Protein AF-V5EYL9-F1 (afdb_monomer_lite)

Structure (mmCIF, N/CA/C/O backbone):
data_AF-V5EYL9-F1
#
_entry.id   AF-V5EYL9-F1
#
loop_
_atom_site.group_PDB
_atom_site.id
_atom_site.type_symbol
_atom_site.label_atom_id
_atom_site.label_alt_id
_atom_site.label_comp_id
_atom_site.label_asym_id
_atom_site.label_entity_id
_atom_site.label_seq_id
_atom_site.pdbx_PDB_ins_code
_atom_site.Cartn_x
_atom_site.Cartn_y
_atom_site.Cartn_z
_atom_site.occupancy
_atom_site.B_iso_or_equiv
_atom_site.auth_seq_id
_atom_site.auth_comp_id
_atom_site.auth_asym_id
_atom_site.auth_atom_id
_atom_site.pdbx_PDB_model_num
ATOM 1 N N . MET A 1 1 ? -28.421 14.220 23.011 1.00 65.69 1 MET A N 1
ATOM 2 C CA . MET A 1 1 ? -27.427 13.754 22.022 1.00 65.69 1 MET A CA 1
ATOM 3 C C . MET A 1 1 ? -27.049 12.360 22.449 1.00 65.69 1 MET A C 1
ATOM 5 O O . MET A 1 1 ? -26.822 12.171 23.638 1.00 65.69 1 MET A O 1
ATOM 9 N N . SER A 1 2 ? -27.112 11.403 21.538 1.00 76.88 2 SER A N 1
ATOM 10 C CA . SER A 1 2 ? -26.894 9.988 21.820 1.00 76.88 2 SER A CA 1
ATOM 11 C C . SER A 1 2 ? -26.200 9.358 20.626 1.00 76.88 2 SER A C 1
ATOM 13 O O . SER A 1 2 ? -26.327 9.854 19.506 1.00 76.88 2 SER A O 1
ATOM 15 N N . LEU A 1 3 ? -25.491 8.261 20.867 1.00 84.31 3 LEU A N 1
ATOM 16 C CA . LEU A 1 3 ? -24.972 7.439 19.782 1.00 84.31 3 LEU A CA 1
ATOM 17 C C . LEU A 1 3 ? -26.131 6.926 18.904 1.00 84.31 3 LEU A C 1
ATOM 19 O O . LEU A 1 3 ? -27.236 6.725 19.427 1.00 84.31 3 LEU A O 1
ATOM 23 N N . PRO A 1 4 ? -25.899 6.719 17.596 1.00 83.69 4 PRO A N 1
ATOM 24 C CA . PRO A 1 4 ? -26.860 6.062 16.720 1.00 83.69 4 PRO A CA 1
ATOM 25 C C . PRO A 1 4 ? -27.295 4.701 17.278 1.00 83.69 4 PRO A C 1
ATOM 27 O O . PRO A 1 4 ? -26.497 3.971 17.870 1.00 83.69 4 PRO A O 1
ATOM 30 N N . ALA A 1 5 ? -28.573 4.368 17.096 1.00 81.06 5 ALA A N 1
ATOM 31 C CA . ALA A 1 5 ? -29.065 3.019 17.352 1.00 81.06 5 ALA A CA 1
ATOM 32 C C . ALA A 1 5 ? -28.548 2.053 16.274 1.00 81.06 5 ALA A C 1
ATOM 34 O O . ALA A 1 5 ? -28.093 2.485 15.215 1.00 81.06 5 ALA A O 1
ATOM 35 N N . LEU A 1 6 ? -28.646 0.747 16.537 1.00 82.00 6 LEU A N 1
ATOM 36 C CA . LEU A 1 6 ? -28.350 -0.260 15.519 1.00 82.00 6 LEU A CA 1
ATOM 37 C C . LEU A 1 6 ? -29.264 -0.074 14.291 1.00 82.00 6 LEU A C 1
ATOM 39 O O . LEU A 1 6 ? -30.429 0.301 14.470 1.00 82.00 6 LEU A O 1
ATOM 43 N N . PRO A 1 7 ? -28.771 -0.371 13.074 1.00 72.62 7 PRO A N 1
ATOM 44 C CA . PRO A 1 7 ? -29.577 -0.325 11.858 1.00 72.62 7 PRO A CA 1
ATOM 45 C C . PRO A 1 7 ? -30.866 -1.138 11.998 1.00 72.62 7 PRO A C 1
ATOM 47 O O . PRO A 1 7 ? -30.871 -2.226 12.582 1.00 72.62 7 PRO A O 1
ATOM 50 N N . SER A 1 8 ? -31.969 -0.639 11.438 1.00 68.00 8 SER A N 1
ATOM 51 C CA . SER A 1 8 ? -33.286 -1.290 11.571 1.00 68.00 8 SER A CA 1
ATOM 52 C C . SER A 1 8 ? -33.325 -2.704 10.962 1.00 68.00 8 SER A C 1
ATOM 54 O O . SER A 1 8 ? -34.066 -3.565 11.441 1.00 68.00 8 SER A O 1
ATOM 56 N N . GLY A 1 9 ? -32.475 -2.962 9.961 1.00 72.31 9 GLY A N 1
ATOM 57 C CA . GLY A 1 9 ? -32.274 -4.261 9.313 1.00 72.31 9 GLY A CA 1
ATOM 58 C C . GLY A 1 9 ? -31.161 -5.135 9.907 1.00 72.31 9 GLY A C 1
ATOM 59 O O . GLY A 1 9 ? -30.826 -6.148 9.298 1.00 72.31 9 GLY A O 1
ATOM 60 N N . ALA A 1 10 ? -30.578 -4.776 11.059 1.00 83.75 10 ALA A N 1
ATOM 61 C CA . ALA A 1 10 ? -29.485 -5.524 11.692 1.00 83.75 10 ALA A CA 1
ATOM 62 C C . ALA A 1 10 ? -29.794 -7.027 11.801 1.00 83.75 10 ALA A C 1
ATOM 64 O O . ALA A 1 10 ? -30.865 -7.409 12.281 1.00 83.75 10 ALA A O 1
ATOM 65 N N . GLN A 1 11 ? -28.861 -7.893 11.399 1.00 88.69 11 GLN A N 1
ATOM 66 C CA . GLN A 1 11 ? -29.051 -9.347 11.439 1.00 88.69 11 GLN A CA 1
ATOM 67 C C . GLN A 1 11 ? -28.961 -9.891 12.870 1.00 88.69 11 GLN A C 1
ATOM 69 O O . GLN A 1 11 ? -29.775 -10.728 13.265 1.00 88.69 11 GLN A O 1
ATOM 74 N N . TYR A 1 12 ? -28.032 -9.360 13.662 1.00 93.00 12 TYR A N 1
ATOM 75 C CA . TYR A 1 12 ? -27.735 -9.805 15.023 1.00 93.00 12 TYR A CA 1
ATOM 76 C C . TYR A 1 12 ? -27.934 -8.682 16.049 1.00 93.00 12 TYR A C 1
ATOM 78 O O . TYR A 1 12 ? -27.900 -7.495 15.717 1.00 93.00 12 TYR A O 1
ATOM 86 N N . GLY A 1 13 ? -28.123 -9.059 17.316 1.00 93.31 13 GLY A N 1
ATOM 87 C CA . GLY A 1 13 ? -27.804 -8.164 18.430 1.00 93.31 13 GLY A CA 1
ATOM 88 C C . GLY A 1 13 ? -26.284 -8.017 18.557 1.00 93.31 13 GLY A C 1
ATOM 89 O O . GLY A 1 13 ? -25.533 -8.773 17.942 1.00 93.31 13 GLY A O 1
ATOM 90 N N . VAL A 1 14 ? -25.808 -7.074 19.371 1.00 94.19 14 VAL A N 1
ATOM 91 C CA . VAL A 1 14 ? -24.363 -6.855 19.556 1.00 94.19 14 VAL A CA 1
ATOM 92 C C . VAL A 1 14 ? -23.981 -6.995 21.016 1.00 94.19 14 VAL A C 1
ATOM 94 O O . VAL A 1 14 ? -24.630 -6.424 21.898 1.00 94.19 14 VAL A O 1
ATOM 97 N N . SER A 1 15 ? -22.892 -7.717 21.266 1.00 94.88 15 SER A N 1
ATOM 98 C CA . SER A 1 15 ? -22.241 -7.745 22.566 1.00 94.88 15 SER A CA 1
ATOM 99 C C . SER A 1 15 ? -20.774 -7.340 22.472 1.00 94.88 15 SER A C 1
ATOM 101 O O . SER A 1 15 ? -20.173 -7.352 21.398 1.00 94.88 15 SER A O 1
ATOM 103 N N . ALA A 1 16 ? -20.218 -6.928 23.609 1.00 95.25 16 ALA A N 1
ATOM 104 C CA . ALA A 1 16 ? -18.826 -6.559 23.747 1.00 95.25 16 ALA A CA 1
ATOM 105 C C . ALA A 1 16 ? -18.170 -7.258 24.947 1.00 95.25 16 ALA A C 1
ATOM 107 O O . ALA A 1 16 ? -18.774 -7.398 26.015 1.00 95.25 16 ALA A O 1
ATOM 108 N N . ILE A 1 17 ? -16.910 -7.663 24.772 1.00 94.62 17 ILE A N 1
ATOM 109 C CA . ILE A 1 17 ? -16.023 -8.175 25.827 1.00 94.62 17 ILE A CA 1
ATOM 110 C C . ILE A 1 17 ? -14.757 -7.320 25.830 1.00 94.62 17 ILE A C 1
ATOM 112 O O . ILE A 1 17 ? -14.186 -7.052 24.778 1.00 94.62 17 ILE A O 1
ATOM 116 N N . THR A 1 18 ? -14.304 -6.888 27.008 1.00 94.44 18 THR A N 1
ATOM 117 C CA . THR A 1 18 ? -13.040 -6.149 27.161 1.00 94.44 18 THR A CA 1
ATOM 118 C C . THR A 1 18 ? -12.010 -7.011 27.882 1.00 94.44 18 THR A C 1
ATOM 120 O O . THR A 1 18 ? -12.309 -7.561 28.943 1.00 94.44 18 THR A O 1
ATOM 123 N N . LEU A 1 19 ? -10.801 -7.099 27.325 1.00 95.12 19 LEU A N 1
ATOM 124 C CA . LEU A 1 19 ? -9.676 -7.858 27.872 1.00 95.12 19 LEU A CA 1
ATOM 125 C C . LEU A 1 19 ? -8.421 -6.978 27.919 1.00 95.12 19 LEU A C 1
ATOM 127 O O . LEU A 1 19 ? -8.086 -6.347 26.921 1.00 95.12 19 LEU A O 1
ATOM 131 N N . GLU A 1 20 ? -7.720 -6.961 29.057 1.00 95.50 20 GLU A N 1
ATOM 132 C CA . GLU A 1 20 ? -6.345 -6.447 29.163 1.00 95.50 20 GLU A CA 1
ATOM 133 C C . GLU A 1 20 ? -5.422 -7.618 29.475 1.00 95.50 20 GLU A C 1
ATOM 135 O O . GLU A 1 20 ? -5.435 -8.139 30.589 1.00 95.50 20 GLU A O 1
ATOM 140 N N . ILE A 1 21 ? -4.689 -8.076 28.464 1.00 96.12 21 ILE A N 1
ATOM 141 C CA . ILE A 1 21 ? -3.904 -9.311 28.521 1.00 96.12 21 ILE A CA 1
ATOM 142 C C . ILE A 1 21 ? -2.422 -8.966 28.693 1.00 96.12 21 ILE A C 1
ATOM 144 O O . ILE A 1 21 ? -1.924 -8.115 27.950 1.00 96.12 21 ILE A O 1
ATOM 148 N N . PRO A 1 22 ? -1.706 -9.591 29.645 1.00 95.06 22 PRO A N 1
ATOM 149 C CA . PRO A 1 22 ? -0.264 -9.428 29.774 1.00 95.06 22 PRO A CA 1
ATOM 150 C C . PRO A 1 22 ? 0.466 -9.955 28.540 1.00 95.06 22 PRO A C 1
ATOM 152 O O . PRO A 1 22 ? 0.169 -11.032 28.026 1.00 95.06 22 PRO A O 1
ATOM 155 N N . LEU A 1 23 ? 1.454 -9.195 28.083 1.00 93.31 23 LEU A N 1
ATOM 156 C CA . LEU A 1 23 ? 2.337 -9.592 26.999 1.00 93.31 23 LEU A CA 1
ATOM 157 C C . LEU A 1 23 ? 3.414 -10.548 27.521 1.00 93.31 23 LEU A C 1
ATOM 159 O O . LEU A 1 23 ? 4.000 -10.313 28.577 1.00 93.31 23 LEU A O 1
ATOM 163 N N . ALA A 1 24 ? 3.741 -11.585 26.744 1.00 89.94 24 ALA A N 1
ATOM 164 C CA . ALA A 1 24 ? 4.855 -12.486 27.059 1.00 89.94 24 ALA A CA 1
ATOM 165 C C . ALA A 1 24 ? 6.206 -11.749 27.111 1.00 89.94 24 ALA A C 1
ATOM 167 O O . ALA A 1 24 ? 7.114 -12.127 27.848 1.00 89.94 24 ALA A O 1
ATOM 168 N N . SER A 1 25 ? 6.347 -10.683 26.325 1.00 90.75 25 SER A N 1
ATOM 169 C CA . SER A 1 25 ? 7.472 -9.753 26.374 1.00 90.75 25 SER A CA 1
ATOM 170 C C . SER A 1 25 ? 6.946 -8.333 26.174 1.00 90.75 25 SER A C 1
ATOM 172 O O . SER A 1 25 ? 6.155 -8.125 25.251 1.00 90.75 25 SER A O 1
ATOM 174 N N . PRO A 1 26 ? 7.347 -7.356 27.010 1.00 93.00 26 PRO A N 1
ATOM 175 C CA . PRO A 1 26 ? 6.904 -5.978 26.848 1.00 93.00 26 PRO A CA 1
ATOM 176 C C . PRO A 1 26 ? 7.252 -5.426 25.463 1.00 93.00 26 PRO A C 1
ATOM 178 O O . PRO A 1 26 ? 8.362 -5.615 24.964 1.00 93.00 26 PRO A O 1
ATOM 181 N N . ILE A 1 27 ? 6.316 -4.698 24.862 1.00 94.75 27 ILE A N 1
ATOM 182 C CA . ILE A 1 27 ? 6.573 -3.927 23.649 1.00 94.75 27 ILE A CA 1
ATOM 183 C C . ILE A 1 27 ? 7.292 -2.652 24.088 1.00 94.75 27 ILE A C 1
ATOM 185 O O . ILE A 1 27 ? 6.733 -1.843 24.826 1.00 94.75 27 ILE A O 1
ATOM 189 N N . VAL A 1 28 ? 8.526 -2.461 23.625 1.00 93.94 28 VAL A N 1
ATOM 190 C CA . VAL A 1 28 ? 9.366 -1.284 23.920 1.00 93.94 28 VAL A CA 1
ATOM 191 C C . VAL A 1 28 ? 9.856 -0.637 22.632 1.00 93.94 28 VAL A C 1
ATOM 193 O O . VAL A 1 28 ? 9.892 -1.291 21.594 1.00 93.94 28 VAL A O 1
ATOM 196 N N . GLN A 1 29 ? 10.205 0.646 22.642 1.00 90.56 29 GLN A N 1
ATOM 197 C CA . GLN A 1 29 ? 10.828 1.289 21.481 1.00 90.56 29 GLN A CA 1
ATOM 198 C C . GLN A 1 29 ? 12.112 0.558 21.067 1.00 90.56 29 GLN A C 1
ATOM 200 O O . GLN A 1 29 ? 12.962 0.294 21.913 1.00 90.56 29 GLN A O 1
ATOM 205 N N . ASP A 1 30 ? 12.262 0.281 19.771 1.00 83.19 30 ASP A N 1
ATOM 206 C CA . ASP A 1 30 ? 13.492 -0.285 19.213 1.00 83.19 30 ASP A CA 1
ATOM 207 C C . ASP A 1 30 ? 14.510 0.839 18.957 1.00 83.19 30 ASP A C 1
ATOM 209 O O . ASP A 1 30 ? 14.675 1.334 17.845 1.00 83.19 30 ASP A O 1
ATOM 213 N N . SER A 1 31 ? 15.070 1.378 20.043 1.00 82.25 31 SER A N 1
ATOM 214 C CA . SER A 1 31 ? 16.045 2.472 20.007 1.00 82.25 31 SER A CA 1
ATOM 215 C C . SER A 1 31 ? 16.903 2.483 21.275 1.00 82.25 31 SER A C 1
ATOM 217 O O . SER A 1 31 ? 16.362 2.308 22.371 1.00 82.25 31 SER A O 1
ATOM 219 N N . PRO A 1 32 ? 18.217 2.768 21.172 1.00 81.00 32 PRO A N 1
ATOM 220 C CA . PRO A 1 32 ? 19.083 2.949 22.338 1.00 81.00 32 PRO A CA 1
ATOM 221 C C . PRO A 1 32 ? 18.727 4.202 23.158 1.00 81.00 32 PRO A C 1
ATOM 223 O O . PRO A 1 32 ? 19.101 4.301 24.325 1.00 81.00 32 PRO A O 1
ATOM 226 N N . THR A 1 33 ? 17.997 5.153 22.568 1.00 86.12 33 THR A N 1
ATOM 227 C CA . THR A 1 33 ? 17.534 6.389 23.212 1.00 86.12 33 THR A CA 1
ATOM 228 C C . THR A 1 33 ? 16.004 6.459 23.139 1.00 86.12 33 THR A C 1
ATOM 230 O O . THR A 1 33 ? 15.461 7.061 22.206 1.00 86.12 33 THR A O 1
ATOM 233 N N . PRO A 1 34 ? 15.282 5.805 24.069 1.00 90.88 34 PRO A N 1
ATOM 234 C CA . PRO A 1 34 ? 13.824 5.792 24.051 1.00 90.88 34 PRO A CA 1
ATOM 235 C C . PRO A 1 34 ? 13.255 7.184 24.334 1.00 90.88 34 PRO A C 1
ATOM 237 O O . PRO A 1 34 ? 13.801 7.937 25.141 1.00 90.88 34 PRO A O 1
ATOM 240 N N . TYR A 1 35 ? 12.124 7.514 23.713 1.00 95.19 35 TYR A N 1
ATOM 241 C CA . TYR A 1 35 ? 11.430 8.768 23.981 1.00 95.19 35 TYR A CA 1
ATOM 242 C C . TYR A 1 35 ? 10.866 8.776 25.402 1.00 95.19 35 TYR A C 1
ATOM 244 O O . TYR A 1 35 ? 10.143 7.857 25.811 1.00 95.19 35 TYR A O 1
ATOM 252 N N . THR A 1 36 ? 11.158 9.847 26.137 1.00 95.25 36 THR A N 1
ATOM 253 C CA . THR A 1 36 ? 10.694 10.055 27.510 1.00 95.25 36 THR A CA 1
ATOM 254 C C . THR A 1 36 ? 9.914 11.358 27.660 1.00 95.25 36 THR A C 1
ATOM 256 O O . THR A 1 36 ? 9.939 12.214 26.779 1.00 95.25 36 THR A O 1
ATOM 259 N N . TYR A 1 37 ? 9.179 11.500 28.760 1.00 93.88 37 TYR A N 1
ATOM 260 C CA . TYR A 1 37 ? 8.522 12.747 29.154 1.00 93.88 37 TYR A CA 1
ATOM 261 C C . TYR A 1 37 ? 8.475 12.890 30.677 1.00 93.88 37 TYR A C 1
ATOM 263 O O . TYR A 1 37 ? 8.582 11.905 31.415 1.00 93.88 37 TYR A O 1
ATOM 271 N N . GLN A 1 38 ? 8.271 14.124 31.141 1.00 90.81 38 GLN A N 1
ATOM 272 C CA . GLN A 1 38 ? 8.121 14.446 32.560 1.00 90.81 38 GLN A CA 1
ATOM 273 C C . GLN A 1 38 ? 6.658 14.352 33.009 1.00 90.81 38 GLN A C 1
ATOM 275 O O . GLN A 1 38 ? 5.795 15.087 32.521 1.00 90.81 38 GLN A O 1
ATOM 280 N N . GLU A 1 39 ? 6.383 13.518 34.012 1.00 83.62 39 GLU A N 1
ATOM 281 C CA . GLU A 1 39 ? 5.074 13.436 34.664 1.00 83.62 39 GLU A CA 1
ATOM 282 C C . GLU A 1 39 ? 5.234 13.298 36.181 1.00 83.62 39 GLU A C 1
ATOM 284 O O . GLU A 1 39 ? 5.912 12.401 36.674 1.00 83.62 39 GLU A O 1
ATOM 289 N N . GLY A 1 40 ? 4.611 14.199 36.949 1.00 79.94 40 GLY A N 1
ATOM 290 C CA . GLY A 1 40 ? 4.628 14.121 38.416 1.00 79.94 40 GLY A CA 1
ATOM 291 C C . GLY A 1 40 ? 6.025 14.212 39.048 1.00 79.94 40 GLY A C 1
ATOM 292 O O . GLY A 1 40 ? 6.218 13.704 40.146 1.00 79.94 40 GLY A O 1
ATOM 293 N N . GLY A 1 41 ? 6.991 14.837 38.363 1.00 83.69 41 GLY A N 1
ATOM 294 C CA . GLY A 1 41 ? 8.384 14.940 38.816 1.00 83.69 41 GLY A CA 1
ATOM 295 C C . GLY A 1 41 ? 9.253 13.716 38.504 1.00 83.69 41 GLY A C 1
ATOM 296 O O . GLY A 1 41 ? 10.371 13.640 39.005 1.00 83.69 41 GLY A O 1
ATOM 297 N N . ALA A 1 42 ? 8.758 12.773 37.696 1.00 87.69 42 ALA A N 1
ATOM 298 C CA . ALA A 1 42 ? 9.507 11.608 37.240 1.00 87.69 42 ALA A CA 1
ATOM 299 C C . ALA A 1 42 ? 9.608 11.566 35.707 1.00 87.69 42 ALA A C 1
ATOM 301 O O . ALA A 1 42 ? 8.642 11.862 34.999 1.00 87.69 42 ALA A O 1
ATOM 302 N N . THR A 1 43 ? 10.766 11.127 35.209 1.00 91.12 43 THR A N 1
ATOM 303 C CA . THR A 1 43 ? 10.977 10.785 33.798 1.00 91.12 43 THR A CA 1
ATOM 304 C C . THR A 1 43 ? 10.347 9.428 33.501 1.00 91.12 43 THR A C 1
ATOM 306 O O . THR A 1 43 ? 10.681 8.433 34.148 1.00 91.12 43 THR A O 1
ATOM 309 N N . LYS A 1 44 ? 9.463 9.366 32.504 1.00 91.69 44 LYS A N 1
ATOM 310 C CA . LYS A 1 44 ? 8.798 8.132 32.066 1.00 91.69 44 LYS A CA 1
ATOM 311 C C . LYS A 1 44 ? 9.059 7.850 30.594 1.00 91.69 44 LYS A C 1
ATOM 313 O O . LYS A 1 44 ? 9.031 8.771 29.785 1.00 91.69 44 LYS A O 1
ATOM 318 N N . ALA A 1 45 ? 9.237 6.579 30.238 1.00 92.56 45 ALA A N 1
ATOM 319 C CA . ALA A 1 45 ? 9.268 6.148 28.841 1.00 92.56 45 ALA A CA 1
ATOM 320 C C . ALA A 1 45 ? 7.865 6.221 28.214 1.00 92.56 45 ALA A C 1
ATOM 322 O O . ALA A 1 45 ? 6.870 5.852 28.841 1.00 92.56 45 ALA A O 1
ATOM 323 N N . ILE A 1 46 ? 7.784 6.697 26.971 1.00 94.56 46 ILE A N 1
ATOM 324 C CA . ILE A 1 46 ? 6.511 6.897 26.268 1.00 94.56 46 ILE A CA 1
ATOM 325 C C . ILE A 1 46 ? 6.072 5.612 25.565 1.00 94.56 46 ILE A C 1
ATOM 327 O O . ILE A 1 46 ? 4.979 5.101 25.825 1.00 94.56 46 ILE A O 1
ATOM 331 N N . LEU A 1 47 ? 6.941 5.089 24.699 1.00 96.12 47 LEU A N 1
ATOM 332 C CA . LEU A 1 47 ? 6.690 3.942 23.829 1.00 96.12 47 LEU A CA 1
ATOM 333 C C . LEU A 1 47 ? 7.068 2.640 24.542 1.00 96.12 47 LEU A C 1
ATOM 335 O O . LEU A 1 47 ? 8.048 1.975 24.205 1.00 96.12 47 LEU A O 1
ATOM 339 N N . THR A 1 48 ? 6.296 2.308 25.573 1.00 94.69 48 THR A N 1
ATOM 340 C CA . THR A 1 48 ? 6.420 1.054 26.320 1.00 94.69 48 THR A CA 1
ATOM 341 C C . THR A 1 48 ? 5.063 0.574 26.831 1.00 94.69 48 THR A C 1
ATOM 343 O O . THR A 1 48 ? 4.235 1.388 27.266 1.00 94.69 48 THR A O 1
ATOM 346 N N . THR A 1 49 ? 4.830 -0.738 26.770 1.00 94.81 49 THR A N 1
ATOM 347 C CA . THR A 1 49 ? 3.710 -1.409 27.437 1.00 94.81 49 THR A CA 1
ATOM 348 C C . THR A 1 49 ? 3.994 -2.892 27.691 1.00 94.81 49 THR A C 1
ATOM 350 O O . THR A 1 49 ? 4.700 -3.548 26.928 1.00 94.81 49 THR A O 1
ATOM 353 N N . ASP A 1 50 ? 3.429 -3.425 28.771 1.00 95.06 50 ASP A N 1
ATOM 354 C CA . ASP A 1 50 ? 3.492 -4.828 29.196 1.00 95.06 50 ASP A CA 1
ATOM 355 C C . ASP A 1 50 ? 2.148 -5.560 29.038 1.00 95.06 50 ASP A C 1
ATOM 357 O O . ASP A 1 50 ? 2.032 -6.733 29.390 1.00 95.06 50 ASP A O 1
ATOM 361 N N . THR A 1 51 ? 1.129 -4.886 28.504 1.00 95.88 51 THR A N 1
ATOM 362 C CA . THR A 1 51 ? -0.219 -5.427 28.313 1.00 95.88 51 THR A CA 1
ATOM 363 C C . THR A 1 51 ? -0.805 -4.977 26.977 1.00 95.88 51 THR A C 1
ATOM 365 O O . THR A 1 51 ? -0.353 -4.017 26.359 1.00 95.88 51 THR A O 1
ATOM 368 N N . THR A 1 52 ? -1.832 -5.676 26.505 1.00 97.75 52 THR A N 1
ATOM 369 C CA . THR A 1 52 ? -2.647 -5.274 25.352 1.00 97.75 52 THR A CA 1
ATOM 370 C C . THR A 1 52 ? -4.100 -5.165 25.780 1.00 97.75 52 THR A C 1
ATOM 372 O O . THR A 1 52 ? -4.662 -6.132 26.293 1.00 97.75 52 THR A O 1
ATOM 375 N N . LEU A 1 53 ? -4.713 -3.997 25.562 1.00 97.56 53 LEU A N 1
ATOM 376 C CA . LEU A 1 53 ? -6.129 -3.761 25.842 1.00 97.56 53 LEU A CA 1
ATOM 377 C C . LEU A 1 53 ? -6.948 -3.767 24.556 1.00 97.56 53 LEU A C 1
ATOM 379 O O . LEU A 1 53 ? -6.727 -2.952 23.658 1.00 97.56 53 LEU A O 1
ATOM 383 N N . VAL A 1 54 ? -7.944 -4.645 24.522 1.00 97.75 54 VAL A N 1
ATOM 384 C CA . VAL A 1 54 ? -8.866 -4.814 23.401 1.00 97.75 54 VAL A CA 1
ATOM 385 C C . VAL A 1 54 ? -10.315 -4.848 23.889 1.00 97.75 54 VAL A C 1
ATOM 387 O O . VAL A 1 54 ? -10.622 -5.427 24.935 1.00 97.75 54 VAL A O 1
ATOM 390 N N . THR A 1 55 ? -11.218 -4.244 23.118 1.00 97.81 55 THR A N 1
ATOM 391 C CA . THR A 1 55 ? -12.660 -4.499 23.206 1.00 97.81 55 THR A CA 1
ATOM 392 C C . THR A 1 55 ? -13.105 -5.210 21.936 1.00 97.81 55 THR A C 1
ATOM 394 O O . THR A 1 55 ? -12.947 -4.692 20.834 1.00 97.81 55 THR A O 1
ATOM 397 N N . ILE A 1 56 ? -13.648 -6.412 22.098 1.00 98.31 56 ILE A N 1
ATOM 398 C CA . ILE A 1 56 ? -14.136 -7.260 21.015 1.00 98.31 56 ILE A CA 1
ATOM 399 C C . ILE A 1 56 ? -15.637 -7.025 20.889 1.00 98.31 56 ILE A C 1
ATOM 401 O O . ILE A 1 56 ? -16.367 -7.331 21.830 1.00 98.31 56 ILE A O 1
ATOM 405 N N . TYR A 1 57 ? -16.076 -6.494 19.751 1.00 97.94 57 TYR A N 1
ATOM 406 C CA . TYR A 1 57 ? -17.480 -6.339 19.369 1.00 97.94 57 TYR A CA 1
ATOM 407 C C . TYR A 1 57 ? -17.884 -7.532 18.501 1.00 97.94 57 TYR A C 1
ATOM 409 O O . TYR A 1 57 ? -17.174 -7.870 17.552 1.00 97.94 57 TYR A O 1
ATOM 417 N N . TYR A 1 58 ? -18.991 -8.195 18.832 1.00 97.50 58 TYR A N 1
ATOM 418 C CA . TYR A 1 58 ? -19.388 -9.437 18.165 1.00 97.50 58 TYR A CA 1
ATOM 419 C C . TYR A 1 58 ? -20.913 -9.643 18.142 1.00 97.50 58 TYR A C 1
ATOM 421 O O . TYR A 1 58 ? -21.631 -9.085 18.983 1.00 97.50 58 TYR A O 1
ATOM 429 N N . PRO A 1 59 ? -21.418 -10.441 17.182 1.00 96.00 59 PRO A N 1
ATOM 430 C CA . PRO A 1 59 ? -22.838 -10.752 17.064 1.00 96.00 59 PRO A CA 1
ATOM 431 C C . PRO A 1 59 ? -23.340 -11.623 18.223 1.00 96.00 59 PRO A C 1
ATOM 433 O O . PRO A 1 59 ? -22.709 -12.604 18.613 1.00 96.00 59 PRO A O 1
ATOM 436 N N . THR A 1 60 ? -24.523 -11.306 18.739 1.00 93.81 60 THR A N 1
ATOM 437 C CA . THR A 1 60 ? -25.265 -12.103 19.730 1.00 93.81 60 THR A CA 1
ATOM 438 C C . THR A 1 60 ? -26.747 -12.202 19.339 1.00 93.81 60 THR A C 1
ATOM 440 O O . THR A 1 60 ? -27.191 -11.595 18.359 1.00 93.81 60 THR A O 1
ATOM 443 N N . SER A 1 61 ? -27.539 -12.974 20.085 1.00 89.94 61 SER A N 1
ATOM 444 C CA . SER A 1 61 ? -28.988 -13.053 19.868 1.00 89.94 61 SER A CA 1
ATOM 445 C C . SER A 1 61 ? -29.670 -11.698 20.107 1.00 89.94 61 SER A C 1
ATOM 447 O O . SER A 1 61 ? -29.277 -10.931 20.984 1.00 89.94 61 SER A O 1
ATOM 449 N N . LYS A 1 62 ? -30.740 -11.409 19.353 1.00 81.94 62 LYS A N 1
ATOM 450 C CA . LYS A 1 62 ? -31.558 -10.192 19.523 1.00 81.94 62 LYS A CA 1
ATOM 451 C C . LYS A 1 62 ? -32.393 -10.187 20.807 1.00 81.94 62 LYS A C 1
ATOM 453 O O . LYS A 1 62 ? -32.872 -9.133 21.216 1.00 81.94 62 LYS A O 1
ATOM 458 N N . THR A 1 63 ? -32.618 -11.345 21.424 1.00 65.00 63 THR A N 1
ATOM 459 C CA . THR A 1 63 ? -33.400 -11.445 22.661 1.00 65.00 63 THR A CA 1
ATOM 460 C C . THR A 1 63 ? -32.640 -10.809 23.818 1.00 65.00 63 THR A C 1
ATOM 462 O O . THR A 1 63 ? -31.531 -11.233 24.136 1.00 65.00 63 THR A O 1
ATOM 465 N N . SER A 1 64 ? -33.253 -9.797 24.437 1.00 49.66 64 SER A N 1
ATOM 466 C CA . SER A 1 64 ? -32.706 -9.003 25.536 1.00 49.66 64 SER A CA 1
ATOM 467 C C . SER A 1 64 ? -32.224 -9.883 26.690 1.00 49.66 64 SER A C 1
ATOM 469 O O . SER A 1 64 ? -33.023 -10.375 27.487 1.00 49.66 64 SER A O 1
ATOM 471 N N . VAL A 1 65 ? -30.912 -10.056 26.801 1.00 49.56 65 VAL A N 1
ATOM 472 C CA . VAL A 1 65 ? -30.296 -10.505 28.047 1.00 49.56 65 VAL A CA 1
ATOM 473 C C . VAL A 1 65 ? -30.039 -9.241 28.863 1.00 49.56 65 VAL A C 1
ATOM 475 O O . VAL A 1 65 ? -29.369 -8.334 28.371 1.00 49.56 65 VAL A O 1
ATOM 478 N N . ASP A 1 66 ? -30.587 -9.156 30.079 1.00 52.91 66 ASP A N 1
ATOM 479 C CA . ASP A 1 66 ? -30.287 -8.105 31.067 1.00 52.91 66 ASP A CA 1
ATOM 480 C C . ASP A 1 66 ? -28.789 -8.149 31.425 1.00 52.91 66 ASP A C 1
ATOM 482 O O . ASP A 1 66 ? -28.357 -8.762 32.402 1.00 52.91 66 ASP A O 1
ATOM 486 N N . ALA A 1 67 ? -27.958 -7.563 30.567 1.00 54.97 67 ALA A N 1
ATOM 487 C CA . ALA A 1 67 ? -26.521 -7.798 30.550 1.00 54.97 67 ALA A CA 1
ATOM 488 C C . ALA A 1 67 ? -25.726 -6.489 30.562 1.00 54.97 67 ALA A C 1
ATOM 490 O O . ALA A 1 67 ? -24.739 -6.373 29.848 1.00 54.97 67 ALA A O 1
ATOM 491 N N . GLY A 1 68 ? -26.123 -5.518 31.390 1.00 66.75 68 GLY A N 1
ATOM 492 C CA . GLY A 1 68 ? -25.367 -4.278 31.608 1.00 66.75 68 GLY A CA 1
ATOM 493 C C . GLY A 1 68 ? -25.050 -3.490 30.327 1.00 66.75 68 GLY A C 1
ATOM 494 O O . GLY A 1 68 ? -25.546 -3.783 29.246 1.00 66.75 68 GLY A O 1
ATOM 495 N N . SER A 1 69 ? -24.222 -2.453 30.447 1.00 76.25 69 SER A N 1
ATOM 496 C CA . SER A 1 69 ? -23.744 -1.687 29.292 1.00 76.25 69 SER A CA 1
ATOM 497 C C . SER A 1 69 ? -22.401 -1.036 29.593 1.00 76.25 69 SER A C 1
ATOM 499 O O . SER A 1 69 ? -22.213 -0.455 30.669 1.00 76.25 69 SER A O 1
ATOM 501 N N . LEU A 1 70 ? -21.491 -1.069 28.618 1.00 86.81 70 LEU A N 1
ATOM 502 C CA . LEU A 1 70 ? -20.211 -0.365 28.699 1.00 86.81 70 LEU A CA 1
ATOM 503 C C . LEU A 1 70 ? -20.414 1.151 28.592 1.00 86.81 70 LEU A C 1
ATOM 505 O O . LEU A 1 70 ? -21.314 1.625 27.895 1.00 86.81 70 LEU A O 1
ATOM 509 N N . ASP A 1 71 ? -19.585 1.907 29.310 1.00 88.94 71 ASP A N 1
ATOM 510 C CA . ASP A 1 71 ? -19.491 3.356 29.146 1.00 88.94 71 ASP A CA 1
ATOM 511 C C . ASP A 1 71 ? -18.738 3.702 27.859 1.00 88.94 71 ASP A C 1
ATOM 513 O O . ASP A 1 71 ? -17.738 3.067 27.528 1.00 88.94 71 ASP A O 1
ATOM 517 N N . TRP A 1 72 ? -19.187 4.753 27.170 1.00 89.50 72 TRP A N 1
ATOM 518 C CA . TRP A 1 72 ? -18.457 5.315 26.034 1.00 89.50 72 TRP A CA 1
ATOM 519 C C . TRP A 1 72 ? -17.127 5.944 26.484 1.00 89.50 72 TRP A C 1
ATOM 521 O O . TRP A 1 72 ? -16.084 5.686 25.886 1.00 89.50 72 TRP A O 1
ATOM 531 N N . LEU A 1 73 ? -17.144 6.695 27.596 1.00 86.06 73 LEU A N 1
ATOM 532 C CA . LEU A 1 73 ? -15.940 7.157 28.295 1.00 86.06 73 LEU A CA 1
ATOM 533 C C . LEU A 1 73 ? -15.618 6.239 29.467 1.00 86.06 73 LEU A C 1
ATOM 535 O O . LEU A 1 73 ? -16.317 6.242 30.486 1.00 86.06 73 LEU A O 1
ATOM 539 N N . GLU A 1 74 ? -14.513 5.513 29.351 1.00 81.62 74 GLU A N 1
ATOM 540 C CA . GLU A 1 74 ? -14.029 4.668 30.432 1.00 81.62 74 GLU A CA 1
ATOM 541 C C . GLU A 1 74 ? -13.619 5.492 31.669 1.00 81.62 74 GLU A C 1
ATOM 543 O O . GLU A 1 74 ? -13.154 6.635 31.577 1.00 81.62 74 GLU A O 1
ATOM 548 N N . ALA A 1 75 ? -13.813 4.903 32.852 1.00 74.88 75 ALA A N 1
ATOM 549 C CA . ALA A 1 75 ? -13.365 5.471 34.112 1.00 74.88 75 ALA A CA 1
ATOM 550 C C . ALA A 1 75 ? -11.822 5.431 34.244 1.00 74.88 75 ALA A C 1
ATOM 552 O O . ALA A 1 75 ? -11.219 4.433 33.865 1.00 74.88 75 ALA A O 1
ATOM 553 N N . PRO A 1 76 ? -11.180 6.453 34.852 1.00 83.00 76 PRO A N 1
ATOM 554 C CA . PRO A 1 76 ? -11.786 7.624 35.493 1.00 83.00 76 PRO A CA 1
ATOM 555 C C . PRO A 1 76 ? -12.223 8.697 34.480 1.00 83.00 76 PRO A C 1
ATOM 557 O O . PRO A 1 76 ? -11.393 9.329 33.830 1.00 83.00 76 PRO A O 1
ATOM 560 N N . LYS A 1 77 ? -13.530 8.987 34.409 1.00 81.88 77 LYS A N 1
ATOM 561 C CA . LYS A 1 77 ? -14.128 9.807 33.335 1.00 81.88 77 LYS A CA 1
ATOM 562 C C . LYS A 1 77 ? -13.530 11.214 33.224 1.00 81.88 77 LYS A C 1
ATOM 564 O O . LYS A 1 77 ? -13.313 11.708 32.125 1.00 81.88 77 LYS A O 1
ATOM 569 N N . LEU A 1 78 ? -13.199 11.845 34.355 1.00 79.00 78 LEU A N 1
ATOM 570 C CA . LEU A 1 78 ? -12.567 13.171 34.376 1.00 79.00 78 LEU A CA 1
ATOM 571 C C . LEU A 1 78 ? -11.181 13.186 33.714 1.00 79.00 78 LEU A C 1
ATOM 573 O O . LEU A 1 78 ? -10.801 14.196 33.127 1.00 79.00 78 LEU A O 1
ATOM 577 N N . ARG A 1 79 ? -10.434 12.076 33.779 1.00 81.06 79 ARG A N 1
ATOM 578 C CA . ARG A 1 79 ? -9.135 11.949 33.105 1.00 81.06 79 ARG A CA 1
ATOM 579 C C . ARG A 1 79 ? -9.310 11.776 31.605 1.00 81.06 79 ARG A C 1
ATOM 581 O O . ARG A 1 79 ? -8.635 12.470 30.856 1.00 81.06 79 ARG A O 1
ATOM 588 N N . SER A 1 80 ? -10.275 10.961 31.185 1.00 82.50 80 SER A N 1
ATOM 589 C CA . SER A 1 80 ? -10.644 10.800 29.774 1.00 82.50 80 SER A CA 1
ATOM 590 C C . SER A 1 80 ? -11.045 12.136 29.142 1.00 82.50 80 SER A C 1
ATOM 592 O O . SER A 1 80 ? -10.541 12.500 28.082 1.00 82.50 80 SER A O 1
ATOM 594 N N . ILE A 1 81 ? -11.849 12.938 29.849 1.00 81.69 81 ILE A N 1
ATOM 595 C CA . ILE A 1 81 ? -12.182 14.307 29.427 1.00 81.69 81 ILE A CA 1
ATOM 596 C C . ILE A 1 81 ? -10.935 15.196 29.391 1.00 81.69 81 ILE A C 1
ATOM 598 O O . ILE A 1 81 ? -10.727 15.911 28.416 1.00 81.69 81 ILE A O 1
ATOM 602 N N . GLY A 1 82 ? -10.092 15.154 30.427 1.00 80.50 82 GLY A N 1
ATOM 603 C CA . GLY A 1 82 ? -8.839 15.912 30.458 1.00 80.50 82 GLY A CA 1
ATOM 604 C C . GLY A 1 82 ? -7.925 15.590 29.272 1.00 80.50 82 GLY A C 1
ATOM 605 O O . GLY A 1 82 ? -7.347 16.499 28.680 1.00 80.50 82 GLY A O 1
ATOM 606 N N . GLY A 1 83 ? -7.855 14.317 28.885 1.00 85.12 83 GLY A N 1
ATOM 607 C CA . GLY A 1 83 ? -7.155 13.829 27.703 1.00 85.12 83 GLY A CA 1
ATOM 608 C C . GLY A 1 83 ? -7.724 14.366 26.390 1.00 85.12 83 GLY A C 1
ATOM 609 O O . GLY A 1 83 ? -6.975 14.875 25.557 1.00 85.12 83 GLY A O 1
ATOM 610 N N . LEU A 1 84 ? -9.051 14.332 26.231 1.00 83.50 84 LEU A N 1
ATOM 611 C CA . LEU A 1 84 ? -9.743 14.902 25.068 1.00 83.50 84 LEU A CA 1
ATOM 612 C C . LEU A 1 84 ? -9.536 16.418 24.957 1.00 83.50 84 LEU A C 1
ATOM 614 O O . LEU A 1 84 ? -9.228 16.917 23.877 1.00 83.50 84 LEU A O 1
ATOM 618 N N . LEU A 1 85 ? -9.643 17.150 26.070 1.00 82.31 85 LEU A N 1
ATOM 619 C CA . LEU A 1 85 ? -9.382 18.594 26.110 1.00 82.31 85 LEU A CA 1
ATOM 620 C C . LEU A 1 85 ? -7.927 18.906 25.749 1.00 82.31 85 LEU A C 1
ATOM 622 O O . LEU A 1 85 ? -7.668 19.832 24.980 1.00 82.31 85 LEU A O 1
ATOM 626 N N . LYS A 1 86 ? -6.982 18.109 26.266 1.00 84.56 86 LYS A N 1
ATOM 627 C CA . LYS A 1 86 ? -5.556 18.239 25.953 1.00 84.56 86 LYS A CA 1
ATOM 628 C C . LYS A 1 86 ? -5.288 18.019 24.464 1.00 84.56 86 LYS A C 1
ATOM 630 O O . LYS A 1 86 ? -4.534 18.792 23.876 1.00 84.56 86 LYS A O 1
ATOM 635 N N . TYR A 1 87 ? -5.908 17.003 23.866 1.00 83.19 87 TYR A N 1
ATOM 636 C CA . TYR A 1 87 ? -5.839 16.751 22.427 1.00 83.19 87 TYR A CA 1
ATOM 637 C C . TYR A 1 87 ? -6.426 17.915 21.615 1.00 83.19 87 TYR A C 1
ATOM 639 O O . TYR A 1 87 ? -5.770 18.407 20.702 1.00 83.19 87 TYR A O 1
ATOM 647 N N . ALA A 1 88 ? -7.592 18.434 22.013 1.00 77.12 88 ALA A N 1
ATOM 648 C CA . ALA A 1 88 ? -8.247 19.576 21.369 1.00 77.12 88 ALA A CA 1
ATOM 649 C C . ALA A 1 88 ? -7.519 20.926 21.568 1.00 77.12 88 ALA A C 1
ATOM 651 O O . ALA A 1 88 ? -7.990 21.953 21.087 1.00 77.12 88 ALA A O 1
ATOM 652 N N . GLY A 1 89 ? -6.402 20.962 22.307 1.00 75.94 89 GLY A N 1
ATOM 653 C CA . GLY A 1 89 ? -5.660 22.193 22.599 1.00 75.94 89 GLY A CA 1
ATOM 654 C C . GLY A 1 89 ? -6.360 23.132 23.590 1.00 75.94 89 GLY A C 1
ATOM 655 O O . GLY A 1 89 ? -5.949 24.281 23.747 1.00 75.94 89 GLY A O 1
ATOM 656 N N . ILE A 1 90 ? -7.397 22.660 24.285 1.00 72.19 90 ILE A N 1
ATOM 657 C CA . ILE A 1 90 ? -8.191 23.461 25.217 1.00 72.19 90 ILE A CA 1
ATOM 658 C C . ILE A 1 90 ? -7.540 23.439 26.604 1.00 72.19 90 ILE A C 1
ATOM 660 O O . ILE A 1 90 ? -7.223 22.388 27.163 1.00 72.19 90 ILE A O 1
ATOM 664 N N . SER A 1 91 ? -7.361 24.624 27.193 1.00 65.94 91 SER A N 1
ATOM 665 C CA . SER A 1 91 ? -6.786 24.770 28.533 1.00 65.94 91 SER A CA 1
ATOM 666 C C . SER A 1 91 ? -7.631 24.069 29.603 1.00 65.94 91 SER A C 1
ATOM 668 O O . SER A 1 91 ? -8.846 24.254 29.668 1.00 65.94 91 SER A O 1
ATOM 670 N N . LYS A 1 92 ? -6.980 23.344 30.526 1.00 59.09 92 LYS A N 1
ATOM 671 C CA . LYS A 1 92 ? -7.636 22.662 31.662 1.00 59.09 92 LYS A CA 1
ATOM 672 C C . LYS A 1 92 ? -8.461 23.598 32.559 1.00 59.09 92 LYS A C 1
ATOM 674 O O . LYS A 1 92 ? -9.374 23.140 33.234 1.00 59.09 92 LYS A O 1
ATOM 679 N N . TYR A 1 93 ? -8.169 24.901 32.556 1.00 58.56 93 TYR A N 1
ATOM 680 C CA . TYR A 1 93 ? -8.914 25.910 33.321 1.00 58.56 93 TYR A CA 1
ATOM 681 C C . TYR A 1 93 ? -10.274 26.266 32.690 1.00 58.56 93 TYR A C 1
ATOM 683 O O . TYR A 1 93 ? -11.153 26.764 33.386 1.00 58.56 93 TYR A O 1
ATOM 691 N N . LEU A 1 94 ? -10.476 25.953 31.404 1.00 56.41 94 LEU A N 1
ATOM 692 C CA . LEU A 1 94 ? -11.759 26.078 30.698 1.00 56.41 94 LEU A CA 1
ATOM 693 C C . LEU A 1 94 ? -12.597 24.788 30.768 1.00 56.41 94 LEU A C 1
ATOM 695 O O . LEU A 1 94 ? -13.691 24.730 30.214 1.00 56.41 94 LEU A O 1
ATOM 699 N N . ALA A 1 95 ? -12.111 23.753 31.464 1.00 55.44 95 ALA A N 1
ATOM 700 C CA . ALA A 1 95 ? -12.761 22.448 31.513 1.00 55.44 95 ALA A CA 1
ATOM 701 C C . ALA A 1 95 ? -14.152 22.500 32.163 1.00 55.44 95 ALA A C 1
ATOM 703 O O . ALA A 1 95 ? -15.083 21.918 31.630 1.00 55.44 95 ALA A O 1
ATOM 704 N N . LEU A 1 96 ? -14.333 23.222 33.275 1.00 52.41 96 LEU A N 1
ATOM 705 C CA . LEU A 1 96 ? -15.612 23.301 34.005 1.00 52.41 96 LEU A CA 1
ATOM 706 C C . LEU A 1 96 ? -16.798 23.814 33.155 1.00 52.41 96 LEU A C 1
ATOM 708 O O . LEU A 1 96 ? -17.812 23.115 33.101 1.00 52.41 96 LEU A O 1
ATOM 712 N N . PRO A 1 97 ? -16.703 24.963 32.452 1.00 55.22 97 PRO A N 1
ATOM 713 C CA . PRO A 1 97 ? -17.781 25.435 31.579 1.00 55.22 97 PRO A CA 1
ATOM 714 C C . PRO A 1 97 ? -18.016 24.561 30.332 1.00 55.22 97 PRO A C 1
ATOM 716 O O . PRO A 1 97 ? -19.104 24.621 29.770 1.00 55.22 97 PRO A O 1
ATOM 719 N N . ILE A 1 98 ? -17.055 23.720 29.924 1.00 59.91 98 ILE A N 1
ATOM 720 C CA . ILE A 1 98 ? -17.207 22.747 28.818 1.00 59.91 98 ILE A CA 1
ATOM 721 C C . ILE A 1 98 ? -17.795 21.411 29.311 1.00 59.91 98 ILE A C 1
ATOM 723 O O . ILE A 1 98 ? -18.584 20.774 28.616 1.00 59.91 98 ILE A O 1
ATOM 727 N N . ILE A 1 99 ? -17.450 20.995 30.530 1.00 55.72 99 ILE A N 1
ATOM 728 C CA . ILE A 1 99 ? -17.899 19.748 31.168 1.00 55.72 99 ILE A CA 1
ATOM 729 C C . ILE A 1 99 ? -19.387 19.805 31.533 1.00 55.72 99 ILE A C 1
ATOM 731 O O . ILE A 1 99 ? -20.081 18.799 31.395 1.00 55.72 99 ILE A O 1
ATOM 735 N N . LEU A 1 100 ? -19.888 20.966 31.970 1.00 56.56 100 LEU A N 1
ATOM 736 C CA . LEU A 1 100 ? -21.286 21.153 32.383 1.00 56.56 100 LEU A CA 1
ATOM 737 C C . LEU A 1 100 ? -22.298 20.858 31.245 1.00 56.56 100 LEU A C 1
ATOM 739 O O . LEU A 1 100 ? -23.199 20.050 31.468 1.00 56.56 100 LEU A O 1
ATOM 743 N N . PRO A 1 101 ? -22.141 21.397 30.016 1.00 55.66 101 PRO A N 1
ATOM 744 C CA . PRO A 1 101 ? -22.958 21.011 28.857 1.00 55.66 101 PRO A CA 1
ATOM 745 C C . PRO A 1 101 ? -22.700 19.579 28.354 1.00 55.66 101 PRO A C 1
ATOM 747 O O . PRO A 1 101 ? -23.585 18.965 27.760 1.00 55.66 101 PRO A O 1
ATOM 750 N N . ALA A 1 102 ? -21.503 19.028 28.590 1.00 58.47 102 ALA A N 1
ATOM 751 C CA . ALA A 1 102 ? -21.099 17.696 28.133 1.00 58.47 102 ALA A CA 1
ATOM 752 C C . ALA A 1 102 ? -21.543 16.544 29.060 1.00 58.47 102 ALA A C 1
ATOM 754 O O . ALA A 1 102 ? -21.206 15.392 28.791 1.00 58.47 102 ALA A O 1
ATOM 755 N N . TYR A 1 103 ? -22.322 16.794 30.121 1.00 61.94 103 TYR A N 1
ATOM 756 C CA . TYR A 1 103 ? -22.783 15.755 31.060 1.00 61.94 103 TYR A CA 1
ATOM 757 C C . TYR A 1 103 ? -23.478 14.559 30.371 1.00 61.94 103 TYR A C 1
ATOM 759 O O . TYR A 1 103 ? -23.300 13.406 30.778 1.00 61.94 103 TYR A O 1
ATOM 767 N N . GLY A 1 104 ? -24.205 14.810 29.275 1.00 68.06 104 GLY A N 1
ATOM 768 C CA . GLY A 1 104 ? -24.794 13.752 28.443 1.00 68.06 104 GLY A CA 1
ATOM 769 C C . GLY A 1 104 ? -23.751 12.830 27.794 1.00 68.06 104 GLY A C 1
ATOM 770 O O . GLY A 1 104 ? -23.948 11.624 27.740 1.00 68.06 104 GLY A O 1
ATOM 771 N N . VAL A 1 105 ? -22.595 13.368 27.394 1.00 73.31 105 VAL A N 1
ATOM 772 C CA . VAL A 1 105 ? -21.466 12.593 26.842 1.00 73.31 105 VAL A CA 1
ATOM 773 C C . VAL A 1 105 ? -20.803 11.739 27.927 1.00 73.31 105 VAL A C 1
ATOM 775 O O . VAL A 1 105 ? -20.450 10.587 27.694 1.00 73.31 105 VAL A O 1
ATOM 778 N N . ILE A 1 106 ? -20.680 12.274 29.146 1.00 75.94 106 ILE A N 1
ATOM 779 C CA . ILE A 1 106 ? -20.066 11.583 30.297 1.00 75.94 106 ILE A CA 1
ATOM 780 C C . ILE A 1 106 ? -20.882 10.355 30.720 1.00 75.94 106 ILE A C 1
ATOM 782 O O . ILE A 1 106 ? -20.324 9.364 31.198 1.00 75.94 106 ILE A O 1
ATOM 786 N N . SER A 1 107 ? -22.203 10.414 30.569 1.00 80.62 107 SER A N 1
ATOM 787 C CA . SER A 1 107 ? -23.128 9.330 30.917 1.00 80.62 107 SER A CA 1
ATOM 788 C C . SER A 1 107 ? -23.462 8.406 29.740 1.00 80.62 107 SER A C 1
ATOM 790 O O . SER A 1 107 ? -24.180 7.426 29.939 1.00 80.62 107 SER A O 1
ATOM 792 N N . GLN A 1 108 ? -22.914 8.667 28.546 1.00 87.12 108 GLN A N 1
ATOM 793 C CA . GLN A 1 108 ? -23.215 7.897 27.347 1.00 87.12 108 GLN A CA 1
ATOM 794 C C . GLN A 1 108 ? -22.757 6.439 27.476 1.00 87.12 108 GLN A C 1
ATOM 796 O O . GLN A 1 108 ? -21.640 6.133 27.905 1.00 87.12 108 GLN A O 1
ATOM 801 N N . LYS A 1 109 ? -23.645 5.542 27.055 1.00 88.31 109 LYS A N 1
ATOM 802 C CA . LYS A 1 109 ? -23.464 4.094 27.043 1.00 88.31 109 LYS A CA 1
ATOM 803 C C . LYS A 1 109 ? -23.349 3.576 25.610 1.00 88.31 109 LYS A C 1
ATOM 805 O O . LYS A 1 109 ? -23.945 4.161 24.702 1.00 88.31 109 LYS A O 1
ATOM 810 N N . LEU A 1 110 ? -22.585 2.501 25.426 1.00 89.19 110 LEU A N 1
ATOM 811 C CA . LEU A 1 110 ? -22.484 1.788 24.151 1.00 89.19 110 LEU A CA 1
ATOM 812 C C . LEU A 1 110 ? -23.766 0.989 23.887 1.00 89.19 110 LEU A C 1
ATOM 814 O O . LEU A 1 110 ? -24.341 0.422 24.811 1.00 89.19 110 LEU A O 1
ATOM 818 N N . ALA A 1 111 ? -24.196 0.897 22.629 1.00 86.88 111 ALA A N 1
ATOM 819 C CA . ALA A 1 111 ? -25.365 0.108 22.228 1.00 86.88 111 ALA A CA 1
ATOM 820 C C . ALA A 1 111 ? -25.038 -1.400 22.143 1.00 86.88 111 ALA A C 1
ATOM 822 O O . ALA A 1 111 ? -25.169 -2.018 21.088 1.00 86.88 111 ALA A O 1
ATOM 823 N N . THR A 1 112 ? -24.555 -1.982 23.243 1.00 89.12 112 THR A N 1
ATOM 824 C CA . THR A 1 112 ? -24.075 -3.371 23.308 1.00 89.12 112 THR A CA 1
ATOM 825 C C . THR A 1 112 ? -24.460 -4.035 24.622 1.00 89.12 112 THR A C 1
ATOM 827 O O . THR A 1 112 ? -24.276 -3.435 25.684 1.00 89.12 112 THR A O 1
ATOM 830 N N . ALA A 1 113 ? -24.852 -5.306 24.574 1.00 91.25 113 ALA A N 1
ATOM 831 C CA . ALA A 1 113 ? -24.826 -6.169 25.753 1.00 91.25 113 ALA A CA 1
ATOM 832 C C . ALA A 1 113 ? -23.373 -6.439 26.189 1.00 91.25 113 ALA A C 1
ATOM 834 O O . ALA A 1 113 ? -22.449 -6.370 25.377 1.00 91.25 113 ALA A O 1
ATOM 835 N N . VAL A 1 114 ? -23.142 -6.813 27.444 1.00 90.50 114 VAL A N 1
ATOM 836 C CA . VAL A 1 114 ? -21.798 -7.162 27.939 1.00 90.50 114 VAL A CA 1
ATOM 837 C C . VAL A 1 114 ? -21.702 -8.660 28.193 1.00 90.50 114 VAL A C 1
ATOM 839 O O . VAL A 1 114 ? -22.567 -9.207 28.875 1.00 90.50 114 VAL A O 1
ATOM 842 N N . ASP A 1 115 ? -20.638 -9.293 27.690 1.00 91.69 115 ASP A N 1
ATOM 843 C CA . ASP A 1 115 ? -20.342 -10.731 27.814 1.00 91.69 115 ASP A CA 1
ATOM 844 C C . ASP A 1 115 ? -21.552 -11.660 27.518 1.00 91.69 115 ASP A C 1
ATOM 846 O O . ASP A 1 115 ? -21.783 -12.634 28.238 1.00 91.69 115 ASP A O 1
ATOM 850 N N . ALA A 1 116 ? -22.371 -11.340 26.509 1.00 92.56 116 ALA A N 1
ATOM 851 C CA . ALA A 1 116 ? -23.457 -12.223 26.079 1.00 92.56 116 ALA A CA 1
ATOM 852 C C . ALA A 1 116 ? -22.912 -13.376 25.208 1.00 92.56 116 ALA A C 1
ATOM 854 O O . ALA A 1 116 ? -21.863 -13.229 24.588 1.00 92.56 116 ALA A O 1
ATOM 855 N N . PRO A 1 117 ? -23.596 -14.528 25.109 1.00 93.88 117 PRO A N 1
ATOM 856 C CA . PRO A 1 117 ? -23.144 -15.613 24.238 1.00 93.88 117 PRO A CA 1
ATOM 857 C C . PRO A 1 117 ? -23.029 -15.186 22.765 1.00 93.88 117 PRO A C 1
ATOM 859 O O . PRO A 1 117 ? -23.851 -14.406 22.275 1.00 93.88 117 PRO A O 1
ATOM 862 N N . LEU A 1 118 ? -22.031 -15.717 22.053 1.00 95.44 118 LEU A N 1
ATOM 863 C CA . LEU A 1 118 ? -21.885 -15.536 20.604 1.00 95.44 118 LEU A CA 1
ATOM 864 C C . LEU A 1 118 ? -23.130 -16.067 19.871 1.00 95.44 118 LEU A C 1
ATOM 866 O O . LEU A 1 118 ? -23.695 -17.088 20.268 1.00 95.44 118 LEU A O 1
ATOM 870 N N . ALA A 1 119 ? -23.550 -15.377 18.810 1.00 94.38 119 ALA A N 1
ATOM 871 C CA . ALA A 1 119 ? -24.664 -15.804 17.968 1.00 94.38 119 ALA A CA 1
ATOM 872 C C . ALA A 1 119 ? -24.432 -17.190 17.333 1.00 94.38 119 ALA A C 1
ATOM 874 O O . ALA A 1 119 ? -23.316 -17.718 17.303 1.00 94.38 119 ALA A O 1
ATOM 875 N N . GLU A 1 120 ? -25.511 -17.777 16.809 1.00 89.50 120 GLU A N 1
ATOM 876 C CA . GLU A 1 120 ? -25.434 -19.024 16.049 1.00 89.50 120 GLU A CA 1
ATOM 877 C C . GLU A 1 120 ? -24.470 -18.891 14.865 1.00 89.50 120 GLU A C 1
ATOM 879 O O . GLU A 1 120 ? -24.388 -17.847 14.217 1.00 89.50 120 GLU A O 1
ATOM 884 N N . LEU A 1 121 ? -23.705 -19.958 14.629 1.00 85.56 121 LEU A N 1
ATOM 885 C CA . LEU A 1 121 ? -22.619 -19.982 13.659 1.00 85.56 121 LEU A CA 1
ATOM 886 C C . LEU A 1 121 ? -23.173 -19.847 12.227 1.00 85.56 121 LEU A C 1
ATOM 888 O O . LEU A 1 121 ? -23.959 -20.705 11.818 1.00 85.56 121 LEU A O 1
ATOM 892 N N . PRO A 1 122 ? -22.759 -18.836 11.442 1.00 82.75 122 PRO A N 1
ATOM 893 C CA . PRO A 1 122 ? -23.004 -18.817 10.002 1.00 82.75 122 PRO A CA 1
ATOM 894 C C . PRO A 1 122 ? -22.209 -19.929 9.304 1.00 82.75 122 PRO A C 1
ATOM 896 O O . PRO A 1 122 ? -21.181 -20.371 9.813 1.00 82.75 122 PRO A O 1
ATOM 899 N N . THR A 1 123 ? -22.655 -20.350 8.119 1.00 77.75 123 THR A N 1
ATOM 900 C CA . THR A 1 123 ? -22.123 -21.507 7.372 1.00 77.75 123 THR A CA 1
ATOM 901 C C . THR A 1 123 ? -20.593 -21.540 7.262 1.00 77.75 123 THR A C 1
ATOM 903 O O . THR A 1 123 ? -20.002 -22.607 7.399 1.00 77.75 123 THR A O 1
ATOM 906 N N . ASP A 1 124 ? -19.956 -20.378 7.084 1.00 81.31 124 ASP A N 1
ATOM 907 C CA . ASP A 1 124 ? -18.518 -20.254 6.814 1.00 81.31 124 ASP A CA 1
ATOM 908 C C . ASP A 1 124 ? -17.698 -19.733 8.013 1.00 81.31 124 ASP A C 1
ATOM 910 O O . ASP A 1 124 ? -16.514 -19.421 7.871 1.00 81.31 124 ASP A O 1
ATOM 914 N N . GLY A 1 125 ? -18.295 -19.611 9.203 1.00 92.56 125 GLY A N 1
ATOM 915 C CA . GLY A 1 125 ? -17.658 -18.953 10.351 1.00 92.56 125 GLY A CA 1
ATOM 916 C C . GLY A 1 125 ? -17.768 -17.425 10.327 1.00 92.56 125 GLY A C 1
ATOM 917 O O . GLY A 1 125 ? -18.239 -16.829 9.361 1.00 92.56 125 GLY A O 1
ATOM 918 N N . PHE A 1 126 ? -17.356 -16.777 11.417 1.00 96.62 126 PHE A N 1
ATOM 919 C CA . PHE A 1 126 ? -17.392 -15.319 11.544 1.00 96.62 126 PHE A CA 1
ATOM 920 C C . PHE A 1 126 ? -16.091 -14.685 11.022 1.00 96.62 126 PHE A C 1
ATOM 922 O O . PHE A 1 126 ? -15.013 -15.020 11.532 1.00 96.62 126 PHE A O 1
ATOM 929 N N . PRO A 1 127 ? -16.161 -13.747 10.060 1.00 96.94 127 PRO A N 1
ATOM 930 C CA . PRO A 1 127 ? -15.013 -12.949 9.644 1.00 96.94 127 PRO A CA 1
ATOM 931 C C . PRO A 1 127 ? -14.454 -12.107 10.791 1.00 96.94 127 PRO A C 1
ATOM 933 O O . PRO A 1 127 ? -15.205 -11.613 11.637 1.00 96.94 127 PRO A O 1
ATOM 936 N N . VAL A 1 128 ? -13.133 -11.920 10.801 1.00 98.06 128 VAL A N 1
ATOM 937 C CA . VAL A 1 128 ? -12.415 -11.193 11.856 1.00 98.06 128 VAL A CA 1
ATOM 938 C C . VAL A 1 128 ? -11.764 -9.934 11.300 1.00 98.06 128 VAL A C 1
ATOM 940 O O . VAL A 1 128 ? -11.081 -9.976 10.275 1.00 98.06 128 VAL A O 1
ATOM 943 N N . ALA A 1 129 ? -11.915 -8.829 12.029 1.00 98.56 129 ALA A N 1
ATOM 944 C CA . ALA A 1 129 ? -11.180 -7.595 11.802 1.00 98.56 129 ALA A CA 1
ATOM 945 C C . ALA A 1 129 ? -10.510 -7.087 13.088 1.00 98.56 129 ALA A C 1
ATOM 947 O O . ALA A 1 129 ? -11.090 -7.153 14.173 1.00 98.56 129 ALA A O 1
ATOM 948 N N . VAL A 1 130 ? -9.312 -6.514 12.970 1.00 98.88 130 VAL A N 1
ATOM 949 C CA . VAL A 1 130 ? -8.690 -5.702 14.029 1.00 98.88 130 VAL A CA 1
ATOM 950 C C . VAL A 1 130 ? -8.857 -4.231 13.671 1.00 98.88 130 VAL A C 1
ATOM 952 O O . VAL A 1 130 ? -8.487 -3.813 12.575 1.00 98.88 130 VAL A O 1
ATOM 955 N N . PHE A 1 131 ? -9.411 -3.444 14.594 1.00 98.88 131 PHE A N 1
ATOM 956 C CA . PHE A 1 131 ? -9.664 -2.020 14.397 1.00 98.88 131 PHE A CA 1
ATOM 957 C C . PHE A 1 131 ? -8.674 -1.147 15.173 1.00 98.88 131 PHE A C 1
ATOM 959 O O . PHE A 1 131 ? -8.515 -1.305 16.385 1.00 98.88 131 PHE A O 1
ATOM 966 N N . SER A 1 132 ? -8.067 -0.180 14.483 1.00 98.75 132 SER A N 1
ATOM 967 C CA . SER A 1 132 ? -7.079 0.762 15.012 1.00 98.75 132 SER A CA 1
ATOM 968 C C . SER A 1 132 ? -7.595 2.210 14.958 1.00 98.75 132 SER A C 1
ATOM 970 O O . SER A 1 132 ? -7.938 2.730 13.893 1.00 98.75 132 SER A O 1
ATOM 972 N N . HIS A 1 133 ? -7.661 2.882 16.113 1.00 98.12 133 HIS A N 1
ATOM 973 C CA . HIS A 1 133 ? -8.296 4.202 16.247 1.00 98.12 133 HIS A CA 1
ATOM 974 C C . HIS A 1 133 ? -7.456 5.375 15.700 1.00 98.12 133 HIS A C 1
ATOM 976 O O . HIS A 1 133 ? -6.242 5.286 15.549 1.00 98.12 133 HIS A O 1
ATOM 982 N N . GLY A 1 134 ? -8.079 6.528 15.449 1.00 95.81 134 GLY A N 1
ATOM 983 C CA . GLY A 1 134 ? -7.349 7.769 15.156 1.00 95.81 134 GLY A CA 1
ATOM 984 C C . GLY A 1 134 ? -6.643 8.352 16.384 1.00 95.81 134 GLY A C 1
ATOM 985 O O . GLY A 1 134 ? -6.864 7.918 17.516 1.00 95.81 134 GLY A O 1
ATOM 986 N N . MET A 1 135 ? -5.809 9.373 16.185 1.00 92.62 135 MET A N 1
ATOM 987 C CA . MET A 1 135 ? -5.206 10.110 17.302 1.00 92.62 135 MET A CA 1
ATOM 988 C C . MET A 1 135 ? -6.290 10.778 18.162 1.00 92.62 135 MET A C 1
ATOM 990 O O . MET A 1 135 ? -7.275 11.285 17.635 1.00 92.62 135 MET A O 1
ATOM 994 N N . GLY A 1 136 ? -6.138 10.746 19.485 1.00 89.56 136 GLY A N 1
ATOM 995 C CA . GLY A 1 136 ? -7.161 11.187 20.438 1.00 89.56 136 GLY A CA 1
ATOM 996 C C . GLY A 1 136 ? -8.318 10.192 20.625 1.00 89.56 136 GLY A C 1
ATOM 997 O O . GLY A 1 136 ? -9.074 10.317 21.590 1.00 89.56 136 GLY A O 1
ATOM 998 N N . GLY A 1 137 ? -8.438 9.180 19.762 1.00 91.75 137 GLY A N 1
ATOM 999 C CA . GLY A 1 137 ? -9.416 8.102 19.888 1.00 91.75 137 GLY A CA 1
ATOM 1000 C C . GLY A 1 137 ? -9.070 7.083 20.978 1.00 91.75 137 GLY A C 1
ATOM 1001 O O . GLY A 1 137 ? -8.008 7.143 21.600 1.00 91.75 137 GLY A O 1
ATOM 1002 N N . THR A 1 138 ? -9.990 6.147 21.197 1.00 94.69 138 THR A N 1
ATOM 1003 C CA . THR A 1 138 ? -9.827 4.954 22.045 1.00 94.69 138 THR A CA 1
ATOM 1004 C C . THR A 1 138 ? -10.560 3.770 21.395 1.00 94.69 138 THR A C 1
ATOM 1006 O O . THR A 1 138 ? -11.207 3.918 20.354 1.00 94.69 138 THR A O 1
ATOM 1009 N N . ARG A 1 139 ? -10.540 2.593 22.031 1.00 95.25 139 ARG A N 1
ATOM 1010 C CA . ARG A 1 139 ? -11.317 1.411 21.596 1.00 95.25 139 ARG A CA 1
ATOM 1011 C C . ARG A 1 139 ? -12.848 1.595 21.610 1.00 95.25 139 ARG A C 1
ATOM 1013 O O . ARG A 1 139 ? -13.572 0.727 21.124 1.00 95.25 139 ARG A O 1
ATOM 1020 N N . THR A 1 140 ? -13.353 2.686 22.195 1.00 94.31 140 THR A N 1
ATOM 1021 C CA . THR A 1 140 ? -14.793 2.973 22.334 1.00 94.31 140 THR A CA 1
ATOM 1022 C C . THR A 1 140 ? -15.263 4.193 21.545 1.00 94.31 140 THR A C 1
ATOM 1024 O O . THR A 1 140 ? -16.466 4.379 21.425 1.00 94.31 140 THR A O 1
ATOM 1027 N N . THR A 1 141 ? -14.368 4.997 20.954 1.00 93.19 141 THR A N 1
ATOM 1028 C CA . THR A 1 141 ? -14.739 6.232 20.222 1.00 93.19 141 THR A CA 1
ATOM 1029 C C . THR A 1 141 ? -15.231 6.000 18.788 1.00 93.19 141 THR A C 1
ATOM 1031 O O . THR A 1 141 ? -15.462 6.962 18.061 1.00 93.19 141 THR A O 1
ATOM 1034 N N . TYR A 1 142 ? -15.340 4.742 18.367 1.00 95.12 142 TYR A N 1
ATOM 1035 C CA . TYR A 1 142 ? -15.820 4.309 17.046 1.00 95.12 142 TYR A CA 1
ATOM 1036 C C . TYR A 1 142 ? -16.989 3.330 17.184 1.00 95.12 142 TYR A C 1
ATOM 1038 O O . TYR A 1 142 ? -17.269 2.541 16.284 1.00 95.12 142 TYR A O 1
ATOM 1046 N N . SER A 1 143 ? -17.633 3.319 18.349 1.00 94.62 143 SER A N 1
ATOM 1047 C CA . SER A 1 143 ? -18.579 2.281 18.730 1.00 94.62 143 SER A CA 1
ATOM 1048 C C . SER A 1 143 ? -19.753 2.172 17.763 1.00 94.62 143 SER A C 1
ATOM 1050 O O . SER A 1 143 ? -20.122 1.048 17.457 1.00 94.62 143 SER A O 1
ATOM 1052 N N . ALA A 1 144 ? -20.276 3.269 17.205 1.00 93.50 144 ALA A N 1
ATOM 1053 C CA . ALA A 1 144 ? -21.385 3.206 16.249 1.00 93.50 144 ALA A CA 1
ATOM 1054 C C . ALA A 1 144 ? -21.024 2.420 14.973 1.00 93.50 144 ALA A C 1
ATOM 1056 O O . ALA A 1 144 ? -21.829 1.642 14.458 1.00 93.50 144 ALA A O 1
ATOM 1057 N N . TYR A 1 145 ? -19.792 2.584 14.489 1.00 95.75 145 TYR A N 1
ATOM 1058 C CA . TYR A 1 145 ? -19.269 1.841 13.344 1.00 95.75 145 TYR A CA 1
ATOM 1059 C C . TYR A 1 145 ? -19.033 0.372 13.699 1.00 95.75 145 TYR A C 1
ATOM 1061 O O . TYR A 1 145 ? -19.537 -0.527 13.029 1.00 95.75 145 TYR A O 1
ATOM 1069 N N . LEU A 1 146 ? -18.340 0.116 14.808 1.00 97.00 146 LEU A N 1
ATOM 1070 C CA . LEU A 1 146 ? -17.968 -1.241 15.215 1.00 97.00 146 LEU A CA 1
ATOM 1071 C C . LEU A 1 146 ? -19.182 -2.095 15.599 1.00 97.00 146 LEU A C 1
ATOM 1073 O O . LEU A 1 146 ? -19.215 -3.285 15.283 1.00 97.00 146 LEU A O 1
ATOM 1077 N N . THR A 1 147 ? -20.204 -1.507 16.227 1.00 95.38 147 THR A N 1
ATOM 1078 C CA . THR A 1 147 ? -21.454 -2.217 16.518 1.00 95.38 147 THR A CA 1
ATOM 1079 C C . THR A 1 147 ? -22.250 -2.503 15.252 1.00 95.38 147 THR A C 1
ATOM 1081 O O . THR A 1 147 ? -22.828 -3.579 15.152 1.00 95.38 147 THR A O 1
ATOM 1084 N N . SER A 1 148 ? -22.236 -1.618 14.255 1.00 94.69 148 SER A N 1
ATOM 1085 C CA . SER A 1 148 ? -22.901 -1.864 12.967 1.00 94.69 148 SER A CA 1
ATOM 1086 C C . SER A 1 148 ? -22.248 -3.014 12.186 1.00 94.69 148 SER A C 1
ATOM 1088 O O . SER A 1 148 ? -22.948 -3.870 11.635 1.00 94.69 148 SER A O 1
ATOM 1090 N N . LEU A 1 149 ? -20.912 -3.108 12.208 1.00 96.12 149 LEU A N 1
ATOM 1091 C CA . LEU A 1 149 ? -20.186 -4.252 11.640 1.00 96.12 149 LEU A CA 1
ATOM 1092 C C . LEU A 1 149 ? -20.504 -5.555 12.393 1.00 96.12 149 LEU A C 1
ATOM 1094 O O . LEU A 1 149 ? -20.827 -6.571 11.772 1.00 96.12 149 LEU A O 1
ATOM 1098 N N . ALA A 1 150 ? -20.497 -5.518 13.729 1.00 96.19 150 ALA A N 1
ATOM 1099 C CA . ALA A 1 150 ? -20.846 -6.672 14.558 1.00 96.19 150 ALA A CA 1
ATOM 1100 C C . ALA A 1 150 ? -22.294 -7.135 14.364 1.00 96.19 150 ALA A C 1
ATOM 1102 O O . ALA A 1 150 ? -22.548 -8.333 14.254 1.00 96.19 150 ALA A O 1
ATOM 1103 N N . ALA A 1 151 ? -23.234 -6.200 14.231 1.00 94.69 151 ALA A N 1
ATOM 1104 C CA . ALA A 1 151 ? -24.640 -6.483 13.953 1.00 94.69 151 ALA A CA 1
ATOM 1105 C C . ALA A 1 151 ? -24.866 -7.132 12.578 1.00 94.69 151 ALA A C 1
ATOM 1107 O O . ALA A 1 151 ? -25.883 -7.800 12.375 1.00 94.69 151 ALA A O 1
ATOM 1108 N N . SER A 1 152 ? -23.920 -6.956 11.651 1.00 93.50 152 SER A N 1
ATOM 1109 C CA . SER A 1 152 ? -23.912 -7.608 10.337 1.00 93.50 152 SER A CA 1
ATOM 1110 C C . SER A 1 152 ? -23.267 -8.999 10.363 1.00 93.50 152 SER A C 1
ATOM 1112 O O . SER A 1 152 ? -23.435 -9.755 9.416 1.00 93.50 152 SER A O 1
ATOM 1114 N N . GLY A 1 153 ? -22.557 -9.362 11.438 1.00 95.19 153 GLY A N 1
ATOM 1115 C CA . GLY A 1 153 ? -21.890 -10.661 11.575 1.00 95.19 153 GLY A CA 1
ATOM 1116 C C . GLY A 1 153 ? -20.362 -10.622 11.472 1.00 95.19 153 GLY A C 1
ATOM 1117 O O . GLY A 1 153 ? -19.754 -11.660 11.239 1.00 95.19 153 GLY A O 1
ATOM 1118 N N . ILE A 1 154 ? -19.721 -9.463 11.637 1.00 96.88 154 ILE A N 1
ATOM 1119 C CA . ILE A 1 154 ? -18.252 -9.340 11.630 1.00 96.88 154 ILE A CA 1
ATOM 1120 C C . ILE A 1 154 ? -17.750 -9.235 13.074 1.00 96.88 154 ILE A C 1
ATOM 1122 O O . ILE A 1 154 ? -18.231 -8.402 13.837 1.00 96.88 154 ILE A O 1
ATOM 1126 N N . ILE A 1 155 ? -16.760 -10.033 13.470 1.00 98.25 155 ILE A N 1
ATOM 1127 C CA . ILE A 1 155 ? -16.129 -9.890 14.789 1.00 98.25 155 ILE A CA 1
ATOM 1128 C C . ILE A 1 155 ? -15.011 -8.861 14.690 1.00 98.25 155 ILE A C 1
ATOM 1130 O O . ILE A 1 155 ? -14.074 -9.025 13.910 1.00 98.25 155 ILE A O 1
ATOM 1134 N N . VAL A 1 156 ? -15.096 -7.803 15.499 1.00 98.62 156 VAL A N 1
ATOM 1135 C CA . VAL A 1 156 ? -14.148 -6.687 15.443 1.00 98.62 156 VAL A CA 1
ATOM 1136 C C . VAL A 1 156 ? -13.438 -6.497 16.778 1.00 98.62 156 VAL A C 1
ATOM 1138 O O . VAL A 1 156 ? -14.056 -6.158 17.786 1.00 98.62 156 VAL A O 1
ATOM 1141 N N . ALA A 1 157 ? -12.120 -6.678 16.780 1.00 98.75 157 ALA A N 1
ATOM 1142 C CA . ALA A 1 157 ? -11.242 -6.433 17.917 1.00 98.75 157 ALA A CA 1
ATOM 1143 C C . ALA A 1 157 ? -10.676 -5.006 17.854 1.00 98.75 157 ALA A C 1
ATOM 1145 O O . ALA A 1 157 ? -9.724 -4.734 17.124 1.00 98.75 157 ALA A O 1
ATOM 1146 N N . ALA A 1 158 ? -11.261 -4.081 18.615 1.00 98.69 158 ALA A N 1
ATOM 1147 C CA . ALA A 1 158 ? -10.797 -2.700 18.690 1.00 98.69 158 ALA A CA 1
ATOM 1148 C C . ALA A 1 158 ? -9.735 -2.541 19.776 1.00 98.69 158 ALA A C 1
ATOM 1150 O O . ALA A 1 158 ? -10.002 -2.758 20.963 1.00 98.69 158 ALA A O 1
ATOM 1151 N N . ILE A 1 159 ? -8.532 -2.149 19.369 1.00 98.25 159 ILE A N 1
ATOM 1152 C CA . ILE A 1 159 ? -7.406 -1.957 20.280 1.00 98.25 159 ILE A CA 1
ATOM 1153 C C . ILE A 1 159 ? -7.408 -0.552 20.885 1.00 98.25 159 ILE A C 1
ATOM 1155 O O . ILE A 1 159 ? -7.833 0.404 20.240 1.00 98.25 159 ILE A O 1
ATOM 1159 N N . GLU A 1 160 ? -6.906 -0.407 22.112 1.00 97.62 160 GLU A N 1
ATOM 1160 C CA . GLU A 1 160 ? -6.567 0.895 22.690 1.00 97.62 160 GLU A CA 1
ATOM 1161 C C . GLU A 1 160 ? -5.053 1.047 22.831 1.00 97.62 160 GLU A C 1
ATOM 1163 O O . GLU A 1 160 ? -4.427 0.405 23.677 1.00 97.62 160 GLU A O 1
ATOM 1168 N N . HIS A 1 161 ? -4.480 1.936 22.024 1.00 97.94 161 HIS A N 1
ATOM 1169 C CA . HIS A 1 161 ? -3.036 2.115 21.931 1.00 97.94 161 HIS A CA 1
ATOM 1170 C C . HIS A 1 161 ? -2.423 2.754 23.185 1.00 97.94 161 HIS A C 1
ATOM 1172 O O . HIS A 1 161 ? -2.994 3.663 23.800 1.00 97.94 161 HIS A O 1
ATOM 1178 N N . ARG A 1 162 ? -1.229 2.281 23.558 1.00 96.50 162 ARG A N 1
ATOM 1179 C CA . ARG A 1 162 ? -0.451 2.708 24.739 1.00 96.50 162 ARG A CA 1
ATOM 1180 C C . ARG A 1 162 ? 0.715 3.635 24.396 1.00 96.50 162 ARG A C 1
ATOM 1182 O O . ARG A 1 162 ? 1.486 4.012 25.280 1.00 96.50 162 ARG A O 1
ATOM 1189 N N . ASP A 1 163 ? 0.810 4.036 23.136 1.00 95.88 163 ASP A N 1
ATOM 1190 C CA . ASP A 1 163 ? 1.860 4.861 22.532 1.00 95.88 163 ASP A CA 1
ATOM 1191 C C . ASP A 1 163 ? 1.776 6.364 22.883 1.00 95.88 163 ASP A C 1
ATOM 1193 O O . ASP A 1 163 ? 2.598 7.164 22.435 1.00 95.88 163 ASP A O 1
ATOM 1197 N N . GLY A 1 164 ? 0.768 6.772 23.663 1.00 94.44 164 GLY A N 1
ATOM 1198 C CA . GLY A 1 164 ? 0.495 8.176 23.988 1.00 94.44 164 GLY A CA 1
ATOM 1199 C C . GLY A 1 164 ? -0.306 8.924 22.916 1.00 94.44 164 GLY A C 1
ATOM 1200 O O . GLY A 1 164 ? -0.440 10.145 23.011 1.00 94.44 164 GLY A O 1
ATOM 1201 N N . SER A 1 165 ? -0.842 8.231 21.903 1.00 95.50 165 SER A N 1
ATOM 1202 C CA . SER A 1 165 ? -1.745 8.822 20.905 1.00 95.50 165 SER A CA 1
ATOM 1203 C C . SER A 1 165 ? -3.215 8.818 21.335 1.00 95.50 165 SER A C 1
ATOM 1205 O O . SER A 1 165 ? -3.967 9.682 20.885 1.00 95.50 165 SER A O 1
ATOM 1207 N N . ALA A 1 166 ? -3.631 7.896 22.211 1.00 94.50 166 ALA A N 1
ATOM 1208 C CA . ALA A 1 166 ? -4.981 7.868 22.773 1.00 94.50 166 ALA A CA 1
ATOM 1209 C C . ALA A 1 166 ? -5.250 9.108 23.641 1.00 94.50 166 ALA A C 1
ATOM 1211 O O . ALA A 1 166 ? -4.341 9.623 24.295 1.00 94.50 166 ALA A O 1
ATOM 1212 N N . SER A 1 167 ? -6.501 9.582 23.690 1.00 90.38 167 SER A N 1
ATOM 1213 C CA . SER A 1 167 ? -6.868 10.700 24.583 1.00 90.38 167 SER A CA 1
ATOM 1214 C C . SER A 1 167 ? -6.541 10.373 26.038 1.00 90.38 167 SER A C 1
ATOM 1216 O O . SER A 1 167 ? -5.910 11.166 26.739 1.00 90.38 167 SER A O 1
ATOM 1218 N N . SER A 1 168 ? -6.932 9.181 26.473 1.00 91.62 168 SER A N 1
ATOM 1219 C CA . SER A 1 168 ? -6.583 8.617 27.766 1.00 91.62 168 SER A CA 1
ATOM 1220 C C . SER A 1 168 ? -6.594 7.104 27.678 1.00 91.62 168 SER A C 1
ATOM 1222 O O . SER A 1 168 ? -7.444 6.519 27.012 1.00 91.62 168 SER A O 1
ATOM 1224 N N . THR A 1 169 ? -5.698 6.482 28.429 1.00 93.06 169 THR A N 1
ATOM 1225 C CA . THR A 1 169 ? -5.689 5.050 28.653 1.00 93.06 169 THR A CA 1
ATOM 1226 C C . THR A 1 169 ? -5.325 4.730 30.104 1.00 93.06 169 THR A C 1
ATOM 1228 O O . THR A 1 169 ? -4.535 5.439 30.732 1.00 93.06 169 THR A O 1
ATOM 1231 N N . THR A 1 170 ? -5.922 3.669 30.649 1.00 92.06 170 THR A N 1
ATOM 1232 C CA . THR A 1 170 ? -5.580 3.118 31.967 1.00 92.06 170 THR A CA 1
ATOM 1233 C C . THR A 1 170 ? -4.940 1.749 31.784 1.00 92.06 170 THR A C 1
ATOM 1235 O O . THR A 1 170 ? -5.537 0.878 31.159 1.00 92.06 170 THR A O 1
ATOM 1238 N N . ILE A 1 171 ? -3.748 1.561 32.341 1.00 91.56 171 ILE A N 1
ATOM 1239 C CA . ILE A 1 171 ? -2.959 0.336 32.232 1.00 91.56 171 ILE A CA 1
ATOM 1240 C C . ILE A 1 171 ? -2.976 -0.362 33.587 1.00 91.56 171 ILE A C 1
ATOM 1242 O O . ILE A 1 171 ? -2.557 0.220 34.592 1.00 91.56 171 ILE A O 1
ATOM 1246 N N . HIS A 1 172 ? -3.470 -1.597 33.626 1.00 90.69 172 HIS A N 1
ATOM 1247 C CA . HIS A 1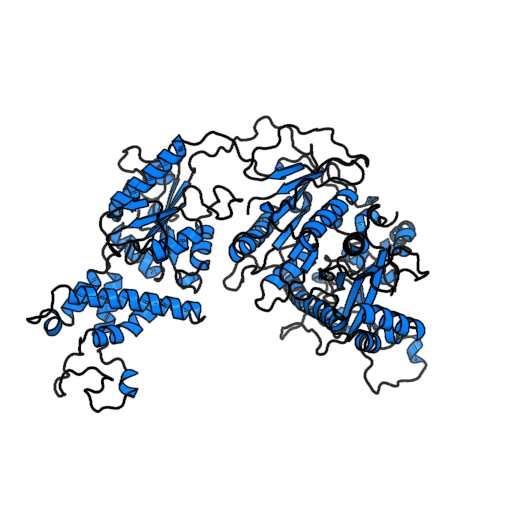 172 ? -3.375 -2.453 34.805 1.00 90.69 172 HIS A CA 1
ATOM 1248 C C . HIS A 1 172 ? -2.185 -3.394 34.633 1.00 90.69 172 HIS A C 1
ATOM 1250 O O . HIS A 1 172 ? -2.273 -4.398 33.929 1.00 90.69 172 HIS A O 1
ATOM 1256 N N . HIS A 1 173 ? -1.073 -3.065 35.283 1.00 88.44 173 HIS A N 1
ATOM 1257 C CA . HIS A 1 173 ? 0.138 -3.875 35.227 1.00 88.44 173 HIS A CA 1
ATOM 1258 C C . HIS A 1 173 ? -0.057 -5.210 35.962 1.00 88.44 173 HIS A C 1
ATOM 1260 O O . HIS A 1 173 ? -0.750 -5.249 36.990 1.00 88.44 173 HIS A O 1
ATOM 1266 N N . PRO A 1 174 ? 0.583 -6.297 35.498 1.00 83.12 174 PRO A N 1
ATOM 1267 C CA . PRO A 1 174 ? 0.641 -7.551 36.240 1.00 83.12 174 PRO A CA 1
ATOM 1268 C C . PRO A 1 174 ? 1.223 -7.331 37.643 1.00 83.12 174 PRO A C 1
ATOM 1270 O O . PRO A 1 174 ? 2.201 -6.600 37.825 1.00 83.12 174 PRO A O 1
ATOM 1273 N N . LEU A 1 175 ? 0.623 -7.956 38.658 1.00 69.81 175 LEU A N 1
ATOM 1274 C CA . LEU A 1 175 ? 1.148 -7.896 40.022 1.00 69.81 175 LEU A CA 1
ATOM 1275 C C . LEU A 1 175 ? 2.490 -8.638 40.077 1.00 69.81 175 LEU A C 1
ATOM 1277 O O . LEU A 1 175 ? 2.576 -9.793 39.672 1.00 69.81 175 LEU A O 1
ATOM 1281 N N . LYS A 1 176 ? 3.534 -7.990 40.604 1.00 59.09 176 LYS A N 1
ATOM 1282 C CA . LYS A 1 176 ? 4.809 -8.662 40.885 1.00 59.09 176 LYS A CA 1
ATOM 1283 C C . LYS A 1 176 ? 4.621 -9.610 42.073 1.00 59.09 176 LYS A C 1
ATOM 1285 O O . LYS A 1 176 ? 4.166 -9.174 43.133 1.00 59.09 176 LYS A O 1
ATOM 1290 N N . GLU A 1 177 ? 4.982 -10.883 41.918 1.00 39.06 177 GLU A N 1
ATOM 1291 C CA . GLU A 1 177 ? 5.016 -11.831 43.038 1.00 39.06 177 GLU A CA 1
ATOM 1292 C C . GLU A 1 177 ? 5.923 -11.284 44.159 1.00 39.06 177 GLU A C 1
ATOM 1294 O O . GLU A 1 177 ? 7.076 -10.926 43.924 1.00 39.06 177 GLU A O 1
ATOM 1299 N N . GLY A 1 178 ? 5.384 -11.168 45.380 1.00 44.75 178 GLY A N 1
ATOM 1300 C CA . GLY A 1 178 ? 6.147 -10.811 46.586 1.00 44.75 178 GLY A CA 1
ATOM 1301 C C . GLY A 1 178 ? 6.042 -9.368 47.104 1.00 44.75 178 GLY A C 1
ATOM 1302 O O . GLY A 1 178 ? 6.605 -9.081 48.159 1.00 44.75 178 GLY A O 1
ATOM 1303 N N . SER A 1 179 ? 5.309 -8.445 46.465 1.00 40.12 179 SER A N 1
ATOM 1304 C CA . SER A 1 179 ? 5.159 -7.075 46.998 1.00 40.12 179 SER A CA 1
ATOM 1305 C C . SER A 1 179 ? 3.973 -6.936 47.966 1.00 40.12 179 SER A C 1
ATOM 1307 O O . SER A 1 179 ? 2.954 -6.321 47.645 1.00 40.12 179 SER A O 1
ATOM 1309 N N . SER A 1 180 ? 4.092 -7.495 49.170 1.00 38.03 180 SER A N 1
ATOM 1310 C CA . SER A 1 180 ? 3.193 -7.182 50.286 1.00 38.03 180 SER A CA 1
ATOM 1311 C C . SER A 1 180 ? 3.751 -6.009 51.098 1.00 38.03 180 SER A C 1
ATOM 1313 O O . SER A 1 180 ? 4.495 -6.212 52.055 1.00 38.03 180 SER A O 1
ATOM 1315 N N . SER A 1 181 ? 3.388 -4.773 50.754 1.00 35.12 181 SER A N 1
ATOM 1316 C CA . SER A 1 181 ? 3.540 -3.636 51.672 1.00 35.12 181 SER A CA 1
ATOM 1317 C C . SER A 1 181 ? 2.169 -3.251 52.229 1.00 35.12 181 SER A C 1
ATOM 1319 O O . SER A 1 181 ? 1.348 -2.595 51.589 1.00 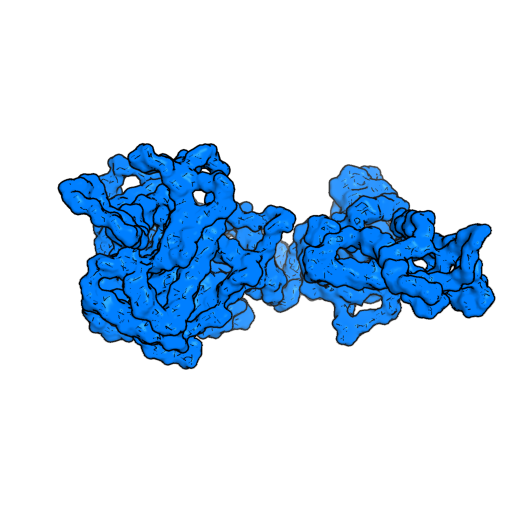35.12 181 SER A O 1
ATOM 1321 N N . GLY A 1 182 ? 1.892 -3.742 53.438 1.00 37.56 182 GLY A N 1
ATOM 1322 C CA . GLY A 1 182 ? 0.728 -3.357 54.227 1.00 37.56 182 GLY A CA 1
ATOM 1323 C C . GLY A 1 182 ? 0.889 -1.963 54.838 1.00 37.56 182 GLY A C 1
ATOM 1324 O O . GLY A 1 182 ? 1.994 -1.546 55.176 1.00 37.56 182 GLY A O 1
ATOM 1325 N N . GLY A 1 183 ? -0.232 -1.262 55.022 1.00 38.12 183 GLY A N 1
ATOM 1326 C CA . GLY A 1 183 ? -0.316 -0.063 55.860 1.00 38.12 183 GLY A CA 1
ATOM 1327 C C . GLY A 1 183 ? -0.770 1.218 55.156 1.00 38.12 183 GLY A C 1
ATOM 1328 O O . GLY A 1 183 ? -0.867 1.300 53.934 1.00 38.12 183 GLY A O 1
ATOM 1329 N N . LEU A 1 184 ? -1.053 2.223 55.989 1.00 34.00 184 LEU A N 1
ATOM 1330 C CA . LEU A 1 184 ? -1.681 3.541 55.775 1.00 34.00 184 LEU A CA 1
ATOM 1331 C C . LEU A 1 184 ? -1.269 4.334 54.504 1.00 34.00 184 LEU A C 1
ATOM 1333 O O . LEU A 1 184 ? -1.990 5.235 54.080 1.00 34.00 184 LEU A O 1
ATOM 1337 N N . PHE A 1 185 ? -0.162 3.974 53.847 1.00 34.94 185 PHE A N 1
ATOM 1338 C CA . PHE A 1 185 ? 0.313 4.546 52.577 1.00 34.94 185 PHE A CA 1
ATOM 1339 C C . PHE A 1 185 ? -0.611 4.288 51.367 1.00 34.94 185 PHE A C 1
ATOM 1341 O O . PHE A 1 185 ? -0.562 5.044 50.392 1.00 34.94 185 PHE A O 1
ATOM 1348 N N . LYS A 1 186 ? -1.502 3.285 51.436 1.00 35.44 186 LYS A N 1
ATOM 1349 C CA . LYS A 1 186 ? -2.477 2.947 50.374 1.00 35.44 186 LYS A CA 1
ATOM 1350 C C . LYS A 1 186 ? -3.562 4.017 50.150 1.00 35.44 186 LYS A C 1
ATOM 1352 O O . LYS A 1 186 ? -4.246 3.980 49.136 1.00 35.44 186 LYS A O 1
ATOM 1357 N N . TRP A 1 187 ? -3.754 4.954 51.085 1.00 34.53 187 TRP A N 1
ATOM 1358 C CA . TRP A 1 187 ? -4.787 5.993 50.949 1.00 34.53 187 TRP A CA 1
ATOM 1359 C C . TRP A 1 187 ? -4.309 7.225 50.163 1.00 34.53 187 TRP A C 1
ATOM 1361 O O . TRP A 1 187 ? -5.115 7.894 49.525 1.00 34.53 187 TRP A O 1
ATOM 1371 N N . PHE A 1 188 ? -2.995 7.487 50.153 1.00 31.11 188 PHE A N 1
ATOM 1372 C CA . PHE A 1 188 ? -2.389 8.651 49.486 1.00 31.11 188 PHE A CA 1
ATOM 1373 C C . PHE A 1 188 ? -1.791 8.339 48.108 1.00 31.11 188 PHE A C 1
ATOM 1375 O O . PHE A 1 188 ? -1.612 9.238 47.291 1.00 31.11 188 PHE A O 1
ATOM 1382 N N . SER A 1 189 ? -1.502 7.068 47.834 1.00 38.00 189 SER A N 1
ATOM 1383 C CA . SER A 1 189 ? -1.013 6.581 46.546 1.00 38.00 189 SER A CA 1
ATOM 1384 C C . SER A 1 189 ? -2.091 5.674 45.956 1.00 38.00 189 SER A C 1
ATOM 1386 O O . SER A 1 189 ? -2.558 4.765 46.634 1.00 38.00 189 SER A O 1
ATOM 1388 N N . GLY A 1 190 ? -2.572 5.966 44.742 1.00 40.78 190 GLY A N 1
ATOM 1389 C CA . GLY A 1 190 ? -3.632 5.186 44.086 1.00 40.78 190 GLY A CA 1
ATOM 1390 C C . GLY A 1 190 ? -3.336 3.675 44.049 1.00 40.78 190 GLY A C 1
ATOM 1391 O O . GLY A 1 190 ? -2.216 3.257 44.341 1.00 40.78 190 GLY A O 1
ATOM 1392 N N . PRO A 1 191 ? -4.319 2.823 43.704 1.00 47.19 191 PRO A N 1
ATOM 1393 C CA . PRO A 1 191 ? -4.164 1.373 43.797 1.00 47.19 191 PRO A CA 1
ATOM 1394 C C . PRO A 1 191 ? -2.897 0.897 43.069 1.00 47.19 191 PRO A C 1
ATOM 1396 O O . PRO A 1 191 ? -2.751 1.123 41.869 1.00 47.19 191 PRO A O 1
ATOM 1399 N N . SER A 1 192 ? -1.994 0.251 43.815 1.00 54.47 192 SER A N 1
ATOM 1400 C CA . SER A 1 192 ? -0.723 -0.306 43.336 1.00 54.47 192 SER A CA 1
ATOM 1401 C C . SER A 1 192 ? -0.900 -1.054 42.008 1.00 54.47 192 SER A C 1
ATOM 1403 O O . SER A 1 192 ? -1.769 -1.923 41.913 1.00 54.47 192 SER A O 1
ATOM 1405 N N . GLY A 1 193 ? -0.090 -0.717 40.997 1.00 71.25 193 GLY A N 1
ATOM 1406 C CA . GLY A 1 193 ? -0.098 -1.380 39.685 1.00 71.25 193 GLY A CA 1
ATOM 1407 C C . GLY A 1 193 ? -1.070 -0.809 38.644 1.00 71.25 193 GLY A C 1
ATOM 1408 O O . GLY A 1 193 ? -1.295 -1.462 37.634 1.00 71.25 193 GLY A O 1
ATOM 1409 N N . VAL A 1 194 ? -1.652 0.380 38.854 1.00 84.19 194 VAL A N 1
ATOM 1410 C CA . VAL A 1 194 ? -2.464 1.070 37.831 1.00 84.19 194 VAL A CA 1
ATOM 1411 C C . VAL A 1 194 ? -1.774 2.349 37.370 1.00 84.19 194 VAL A C 1
ATOM 1413 O O . VAL A 1 194 ? -1.625 3.292 38.149 1.00 84.19 194 VAL A O 1
ATOM 1416 N N . GLU A 1 195 ? -1.418 2.413 36.092 1.00 87.56 195 GLU A N 1
ATOM 1417 C CA . GLU A 1 195 ? -0.939 3.626 35.430 1.00 87.56 195 GLU A CA 1
ATOM 1418 C C . GLU A 1 195 ? -2.070 4.258 34.611 1.00 87.56 195 GLU A C 1
ATOM 1420 O O . GLU A 1 195 ? -2.947 3.579 34.089 1.00 87.56 195 GLU A O 1
ATOM 1425 N N . ASN A 1 196 ? -2.104 5.586 34.530 1.00 87.69 196 ASN A N 1
ATOM 1426 C CA . ASN A 1 196 ? -2.953 6.285 33.570 1.00 87.69 196 ASN A CA 1
ATOM 1427 C C . ASN A 1 196 ? -2.034 7.092 32.667 1.00 87.69 196 ASN A C 1
ATOM 1429 O O . ASN A 1 196 ? -1.234 7.871 33.178 1.00 87.69 196 ASN A O 1
ATOM 1433 N N . LYS A 1 197 ? -2.174 6.924 31.356 1.00 90.69 197 LYS A N 1
ATOM 1434 C CA . LYS A 1 197 ? -1.405 7.659 30.355 1.00 90.69 197 LYS A CA 1
ATOM 1435 C C . LYS A 1 197 ? -2.380 8.502 29.539 1.00 90.69 197 LYS A C 1
ATOM 1437 O O . LYS A 1 197 ? -3.341 7.985 28.972 1.00 90.69 197 LYS A O 1
ATOM 1442 N N . LEU A 1 198 ? -2.171 9.814 29.538 1.00 90.81 198 LEU A N 1
ATOM 1443 C CA . LEU A 1 198 ? -2.945 10.752 28.723 1.00 90.81 198 LEU A CA 1
ATOM 1444 C C . LEU A 1 198 ? -2.256 10.971 27.377 1.00 90.81 198 LEU A C 1
ATOM 1446 O O . LEU A 1 198 ? -1.075 10.664 27.232 1.00 90.81 198 LEU A O 1
ATOM 1450 N N . TYR A 1 199 ? -2.974 11.575 26.432 1.00 92.50 199 TYR A N 1
ATOM 1451 C CA . TYR A 1 199 ? -2.403 12.040 25.170 1.00 92.50 199 TYR A CA 1
ATOM 1452 C C . TYR A 1 199 ? -1.106 12.835 25.390 1.00 92.50 199 TYR A C 1
ATOM 1454 O O . TYR A 1 199 ? -1.071 13.749 26.222 1.00 92.50 199 TYR A O 1
ATOM 1462 N N . ILE A 1 200 ? -0.052 12.513 24.639 1.00 92.88 200 ILE A N 1
ATOM 1463 C CA . ILE A 1 200 ? 1.264 13.159 24.725 1.00 92.88 200 ILE A CA 1
ATOM 1464 C C . ILE A 1 200 ? 1.505 13.971 23.453 1.00 92.88 200 ILE A C 1
ATOM 1466 O O . ILE A 1 200 ? 1.452 13.451 22.334 1.00 92.88 200 ILE A O 1
ATOM 1470 N N . ARG A 1 201 ? 1.774 15.269 23.621 1.00 91.50 201 ARG A N 1
ATOM 1471 C CA . ARG A 1 201 ? 2.161 16.149 22.514 1.00 91.50 201 ARG A CA 1
ATOM 1472 C C . ARG A 1 201 ? 3.659 16.005 22.238 1.00 91.50 201 ARG A C 1
ATOM 1474 O O . ARG A 1 201 ? 4.420 15.913 23.197 1.00 91.50 201 ARG A O 1
ATOM 1481 N N . PRO A 1 202 ? 4.108 16.117 20.975 1.00 90.94 202 PRO A N 1
ATOM 1482 C CA . PRO A 1 202 ? 5.538 16.130 20.649 1.00 90.94 202 PRO A CA 1
ATOM 1483 C C . PRO A 1 202 ? 6.339 17.166 21.456 1.00 90.94 202 PRO A C 1
ATOM 1485 O O . PRO A 1 202 ? 7.461 16.913 21.870 1.00 90.94 202 PRO A O 1
ATOM 1488 N N . THR A 1 203 ? 5.727 18.310 21.780 1.00 90.81 203 THR A N 1
ATOM 1489 C CA . THR A 1 203 ? 6.339 19.375 22.595 1.00 90.81 203 THR A CA 1
ATOM 1490 C C . THR A 1 203 ? 6.584 19.003 24.061 1.00 90.81 203 THR A C 1
ATOM 1492 O O . THR A 1 203 ? 7.259 19.749 24.766 1.00 90.81 203 THR A O 1
ATOM 1495 N N . GLU A 1 204 ? 5.972 17.920 24.545 1.00 92.06 204 GLU A N 1
ATOM 1496 C CA . GLU A 1 204 ? 6.112 17.406 25.915 1.00 92.06 204 GLU A CA 1
ATOM 1497 C C . GLU A 1 204 ? 7.148 16.278 26.007 1.00 92.06 204 GLU A C 1
ATOM 1499 O O . GLU A 1 204 ? 7.482 15.860 27.112 1.00 92.06 204 GLU A O 1
ATOM 1504 N N . VAL A 1 205 ? 7.646 15.796 24.866 1.00 95.00 205 VAL A N 1
ATOM 1505 C CA . VAL A 1 205 ? 8.688 14.773 24.797 1.00 95.00 205 VAL A CA 1
ATOM 1506 C C . VAL A 1 205 ? 10.038 15.413 25.130 1.00 95.00 205 VAL A C 1
ATOM 1508 O O . VAL A 1 205 ? 10.381 16.481 24.610 1.00 95.00 205 VAL A O 1
ATOM 1511 N N . ASP A 1 206 ? 10.805 14.764 26.003 1.00 93.25 206 ASP A N 1
ATOM 1512 C CA . ASP A 1 206 ? 12.155 15.183 26.366 1.00 93.25 206 ASP A CA 1
ATOM 1513 C C . ASP A 1 206 ? 13.036 15.248 25.108 1.00 93.25 206 ASP A C 1
ATOM 1515 O O . ASP A 1 206 ? 12.930 14.428 24.199 1.00 93.25 206 ASP A O 1
ATOM 1519 N N . GLY A 1 207 ? 13.881 16.275 25.018 1.00 91.06 207 GLY A N 1
ATOM 1520 C CA . GLY A 1 207 ? 14.678 16.541 23.815 1.00 91.06 207 GLY A CA 1
ATOM 1521 C C . GLY A 1 207 ? 13.907 17.187 22.657 1.00 91.06 207 GLY A C 1
ATOM 1522 O O . GLY A 1 207 ? 14.554 17.692 21.747 1.00 91.06 207 GLY A O 1
ATOM 1523 N N . LYS A 1 208 ? 12.565 17.266 22.722 1.00 92.06 208 LYS A N 1
ATOM 1524 C CA . LYS A 1 208 ? 11.696 17.903 21.710 1.00 92.06 208 LYS A CA 1
ATOM 1525 C C . LYS A 1 208 ? 12.035 17.436 20.280 1.00 92.06 208 LYS A C 1
ATOM 1527 O O . LYS A 1 208 ? 12.449 18.261 19.464 1.00 92.06 208 LYS A O 1
ATOM 1532 N N . PRO A 1 209 ? 11.897 16.129 19.992 1.00 91.25 209 PRO A N 1
ATOM 1533 C CA . PRO A 1 209 ? 12.236 15.566 18.690 1.00 91.25 209 PRO A CA 1
ATOM 1534 C C . PRO A 1 209 ? 11.384 16.172 17.574 1.00 91.25 209 PRO A C 1
ATOM 1536 O O . PRO A 1 209 ? 10.348 16.799 17.832 1.00 91.25 209 PRO A O 1
ATOM 1539 N N . ASP A 1 210 ? 11.795 15.928 16.328 1.00 92.69 210 ASP A N 1
ATOM 1540 C CA . ASP A 1 210 ? 10.948 16.228 15.180 1.00 92.69 210 ASP A CA 1
ATOM 1541 C C . ASP A 1 210 ? 9.572 15.552 15.364 1.00 92.69 210 ASP A C 1
ATOM 1543 O O . ASP A 1 210 ? 9.504 14.352 15.666 1.00 92.69 210 ASP A O 1
ATOM 1547 N N . PRO A 1 211 ? 8.456 16.296 15.222 1.00 91.00 211 PRO A N 1
ATOM 1548 C CA . PRO A 1 211 ? 7.136 15.732 15.434 1.00 91.00 211 PRO A CA 1
ATOM 1549 C C . PRO A 1 211 ? 6.874 14.490 14.584 1.00 91.00 211 PRO A C 1
ATOM 1551 O O . PRO A 1 211 ? 6.339 13.523 15.119 1.00 91.00 211 PRO A O 1
ATOM 1554 N N . LEU A 1 212 ? 7.250 14.479 13.302 1.00 90.94 212 LEU A N 1
ATOM 1555 C CA . LEU A 1 212 ? 6.977 13.348 12.413 1.00 90.94 212 LEU A CA 1
ATOM 1556 C C . LEU A 1 212 ? 7.875 12.147 12.712 1.00 90.94 212 LEU A C 1
ATOM 1558 O O . LEU A 1 212 ? 7.406 11.016 12.596 1.00 90.94 212 LEU A O 1
ATOM 1562 N N . GLU A 1 213 ? 9.112 12.356 13.156 1.00 91.00 213 GLU A N 1
ATOM 1563 C CA . GLU A 1 213 ? 9.967 11.276 13.669 1.00 91.00 213 GLU A CA 1
ATOM 1564 C C . GLU A 1 213 ? 9.306 10.555 14.856 1.00 91.00 213 GLU A C 1
ATOM 1566 O O . GLU A 1 213 ? 9.153 9.330 14.843 1.00 91.00 213 GLU A O 1
ATOM 1571 N N . PHE A 1 214 ? 8.787 11.315 15.827 1.00 93.81 214 PHE A N 1
ATOM 1572 C CA . PHE A 1 214 ? 8.049 10.740 16.952 1.00 93.81 214 PHE A CA 1
ATOM 1573 C C . PHE A 1 214 ? 6.768 10.019 16.499 1.00 93.81 214 PHE A C 1
ATOM 1575 O O . PHE A 1 214 ? 6.450 8.937 17.002 1.00 93.81 214 PHE A O 1
ATOM 1582 N N . ARG A 1 215 ? 6.038 10.570 15.517 1.00 94.69 215 ARG A N 1
ATOM 1583 C CA . ARG A 1 215 ? 4.839 9.912 14.968 1.00 94.69 215 ARG A CA 1
ATOM 1584 C C . ARG A 1 215 ? 5.166 8.619 14.227 1.00 94.69 215 ARG A C 1
ATOM 1586 O O . ARG A 1 215 ? 4.422 7.658 14.389 1.00 94.69 215 ARG A O 1
ATOM 1593 N N . ARG A 1 216 ? 6.272 8.546 13.485 1.00 93.62 216 ARG A N 1
ATOM 1594 C CA . ARG A 1 216 ? 6.738 7.297 12.850 1.00 93.62 216 ARG A CA 1
ATOM 1595 C C . ARG A 1 216 ? 7.028 6.218 13.891 1.00 93.62 216 ARG A C 1
ATOM 1597 O O . ARG A 1 216 ? 6.564 5.089 13.750 1.00 93.62 216 ARG A O 1
ATOM 1604 N N . ALA A 1 217 ? 7.708 6.580 14.980 1.00 95.12 217 ALA A N 1
ATOM 1605 C CA . ALA A 1 217 ? 7.974 5.651 16.077 1.00 95.12 217 ALA A CA 1
ATOM 1606 C C . ALA A 1 217 ? 6.684 5.167 16.766 1.00 95.12 217 ALA A C 1
ATOM 1608 O O . ALA A 1 217 ? 6.574 3.993 17.125 1.00 95.12 217 ALA A O 1
ATOM 1609 N N . GLN A 1 218 ? 5.682 6.043 16.903 1.00 97.06 218 GLN A N 1
ATOM 1610 C CA . GLN A 1 218 ? 4.342 5.656 17.349 1.00 97.06 218 GLN A CA 1
ATOM 1611 C C . GLN A 1 218 ? 3.682 4.662 16.383 1.00 97.06 218 GLN A C 1
ATOM 1613 O O . GLN A 1 218 ? 3.193 3.637 16.841 1.00 97.06 218 GLN A O 1
ATOM 1618 N N . VAL A 1 219 ? 3.705 4.894 15.064 1.00 96.88 219 VAL A N 1
ATOM 1619 C CA . VAL A 1 219 ? 3.130 3.953 14.078 1.00 96.88 219 VAL A CA 1
ATOM 1620 C C . VAL A 1 219 ? 3.745 2.557 14.208 1.00 96.88 219 VAL A C 1
ATOM 1622 O O . VAL A 1 219 ? 3.000 1.578 14.257 1.00 96.88 219 VAL A O 1
ATOM 1625 N N . GLU A 1 220 ? 5.070 2.454 14.336 1.00 94.94 220 GLU A N 1
ATOM 1626 C CA . GLU A 1 220 ? 5.740 1.155 14.499 1.00 94.94 220 GLU A CA 1
ATOM 1627 C C . GLU A 1 220 ? 5.410 0.491 15.845 1.00 94.94 220 GLU A C 1
ATOM 1629 O O . GLU A 1 220 ? 5.207 -0.723 15.936 1.00 94.94 220 GLU A O 1
ATOM 1634 N N . PHE A 1 221 ? 5.275 1.281 16.912 1.00 97.31 221 PHE A N 1
ATOM 1635 C CA . PHE A 1 221 ? 4.778 0.772 18.187 1.00 97.31 221 PHE A CA 1
ATOM 1636 C C . PHE A 1 221 ? 3.362 0.198 18.044 1.00 97.31 221 PHE A C 1
ATOM 1638 O O . PHE A 1 221 ? 3.115 -0.946 18.431 1.00 97.31 221 PHE A O 1
ATOM 1645 N N . ARG A 1 222 ? 2.462 0.953 17.409 1.00 98.06 222 ARG A N 1
ATOM 1646 C CA . ARG A 1 222 ? 1.068 0.567 17.178 1.00 98.06 222 ARG A CA 1
ATOM 1647 C C . ARG A 1 222 ? 0.936 -0.673 16.300 1.00 98.06 222 ARG A C 1
ATOM 1649 O O . ARG A 1 222 ? 0.033 -1.473 16.542 1.00 98.06 222 ARG A O 1
ATOM 1656 N N . ARG A 1 223 ? 1.839 -0.868 15.329 1.00 96.75 223 ARG A N 1
ATOM 1657 C CA . ARG A 1 223 ? 1.906 -2.083 14.501 1.00 96.75 223 ARG A CA 1
ATOM 1658 C C . ARG A 1 223 ? 2.045 -3.333 15.375 1.00 96.75 223 ARG A C 1
ATOM 1660 O O . ARG A 1 223 ? 1.306 -4.295 15.210 1.00 96.75 223 ARG A O 1
ATOM 1667 N N . ARG A 1 224 ? 2.941 -3.309 16.361 1.00 97.25 224 ARG A N 1
ATOM 1668 C CA . ARG A 1 224 ? 3.143 -4.446 17.278 1.00 97.25 224 ARG A CA 1
ATOM 1669 C C . ARG A 1 224 ? 1.948 -4.665 18.202 1.00 97.25 224 ARG A C 1
ATOM 1671 O O . ARG A 1 224 ? 1.596 -5.806 18.491 1.00 97.25 224 ARG A O 1
ATOM 1678 N N . GLU A 1 225 ? 1.282 -3.589 18.613 1.00 98.31 225 GLU A N 1
ATOM 1679 C CA . GLU A 1 225 ? 0.055 -3.690 19.403 1.00 98.31 225 GLU A CA 1
ATOM 1680 C C . GLU A 1 225 ? -1.085 -4.357 18.608 1.00 98.31 225 GLU A C 1
ATOM 1682 O O . GLU A 1 225 ? -1.749 -5.248 19.139 1.00 98.31 225 GLU A O 1
ATOM 1687 N N . VAL A 1 226 ? -1.299 -4.005 17.331 1.00 98.50 226 VAL A N 1
ATOM 1688 C CA . VAL A 1 226 ? -2.363 -4.641 16.519 1.00 98.50 226 VAL A CA 1
ATOM 1689 C C . VAL A 1 226 ? -2.086 -6.119 16.236 1.00 98.50 226 VAL A C 1
ATOM 1691 O O . VAL A 1 226 ? -3.027 -6.911 16.200 1.00 98.50 226 VAL A O 1
ATOM 1694 N N . LEU A 1 227 ? -0.814 -6.514 16.107 1.00 97.88 227 LEU A N 1
ATOM 1695 C CA . LEU A 1 227 ? -0.425 -7.926 16.009 1.00 97.88 227 LEU A CA 1
ATOM 1696 C C . LEU A 1 227 ? -0.752 -8.685 17.301 1.00 97.88 227 LEU A C 1
ATOM 1698 O O . LEU A 1 227 ? -1.296 -9.787 17.250 1.00 97.88 227 LEU A O 1
ATOM 1702 N N . SER A 1 228 ? -0.494 -8.071 18.459 1.00 98.00 228 SER A N 1
ATOM 1703 C CA . SER A 1 228 ? -0.894 -8.630 19.754 1.00 98.00 228 SER A CA 1
ATOM 1704 C C . SER A 1 228 ? -2.417 -8.773 19.873 1.00 98.00 228 SER A C 1
ATOM 1706 O O . SER A 1 228 ? -2.913 -9.819 20.290 1.00 98.00 228 SER A O 1
ATOM 1708 N N . ALA A 1 229 ? -3.188 -7.773 19.428 1.00 98.56 229 ALA A N 1
ATOM 1709 C CA . ALA A 1 229 ? -4.649 -7.869 19.414 1.00 98.56 229 ALA A CA 1
ATOM 1710 C C . ALA A 1 229 ? -5.151 -9.024 18.531 1.00 98.56 229 ALA A C 1
ATOM 1712 O O . ALA A 1 229 ? -6.047 -9.757 18.952 1.00 98.56 229 ALA A O 1
ATOM 1713 N N . LEU A 1 230 ? -4.551 -9.240 17.353 1.00 98.56 230 LEU A N 1
ATOM 1714 C CA . LEU A 1 230 ? -4.875 -10.398 16.516 1.00 98.56 230 LEU A CA 1
ATOM 1715 C C . LEU A 1 230 ? -4.513 -11.722 17.209 1.00 98.56 230 LEU A C 1
ATOM 1717 O O . LEU A 1 230 ? -5.296 -12.669 17.147 1.00 98.56 230 LEU A O 1
ATOM 1721 N N . SER A 1 231 ? -3.379 -11.781 17.916 1.00 98.06 231 SER A N 1
ATOM 1722 C CA . SER A 1 231 ? -2.979 -12.959 18.700 1.00 98.06 231 SER A CA 1
ATOM 1723 C C . SER A 1 231 ? -3.993 -13.299 19.795 1.00 98.06 231 SER A C 1
ATOM 1725 O O . SER A 1 231 ? -4.306 -14.471 19.988 1.00 98.06 231 SER A O 1
ATOM 1727 N N . ILE A 1 232 ? -4.560 -12.296 20.478 1.00 98.56 232 ILE A N 1
ATOM 1728 C CA . ILE A 1 232 ? -5.625 -12.513 21.473 1.00 98.56 232 ILE A CA 1
ATOM 1729 C C . ILE A 1 232 ? -6.854 -13.149 20.811 1.00 98.56 232 ILE A C 1
ATOM 1731 O O . ILE A 1 232 ? -7.423 -14.100 21.348 1.00 98.56 232 ILE A O 1
ATOM 1735 N N . VAL A 1 233 ? -7.259 -12.666 19.632 1.00 98.50 233 VAL A N 1
ATOM 1736 C CA . VAL A 1 233 ? -8.391 -13.245 18.888 1.00 98.50 233 VAL A CA 1
ATOM 1737 C C . VAL A 1 233 ? -8.082 -14.672 18.421 1.00 98.50 233 VAL A C 1
ATOM 1739 O O . VAL A 1 233 ? -8.943 -15.549 18.517 1.00 98.50 233 VAL A O 1
ATOM 1742 N N . ALA A 1 234 ? -6.849 -14.936 17.983 1.00 98.38 234 ALA A N 1
ATOM 1743 C CA . ALA A 1 234 ? -6.395 -16.275 17.618 1.00 98.38 234 ALA A CA 1
ATOM 1744 C C . ALA A 1 234 ? -6.450 -17.246 18.809 1.00 98.38 234 ALA A C 1
ATOM 1746 O O . ALA A 1 234 ? -6.930 -18.370 18.664 1.00 98.38 234 ALA A O 1
ATOM 1747 N N . ASP A 1 235 ? -6.031 -16.806 19.997 1.00 98.44 235 ASP A N 1
ATOM 1748 C CA . ASP A 1 235 ? -6.095 -17.600 21.225 1.00 98.44 235 ASP A CA 1
ATOM 1749 C C . ASP A 1 235 ? -7.539 -17.886 21.663 1.00 98.44 235 ASP A C 1
ATOM 1751 O O . ASP A 1 235 ? -7.844 -19.004 22.089 1.00 98.44 235 ASP A O 1
ATOM 1755 N N . ILE A 1 236 ? -8.451 -16.920 21.498 1.00 98.31 236 ILE A N 1
ATOM 1756 C CA . ILE A 1 236 ? -9.893 -17.133 21.700 1.00 98.31 236 ILE A CA 1
ATOM 1757 C C . ILE A 1 236 ? -10.408 -18.216 20.739 1.00 98.31 236 ILE A C 1
ATOM 1759 O O . ILE A 1 236 ? -11.046 -19.172 21.184 1.00 98.31 236 ILE A O 1
ATOM 1763 N N . ASN A 1 237 ? -10.083 -18.118 19.444 1.00 97.94 237 ASN A N 1
ATOM 1764 C CA . ASN A 1 237 ? -10.476 -19.119 18.447 1.00 97.94 237 ASN A CA 1
ATOM 1765 C C . ASN A 1 237 ? -9.882 -20.508 18.739 1.00 97.94 237 ASN A C 1
ATOM 1767 O O . ASN A 1 237 ? -10.528 -21.522 18.486 1.00 97.94 237 ASN A O 1
ATOM 1771 N N . ALA A 1 238 ? -8.678 -20.561 19.313 1.00 98.12 238 ALA A N 1
ATOM 1772 C CA . ALA A 1 238 ? -8.011 -21.792 19.733 1.00 98.12 238 ALA A CA 1
ATOM 1773 C C . ALA A 1 238 ? -8.570 -22.389 21.043 1.00 98.12 238 ALA A C 1
ATOM 1775 O O . ALA A 1 238 ? -8.024 -23.369 21.550 1.00 98.12 238 ALA A O 1
ATOM 1776 N N . GLY A 1 239 ? -9.633 -21.811 21.616 1.00 97.56 239 GLY A N 1
ATOM 1777 C CA . GLY A 1 239 ? -10.279 -22.313 22.830 1.00 97.56 239 GLY A CA 1
ATOM 1778 C C . GLY A 1 239 ? -9.595 -21.902 24.137 1.00 97.56 239 GLY A C 1
ATOM 1779 O O . GLY A 1 239 ? -9.928 -22.437 25.192 1.00 97.56 239 GLY A O 1
ATOM 1780 N N . LYS A 1 240 ? -8.675 -20.928 24.115 1.00 97.38 240 LYS A N 1
ATOM 1781 C CA . LYS A 1 240 ? -7.950 -20.451 25.311 1.00 97.38 240 LYS A CA 1
ATOM 1782 C C . LYS A 1 240 ? -8.685 -19.341 26.078 1.00 97.38 240 LYS A C 1
ATOM 1784 O O . LYS A 1 240 ? -8.082 -18.646 26.895 1.00 97.38 240 LYS A O 1
ATOM 1789 N N . GLY A 1 241 ? -9.987 -19.166 25.840 1.00 95.19 241 GLY A N 1
ATOM 1790 C CA . GLY A 1 241 ? -10.797 -18.096 26.435 1.00 95.19 241 GLY A CA 1
ATOM 1791 C C . GLY A 1 241 ? -10.728 -18.040 27.966 1.00 95.19 241 GLY A C 1
ATOM 1792 O O . GLY A 1 241 ? -10.550 -16.962 28.525 1.00 95.19 241 GLY A O 1
ATOM 1793 N N . ALA A 1 242 ? -10.786 -19.191 28.644 1.00 93.62 242 ALA A N 1
ATOM 1794 C CA . ALA A 1 242 ? -10.683 -19.261 30.104 1.00 93.62 242 ALA A CA 1
ATOM 1795 C C . ALA A 1 242 ? -9.331 -18.734 30.619 1.00 93.62 242 ALA A C 1
ATOM 1797 O O . ALA A 1 242 ? -9.296 -17.856 31.476 1.00 93.62 242 ALA A O 1
ATOM 1798 N N . SER A 1 243 ? -8.221 -19.182 30.022 1.00 94.38 243 SER A N 1
ATOM 1799 C CA . SER A 1 243 ? -6.870 -18.730 30.384 1.00 94.38 243 SER A CA 1
ATOM 1800 C C . SER A 1 243 ? -6.670 -17.227 30.155 1.00 94.38 243 SER A C 1
ATOM 1802 O O . SER A 1 243 ? -6.020 -16.549 30.954 1.00 94.38 243 SER A O 1
ATOM 1804 N N . LEU A 1 244 ? -7.258 -16.673 29.090 1.00 94.81 244 LEU A N 1
ATOM 1805 C CA . LEU A 1 244 ? -7.247 -15.227 28.844 1.00 94.81 244 LEU A CA 1
ATOM 1806 C C . LEU A 1 244 ? -8.036 -14.459 29.914 1.00 94.81 244 LEU A C 1
ATOM 1808 O O . LEU A 1 244 ? -7.590 -13.410 30.371 1.00 94.81 244 LEU A O 1
ATOM 1812 N N . VAL A 1 245 ? -9.186 -14.976 30.354 1.00 93.75 245 VAL A N 1
ATOM 1813 C CA . VAL A 1 245 ? -9.981 -14.352 31.428 1.00 93.75 245 VAL A CA 1
ATOM 1814 C C . VAL A 1 245 ? -9.250 -14.386 32.768 1.00 93.75 245 VAL A C 1
ATOM 1816 O O . VAL A 1 245 ? -9.305 -13.388 33.494 1.00 93.75 245 VAL A O 1
ATOM 1819 N N . ASP A 1 246 ? -8.560 -15.486 33.067 1.00 90.69 246 ASP A N 1
ATOM 1820 C CA . ASP A 1 246 ? -7.786 -15.664 34.301 1.00 90.69 246 ASP A CA 1
ATOM 1821 C C . ASP A 1 246 ? -6.551 -14.755 34.346 1.00 90.69 246 ASP A C 1
ATOM 1823 O O . ASP A 1 246 ? -6.236 -14.183 35.389 1.00 90.69 246 ASP A O 1
ATOM 1827 N N . SER A 1 247 ? -5.872 -14.582 33.207 1.00 90.44 247 SER A N 1
ATOM 1828 C CA . SER A 1 247 ? -4.696 -13.706 33.084 1.00 90.44 247 SER A CA 1
ATOM 1829 C C . SER A 1 247 ? -5.034 -12.220 32.933 1.00 90.44 247 SER A C 1
ATOM 1831 O O . SER A 1 247 ? -4.145 -11.377 33.062 1.00 90.44 247 SER A O 1
ATOM 1833 N N . CYS A 1 248 ? -6.297 -11.875 32.664 1.00 91.75 248 CYS A N 1
ATOM 1834 C CA . CYS A 1 248 ? -6.697 -10.502 32.392 1.00 91.75 248 CYS A CA 1
ATOM 1835 C C . CYS A 1 248 ? -6.486 -9.600 33.625 1.00 91.75 248 CYS A C 1
ATOM 1837 O O . CYS A 1 248 ? -7.052 -9.781 34.709 1.00 91.75 248 CYS A O 1
ATOM 1839 N N . THR A 1 249 ? -5.648 -8.578 33.469 1.00 88.38 249 THR A N 1
ATOM 1840 C CA . THR A 1 249 ? -5.172 -7.761 34.596 1.00 88.38 249 THR A CA 1
ATOM 1841 C C . THR A 1 249 ? -6.266 -6.843 35.143 1.00 88.38 249 THR A C 1
ATOM 1843 O O . THR A 1 249 ? -6.289 -6.535 36.341 1.00 88.38 249 THR A O 1
ATOM 1846 N N . ARG A 1 250 ? -7.241 -6.480 34.300 1.00 80.38 250 ARG A N 1
ATOM 1847 C CA . ARG A 1 250 ? -8.453 -5.740 34.690 1.00 80.38 250 ARG A CA 1
ATOM 1848 C C . ARG A 1 250 ? -9.468 -6.600 35.423 1.00 80.38 250 ARG A C 1
ATOM 1850 O O . ARG A 1 250 ? -10.048 -6.136 36.405 1.00 80.38 250 ARG A O 1
ATOM 1857 N N . SER A 1 251 ? -9.646 -7.850 34.996 1.00 66.38 251 SER A N 1
ATOM 1858 C CA . SER A 1 251 ? -10.612 -8.765 35.606 1.00 66.38 251 SER A CA 1
ATOM 1859 C C . SER A 1 251 ? -10.140 -9.307 36.952 1.00 66.38 251 SER A C 1
ATOM 1861 O O . SER A 1 251 ? -10.968 -9.809 37.708 1.00 66.38 251 SER A O 1
ATOM 1863 N N . SER A 1 252 ? -8.870 -9.141 37.345 1.00 54.09 252 SER A N 1
ATOM 1864 C CA . SER A 1 252 ? -8.400 -9.433 38.716 1.00 54.09 252 SER A CA 1
ATOM 1865 C C . SER A 1 252 ? -9.237 -8.747 39.817 1.00 54.09 252 SER A C 1
ATOM 1867 O O . SER A 1 252 ? -9.244 -9.201 40.959 1.00 54.09 252 SER A O 1
ATOM 1869 N N . ARG A 1 253 ? -10.019 -7.711 39.469 1.00 53.81 253 ARG A N 1
ATOM 1870 C CA . ARG A 1 253 ? -10.925 -6.968 40.365 1.00 53.81 253 ARG A CA 1
ATOM 1871 C C . ARG A 1 253 ? -12.424 -7.244 40.161 1.00 53.81 253 ARG A C 1
ATOM 1873 O O . ARG A 1 253 ? -13.222 -6.715 40.927 1.00 53.81 253 ARG A O 1
ATOM 1880 N N . ASP A 1 254 ? -12.800 -8.056 39.173 1.00 62.81 254 ASP A N 1
ATOM 1881 C CA . ASP A 1 254 ? -14.199 -8.411 38.885 1.00 62.81 254 ASP A CA 1
ATOM 1882 C C . ASP A 1 254 ? -14.768 -9.409 39.918 1.00 62.81 254 ASP A C 1
ATOM 1884 O O . ASP A 1 254 ? -14.039 -10.190 40.537 1.00 62.81 254 ASP A O 1
ATOM 1888 N N . GLU A 1 255 ? -16.091 -9.440 40.093 1.00 71.12 255 GLU A N 1
ATOM 1889 C CA . GLU A 1 255 ? -16.751 -10.504 40.862 1.00 71.12 255 GLU A CA 1
ATOM 1890 C C . GLU A 1 255 ? -16.590 -11.863 40.153 1.00 71.12 255 GLU A C 1
ATOM 1892 O O . GLU A 1 255 ? -16.630 -11.946 38.924 1.00 71.12 255 GLU A O 1
ATOM 1897 N N . ALA A 1 256 ? -16.450 -12.960 40.911 1.00 81.25 256 ALA A N 1
ATOM 1898 C CA . ALA A 1 256 ? -16.248 -14.308 40.355 1.00 81.25 256 ALA A CA 1
ATOM 1899 C C . ALA A 1 256 ? -17.314 -14.703 39.311 1.00 81.25 256 ALA A C 1
ATOM 1901 O O . ALA A 1 256 ? -17.004 -15.352 38.312 1.00 81.25 256 ALA A O 1
ATOM 1902 N N . LYS A 1 257 ? -18.554 -14.237 39.499 1.00 81.50 257 LYS A N 1
ATOM 1903 C CA . LYS A 1 257 ? -19.671 -14.454 38.572 1.00 81.50 257 LYS A CA 1
ATOM 1904 C C . LYS A 1 257 ? -19.435 -13.815 37.196 1.00 81.50 257 LYS A C 1
ATOM 1906 O O . LYS A 1 257 ? -19.758 -14.429 36.183 1.00 81.50 257 LYS A O 1
ATOM 1911 N N . LEU A 1 258 ? -18.847 -12.617 37.146 1.00 81.25 258 LEU A N 1
ATOM 1912 C CA . LEU A 1 258 ? -18.559 -11.916 35.891 1.00 81.25 258 LEU A CA 1
ATOM 1913 C C . LEU A 1 258 ? -17.439 -12.613 35.108 1.00 81.25 258 LEU A C 1
ATOM 1915 O O . LEU A 1 258 ? -17.565 -12.792 33.898 1.00 81.25 258 LEU A O 1
ATOM 1919 N N . ARG A 1 259 ? -16.388 -13.081 35.801 1.00 86.56 259 ARG A N 1
ATOM 1920 C CA . ARG A 1 259 ? -15.323 -13.891 35.177 1.00 86.56 259 ARG A CA 1
ATOM 1921 C C . ARG A 1 259 ? -15.873 -15.188 34.595 1.00 86.56 259 ARG A C 1
ATOM 1923 O O . ARG A 1 259 ? -15.588 -15.498 33.444 1.00 86.56 259 ARG A O 1
ATOM 1930 N N . SER A 1 260 ? -16.698 -15.902 35.364 1.00 88.06 260 SER A N 1
ATOM 1931 C CA . SER A 1 260 ? -17.341 -17.140 34.910 1.00 88.06 260 SER A CA 1
ATOM 1932 C C . SER A 1 260 ? -18.156 -16.909 33.637 1.00 88.06 260 SER A C 1
ATOM 1934 O O . SER A 1 260 ? -17.962 -17.622 32.658 1.00 88.06 260 SER A O 1
ATOM 1936 N N . ARG A 1 261 ? -19.002 -15.869 33.617 1.00 88.06 261 ARG A N 1
ATOM 1937 C CA . ARG A 1 261 ? -19.815 -15.517 32.443 1.00 88.06 261 ARG A CA 1
ATOM 1938 C C . ARG A 1 261 ? -18.957 -15.181 31.223 1.00 88.06 261 ARG A C 1
ATOM 1940 O O . ARG A 1 261 ? -19.249 -15.631 30.124 1.00 88.06 261 ARG A O 1
ATOM 1947 N N . ARG A 1 262 ? -17.888 -14.401 31.407 1.00 92.38 262 ARG A N 1
ATOM 1948 C CA . ARG A 1 262 ? -16.974 -14.038 30.316 1.00 92.38 262 ARG A CA 1
ATOM 1949 C C . ARG A 1 262 ? -16.231 -15.252 29.762 1.00 92.38 262 ARG A C 1
ATOM 1951 O O . ARG A 1 262 ? -16.094 -15.368 28.551 1.00 92.38 262 ARG A O 1
ATOM 1958 N N . SER A 1 263 ? -15.780 -16.149 30.637 1.00 93.94 263 SER A N 1
ATOM 1959 C CA . SER A 1 263 ? -15.137 -17.408 30.246 1.00 93.94 263 SER A CA 1
ATOM 1960 C C . SER A 1 263 ? -16.087 -18.283 29.423 1.00 93.94 263 SER A C 1
ATOM 1962 O O . SER A 1 263 ? -15.720 -18.743 28.344 1.00 93.94 263 SER A O 1
ATOM 1964 N N . GLU A 1 264 ? -17.339 -18.421 29.869 1.00 93.19 264 GLU A N 1
ATOM 1965 C CA . GLU A 1 264 ? -18.391 -19.146 29.147 1.00 93.19 264 GLU A CA 1
ATOM 1966 C C . GLU A 1 264 ? -18.704 -18.507 27.784 1.00 93.19 264 GLU A C 1
ATOM 1968 O O . GLU A 1 264 ? -18.770 -19.206 26.772 1.00 93.19 264 GLU A O 1
ATOM 1973 N N . ALA A 1 265 ? -18.810 -17.175 27.725 1.00 94.00 265 ALA A N 1
ATOM 1974 C CA . ALA A 1 265 ? -19.014 -16.454 26.472 1.00 94.00 265 ALA A CA 1
ATOM 1975 C C . ALA A 1 265 ? -17.857 -16.688 25.485 1.00 94.00 265 ALA A C 1
ATOM 1977 O O . ALA A 1 265 ? -18.111 -17.025 24.329 1.00 94.00 265 ALA A O 1
ATOM 1978 N N . LEU A 1 266 ? -16.598 -16.573 25.934 1.00 96.50 266 LEU A N 1
ATOM 1979 C CA . LEU A 1 266 ? -15.415 -16.787 25.089 1.00 96.50 266 LEU A CA 1
ATOM 1980 C C . LEU A 1 266 ? -15.232 -18.246 24.659 1.00 96.50 266 LEU A C 1
ATOM 1982 O O . LEU A 1 266 ? -14.758 -18.488 23.551 1.00 96.50 266 LEU A O 1
ATOM 1986 N N . ALA A 1 267 ? -15.638 -19.222 25.477 1.00 95.75 267 ALA A N 1
ATOM 1987 C CA . ALA A 1 267 ? -15.644 -20.630 25.074 1.00 95.75 267 ALA A CA 1
ATOM 1988 C C . ALA A 1 267 ? -16.518 -20.857 23.826 1.00 95.75 267 ALA A C 1
ATOM 1990 O O . ALA A 1 267 ? -16.191 -21.681 22.972 1.00 95.75 267 ALA A O 1
ATOM 1991 N N . GLY A 1 268 ? -17.581 -20.060 23.672 1.00 94.81 268 GLY A N 1
ATOM 1992 C CA . GLY A 1 268 ? -18.468 -20.092 22.515 1.00 94.81 268 GLY A CA 1
ATOM 1993 C C . GLY A 1 268 ? -17.821 -19.719 21.176 1.00 94.81 268 GLY A C 1
ATOM 1994 O O . GLY A 1 268 ? -18.441 -19.999 20.151 1.00 94.81 268 GLY A O 1
ATOM 1995 N N . PHE A 1 269 ? -16.617 -19.131 21.161 1.00 97.44 269 PHE A N 1
ATOM 1996 C CA . PHE A 1 269 ? -15.899 -18.690 19.953 1.00 97.44 269 PHE A CA 1
ATOM 1997 C C . PHE A 1 269 ? -14.983 -19.768 19.361 1.00 97.44 269 PHE A C 1
ATOM 1999 O O . PHE A 1 269 ? -14.545 -19.626 18.219 1.00 97.44 269 PHE A O 1
ATOM 2006 N N . ALA A 1 270 ? -14.671 -20.822 20.121 1.00 96.94 270 ALA A N 1
ATOM 2007 C CA . ALA A 1 270 ? -13.676 -21.814 19.731 1.00 96.94 270 ALA A CA 1
ATOM 2008 C C . ALA A 1 270 ? -14.012 -22.454 18.371 1.00 96.94 270 ALA A C 1
ATOM 2010 O O . ALA A 1 270 ? -15.101 -23.000 18.184 1.00 96.94 270 ALA A O 1
ATOM 2011 N N . GLY A 1 271 ? -13.075 -22.371 17.423 1.00 96.00 271 GLY A N 1
ATOM 2012 C CA . GLY A 1 271 ? -13.204 -22.919 16.070 1.00 96.00 271 GLY A CA 1
ATOM 2013 C C . GLY A 1 271 ? -14.227 -22.222 15.166 1.00 96.00 271 GLY A C 1
ATOM 2014 O O . GLY A 1 271 ? -14.570 -22.778 14.125 1.00 96.00 271 GLY A O 1
ATOM 2015 N N . LYS A 1 272 ? -14.738 -21.042 15.540 1.00 96.75 272 LYS A N 1
ATOM 2016 C CA . LYS A 1 272 ? -15.789 -20.329 14.789 1.00 96.75 272 LYS A CA 1
ATOM 2017 C C . LYS A 1 272 ? -15.298 -19.092 14.038 1.00 96.75 272 LYS A C 1
ATOM 2019 O O . LYS A 1 272 ? -16.110 -18.433 13.391 1.00 96.75 272 LYS A O 1
ATOM 2024 N N . LEU A 1 273 ? -14.013 -18.746 14.145 1.00 97.19 273 LEU A N 1
ATOM 2025 C CA . LEU A 1 273 ? -13.456 -17.523 13.565 1.00 97.19 273 LEU A CA 1
ATOM 2026 C C . LEU A 1 273 ? -12.676 -17.808 12.280 1.00 97.19 273 LEU A C 1
ATOM 2028 O O . LEU A 1 273 ? -11.842 -18.716 12.236 1.00 97.19 273 LEU A O 1
ATOM 2032 N N . GLN A 1 274 ? -12.891 -16.988 11.252 1.00 95.44 274 GLN A N 1
ATOM 2033 C CA . GLN A 1 274 ? -12.122 -17.041 10.010 1.00 95.44 274 GLN A CA 1
ATOM 2034 C C . GLN A 1 274 ? -10.752 -16.376 10.203 1.00 95.44 274 GLN A C 1
ATOM 2036 O O . GLN A 1 274 ? -10.580 -15.178 9.986 1.00 95.44 274 GLN A O 1
ATOM 2041 N N . MET A 1 275 ? -9.764 -17.167 10.624 1.00 95.38 275 MET A N 1
ATOM 2042 C CA . MET A 1 275 ? -8.415 -16.675 10.946 1.00 95.38 275 MET A CA 1
ATOM 2043 C C . MET A 1 275 ? -7.432 -16.682 9.764 1.00 95.38 275 MET A C 1
ATOM 2045 O O . MET A 1 275 ? -6.319 -16.192 9.916 1.00 95.38 275 MET A O 1
ATOM 2049 N N . ASN A 1 276 ? -7.811 -17.236 8.607 1.00 91.94 276 ASN A N 1
ATOM 2050 C CA . ASN A 1 276 ? -6.906 -17.381 7.456 1.00 91.94 276 ASN A CA 1
ATOM 2051 C C . ASN A 1 276 ? -6.703 -16.081 6.663 1.00 91.94 276 ASN A C 1
ATOM 2053 O O . ASN A 1 276 ? -5.698 -15.950 5.974 1.00 91.94 276 ASN A O 1
ATOM 2057 N N . ASP A 1 277 ? -7.662 -15.156 6.727 1.00 88.69 277 ASP A N 1
ATOM 2058 C CA . ASP A 1 277 ? -7.667 -13.924 5.930 1.00 88.69 277 ASP A CA 1
ATOM 2059 C C . ASP A 1 277 ? -8.205 -12.725 6.746 1.00 88.69 277 ASP A C 1
ATOM 2061 O O . ASP A 1 277 ? -9.217 -12.121 6.376 1.00 88.69 277 ASP A O 1
ATOM 2065 N N . PRO A 1 278 ? -7.612 -12.410 7.920 1.00 96.62 278 PRO A N 1
ATOM 2066 C CA . PRO A 1 278 ? -8.151 -11.392 8.809 1.00 96.62 278 PRO A CA 1
ATOM 2067 C C . PRO A 1 278 ? -7.966 -9.992 8.221 1.00 96.62 278 PRO A C 1
ATOM 2069 O O . PRO A 1 278 ? -6.965 -9.685 7.565 1.00 96.62 278 PRO A O 1
ATOM 2072 N N . TRP A 1 279 ? -8.927 -9.119 8.513 1.00 98.25 279 TRP A N 1
ATOM 2073 C CA . TRP A 1 279 ? -8.929 -7.737 8.050 1.00 98.25 279 TRP A CA 1
ATOM 2074 C C . TRP A 1 279 ? -8.249 -6.808 9.045 1.00 98.25 279 TRP A C 1
ATOM 2076 O O . TRP A 1 279 ? -8.426 -6.920 10.261 1.00 98.25 279 TRP A O 1
ATOM 2086 N N . MET A 1 280 ? -7.533 -5.822 8.520 1.00 98.44 280 MET A N 1
ATOM 2087 C CA . MET A 1 280 ? -7.148 -4.654 9.296 1.00 98.44 280 MET A CA 1
ATOM 2088 C C . MET A 1 280 ? -8.033 -3.470 8.920 1.00 98.44 280 MET A C 1
ATOM 2090 O O . MET A 1 280 ? -8.228 -3.176 7.744 1.00 98.44 280 MET A O 1
ATOM 2094 N N . ILE A 1 281 ? -8.578 -2.776 9.913 1.00 98.75 281 ILE A N 1
ATOM 2095 C CA . ILE A 1 281 ? -9.361 -1.561 9.695 1.00 98.75 281 ILE A CA 1
ATOM 2096 C C . ILE A 1 281 ? -8.740 -0.437 10.514 1.00 98.75 281 ILE A C 1
ATOM 2098 O O . ILE A 1 281 ? -8.460 -0.602 11.701 1.00 98.75 281 ILE A O 1
ATOM 2102 N N . GLY A 1 282 ? -8.504 0.715 9.897 1.00 98.25 282 GLY A N 1
ATOM 2103 C CA . GLY A 1 282 ? -7.821 1.820 10.562 1.00 98.25 282 GLY A CA 1
ATOM 2104 C C . GLY A 1 282 ? -8.376 3.170 10.158 1.00 98.25 282 GLY A C 1
ATOM 2105 O O . GLY A 1 282 ? -8.553 3.424 8.974 1.00 98.25 282 GLY A O 1
ATOM 2106 N N . HIS A 1 283 ? -8.613 4.054 11.125 1.00 97.94 283 HIS A N 1
ATOM 2107 C CA . HIS A 1 283 ? -9.011 5.435 10.844 1.00 97.94 283 HIS A CA 1
ATOM 2108 C C . HIS A 1 283 ? -7.880 6.421 11.143 1.00 97.94 283 HIS A C 1
ATOM 2110 O O . HIS A 1 283 ? -7.258 6.322 12.207 1.00 97.94 283 HIS A O 1
ATOM 2116 N N . SER A 1 284 ? -7.655 7.422 10.283 1.00 95.31 284 SER A N 1
ATOM 2117 C CA . SER A 1 284 ? -6.675 8.492 10.521 1.00 95.31 284 SER A CA 1
ATOM 2118 C C . SER A 1 284 ? -5.286 7.921 10.814 1.00 95.31 284 SER A C 1
ATOM 2120 O O . SER A 1 284 ? -4.723 7.208 9.986 1.00 95.31 284 SER A O 1
ATOM 2122 N N . PHE A 1 285 ? -4.750 8.159 12.011 1.00 97.50 285 PHE A N 1
ATOM 2123 C CA . PHE A 1 285 ? -3.479 7.600 12.453 1.00 97.50 285 PHE A CA 1
ATOM 2124 C C . PHE A 1 285 ? -3.491 6.060 12.509 1.00 97.50 285 PHE A C 1
ATOM 2126 O O . PHE A 1 285 ? -2.462 5.420 12.322 1.00 97.50 285 PHE A O 1
ATOM 2133 N N . GLY A 1 286 ? -4.650 5.447 12.776 1.00 98.31 286 GLY A N 1
ATOM 2134 C CA . GLY A 1 286 ? -4.838 3.997 12.659 1.00 98.31 286 GLY A CA 1
ATOM 2135 C C . GLY A 1 286 ? -4.835 3.509 11.211 1.00 98.31 286 GLY A C 1
ATOM 2136 O O . GLY A 1 286 ? -4.445 2.373 10.955 1.00 98.31 286 GLY A O 1
ATOM 2137 N N . GLY A 1 287 ? -5.186 4.376 10.255 1.00 97.81 287 GLY A N 1
ATOM 2138 C CA . GLY A 1 287 ? -4.968 4.136 8.828 1.00 97.81 287 GLY A CA 1
ATOM 2139 C C . GLY A 1 287 ? -3.475 4.063 8.493 1.00 97.81 287 GLY A C 1
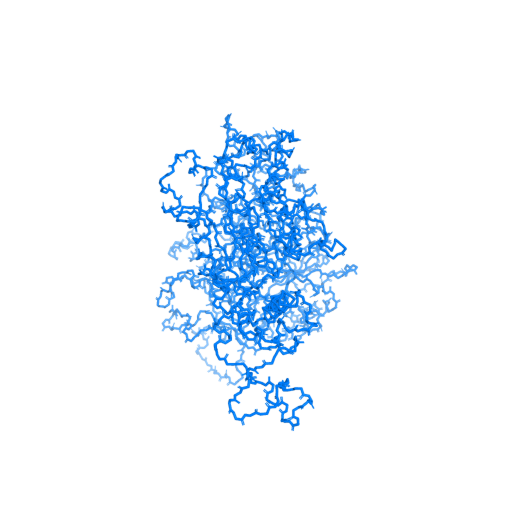ATOM 2140 O O . GLY A 1 287 ? -3.051 3.133 7.815 1.00 97.81 287 GLY A O 1
ATOM 2141 N N . SER A 1 288 ? -2.653 4.953 9.067 1.00 97.69 288 SER A N 1
ATOM 2142 C CA . SER A 1 288 ? -1.182 4.867 8.984 1.00 97.69 288 SER A CA 1
ATOM 2143 C C . SER A 1 288 ? -0.663 3.548 9.555 1.00 97.69 288 SER A C 1
ATOM 2145 O O . SER A 1 288 ? 0.193 2.908 8.953 1.00 97.69 288 SER A O 1
ATOM 2147 N N . THR A 1 289 ? -1.199 3.118 10.705 1.00 98.38 289 THR A N 1
ATOM 2148 C CA . THR A 1 289 ? -0.857 1.826 11.321 1.00 98.38 289 THR A CA 1
ATOM 2149 C C . THR A 1 289 ? -1.194 0.655 10.403 1.00 98.38 289 THR A C 1
ATOM 2151 O O . THR A 1 289 ? -0.388 -0.264 10.292 1.00 98.38 289 THR A O 1
ATOM 2154 N N . ALA A 1 290 ? -2.341 0.693 9.720 1.00 98.31 290 ALA A N 1
ATOM 2155 C CA . ALA A 1 290 ? -2.725 -0.343 8.767 1.00 98.31 290 ALA A CA 1
ATOM 2156 C C . ALA A 1 290 ? -1.810 -0.385 7.545 1.00 98.31 290 ALA A C 1
ATOM 2158 O O . ALA A 1 290 ? -1.274 -1.441 7.219 1.00 98.31 290 ALA A O 1
ATOM 2159 N N . ILE A 1 291 ? -1.557 0.769 6.929 1.00 97.50 291 ILE A N 1
ATOM 2160 C CA . ILE A 1 291 ? -0.632 0.881 5.797 1.00 97.50 291 ILE A CA 1
ATOM 2161 C C . ILE A 1 291 ? 0.750 0.350 6.188 1.00 97.50 291 ILE A C 1
ATOM 2163 O O . ILE A 1 291 ? 1.309 -0.481 5.475 1.00 97.50 291 ILE A O 1
ATOM 2167 N N . GLN A 1 292 ? 1.277 0.768 7.344 1.00 95.38 292 GLN A N 1
ATOM 2168 C CA . GLN A 1 292 ? 2.579 0.305 7.810 1.00 95.38 292 GLN A CA 1
ATOM 2169 C C . GLN A 1 292 ? 2.579 -1.199 8.092 1.00 95.38 292 GLN A C 1
ATOM 2171 O O . GLN A 1 292 ? 3.518 -1.871 7.686 1.00 95.38 292 GLN A O 1
ATOM 2176 N N . ALA A 1 293 ? 1.537 -1.758 8.716 1.00 95.75 293 ALA A N 1
ATOM 2177 C CA . ALA A 1 293 ? 1.441 -3.200 8.945 1.00 95.75 293 ALA A CA 1
ATOM 2178 C C . ALA A 1 293 ? 1.523 -3.997 7.633 1.00 95.75 293 ALA A C 1
ATOM 2180 O O . ALA A 1 293 ? 2.296 -4.947 7.551 1.00 95.75 293 ALA A O 1
ATOM 2181 N N . LEU A 1 294 ? 0.797 -3.575 6.593 1.00 95.50 294 LEU A N 1
ATOM 2182 C CA . LEU A 1 294 ? 0.745 -4.247 5.286 1.00 95.50 294 LEU A CA 1
ATOM 2183 C C . LEU A 1 294 ? 2.050 -4.164 4.467 1.00 95.50 294 LEU A C 1
ATOM 2185 O O . LEU A 1 294 ? 2.204 -4.889 3.478 1.00 95.50 294 LEU A O 1
ATOM 2189 N N . ARG A 1 295 ? 2.993 -3.297 4.850 1.00 91.88 295 ARG A N 1
ATOM 2190 C CA . ARG A 1 295 ? 4.324 -3.213 4.223 1.00 91.88 295 ARG A CA 1
ATOM 2191 C C . ARG A 1 295 ? 5.287 -4.296 4.702 1.00 91.88 295 ARG A C 1
ATOM 2193 O O . ARG A 1 295 ? 6.272 -4.568 4.024 1.00 91.88 295 ARG A O 1
ATOM 2200 N N . HIS A 1 296 ? 5.017 -4.928 5.843 1.00 89.50 296 HIS A N 1
ATOM 2201 C CA . HIS A 1 296 ? 5.867 -6.001 6.345 1.00 89.50 296 HIS A CA 1
ATOM 2202 C C . HIS A 1 296 ? 5.502 -7.350 5.721 1.00 89.50 296 HIS A C 1
ATOM 2204 O O . HIS A 1 296 ? 4.330 -7.698 5.577 1.00 89.50 296 HIS A O 1
ATOM 2210 N N . THR A 1 297 ? 6.520 -8.138 5.381 1.00 84.50 297 THR A N 1
ATOM 2211 C CA . THR A 1 297 ? 6.362 -9.463 4.763 1.00 84.50 297 THR A CA 1
ATOM 2212 C C . THR A 1 297 ? 5.737 -10.498 5.701 1.00 84.50 297 THR A C 1
ATOM 2214 O O . THR A 1 297 ? 5.090 -11.429 5.226 1.00 84.50 297 THR A O 1
ATOM 2217 N N . ASP A 1 298 ? 5.889 -10.326 7.016 1.00 86.75 298 ASP A N 1
ATOM 2218 C CA . ASP A 1 298 ? 5.299 -11.163 8.067 1.00 86.75 298 ASP A CA 1
ATOM 2219 C C . ASP A 1 298 ? 3.891 -10.705 8.490 1.00 86.75 298 ASP A C 1
ATOM 2221 O O . ASP A 1 298 ? 3.336 -11.224 9.460 1.00 86.75 298 ASP A O 1
ATOM 2225 N N . CYS A 1 299 ? 3.295 -9.743 7.774 1.00 93.38 299 CYS A N 1
ATOM 2226 C CA . CYS A 1 299 ? 1.960 -9.244 8.075 1.00 93.38 299 CYS A CA 1
ATOM 2227 C C . CYS A 1 299 ? 0.911 -10.372 7.985 1.00 93.38 299 CYS A C 1
ATOM 2229 O O . CYS A 1 299 ? 0.718 -10.943 6.906 1.00 93.38 299 CYS A O 1
ATOM 2231 N N . PRO A 1 300 ? 0.186 -10.669 9.083 1.00 95.69 300 PRO A N 1
ATOM 2232 C CA . PRO A 1 300 ? -0.828 -11.721 9.105 1.00 95.69 300 PRO A CA 1
ATOM 2233 C C . PRO A 1 300 ? -2.172 -11.270 8.518 1.00 95.69 300 PRO A C 1
ATOM 2235 O O . PRO A 1 300 ? -3.058 -12.097 8.327 1.00 95.69 300 PRO A O 1
ATOM 2238 N N . PHE A 1 301 ? -2.352 -9.971 8.261 1.00 97.75 301 PHE A N 1
ATOM 2239 C CA . PHE A 1 301 ? -3.568 -9.440 7.654 1.00 97.75 301 PHE A CA 1
ATOM 2240 C C . PHE A 1 301 ? -3.542 -9.653 6.141 1.00 97.75 301 PHE A C 1
ATOM 2242 O O . PHE A 1 301 ? -2.549 -9.352 5.472 1.00 97.75 301 PHE A O 1
ATOM 2249 N N . GLY A 1 302 ? -4.648 -10.153 5.595 1.00 95.31 302 GLY A N 1
ATOM 2250 C CA . GLY A 1 302 ? -4.773 -10.374 4.156 1.00 95.31 302 GLY A CA 1
ATOM 2251 C C . GLY A 1 302 ? -4.954 -9.084 3.367 1.00 95.31 302 GLY A C 1
ATOM 2252 O O . GLY A 1 302 ? -4.466 -8.967 2.244 1.00 95.31 302 GLY A O 1
ATOM 2253 N N . GLN A 1 303 ? -5.619 -8.105 3.984 1.00 97.31 303 GLN A N 1
ATOM 2254 C CA . GLN A 1 303 ? -5.998 -6.827 3.386 1.00 97.31 303 GLN A CA 1
ATOM 2255 C C . GLN A 1 303 ? -6.329 -5.785 4.460 1.00 97.31 303 GLN A C 1
ATOM 2257 O O . GLN A 1 303 ? -6.536 -6.120 5.634 1.00 97.31 303 GLN A O 1
ATOM 2262 N N . ALA A 1 304 ? -6.428 -4.520 4.042 1.00 98.44 304 ALA A N 1
ATOM 2263 C CA . ALA A 1 304 ? -6.861 -3.438 4.914 1.00 98.44 304 ALA A CA 1
ATOM 2264 C C . ALA A 1 304 ? -7.906 -2.514 4.287 1.00 98.44 304 ALA A C 1
ATOM 2266 O O . ALA A 1 304 ? -7.840 -2.192 3.102 1.00 98.44 304 ALA A O 1
ATOM 2267 N N . LEU A 1 305 ? -8.817 -2.031 5.133 1.00 98.69 305 LEU A N 1
ATOM 2268 C CA . LEU A 1 305 ? -9.686 -0.891 4.860 1.00 98.69 305 LEU A CA 1
ATOM 2269 C C . LEU A 1 305 ? -9.231 0.297 5.714 1.00 98.69 305 LEU A C 1
ATOM 2271 O O . LEU A 1 305 ? -9.272 0.242 6.946 1.00 98.69 305 LEU A O 1
ATOM 2275 N N . VAL A 1 306 ? -8.820 1.383 5.071 1.00 98.44 306 VAL A N 1
ATOM 2276 C CA . VAL A 1 306 ? -8.394 2.605 5.752 1.00 98.44 306 VAL A CA 1
ATOM 2277 C C . VAL A 1 306 ? -9.386 3.737 5.526 1.00 98.44 306 VAL A C 1
ATOM 2279 O O . VAL A 1 306 ? -9.796 4.031 4.406 1.00 98.44 306 VAL A O 1
ATOM 2282 N N . LEU A 1 307 ? -9.794 4.354 6.628 1.00 97.50 307 LEU A N 1
ATOM 2283 C CA . LEU A 1 307 ? -10.781 5.421 6.685 1.00 97.50 307 LEU A CA 1
ATOM 2284 C C . LEU A 1 307 ? -10.036 6.736 6.921 1.00 97.50 307 LEU A C 1
ATOM 2286 O O . LEU A 1 307 ? -9.475 6.947 7.999 1.00 97.50 307 LEU A O 1
ATOM 2290 N N . ASP A 1 308 ? -10.002 7.593 5.911 1.00 94.50 308 ASP A N 1
ATOM 2291 C CA . ASP A 1 308 ? -9.376 8.915 5.941 1.00 94.50 308 ASP A CA 1
ATOM 2292 C C . ASP A 1 308 ? -7.927 8.868 6.491 1.00 94.50 308 ASP A C 1
ATOM 2294 O O . ASP A 1 308 ? -7.621 9.482 7.516 1.00 94.50 308 ASP A O 1
ATOM 2298 N N . PRO A 1 309 ? -7.019 8.056 5.907 1.00 96.19 309 PRO A N 1
ATOM 2299 C CA . PRO A 1 309 ? -5.716 7.757 6.500 1.00 96.19 309 PRO A CA 1
ATOM 2300 C C . PRO A 1 309 ? -4.797 8.981 6.545 1.00 96.19 309 PRO A C 1
ATOM 2302 O O . PRO A 1 309 ? -4.480 9.587 5.524 1.00 96.19 309 PRO A O 1
ATOM 2305 N N . TRP A 1 310 ? -4.256 9.308 7.717 1.00 94.25 310 TRP A N 1
ATOM 2306 C CA . TRP A 1 310 ? -3.221 10.340 7.821 1.00 94.25 310 TRP A CA 1
ATOM 2307 C C . TRP A 1 310 ? -1.862 9.755 7.415 1.00 94.25 310 TRP A C 1
ATOM 2309 O O . TRP A 1 310 ? -1.300 8.956 8.158 1.00 94.25 310 TRP A O 1
ATOM 2319 N N . VAL A 1 311 ? -1.329 10.105 6.242 1.00 93.38 311 VAL A N 1
ATOM 2320 C CA . VAL A 1 311 ? -0.164 9.397 5.675 1.00 93.38 311 VAL A CA 1
ATOM 2321 C C . VAL A 1 311 ? 1.181 10.097 5.864 1.00 93.38 311 VAL A C 1
ATOM 2323 O O . VAL A 1 311 ? 2.196 9.463 5.627 1.00 93.38 311 VAL A O 1
ATOM 2326 N N . GLU A 1 312 ? 1.249 11.328 6.385 1.00 90.81 312 GLU A N 1
ATOM 2327 C CA . GLU A 1 312 ? 2.554 11.967 6.666 1.00 90.81 312 GLU A CA 1
ATOM 2328 C C . GLU A 1 312 ? 3.479 11.155 7.603 1.00 90.81 312 GLU A C 1
ATOM 2330 O O . GLU A 1 312 ? 4.701 11.186 7.422 1.00 90.81 312 GLU A O 1
ATOM 2335 N N . PRO A 1 313 ? 2.962 10.414 8.611 1.00 90.69 313 PRO A N 1
ATOM 2336 C CA . PRO A 1 313 ? 3.790 9.538 9.439 1.00 90.69 313 PRO A CA 1
ATOM 2337 C C . PRO A 1 313 ? 4.235 8.253 8.731 1.00 90.69 313 PRO A C 1
ATOM 2339 O O . PRO A 1 313 ? 4.873 7.417 9.364 1.00 90.69 313 PRO A O 1
ATOM 2342 N N . VAL A 1 314 ? 3.879 8.056 7.462 1.00 89.94 314 VAL A N 1
ATOM 2343 C CA . VAL A 1 314 ? 4.266 6.902 6.650 1.00 89.94 314 VAL A CA 1
ATOM 2344 C C . VAL A 1 314 ? 5.327 7.355 5.639 1.00 89.94 314 VAL A C 1
ATOM 2346 O O . VAL A 1 314 ? 5.120 8.339 4.935 1.00 89.94 314 VAL A O 1
ATOM 2349 N N . PRO A 1 315 ? 6.480 6.675 5.534 1.00 82.50 315 PRO A N 1
ATOM 2350 C CA . PRO A 1 315 ? 7.468 6.991 4.503 1.00 82.50 315 PRO A CA 1
ATOM 2351 C C . PRO A 1 315 ? 6.907 6.760 3.089 1.00 82.50 315 PRO A C 1
ATOM 2353 O O . PRO A 1 315 ? 6.455 5.657 2.794 1.00 82.50 315 PRO A O 1
ATOM 2356 N N . ILE A 1 316 ? 6.943 7.760 2.208 1.00 77.06 316 ILE A N 1
ATOM 2357 C CA . ILE A 1 316 ? 6.441 7.634 0.821 1.00 77.06 316 ILE A CA 1
ATOM 2358 C C . ILE A 1 316 ? 7.577 7.349 -0.169 1.00 77.06 316 ILE A C 1
ATOM 2360 O O . ILE A 1 316 ? 7.416 6.598 -1.119 1.00 77.06 316 ILE A O 1
ATOM 2364 N N . THR A 1 317 ? 8.759 7.919 0.067 1.00 64.62 317 THR A N 1
ATOM 2365 C CA . THR A 1 317 ? 9.919 7.812 -0.829 1.00 64.62 317 THR A CA 1
ATOM 2366 C C . THR A 1 317 ? 11.180 7.459 -0.051 1.00 64.62 317 THR A C 1
ATOM 2368 O O . THR A 1 317 ? 11.365 7.952 1.061 1.00 64.62 317 THR A O 1
ATOM 2371 N N . GLY A 1 318 ? 12.083 6.686 -0.652 1.00 56.00 318 GLY A N 1
ATOM 2372 C CA . GLY A 1 318 ? 13.393 6.352 -0.082 1.00 56.00 318 GLY A CA 1
ATOM 2373 C C . GLY A 1 318 ? 13.825 4.936 -0.455 1.00 56.00 318 GLY A C 1
ATOM 2374 O O . GLY A 1 318 ? 12.979 4.109 -0.779 1.00 56.00 318 GLY A O 1
ATOM 2375 N N . ALA A 1 319 ? 15.131 4.659 -0.403 1.00 49.47 319 ALA A N 1
ATOM 2376 C CA . ALA A 1 319 ? 15.683 3.343 -0.747 1.00 49.47 319 ALA A CA 1
ATOM 2377 C C . ALA A 1 319 ? 15.140 2.210 0.149 1.00 49.47 319 ALA A C 1
ATOM 2379 O O . ALA A 1 319 ? 15.024 1.076 -0.303 1.00 49.47 319 ALA A O 1
ATOM 2380 N N . ASP A 1 320 ? 14.746 2.541 1.383 1.00 63.44 320 ASP A N 1
ATOM 2381 C CA . ASP A 1 320 ? 14.239 1.590 2.380 1.00 63.44 320 ASP A CA 1
ATOM 2382 C C . ASP A 1 320 ? 12.698 1.518 2.438 1.00 63.44 320 ASP A C 1
ATOM 2384 O O . ASP A 1 320 ? 12.136 0.825 3.289 1.00 63.44 320 ASP A O 1
ATOM 2388 N N . VAL A 1 321 ? 11.981 2.248 1.571 1.00 75.25 321 VAL A N 1
ATOM 2389 C CA . VAL A 1 321 ? 10.510 2.222 1.558 1.00 75.25 321 VAL A CA 1
ATOM 2390 C C . VAL A 1 321 ? 10.025 0.976 0.826 1.00 75.25 321 VAL A C 1
ATOM 2392 O O . VAL A 1 321 ? 10.136 0.862 -0.392 1.00 75.25 321 VAL A O 1
ATOM 2395 N N . VAL A 1 322 ? 9.456 0.039 1.583 1.00 80.81 322 VAL A N 1
ATOM 2396 C CA . VAL A 1 322 ? 8.835 -1.171 1.036 1.00 80.81 322 VAL A CA 1
ATOM 2397 C C . VAL A 1 322 ? 7.408 -0.848 0.566 1.00 80.81 322 VAL A C 1
ATOM 2399 O O . VAL A 1 322 ? 6.639 -0.279 1.350 1.00 80.81 322 VAL A O 1
ATOM 2402 N N . PRO A 1 323 ? 7.022 -1.216 -0.672 1.00 82.62 323 PRO A N 1
ATOM 2403 C CA . PRO A 1 323 ? 5.653 -1.052 -1.153 1.00 82.62 323 PRO A CA 1
ATOM 2404 C C . PRO A 1 323 ? 4.636 -1.807 -0.292 1.00 82.62 323 PRO A C 1
ATOM 2406 O O . PRO A 1 323 ? 4.935 -2.841 0.309 1.00 82.62 323 PRO A O 1
ATOM 2409 N N . VAL A 1 324 ? 3.397 -1.319 -0.263 1.00 88.94 324 VAL A N 1
ATOM 2410 C CA . VAL A 1 324 ? 2.289 -2.042 0.375 1.00 88.94 324 VAL A CA 1
ATOM 2411 C C . VAL A 1 324 ? 2.051 -3.356 -0.378 1.00 88.94 324 VAL A C 1
ATOM 2413 O O . VAL A 1 324 ? 1.680 -3.351 -1.546 1.00 88.94 324 VAL A O 1
ATOM 2416 N N . SER A 1 325 ? 2.256 -4.493 0.289 1.00 85.75 325 SER A N 1
ATOM 2417 C CA . SER A 1 325 ? 2.288 -5.816 -0.361 1.00 85.75 325 SER A CA 1
ATOM 2418 C C . SER A 1 325 ? 0.929 -6.532 -0.437 1.00 85.75 325 SER A C 1
ATOM 2420 O O . SER A 1 325 ? 0.826 -7.636 -0.975 1.00 85.75 325 SER A O 1
ATOM 2422 N N . LYS A 1 326 ? -0.119 -5.924 0.126 1.00 94.00 326 LYS A N 1
ATOM 2423 C CA . LYS A 1 326 ? -1.471 -6.485 0.274 1.00 94.00 326 LYS A CA 1
ATOM 2424 C C . LYS A 1 326 ? -2.529 -5.503 -0.242 1.00 94.00 326 LYS A C 1
ATOM 2426 O O . LYS A 1 326 ? -2.243 -4.303 -0.267 1.00 94.00 326 LYS A O 1
ATOM 2431 N N . PRO A 1 327 ? -3.732 -5.972 -0.635 1.00 96.38 327 PRO A N 1
ATOM 2432 C CA . PRO A 1 327 ? -4.798 -5.088 -1.099 1.00 96.38 327 PRO A CA 1
ATOM 2433 C C . PRO A 1 327 ? -5.173 -4.043 -0.044 1.00 96.38 327 PRO A C 1
ATOM 2435 O O . PRO A 1 327 ? -5.398 -4.372 1.127 1.00 96.38 327 PRO A O 1
ATOM 2438 N N . LEU A 1 328 ? -5.234 -2.786 -0.479 1.00 97.75 328 LEU A N 1
ATOM 2439 C CA . LEU A 1 328 ? -5.578 -1.631 0.338 1.00 97.75 328 LEU A CA 1
ATOM 2440 C C . LEU A 1 328 ? -6.811 -0.941 -0.248 1.00 97.75 328 LEU A C 1
ATOM 2442 O O . LEU A 1 328 ? -6.812 -0.507 -1.399 1.00 97.75 328 LEU A O 1
ATOM 2446 N N . TYR A 1 329 ? -7.843 -0.807 0.573 1.00 98.50 329 TYR A N 1
ATOM 2447 C CA . TYR A 1 329 ? -9.083 -0.117 0.238 1.00 98.50 329 TYR A CA 1
ATOM 2448 C C . TYR A 1 329 ? -9.148 1.174 1.048 1.00 98.50 329 TYR A C 1
ATOM 2450 O O . TYR A 1 329 ? -9.008 1.139 2.270 1.00 98.50 329 TYR A O 1
ATOM 2458 N N . THR A 1 330 ? -9.321 2.317 0.389 1.00 98.31 330 THR A N 1
ATOM 2459 C CA . THR A 1 330 ? -9.271 3.631 1.048 1.00 98.31 330 THR A CA 1
ATOM 2460 C C . THR A 1 330 ? -10.576 4.385 0.860 1.00 98.31 330 THR A C 1
ATOM 2462 O O . THR A 1 330 ? -11.027 4.561 -0.270 1.00 98.31 330 THR A O 1
ATOM 2465 N N . ILE A 1 331 ? -11.159 4.867 1.959 1.00 97.44 331 ILE A N 1
ATOM 2466 C CA . ILE A 1 331 ? -12.330 5.750 1.946 1.00 97.44 331 ILE A CA 1
ATOM 2467 C C . ILE A 1 331 ? -11.954 7.084 2.589 1.00 97.44 331 ILE A C 1
ATOM 2469 O O . ILE A 1 331 ? -11.715 7.137 3.792 1.00 97.44 331 ILE A O 1
ATOM 2473 N N . ASN A 1 332 ? -11.960 8.161 1.812 1.00 94.19 332 ASN A N 1
ATOM 2474 C CA . ASN A 1 332 ? -11.693 9.521 2.266 1.00 94.19 332 ASN A CA 1
ATOM 2475 C C . ASN A 1 332 ? -12.981 10.323 2.462 1.00 94.19 332 ASN A C 1
ATOM 2477 O O . ASN A 1 332 ? -13.979 10.132 1.758 1.00 94.19 332 ASN A O 1
ATOM 2481 N N . SER A 1 333 ? -12.936 11.279 3.387 1.00 88.12 333 SER A N 1
ATOM 2482 C CA . SER A 1 333 ? -13.884 12.390 3.407 1.00 88.12 333 SER A CA 1
ATOM 2483 C C . SER A 1 333 ? -13.491 13.447 2.378 1.00 88.12 333 SER A C 1
ATOM 2485 O O . SER A 1 333 ? -12.316 13.642 2.060 1.00 88.12 333 SER A O 1
ATOM 2487 N N . GLU A 1 334 ? -14.481 14.181 1.879 1.00 82.88 334 GLU A N 1
ATOM 2488 C CA . GLU A 1 334 ? -14.255 15.225 0.882 1.00 82.88 334 GLU A CA 1
ATOM 2489 C C . GLU A 1 334 ? -13.278 16.320 1.357 1.00 82.88 334 GLU A C 1
ATOM 2491 O O . GLU A 1 334 ? -12.502 16.853 0.562 1.00 82.88 334 GLU A O 1
ATOM 2496 N N . ASP A 1 335 ? -13.273 16.637 2.653 1.00 77.38 335 ASP A N 1
ATOM 2497 C CA . ASP A 1 335 ? -12.405 17.667 3.239 1.00 77.38 335 ASP A CA 1
ATOM 2498 C C . ASP A 1 335 ? -10.943 17.257 3.280 1.00 77.38 335 ASP A C 1
ATOM 2500 O O . ASP A 1 335 ? -10.056 18.082 3.062 1.00 77.38 335 ASP A O 1
ATOM 2504 N N . PHE A 1 336 ? -10.680 15.983 3.550 1.00 77.56 336 PHE A N 1
ATOM 2505 C CA . PHE A 1 336 ? -9.319 15.481 3.654 1.00 77.56 336 PHE A CA 1
ATOM 2506 C C . PHE A 1 336 ? -8.611 15.514 2.293 1.00 77.56 336 PHE A C 1
ATOM 2508 O O . PHE A 1 336 ? -7.416 15.787 2.223 1.00 77.56 336 PHE A O 1
ATOM 2515 N N . THR A 1 337 ? -9.377 15.423 1.195 1.00 81.38 337 THR A N 1
ATOM 2516 C CA . THR A 1 337 ? -8.863 15.623 -0.173 1.00 81.38 337 THR A CA 1
ATOM 2517 C C . THR A 1 337 ? -8.435 17.063 -0.491 1.00 81.38 337 THR A C 1
ATOM 2519 O O . THR A 1 337 ? -7.788 17.293 -1.514 1.00 81.38 337 THR A O 1
ATOM 2522 N N . GLN A 1 338 ? -8.761 18.058 0.352 1.00 76.69 338 GLN A N 1
ATOM 2523 C CA . GLN A 1 338 ? -8.293 19.442 0.157 1.00 76.69 338 GLN A CA 1
ATOM 2524 C C . GLN A 1 338 ? -6.776 19.569 0.353 1.00 76.69 338 GLN A C 1
ATOM 2526 O O . GLN A 1 338 ? -6.140 20.453 -0.233 1.00 76.69 338 GLN A O 1
ATOM 2531 N N . TRP A 1 339 ? -6.188 18.699 1.171 1.00 77.62 339 TRP A N 1
ATOM 2532 C CA . TRP A 1 339 ? -4.758 18.687 1.418 1.00 77.62 339 TRP A CA 1
ATOM 2533 C C . TRP A 1 339 ? -4.030 18.012 0.256 1.00 77.62 339 TRP A C 1
ATOM 2535 O O . TRP A 1 339 ? -3.707 16.834 0.302 1.00 77.62 339 TRP A O 1
ATOM 2545 N N . LYS A 1 340 ? -3.767 18.787 -0.802 1.00 78.88 340 LYS A N 1
ATOM 2546 C CA . LYS A 1 340 ? -3.239 18.278 -2.080 1.00 78.88 340 LYS A CA 1
ATOM 2547 C C . LYS A 1 340 ? -2.031 17.354 -1.929 1.00 78.88 340 LYS A C 1
ATOM 2549 O O . LYS A 1 340 ? -2.095 16.230 -2.393 1.00 78.88 340 LYS A O 1
ATOM 2554 N N . SER A 1 341 ? -0.982 17.794 -1.229 1.00 80.12 341 SER A N 1
ATOM 2555 C CA . SER A 1 341 ? 0.229 16.979 -1.059 1.00 80.12 341 SER A CA 1
ATOM 2556 C C . SER A 1 341 ? -0.044 15.667 -0.319 1.00 80.12 341 SER A C 1
ATOM 2558 O O . SER A 1 341 ? 0.496 14.633 -0.678 1.00 80.12 341 SER A O 1
ATOM 2560 N N . HIS A 1 342 ? -0.921 15.687 0.685 1.00 86.69 342 HIS A N 1
ATOM 2561 C CA . HIS A 1 342 ? -1.322 14.474 1.395 1.00 86.69 342 HIS A CA 1
ATOM 2562 C C . HIS A 1 342 ? -2.196 13.567 0.523 1.00 86.69 342 HIS A C 1
ATOM 2564 O O . HIS A 1 342 ? -2.002 12.359 0.540 1.00 86.69 342 HIS A O 1
ATOM 2570 N N . MET A 1 343 ? -3.104 14.118 -0.284 1.00 85.81 343 MET A N 1
ATOM 2571 C CA . MET A 1 343 ? -3.884 13.333 -1.244 1.00 85.81 343 MET A CA 1
ATOM 2572 C C . MET A 1 343 ? -2.984 12.701 -2.318 1.00 85.81 343 MET A C 1
ATOM 2574 O O . MET A 1 343 ? -3.218 11.555 -2.705 1.00 85.81 343 MET A O 1
ATOM 2578 N N . ASP A 1 344 ? -1.937 13.403 -2.761 1.00 83.19 344 ASP A N 1
ATOM 2579 C CA . ASP A 1 344 ? -0.914 12.859 -3.663 1.00 83.19 344 ASP A CA 1
ATOM 2580 C C . ASP A 1 344 ? -0.187 11.671 -3.005 1.00 83.19 344 ASP A C 1
ATOM 2582 O O . ASP A 1 344 ? -0.005 10.626 -3.638 1.00 83.19 344 ASP A O 1
ATOM 2586 N N . ASP A 1 345 ? 0.149 11.780 -1.716 1.00 86.62 345 ASP A N 1
ATOM 2587 C CA . ASP A 1 345 ? 0.764 10.698 -0.937 1.00 86.62 345 ASP A CA 1
ATOM 2588 C C . ASP A 1 345 ? -0.191 9.503 -0.740 1.00 86.62 345 ASP A C 1
ATOM 2590 O O . ASP A 1 345 ? 0.205 8.353 -0.941 1.00 86.62 345 ASP A O 1
ATOM 2594 N N . VAL A 1 346 ? -1.469 9.747 -0.411 1.00 89.94 346 VAL A N 1
ATOM 2595 C CA . VAL A 1 346 ? -2.506 8.698 -0.305 1.00 89.94 346 VAL A CA 1
ATOM 2596 C C . VAL A 1 346 ? -2.662 7.971 -1.637 1.00 89.94 346 VAL A C 1
ATOM 2598 O O . VAL A 1 346 ? -2.689 6.740 -1.674 1.00 89.94 346 VAL A O 1
ATOM 2601 N N . THR A 1 347 ? -2.727 8.726 -2.734 1.00 88.12 347 THR A N 1
ATOM 2602 C CA . THR A 1 347 ? -2.836 8.172 -4.087 1.00 88.12 347 THR A CA 1
ATOM 2603 C C . THR A 1 347 ? -1.597 7.352 -4.431 1.00 88.12 347 THR A C 1
ATOM 2605 O O . THR A 1 347 ? -1.721 6.259 -4.977 1.00 88.12 347 THR A O 1
ATOM 2608 N N . THR A 1 348 ? -0.403 7.823 -4.063 1.00 84.44 348 THR A N 1
ATOM 2609 C CA . THR A 1 348 ? 0.857 7.093 -4.269 1.00 84.44 348 THR A CA 1
ATOM 2610 C C . THR A 1 348 ? 0.850 5.749 -3.538 1.00 84.44 348 THR A C 1
ATOM 2612 O O . THR A 1 348 ? 1.085 4.718 -4.164 1.00 84.44 348 THR A O 1
ATOM 2615 N N . ILE A 1 349 ? 0.475 5.724 -2.256 1.00 87.69 349 ILE A N 1
ATOM 2616 C CA . ILE A 1 349 ? 0.369 4.482 -1.471 1.00 87.69 349 ILE A CA 1
ATOM 2617 C C . ILE A 1 349 ? -0.680 3.526 -2.066 1.00 87.69 349 ILE A C 1
ATOM 2619 O O . ILE A 1 349 ? -0.448 2.318 -2.163 1.00 87.69 349 ILE A O 1
ATOM 2623 N N . ALA A 1 350 ? -1.840 4.046 -2.474 1.00 87.19 350 ALA A N 1
ATOM 2624 C CA . ALA A 1 350 ? -2.890 3.236 -3.088 1.00 87.19 350 ALA A CA 1
ATOM 2625 C C . ALA A 1 350 ? -2.426 2.627 -4.427 1.00 87.19 350 ALA A C 1
ATOM 2627 O O . ALA A 1 350 ? -2.688 1.454 -4.703 1.00 87.19 350 ALA A O 1
ATOM 2628 N N . ARG A 1 351 ? -1.655 3.381 -5.222 1.00 80.69 351 ARG A N 1
ATOM 2629 C CA . ARG A 1 351 ? -1.016 2.898 -6.456 1.00 80.69 351 ARG A CA 1
ATOM 2630 C C . ARG A 1 351 ? 0.026 1.820 -6.202 1.00 80.69 351 ARG A C 1
ATOM 2632 O O . ARG A 1 351 ? 0.035 0.824 -6.922 1.00 80.69 351 ARG A O 1
ATOM 2639 N N . GLU A 1 352 ? 0.866 1.989 -5.183 1.00 83.31 352 GLU A N 1
ATOM 2640 C CA . GLU A 1 352 ? 1.850 0.983 -4.760 1.00 83.31 352 GLU A CA 1
ATOM 2641 C C . GLU A 1 352 ? 1.177 -0.348 -4.406 1.00 83.31 352 GLU A C 1
ATOM 2643 O O . GLU A 1 352 ? 1.598 -1.401 -4.894 1.00 83.31 352 GLU A O 1
ATOM 2648 N N . SER A 1 353 ? 0.113 -0.288 -3.595 1.00 87.38 353 SER A N 1
ATOM 2649 C CA . SER A 1 353 ? -0.694 -1.455 -3.221 1.00 87.38 353 SER A CA 1
ATOM 2650 C C . SER A 1 353 ? -1.319 -2.121 -4.446 1.00 87.38 353 SER A C 1
ATOM 2652 O O . SER A 1 353 ? -1.149 -3.326 -4.647 1.00 87.38 353 SER A O 1
ATOM 2654 N N . SER A 1 354 ? -1.973 -1.338 -5.310 1.00 84.75 354 SER A N 1
ATOM 2655 C CA . SER A 1 354 ? -2.596 -1.834 -6.542 1.00 84.75 354 SER A CA 1
ATOM 2656 C C . SER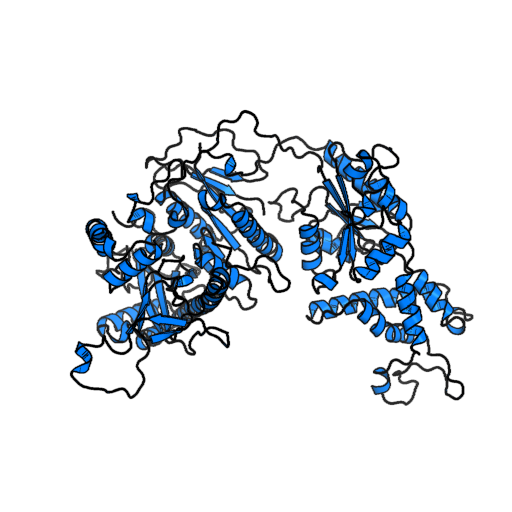 A 1 354 ? -1.575 -2.517 -7.455 1.00 84.75 354 SER A C 1
ATOM 2658 O O . SER A 1 354 ? -1.789 -3.649 -7.891 1.00 84.75 354 SER A O 1
ATOM 2660 N N . ALA A 1 355 ? -0.412 -1.900 -7.677 1.00 77.94 355 ALA A N 1
ATOM 2661 C CA . ALA A 1 355 ? 0.649 -2.475 -8.501 1.00 77.94 355 ALA A CA 1
ATOM 2662 C C . ALA A 1 355 ? 1.200 -3.787 -7.915 1.00 77.94 355 ALA A C 1
ATOM 2664 O O . ALA A 1 355 ? 1.372 -4.768 -8.639 1.00 77.94 355 ALA A O 1
ATOM 2665 N N . SER A 1 356 ? 1.419 -3.832 -6.599 1.00 79.25 356 SER A N 1
ATOM 2666 C CA . SER A 1 356 ? 1.995 -4.999 -5.914 1.00 79.25 356 SER A CA 1
ATOM 2667 C C . SER A 1 356 ? 1.022 -6.177 -5.781 1.00 79.25 356 SER A C 1
ATOM 2669 O O . SER A 1 356 ? 1.441 -7.297 -5.498 1.00 79.25 356 SER A O 1
ATOM 2671 N N . THR A 1 357 ? -0.275 -5.951 -6.001 1.00 80.12 357 THR A N 1
ATOM 2672 C CA . THR A 1 357 ? -1.337 -6.950 -5.785 1.00 80.12 357 THR A CA 1
ATOM 2673 C C . THR A 1 357 ? -2.058 -7.365 -7.068 1.00 80.12 357 THR A C 1
ATOM 2675 O O . THR A 1 357 ? -3.080 -8.053 -7.010 1.00 80.12 357 THR A O 1
ATOM 2678 N N . GLY A 1 358 ? -1.518 -6.986 -8.232 1.00 76.25 358 GLY A N 1
ATOM 2679 C CA . GLY A 1 358 ? -2.092 -7.325 -9.536 1.00 76.25 358 GLY A CA 1
ATOM 2680 C C . GLY A 1 358 ? -3.365 -6.541 -9.862 1.00 76.25 358 GLY A C 1
ATOM 2681 O O . GLY A 1 358 ? -4.277 -7.093 -10.470 1.00 76.25 358 GLY A O 1
ATOM 2682 N N . GLY A 1 359 ? -3.431 -5.279 -9.436 1.00 78.38 359 GLY A N 1
ATOM 2683 C CA . GLY A 1 359 ? -4.531 -4.355 -9.712 1.00 78.38 359 GLY A CA 1
ATOM 2684 C C . GLY A 1 359 ? -5.626 -4.305 -8.645 1.00 78.38 359 GLY A C 1
ATOM 2685 O O . GLY A 1 359 ? -6.643 -3.670 -8.891 1.00 78.38 359 GLY A O 1
ATOM 2686 N N . LYS A 1 360 ? -5.453 -4.950 -7.484 1.00 87.88 360 LYS A N 1
ATOM 2687 C CA . LYS A 1 360 ? -6.474 -4.975 -6.422 1.00 87.88 360 LYS A CA 1
ATOM 2688 C C . LYS A 1 360 ? -6.419 -3.734 -5.540 1.00 87.88 360 LYS A C 1
ATOM 2690 O O . LYS A 1 360 ? -5.340 -3.208 -5.268 1.00 87.88 360 LYS A O 1
ATOM 2695 N N . GLY A 1 361 ? -7.568 -3.342 -5.003 1.00 92.94 361 GLY A N 1
ATOM 2696 C CA . GLY A 1 361 ? -7.671 -2.168 -4.141 1.00 92.94 361 GLY A CA 1
ATOM 2697 C C . GLY A 1 361 ? -8.142 -0.933 -4.895 1.00 92.94 361 GLY A C 1
ATOM 2698 O O . GLY A 1 361 ? -7.986 -0.811 -6.107 1.00 92.94 361 GLY A O 1
ATOM 2699 N N . TRP A 1 362 ? -8.738 -0.006 -4.153 1.00 96.56 362 TRP A N 1
ATOM 2700 C CA . TRP A 1 362 ? -9.346 1.200 -4.701 1.00 96.56 362 TRP A CA 1
ATOM 2701 C C . TRP A 1 362 ? -9.270 2.355 -3.704 1.00 96.56 362 TRP A C 1
ATOM 2703 O O . TRP A 1 362 ? -9.100 2.168 -2.494 1.00 96.56 362 TRP A O 1
ATOM 2713 N N . LEU A 1 363 ? -9.416 3.567 -4.231 1.00 95.88 363 LEU A N 1
ATOM 2714 C CA . LEU A 1 363 ? -9.466 4.811 -3.476 1.00 95.88 363 LEU A CA 1
ATOM 2715 C C . LEU A 1 363 ? -10.781 5.519 -3.794 1.00 95.88 363 LEU A C 1
ATOM 2717 O O . LEU A 1 363 ? -11.061 5.838 -4.947 1.00 95.88 363 LEU A O 1
ATOM 2721 N N . VAL A 1 364 ? -11.588 5.769 -2.768 1.00 96.00 364 VAL A N 1
ATOM 2722 C CA . VAL A 1 364 ? -12.875 6.454 -2.882 1.00 96.00 364 VAL A CA 1
ATOM 2723 C C . VAL A 1 364 ? -12.914 7.677 -1.987 1.00 96.00 364 VAL A C 1
ATOM 2725 O O . VAL A 1 364 ? -12.458 7.631 -0.852 1.00 96.00 364 VAL A O 1
ATOM 2728 N N . THR A 1 365 ? -13.537 8.746 -2.470 1.00 93.12 365 THR A N 1
ATOM 2729 C CA . THR A 1 365 ? -13.925 9.905 -1.667 1.00 93.12 365 THR A CA 1
ATOM 2730 C C . THR A 1 365 ? -15.442 9.970 -1.535 1.00 93.12 365 THR A C 1
ATOM 2732 O O . THR A 1 365 ? -16.168 9.948 -2.530 1.00 93.12 365 THR A O 1
ATOM 2735 N N . ILE A 1 366 ? -15.934 10.088 -0.304 1.00 91.12 366 ILE A N 1
ATOM 2736 C CA . ILE A 1 366 ? -17.339 10.377 -0.020 1.00 91.12 366 ILE A CA 1
ATOM 2737 C C . ILE A 1 366 ? -17.543 11.888 -0.158 1.00 91.12 366 ILE A C 1
ATOM 2739 O O . ILE A 1 366 ? -17.004 12.663 0.634 1.00 91.12 366 ILE A O 1
ATOM 2743 N N . GLY A 1 367 ? -18.318 12.298 -1.161 1.00 86.56 367 GLY A N 1
ATOM 2744 C CA . GLY A 1 367 ? -18.644 13.697 -1.450 1.00 86.56 367 GLY A CA 1
ATOM 2745 C C . GLY A 1 367 ? -20.148 13.957 -1.455 1.00 86.56 367 GLY A C 1
ATOM 2746 O O . GLY A 1 367 ? -20.946 13.030 -1.342 1.00 86.56 367 GLY A O 1
ATOM 2747 N N . ALA A 1 368 ? -20.548 15.218 -1.603 1.00 82.81 368 ALA A N 1
ATOM 2748 C CA . ALA A 1 368 ? -21.955 15.629 -1.625 1.00 82.81 368 ALA A CA 1
ATOM 2749 C C . ALA A 1 368 ? -22.358 16.201 -2.987 1.00 82.81 368 ALA A C 1
ATOM 2751 O O . ALA A 1 368 ? -21.641 17.041 -3.523 1.00 82.81 368 ALA A O 1
ATOM 2752 N N . GLU A 1 369 ? -23.514 15.811 -3.522 1.00 80.88 369 GLU A N 1
ATOM 2753 C CA . GLU A 1 369 ? -24.028 16.355 -4.784 1.00 80.88 369 GLU A CA 1
ATOM 2754 C C . GLU A 1 369 ? -24.367 17.852 -4.693 1.00 80.88 369 GLU A C 1
ATOM 2756 O O . GLU A 1 369 ? -24.715 18.379 -3.633 1.00 80.88 369 GLU A O 1
ATOM 2761 N N . GLY A 1 370 ? -24.258 18.559 -5.821 1.00 74.50 370 GLY A N 1
ATOM 2762 C CA . GLY A 1 370 ? -24.580 19.982 -5.926 1.00 74.50 370 GLY A CA 1
ATOM 2763 C C . GLY A 1 370 ? -23.531 20.898 -5.296 1.00 74.50 370 GLY A C 1
ATOM 2764 O O . GLY A 1 370 ? -23.758 22.106 -5.188 1.00 74.50 370 GLY A O 1
ATOM 2765 N N . THR A 1 371 ? -22.414 20.351 -4.804 1.00 75.31 371 THR A N 1
ATOM 2766 C CA . THR A 1 371 ? -21.258 21.124 -4.323 1.00 75.31 371 THR A CA 1
ATOM 2767 C C . THR A 1 371 ? -20.436 21.682 -5.464 1.00 75.31 371 THR A C 1
ATOM 2769 O O . THR A 1 371 ? -19.554 22.473 -5.212 1.00 75.31 371 THR A O 1
ATOM 2772 N N . GLU A 1 372 ? -20.711 21.358 -6.715 1.00 75.25 372 GLU A N 1
ATOM 2773 C CA . GLU A 1 372 ? -19.957 21.848 -7.856 1.00 75.25 372 GLU A CA 1
ATOM 2774 C C . GLU A 1 372 ? -20.175 23.354 -8.065 1.00 75.25 372 GLU A C 1
ATOM 2776 O O . GLU A 1 372 ? -21.311 23.816 -8.173 1.00 75.25 372 GLU A O 1
ATOM 2781 N N . LYS A 1 373 ? -19.085 24.123 -8.176 1.00 70.69 373 LYS A N 1
ATOM 2782 C CA . LYS A 1 373 ? -19.138 25.531 -8.595 1.00 70.69 373 LYS A CA 1
ATOM 2783 C C . LYS A 1 373 ? -19.760 25.627 -9.985 1.00 70.69 373 LYS A C 1
ATOM 2785 O O . LYS A 1 373 ? -19.392 24.870 -10.886 1.00 70.69 373 LYS A O 1
ATOM 2790 N N . SER A 1 374 ? -20.655 26.593 -10.188 1.00 55.00 374 SER A N 1
ATOM 2791 C CA . SER A 1 374 ? -21.128 26.932 -11.530 1.00 55.00 374 SER A CA 1
ATOM 2792 C C . SER A 1 374 ? -19.984 27.575 -12.319 1.00 55.00 374 SER A C 1
ATOM 2794 O O . SER A 1 374 ? -19.649 28.725 -12.047 1.00 55.00 374 SER A O 1
ATOM 2796 N N . ASP A 1 375 ? -19.392 26.869 -13.286 1.00 48.41 375 ASP A N 1
ATOM 2797 C CA . ASP A 1 375 ? -18.421 27.474 -14.207 1.00 48.41 375 ASP A CA 1
ATOM 2798 C C . ASP A 1 375 ? -18.613 26.968 -15.659 1.00 48.41 375 ASP A C 1
ATOM 2800 O O . ASP A 1 375 ? -18.706 25.756 -15.882 1.00 48.41 375 ASP A O 1
ATOM 2804 N N . PRO A 1 376 ? -18.680 27.870 -16.666 1.00 39.00 376 PRO A N 1
ATOM 2805 C CA . PRO A 1 376 ? -19.016 27.582 -18.067 1.00 39.00 376 PRO A CA 1
ATOM 2806 C C . PRO A 1 376 ? -17.861 26.979 -18.888 1.00 39.00 376 PRO A C 1
ATOM 2808 O O . PRO A 1 376 ? -17.973 26.829 -20.103 1.00 39.00 376 PRO A 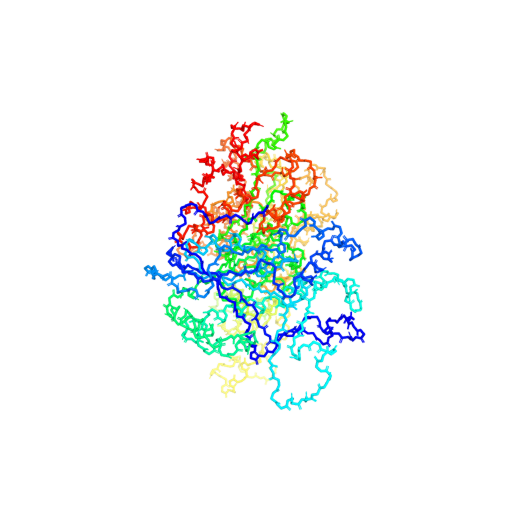O 1
ATOM 2811 N N . THR A 1 377 ? -16.757 26.599 -18.247 1.00 39.53 377 THR A N 1
ATOM 2812 C CA . THR A 1 377 ? -15.613 25.939 -18.884 1.00 39.53 377 THR A CA 1
ATOM 2813 C C . THR A 1 377 ? -15.190 24.738 -18.055 1.00 39.53 377 THR A C 1
ATOM 2815 O O . THR A 1 377 ? -14.131 24.731 -17.431 1.00 39.53 377 THR A O 1
ATOM 2818 N N . ALA A 1 378 ? -16.008 23.685 -18.069 1.00 38.62 378 ALA A N 1
ATOM 2819 C CA . ALA A 1 378 ? -15.501 22.342 -17.831 1.00 38.62 378 ALA A CA 1
ATOM 2820 C C . ALA A 1 378 ? -14.451 22.068 -18.920 1.00 38.62 378 ALA A C 1
ATOM 2822 O O . ALA A 1 378 ? -14.795 21.669 -20.034 1.00 38.62 378 ALA A O 1
ATOM 2823 N N . THR A 1 379 ? -13.181 22.380 -18.640 1.00 37.25 379 THR A N 1
ATOM 2824 C CA . THR A 1 379 ? -12.087 22.238 -19.598 1.00 37.25 379 THR A CA 1
ATOM 2825 C C . THR A 1 379 ? -12.059 20.808 -20.069 1.00 37.25 379 THR A C 1
ATOM 2827 O O . THR A 1 379 ? -11.870 19.851 -19.311 1.00 37.25 379 THR A O 1
ATOM 2830 N N . SER A 1 380 ? -12.349 20.686 -21.354 1.00 35.84 380 SER A N 1
ATOM 2831 C CA . SER A 1 380 ? -12.640 19.458 -22.037 1.00 35.84 380 SER A CA 1
ATOM 2832 C C . SER A 1 380 ? -11.373 18.637 -22.296 1.00 35.84 380 SER A C 1
ATOM 2834 O O . SER A 1 380 ? -10.916 18.580 -23.422 1.00 35.84 380 SER A O 1
ATOM 2836 N N . GLY A 1 381 ? -10.776 18.015 -21.279 1.00 38.09 381 GLY A N 1
ATOM 2837 C CA . GLY A 1 381 ? -9.826 16.908 -21.466 1.00 38.09 381 GLY A CA 1
ATOM 2838 C C . GLY A 1 381 ? -10.465 15.777 -22.278 1.00 38.09 381 GLY A C 1
ATOM 2839 O O . GLY A 1 381 ? -11.282 15.026 -21.755 1.00 38.09 381 GLY A O 1
ATOM 2840 N N . SER A 1 382 ? -10.184 15.730 -23.573 1.00 38.56 382 SER A N 1
ATOM 2841 C CA . SER A 1 382 ? -10.511 14.608 -24.445 1.00 38.56 382 SER A CA 1
ATOM 2842 C C . SER A 1 382 ? -9.515 13.469 -24.220 1.00 38.56 382 SER A C 1
ATOM 2844 O O . SER A 1 382 ? -8.403 13.696 -23.750 1.00 38.56 382 SER A O 1
ATOM 2846 N N . VAL A 1 383 ? -9.860 12.259 -24.665 1.00 42.38 383 VAL A N 1
ATOM 2847 C CA . VAL A 1 383 ? -8.831 11.345 -25.175 1.00 42.38 383 VAL A CA 1
ATOM 2848 C C . VAL A 1 383 ? -8.453 11.868 -26.561 1.00 42.38 383 VAL A C 1
ATOM 2850 O O . VAL A 1 383 ? -8.991 11.448 -27.583 1.00 42.38 383 VAL A O 1
ATOM 2853 N N . CYS A 1 384 ? -7.615 12.900 -26.579 1.00 41.22 384 CYS A N 1
ATOM 2854 C CA . CYS A 1 384 ? -6.777 13.199 -27.731 1.00 41.22 384 CYS A CA 1
ATOM 2855 C C . CYS A 1 384 ? -5.586 12.227 -27.712 1.00 41.22 384 CYS A C 1
ATOM 2857 O O . CYS A 1 384 ? -5.345 11.584 -26.683 1.00 41.22 384 CYS A O 1
ATOM 2859 N N . PRO A 1 385 ? -4.823 12.090 -28.812 1.00 49.78 385 PRO A N 1
ATOM 2860 C CA . PRO A 1 385 ? -3.486 11.515 -28.712 1.00 49.78 385 PRO A CA 1
ATOM 2861 C C . PRO A 1 385 ? -2.726 12.186 -27.563 1.00 49.78 385 PRO A C 1
ATOM 2863 O O . PRO A 1 385 ? -2.992 13.354 -27.259 1.00 49.78 385 PRO A O 1
ATOM 2866 N N . PRO A 1 386 ? -1.839 11.439 -26.892 1.00 60.59 386 PRO A N 1
ATOM 2867 C CA . PRO A 1 386 ? -1.164 11.948 -25.712 1.00 60.59 386 PRO A CA 1
ATOM 2868 C C . PRO A 1 386 ? -0.470 13.257 -26.080 1.00 60.59 386 PRO A C 1
ATOM 2870 O O . PRO A 1 386 ? 0.187 13.318 -27.115 1.00 60.59 386 PRO A O 1
ATOM 2873 N N . SER A 1 387 ? -0.574 14.295 -25.248 1.00 71.44 387 SER A N 1
ATOM 2874 C CA . SER A 1 387 ? 0.262 15.489 -25.447 1.00 71.44 387 SER A CA 1
ATOM 2875 C C . SER A 1 387 ? 1.744 15.108 -25.438 1.00 71.44 387 SER A C 1
ATOM 2877 O O . SER A 1 387 ? 2.552 15.664 -26.174 1.00 71.44 387 SER A O 1
ATOM 2879 N N . ARG A 1 388 ? 2.087 14.055 -24.689 1.00 85.31 388 ARG A N 1
ATOM 2880 C CA . ARG A 1 388 ? 3.448 13.568 -24.508 1.00 85.31 388 ARG A CA 1
ATOM 2881 C C . ARG A 1 388 ? 3.605 12.099 -24.896 1.00 85.31 388 ARG A C 1
ATOM 2883 O O . ARG A 1 388 ? 3.061 11.222 -24.233 1.00 85.31 388 ARG A O 1
ATOM 2890 N N . LEU A 1 389 ? 4.419 11.827 -25.909 1.00 89.62 389 LEU A N 1
ATOM 2891 C CA . LEU A 1 389 ? 4.857 10.477 -26.265 1.00 89.62 389 LEU A CA 1
ATOM 2892 C C . LEU A 1 389 ? 6.149 10.137 -25.506 1.00 89.62 389 LEU A C 1
ATOM 2894 O O . LEU A 1 389 ? 7.076 10.947 -25.483 1.00 89.62 389 LEU A O 1
ATOM 2898 N N . VAL A 1 390 ? 6.240 8.953 -24.901 1.00 93.38 390 VAL A N 1
ATOM 2899 C CA . VAL A 1 390 ? 7.455 8.496 -24.211 1.00 93.38 390 VAL A CA 1
ATOM 2900 C C . VAL A 1 390 ? 7.892 7.149 -24.760 1.00 93.38 390 VAL A C 1
ATOM 2902 O O . VAL A 1 390 ? 7.147 6.173 -24.705 1.00 93.38 390 VAL A O 1
ATOM 2905 N N . ILE A 1 391 ? 9.126 7.084 -25.252 1.00 96.56 391 ILE A N 1
ATOM 2906 C CA . ILE A 1 391 ? 9.710 5.856 -25.783 1.00 96.56 391 ILE A CA 1
ATOM 2907 C C . ILE A 1 391 ? 10.885 5.438 -24.910 1.00 96.56 391 ILE A C 1
ATOM 2909 O O . ILE A 1 391 ? 11.934 6.083 -24.906 1.00 96.56 391 ILE A O 1
ATOM 2913 N N . VAL A 1 392 ? 10.709 4.352 -24.168 1.00 97.50 392 VAL A N 1
ATOM 2914 C CA . VAL A 1 392 ? 11.743 3.750 -23.331 1.00 97.50 392 VAL A CA 1
ATOM 2915 C C . VAL A 1 392 ? 12.405 2.620 -24.104 1.00 97.50 392 VAL A C 1
ATOM 2917 O O . VAL A 1 392 ? 11.732 1.773 -24.681 1.00 97.50 392 VAL A O 1
ATOM 2920 N N . HIS A 1 393 ? 13.728 2.585 -24.099 1.00 98.00 393 HIS A N 1
ATOM 2921 C CA . HIS A 1 393 ? 14.513 1.546 -24.741 1.00 98.00 393 HIS A CA 1
ATOM 2922 C C . HIS A 1 393 ? 15.252 0.696 -23.710 1.00 98.00 393 HIS A C 1
ATOM 2924 O O . HIS A 1 393 ? 15.869 1.214 -22.778 1.00 98.00 393 HIS A O 1
ATOM 2930 N N . ASP A 1 394 ? 15.269 -0.613 -23.924 1.00 96.75 394 ASP A N 1
ATOM 2931 C CA . ASP A 1 394 ? 16.370 -1.428 -23.431 1.00 96.75 394 ASP A CA 1
ATOM 2932 C C . ASP A 1 394 ? 17.687 -1.011 -24.110 1.00 96.75 394 ASP A C 1
ATOM 2934 O O . ASP A 1 394 ? 17.682 -0.514 -25.237 1.00 96.75 394 ASP A O 1
ATOM 2938 N N . MET A 1 395 ? 18.823 -1.173 -23.430 1.00 93.38 395 MET A N 1
ATOM 2939 C CA . MET A 1 395 ? 20.083 -0.568 -23.867 1.00 93.38 395 MET A CA 1
ATOM 2940 C C . MET A 1 395 ? 21.070 -1.547 -24.518 1.00 93.38 395 MET A C 1
ATOM 2942 O O . MET A 1 395 ? 21.466 -1.325 -25.662 1.00 93.38 395 MET A O 1
ATOM 2946 N N . PHE A 1 396 ? 21.526 -2.584 -23.815 1.00 88.88 396 PHE A N 1
ATOM 2947 C CA . PHE A 1 396 ? 22.526 -3.518 -24.356 1.00 88.88 396 PHE A CA 1
ATOM 2948 C C . PHE A 1 396 ? 21.847 -4.646 -25.123 1.00 88.88 396 PHE A C 1
ATOM 2950 O O . PHE A 1 396 ? 20.815 -5.131 -24.687 1.00 88.88 396 PHE A O 1
ATOM 2957 N N . GLY A 1 397 ? 22.399 -5.035 -26.274 1.00 88.31 397 GLY A N 1
ATOM 2958 C CA . GLY A 1 397 ? 21.721 -5.942 -27.209 1.00 88.31 397 GLY A CA 1
ATOM 2959 C C . GLY A 1 397 ? 20.744 -5.180 -28.107 1.00 88.31 397 GLY A C 1
ATOM 2960 O O . GLY A 1 397 ? 20.810 -5.308 -29.329 1.00 88.31 397 GLY A O 1
ATOM 2961 N N . THR A 1 398 ? 19.957 -4.271 -27.519 1.00 95.50 398 THR A N 1
ATOM 2962 C CA . THR A 1 398 ? 18.974 -3.426 -28.216 1.00 95.50 398 THR A CA 1
ATOM 2963 C C . THR A 1 398 ? 19.573 -2.154 -28.838 1.00 95.50 398 THR A C 1
ATOM 2965 O O . THR A 1 398 ? 19.644 -2.020 -30.050 1.00 95.50 398 THR A O 1
ATOM 2968 N N . LEU A 1 399 ? 20.015 -1.159 -28.069 1.00 96.50 399 LEU A N 1
ATOM 2969 C CA . LEU A 1 399 ? 20.573 0.065 -28.667 1.00 96.50 399 LEU A CA 1
ATOM 2970 C C . LEU A 1 399 ? 22.012 -0.141 -29.147 1.00 96.50 399 LEU A C 1
ATOM 2972 O O . LEU A 1 399 ? 22.394 0.363 -30.203 1.00 96.50 399 LEU A O 1
ATOM 2976 N N . PHE A 1 400 ? 22.802 -0.906 -28.395 1.00 95.00 400 PHE A N 1
ATOM 2977 C CA . PHE A 1 400 ? 24.222 -1.104 -28.663 1.00 95.00 400 PHE A CA 1
ATOM 2978 C C . PHE A 1 400 ? 24.566 -2.580 -28.875 1.00 95.00 400 PHE A C 1
ATOM 2980 O O . PHE A 1 400 ? 24.191 -3.436 -28.072 1.00 95.00 400 PHE A O 1
ATOM 2987 N N . GLY A 1 401 ? 25.299 -2.860 -29.955 1.00 92.94 401 GLY A N 1
ATOM 2988 C CA . GLY A 1 401 ? 25.761 -4.193 -30.335 1.00 92.94 401 GLY A CA 1
ATOM 2989 C C . GLY A 1 401 ? 27.111 -4.565 -29.729 1.00 92.94 401 GLY A C 1
ATOM 2990 O O . GLY A 1 401 ? 27.918 -3.697 -29.378 1.00 92.94 401 GLY A O 1
ATOM 2991 N N . LEU A 1 402 ? 27.353 -5.873 -29.631 1.00 93.00 402 LEU A N 1
ATOM 2992 C CA . LEU A 1 402 ? 28.517 -6.476 -28.972 1.00 93.00 402 LEU A CA 1
ATOM 2993 C C . LEU A 1 402 ? 29.740 -6.646 -29.893 1.00 93.00 402 LEU A C 1
ATOM 2995 O O . LEU A 1 402 ? 30.720 -7.276 -29.497 1.00 93.00 402 LEU A O 1
ATOM 2999 N N . ASP A 1 403 ? 29.743 -6.051 -31.091 1.00 93.69 403 ASP A N 1
ATOM 3000 C CA . ASP A 1 403 ? 30.814 -6.207 -32.091 1.00 93.69 403 ASP A CA 1
ATOM 3001 C C . ASP A 1 403 ? 32.205 -5.875 -31.536 1.00 93.69 403 ASP A C 1
ATOM 3003 O O . ASP A 1 403 ? 33.186 -6.555 -31.823 1.00 93.69 403 ASP A O 1
ATOM 3007 N N . ALA A 1 404 ? 32.294 -4.845 -30.688 1.00 95.00 404 ALA A N 1
ATOM 3008 C CA . ALA A 1 404 ? 33.550 -4.459 -30.053 1.00 95.00 404 ALA A CA 1
ATOM 3009 C C . ALA A 1 404 ? 34.107 -5.563 -29.136 1.00 95.00 404 ALA A C 1
ATOM 3011 O O . ALA A 1 404 ? 35.324 -5.728 -29.049 1.00 95.00 404 ALA A O 1
ATOM 3012 N N . CYS A 1 405 ? 33.234 -6.322 -28.469 1.00 96.06 405 CYS A N 1
ATOM 3013 C CA . CYS A 1 405 ? 33.617 -7.464 -27.640 1.00 96.06 405 CYS A CA 1
ATOM 3014 C C . CYS A 1 405 ? 34.047 -8.655 -28.504 1.00 96.06 405 CYS A C 1
ATOM 3016 O O . CYS A 1 405 ? 35.019 -9.324 -28.163 1.00 96.06 405 CYS A O 1
ATOM 3018 N N . ILE A 1 406 ? 33.386 -8.878 -29.645 1.00 96.19 406 ILE A N 1
ATOM 3019 C CA . ILE A 1 406 ? 33.770 -9.916 -30.615 1.00 96.19 406 ILE A CA 1
ATOM 3020 C C . ILE A 1 406 ? 35.169 -9.628 -31.176 1.00 96.19 406 ILE A C 1
ATOM 3022 O O . ILE A 1 406 ? 36.026 -10.513 -31.193 1.00 96.19 406 ILE A O 1
ATOM 3026 N N . ASP A 1 407 ? 35.426 -8.383 -31.584 1.00 96.62 407 ASP A N 1
ATOM 3027 C CA . ASP A 1 407 ? 36.733 -7.952 -32.089 1.00 96.62 407 ASP A CA 1
ATOM 3028 C C . ASP A 1 407 ? 37.825 -8.082 -31.011 1.00 96.62 407 ASP A C 1
ATOM 3030 O O . ASP A 1 407 ? 38.933 -8.543 -31.295 1.00 96.62 407 ASP A O 1
ATOM 3034 N N . ALA A 1 408 ? 37.508 -7.726 -29.761 1.00 97.25 408 ALA A N 1
ATOM 3035 C CA . ALA A 1 408 ? 38.421 -7.869 -28.629 1.00 97.25 408 ALA A CA 1
ATOM 3036 C C . ALA A 1 408 ? 38.780 -9.338 -28.356 1.00 97.25 408 ALA A C 1
ATOM 3038 O O . ALA A 1 408 ? 39.960 -9.664 -28.209 1.00 97.25 408 ALA A O 1
ATOM 3039 N N . LEU A 1 409 ? 37.787 -10.231 -28.356 1.00 96.88 409 LEU A N 1
ATOM 3040 C CA . LEU A 1 409 ? 37.991 -11.663 -28.153 1.00 96.88 409 LEU A CA 1
ATOM 3041 C C . LEU A 1 409 ? 38.873 -12.268 -29.256 1.00 96.88 409 LEU A C 1
ATOM 3043 O O . LEU A 1 409 ? 39.842 -12.970 -28.954 1.00 96.88 409 LEU A O 1
ATOM 3047 N N . LYS A 1 410 ? 38.592 -11.938 -30.525 1.00 95.88 410 LYS A N 1
ATOM 3048 C CA . LYS A 1 410 ? 39.421 -12.345 -31.673 1.00 95.88 410 LYS A CA 1
ATOM 3049 C C . LYS A 1 410 ? 40.860 -11.853 -31.537 1.00 95.88 410 LYS A C 1
ATOM 3051 O O . LYS A 1 410 ? 41.791 -12.608 -31.795 1.00 95.88 410 LYS A O 1
ATOM 3056 N N . GLY A 1 411 ? 41.052 -10.608 -31.100 1.00 94.75 411 GLY A N 1
ATOM 3057 C CA . GLY A 1 411 ? 42.382 -10.042 -30.875 1.00 94.75 411 GLY A CA 1
ATOM 3058 C C . GLY A 1 411 ? 43.176 -10.767 -29.784 1.00 94.75 411 GLY A C 1
ATOM 3059 O O . GLY A 1 411 ? 44.384 -10.958 -29.928 1.00 94.75 411 GLY A O 1
ATOM 3060 N N . LEU A 1 412 ? 42.509 -11.202 -28.711 1.00 93.94 412 LEU A N 1
ATOM 3061 C CA . LEU A 1 412 ? 43.147 -11.898 -27.588 1.00 93.94 412 LEU A CA 1
ATOM 3062 C C . LEU A 1 412 ? 43.556 -13.338 -27.935 1.00 93.94 412 LEU A C 1
ATOM 3064 O O . LEU A 1 412 ? 44.660 -13.759 -27.570 1.00 93.94 412 LEU A O 1
ATOM 3068 N N . PHE A 1 413 ? 42.692 -14.063 -28.655 1.00 92.94 413 PHE A N 1
ATOM 3069 C CA . PHE A 1 413 ? 42.812 -15.508 -28.899 1.00 92.94 413 PHE A CA 1
ATOM 3070 C C . PHE A 1 413 ? 42.817 -15.875 -30.387 1.00 92.94 413 PHE A C 1
ATOM 3072 O O . PHE A 1 413 ? 42.260 -16.898 -30.785 1.00 92.94 413 PHE A O 1
ATOM 3079 N N . LYS A 1 414 ? 43.466 -15.052 -31.216 1.00 90.94 414 LYS A N 1
ATOM 3080 C CA . LYS A 1 414 ? 43.520 -15.224 -32.675 1.00 90.94 414 LYS A CA 1
ATOM 3081 C C . LYS A 1 414 ? 43.907 -16.644 -33.101 1.00 90.94 414 LYS A C 1
ATOM 3083 O O . LYS A 1 414 ? 43.213 -17.250 -33.907 1.00 90.94 414 LYS A O 1
ATOM 3088 N N . ASP A 1 415 ? 44.954 -17.194 -32.491 1.00 89.00 415 ASP A N 1
ATOM 3089 C CA . ASP A 1 415 ? 45.484 -18.520 -32.834 1.00 89.00 415 ASP A CA 1
ATOM 3090 C C . ASP A 1 415 ? 44.513 -19.670 -32.516 1.00 89.00 415 ASP A C 1
ATOM 3092 O O . ASP A 1 415 ? 44.636 -20.744 -33.093 1.00 89.00 415 ASP A O 1
ATOM 3096 N N . GLN A 1 416 ? 43.552 -19.461 -31.608 1.00 90.88 416 GLN A N 1
ATOM 3097 C CA . GLN A 1 416 ? 42.545 -20.463 -31.231 1.00 90.88 416 GLN A CA 1
ATOM 3098 C C . GLN A 1 416 ? 41.224 -20.261 -31.981 1.00 90.88 416 GLN A C 1
ATOM 3100 O O . GLN A 1 416 ? 40.542 -21.227 -32.301 1.00 90.88 416 GLN A O 1
ATOM 3105 N N . LEU A 1 417 ? 40.861 -19.010 -32.277 1.00 92.25 417 LEU A N 1
ATOM 3106 C CA . LEU A 1 417 ? 39.568 -18.650 -32.866 1.00 92.25 417 LEU A CA 1
ATOM 3107 C C . LEU A 1 417 ? 39.580 -18.541 -34.395 1.00 92.25 417 LEU A C 1
ATOM 3109 O O . LEU A 1 417 ? 38.519 -18.598 -35.014 1.00 92.25 417 LEU A O 1
ATOM 3113 N N . GLU A 1 418 ? 40.756 -18.384 -35.004 1.00 88.88 418 GLU A N 1
ATOM 3114 C CA . GLU A 1 418 ? 40.948 -18.357 -36.462 1.00 88.88 418 GLU A CA 1
ATOM 3115 C C . GLU A 1 418 ? 41.698 -19.599 -36.980 1.00 88.88 418 GLU A C 1
ATOM 3117 O O . GLU A 1 418 ? 42.136 -19.626 -38.131 1.00 88.88 418 GLU A O 1
ATOM 3122 N N . ALA A 1 419 ? 41.846 -20.633 -36.146 1.00 88.25 419 ALA A N 1
ATOM 3123 C CA . ALA A 1 419 ? 42.466 -21.895 -36.533 1.00 88.25 419 ALA A CA 1
ATOM 3124 C C . ALA A 1 419 ? 41.666 -22.628 -37.627 1.00 88.25 419 ALA A C 1
ATOM 3126 O O . ALA A 1 419 ? 40.440 -22.513 -37.726 1.00 88.25 419 ALA A O 1
ATOM 3127 N N . GLU A 1 420 ? 42.364 -23.425 -38.442 1.00 88.25 420 GLU A N 1
ATOM 3128 C CA . GLU A 1 420 ? 41.732 -24.253 -39.471 1.00 88.25 420 GLU A CA 1
ATOM 3129 C C . GLU A 1 420 ? 40.718 -25.222 -38.839 1.00 88.25 420 GLU A C 1
ATOM 3131 O O . GLU A 1 420 ? 41.020 -25.923 -37.877 1.00 88.25 420 GLU A O 1
ATOM 3136 N N . GLY A 1 421 ? 39.493 -25.241 -39.371 1.00 87.69 421 GLY A N 1
ATOM 3137 C CA . GLY A 1 421 ? 38.394 -26.062 -38.854 1.00 87.69 421 GLY A CA 1
ATOM 3138 C C . GLY A 1 421 ? 37.493 -25.380 -37.817 1.00 87.69 421 GLY A C 1
ATOM 3139 O O . GLY A 1 421 ? 36.421 -25.914 -37.535 1.00 87.69 421 GLY A O 1
ATOM 3140 N N . VAL A 1 422 ? 37.844 -24.193 -37.302 1.00 89.62 422 VAL A N 1
ATOM 3141 C CA . VAL A 1 422 ? 36.974 -23.422 -36.394 1.00 89.62 422 VAL A CA 1
ATOM 3142 C C . VAL A 1 422 ? 35.947 -22.611 -37.203 1.00 89.62 422 VAL A C 1
ATOM 3144 O O . VAL A 1 422 ? 36.328 -21.798 -38.052 1.00 89.62 422 VAL A O 1
ATOM 3147 N N . PRO A 1 423 ? 34.629 -22.790 -36.981 1.00 94.12 423 PRO A N 1
ATOM 3148 C CA . PRO A 1 423 ? 33.616 -22.003 -37.678 1.00 94.12 423 PRO A CA 1
ATOM 3149 C C . PRO A 1 423 ? 33.732 -20.500 -37.382 1.00 94.12 423 PRO A C 1
ATOM 3151 O O . PRO A 1 423 ? 33.866 -20.089 -36.232 1.00 94.12 423 PRO A O 1
ATOM 3154 N N . LYS A 1 424 ? 33.563 -19.653 -38.408 1.00 92.25 424 LYS A N 1
ATOM 3155 C CA . LYS A 1 424 ? 33.675 -18.179 -38.291 1.00 92.25 424 LYS A CA 1
ATOM 3156 C C . LYS A 1 424 ? 32.731 -17.542 -37.260 1.00 92.25 424 LYS A C 1
ATOM 3158 O O . LYS A 1 424 ? 32.985 -16.422 -36.828 1.00 92.25 424 LYS A O 1
ATOM 3163 N N . ILE A 1 425 ? 31.650 -18.236 -36.905 1.00 94.12 425 ILE A N 1
ATOM 3164 C CA . ILE A 1 425 ? 30.634 -17.787 -35.947 1.00 94.12 425 ILE A CA 1
ATOM 3165 C C . ILE A 1 425 ? 31.058 -17.992 -34.483 1.00 94.12 425 ILE A C 1
ATOM 3167 O O . ILE A 1 425 ? 30.479 -17.380 -33.595 1.00 94.12 425 ILE A O 1
ATOM 3171 N N . VAL A 1 426 ? 32.077 -18.817 -34.203 1.00 95.12 426 VAL A N 1
ATOM 3172 C CA . VAL A 1 426 ? 32.464 -19.173 -32.824 1.00 95.12 426 VAL A CA 1
ATOM 3173 C C . VAL A 1 426 ? 32.747 -17.947 -31.947 1.00 95.12 426 VAL A C 1
ATOM 3175 O O . VAL A 1 426 ? 32.173 -17.888 -30.864 1.00 95.12 426 VAL A O 1
ATOM 3178 N N . PRO A 1 427 ? 33.524 -16.931 -32.375 1.00 95.75 427 PRO A N 1
ATOM 3179 C CA . PRO A 1 427 ? 33.755 -15.751 -31.541 1.00 95.75 427 PRO A CA 1
ATOM 3180 C C . PRO A 1 427 ? 32.463 -15.033 -31.142 1.00 95.75 427 PRO A C 1
ATOM 3182 O O . PRO A 1 427 ? 32.349 -14.552 -30.022 1.00 95.75 427 PRO A O 1
ATOM 3185 N N . GLU A 1 428 ? 31.486 -14.980 -32.045 1.00 94.75 428 GLU A N 1
ATOM 3186 C CA . GLU A 1 428 ? 30.178 -14.394 -31.762 1.00 94.75 428 GLU A CA 1
ATOM 3187 C C . GLU A 1 428 ? 29.403 -15.248 -30.755 1.00 94.75 428 GLU A C 1
ATOM 3189 O O . GLU A 1 428 ? 28.937 -14.712 -29.756 1.00 94.75 428 GLU A O 1
ATOM 3194 N N . LEU A 1 429 ? 29.354 -16.573 -30.936 1.00 95.25 429 LEU A N 1
ATOM 3195 C CA . LEU A 1 429 ? 28.682 -17.479 -29.993 1.00 95.25 429 LEU A CA 1
ATOM 3196 C C . LEU A 1 429 ? 29.258 -17.390 -28.576 1.00 95.25 429 LEU A C 1
ATOM 3198 O O . LEU A 1 429 ? 28.495 -17.405 -27.616 1.00 95.25 429 LEU A O 1
ATOM 3202 N N . VAL A 1 430 ? 30.579 -17.253 -28.438 1.00 96.75 430 VAL A N 1
ATOM 3203 C CA . VAL A 1 430 ? 31.234 -17.096 -27.128 1.00 96.75 430 VAL A CA 1
ATOM 3204 C C . VAL A 1 430 ? 30.828 -15.784 -26.460 1.00 96.75 430 VAL A C 1
ATOM 3206 O O . VAL A 1 430 ? 30.538 -15.760 -25.265 1.00 96.75 430 VAL A O 1
ATOM 3209 N N . ILE A 1 431 ? 30.766 -14.687 -27.218 1.00 96.56 431 ILE A N 1
ATOM 3210 C CA . ILE A 1 431 ? 30.310 -13.399 -26.684 1.00 96.56 431 ILE A CA 1
ATOM 3211 C C . ILE A 1 431 ? 28.825 -13.432 -26.328 1.00 96.56 431 ILE A C 1
ATOM 3213 O O . ILE A 1 431 ? 28.450 -12.896 -25.286 1.00 96.56 431 ILE A O 1
ATOM 3217 N N . MET A 1 432 ? 27.996 -14.088 -27.139 1.00 93.38 432 MET A N 1
ATOM 3218 C CA . MET A 1 432 ? 26.572 -14.249 -26.849 1.00 93.38 432 MET A CA 1
ATOM 3219 C C . MET A 1 432 ? 26.340 -15.115 -25.606 1.00 93.38 432 MET A C 1
ATOM 3221 O O . MET A 1 432 ? 25.513 -14.757 -24.771 1.00 93.38 432 MET A O 1
ATOM 3225 N N . ASP A 1 433 ? 27.099 -16.199 -25.417 1.00 95.38 433 ASP A N 1
ATOM 3226 C CA . ASP A 1 433 ? 27.024 -17.005 -24.191 1.00 95.38 433 ASP A CA 1
ATOM 3227 C C . ASP A 1 433 ? 27.502 -16.220 -22.960 1.00 95.38 433 ASP A C 1
ATOM 3229 O O . ASP A 1 433 ? 26.881 -16.275 -21.898 1.00 95.38 433 ASP A O 1
ATOM 3233 N N . TRP A 1 434 ? 28.544 -15.394 -23.106 1.00 96.44 434 TRP A N 1
ATOM 3234 C CA . TRP A 1 434 ? 28.987 -14.504 -22.031 1.00 96.44 434 TRP A CA 1
ATOM 3235 C C . TRP A 1 434 ? 27.921 -13.473 -21.663 1.00 96.44 434 TRP A C 1
ATOM 3237 O O . TRP A 1 434 ? 27.657 -13.252 -20.478 1.00 96.44 434 TRP A O 1
ATOM 3247 N N . PHE A 1 435 ? 27.261 -12.889 -22.661 1.00 93.44 435 PHE A N 1
ATOM 3248 C CA . PHE A 1 435 ? 26.185 -11.927 -22.465 1.00 93.44 435 PHE A CA 1
ATOM 3249 C C . PHE A 1 435 ? 24.957 -12.559 -21.795 1.00 93.44 435 PHE A C 1
ATOM 3251 O O . PHE A 1 435 ? 24.558 -12.117 -20.714 1.00 93.44 435 PHE A O 1
ATOM 3258 N N . HIS A 1 436 ? 24.415 -13.639 -22.361 1.00 91.62 436 HIS A N 1
ATOM 3259 C CA . HIS A 1 436 ? 23.239 -14.327 -21.819 1.00 91.62 436 HIS A CA 1
ATOM 3260 C C . HIS A 1 436 ? 23.517 -14.975 -20.457 1.00 91.62 436 HIS A C 1
ATOM 3262 O O . HIS A 1 436 ? 22.708 -14.871 -19.531 1.00 91.62 436 HIS A O 1
ATOM 3268 N N . GLY A 1 437 ? 24.678 -15.617 -20.305 1.00 93.31 437 GLY A N 1
ATOM 3269 C CA . GLY A 1 437 ? 25.110 -16.221 -19.050 1.00 93.31 437 GLY A CA 1
ATOM 3270 C C . GLY A 1 437 ? 25.251 -15.185 -17.937 1.00 93.31 437 GLY A C 1
ATOM 3271 O O . GLY A 1 437 ? 24.821 -15.444 -16.813 1.00 93.31 437 GLY A O 1
ATOM 3272 N N . THR A 1 438 ? 25.779 -13.999 -18.254 1.00 94.06 438 THR A N 1
ATOM 3273 C CA . THR A 1 438 ? 25.835 -12.878 -17.306 1.00 94.06 438 THR A CA 1
ATOM 3274 C C . THR A 1 438 ? 24.442 -12.388 -16.933 1.00 94.06 438 THR A C 1
ATOM 3276 O O . THR A 1 438 ? 24.174 -12.208 -15.748 1.00 94.06 438 THR A O 1
ATOM 3279 N N . GLN A 1 439 ? 23.553 -12.181 -17.911 1.00 91.00 439 GLN A N 1
ATOM 3280 C CA . GLN A 1 439 ? 22.181 -11.730 -17.651 1.00 91.00 439 GLN A CA 1
ATOM 3281 C C . GLN A 1 439 ? 21.454 -12.690 -16.703 1.00 91.00 439 GLN A C 1
ATOM 3283 O O . GLN A 1 439 ? 20.900 -12.249 -15.700 1.00 91.00 439 GLN A O 1
ATOM 3288 N N . ARG A 1 440 ? 21.535 -14.002 -16.958 1.00 93.25 440 ARG A N 1
ATOM 3289 C CA . ARG A 1 440 ? 20.959 -15.033 -16.085 1.00 93.25 440 ARG A CA 1
ATOM 3290 C C . ARG A 1 440 ? 21.502 -14.944 -14.658 1.00 93.25 440 ARG A C 1
ATOM 3292 O O . ARG A 1 440 ? 20.722 -14.897 -13.710 1.00 93.25 440 ARG A O 1
ATOM 3299 N N . ASP A 1 441 ? 22.825 -14.938 -14.505 1.00 94.56 441 ASP A N 1
ATOM 3300 C CA . ASP A 1 441 ? 23.463 -14.966 -13.185 1.00 94.56 441 ASP A CA 1
ATOM 3301 C C . ASP A 1 441 ? 23.190 -13.666 -12.406 1.00 94.56 441 ASP A C 1
ATOM 3303 O O . ASP A 1 441 ? 22.937 -13.705 -11.201 1.00 94.56 441 ASP A O 1
ATOM 3307 N N . PHE A 1 442 ? 23.153 -12.524 -13.099 1.00 94.00 442 PHE A N 1
ATOM 3308 C CA . PHE A 1 442 ? 22.768 -11.227 -12.540 1.00 94.00 442 PHE A CA 1
ATOM 3309 C C . PHE A 1 442 ? 21.319 -11.236 -12.035 1.00 94.00 442 PHE A C 1
ATOM 3311 O O . PHE A 1 442 ? 21.064 -10.879 -10.881 1.00 94.00 442 PHE A O 1
ATOM 3318 N N . THR A 1 443 ? 20.379 -11.715 -12.854 1.00 92.38 443 THR A N 1
ATOM 3319 C CA . THR A 1 443 ? 18.968 -11.827 -12.470 1.00 92.38 443 THR A CA 1
ATOM 3320 C C . THR A 1 443 ? 18.780 -12.777 -11.286 1.00 92.38 443 THR A C 1
ATOM 3322 O O . THR A 1 443 ? 18.100 -12.420 -10.326 1.00 92.38 443 THR A O 1
ATOM 3325 N N . TYR A 1 444 ? 19.405 -13.957 -11.288 1.00 94.69 444 TYR A N 1
ATOM 3326 C CA . TYR A 1 444 ? 19.261 -14.919 -10.186 1.00 94.69 444 TYR A CA 1
ATOM 3327 C C . TYR A 1 444 ? 19.862 -14.403 -8.879 1.00 94.69 444 TYR A C 1
ATOM 3329 O O . TYR A 1 444 ? 19.229 -14.515 -7.830 1.00 94.69 444 TYR A O 1
ATOM 3337 N N . SER A 1 445 ? 21.030 -13.759 -8.939 1.00 92.50 445 SER A N 1
ATOM 3338 C CA . SER A 1 445 ? 21.637 -13.129 -7.763 1.00 92.50 445 SER A CA 1
ATOM 3339 C C . SER A 1 445 ? 20.725 -12.043 -7.182 1.00 92.50 445 SER A C 1
ATOM 3341 O O . SER A 1 445 ? 20.525 -11.983 -5.968 1.00 92.50 445 SER A O 1
ATOM 3343 N N . SER A 1 446 ? 20.104 -11.230 -8.044 1.00 92.06 446 SER A N 1
ATOM 3344 C CA . SER A 1 446 ? 19.127 -10.216 -7.633 1.00 92.06 446 SER A CA 1
ATOM 3345 C C . SER A 1 446 ? 17.894 -10.827 -6.960 1.00 92.06 446 SER A C 1
ATOM 3347 O O . SER A 1 446 ? 17.489 -10.359 -5.898 1.00 92.06 446 SER A O 1
ATOM 3349 N N . VAL A 1 447 ? 17.296 -11.869 -7.547 1.00 89.31 447 VAL A N 1
ATOM 3350 C CA . VAL A 1 447 ? 16.086 -12.521 -7.005 1.00 89.31 447 VAL A CA 1
ATOM 3351 C C . VAL A 1 447 ? 16.363 -13.207 -5.661 1.00 89.31 447 VAL A C 1
ATOM 3353 O O . VAL A 1 447 ? 15.487 -13.257 -4.802 1.00 89.31 447 VAL A O 1
ATOM 3356 N N . CYS A 1 448 ? 17.593 -13.667 -5.430 1.00 90.50 448 CYS A N 1
ATOM 3357 C CA . CYS A 1 448 ? 18.027 -14.214 -4.143 1.00 90.50 448 CYS A CA 1
ATOM 3358 C C . CYS A 1 448 ? 18.441 -13.144 -3.109 1.00 90.50 448 CYS A C 1
ATOM 3360 O O . CYS A 1 448 ? 18.994 -13.493 -2.066 1.00 90.50 448 CYS A O 1
ATOM 3362 N N . GLY A 1 449 ? 18.208 -11.853 -3.375 1.00 87.38 449 GLY A N 1
ATOM 3363 C CA . GLY A 1 449 ? 18.536 -10.759 -2.451 1.00 87.38 449 GLY A CA 1
ATOM 3364 C C . GLY A 1 449 ? 20.032 -10.436 -2.355 1.00 87.38 449 GLY A C 1
ATOM 3365 O O . GLY A 1 449 ? 20.463 -9.796 -1.401 1.00 87.38 449 GLY A O 1
ATOM 3366 N N . GLN A 1 450 ? 20.833 -10.883 -3.324 1.00 91.44 450 GLN A N 1
ATOM 3367 C CA . GLN A 1 450 ? 22.282 -10.673 -3.400 1.00 91.44 450 GLN A CA 1
ATOM 3368 C C . GLN A 1 450 ? 22.630 -9.856 -4.650 1.00 91.44 450 GLN A C 1
ATOM 3370 O O . GLN A 1 450 ? 23.424 -10.284 -5.490 1.00 91.44 450 GLN A O 1
ATOM 3375 N N . TYR A 1 451 ? 21.993 -8.696 -4.825 1.00 91.88 451 TYR A N 1
ATOM 3376 C CA . TYR A 1 451 ? 22.253 -7.836 -5.979 1.00 91.88 451 TYR A CA 1
ATOM 3377 C C . TYR A 1 451 ? 23.735 -7.439 -6.056 1.00 91.88 451 TYR A C 1
ATOM 3379 O O . TYR A 1 451 ? 24.337 -7.040 -5.059 1.00 91.88 451 TYR A O 1
ATOM 3387 N N . LYS A 1 452 ? 24.311 -7.513 -7.259 1.00 92.69 452 LYS A N 1
ATOM 3388 C CA . LYS A 1 452 ? 25.655 -7.015 -7.575 1.00 92.69 452 LYS A CA 1
ATOM 3389 C C . LYS A 1 452 ? 25.607 -6.264 -8.897 1.00 92.69 452 LYS A C 1
ATOM 3391 O O . LYS A 1 452 ? 24.946 -6.768 -9.804 1.00 92.69 452 LYS A O 1
ATOM 3396 N N . PRO A 1 453 ? 26.323 -5.137 -9.058 1.00 93.31 453 PRO A N 1
ATOM 3397 C CA . PRO A 1 453 ? 26.365 -4.426 -10.330 1.00 93.31 453 PRO A CA 1
ATOM 3398 C C . PRO A 1 453 ? 26.740 -5.364 -11.480 1.00 93.31 453 PRO A C 1
ATOM 3400 O O . PRO A 1 453 ? 27.702 -6.130 -11.372 1.00 93.31 453 PRO A O 1
ATOM 3403 N N . ILE A 1 454 ? 26.018 -5.299 -12.603 1.00 92.69 454 ILE A N 1
ATOM 3404 C CA . ILE A 1 454 ? 26.180 -6.281 -13.693 1.00 92.69 454 ILE A CA 1
ATOM 3405 C C . ILE A 1 454 ? 27.617 -6.337 -14.239 1.00 92.69 454 ILE A C 1
ATOM 3407 O O . ILE A 1 454 ? 28.065 -7.381 -14.701 1.00 92.69 454 ILE A O 1
ATOM 3411 N N . GLY A 1 455 ? 28.374 -5.237 -14.146 1.00 92.25 455 GLY A N 1
ATOM 3412 C CA . GLY A 1 455 ? 29.786 -5.194 -14.536 1.00 92.25 455 GLY A CA 1
ATOM 3413 C C . GLY A 1 455 ? 30.674 -6.142 -13.722 1.00 92.25 455 GLY A C 1
ATOM 3414 O O . GLY A 1 455 ? 31.614 -6.721 -14.268 1.00 92.25 455 GLY A O 1
ATOM 3415 N N . GLU A 1 456 ? 30.362 -6.357 -12.442 1.00 93.19 456 GLU A N 1
ATOM 3416 C CA . GLU A 1 456 ? 31.051 -7.353 -11.615 1.00 93.19 456 GLU A CA 1
ATOM 3417 C C . GLU A 1 456 ? 30.688 -8.777 -12.038 1.00 93.19 456 GLU A C 1
ATOM 3419 O O . GLU A 1 456 ? 31.557 -9.650 -12.073 1.00 93.19 456 GLU A O 1
ATOM 3424 N N . VAL A 1 457 ? 29.429 -9.003 -12.423 1.00 94.38 457 VAL A N 1
ATOM 3425 C CA . VAL A 1 457 ? 28.960 -10.304 -12.919 1.00 94.38 457 VAL A CA 1
ATOM 3426 C C . VAL A 1 457 ? 29.602 -10.631 -14.272 1.00 94.38 457 VAL A C 1
ATOM 3428 O O . VAL A 1 457 ? 30.113 -11.736 -14.443 1.00 94.38 457 VAL A O 1
ATOM 3431 N N . PHE A 1 458 ? 29.691 -9.666 -15.197 1.00 94.06 458 PHE A N 1
ATOM 3432 C CA . PHE A 1 458 ? 30.441 -9.814 -16.454 1.00 94.06 458 PHE A CA 1
ATOM 3433 C C . PHE A 1 458 ? 31.893 -10.215 -16.187 1.00 94.06 458 PHE A C 1
ATOM 3435 O O . PHE A 1 458 ? 32.395 -11.183 -16.761 1.00 94.06 458 PHE A O 1
ATOM 3442 N N . LYS A 1 459 ? 32.560 -9.503 -15.272 1.00 94.12 459 LYS A N 1
ATOM 3443 C CA . LYS A 1 459 ? 33.946 -9.782 -14.891 1.00 94.12 459 LYS A CA 1
ATOM 3444 C C . LYS A 1 459 ? 34.114 -11.196 -14.322 1.00 94.12 459 LYS A C 1
ATOM 3446 O O . LYS A 1 459 ? 35.056 -11.886 -14.699 1.00 94.12 459 LYS A O 1
ATOM 3451 N N . GLY A 1 460 ? 33.224 -11.610 -13.420 1.00 92.56 460 GLY A N 1
ATOM 3452 C CA . GLY A 1 460 ? 33.307 -12.901 -12.733 1.00 92.56 460 GLY A CA 1
ATOM 3453 C C . GLY A 1 460 ? 32.955 -14.106 -13.608 1.00 92.56 460 GLY A C 1
ATOM 3454 O O . GLY A 1 460 ? 33.479 -15.192 -13.388 1.00 92.56 460 GLY A O 1
ATOM 3455 N N . THR A 1 461 ? 32.096 -13.931 -14.614 1.00 93.81 461 THR A N 1
ATOM 3456 C CA . THR A 1 461 ? 31.617 -15.034 -15.469 1.00 93.81 461 THR A CA 1
ATOM 3457 C C . THR A 1 461 ? 32.440 -15.238 -16.740 1.00 93.81 461 THR A C 1
ATOM 3459 O O . THR A 1 461 ? 32.346 -16.302 -17.351 1.00 93.81 461 THR A O 1
ATOM 3462 N N . LEU A 1 462 ? 33.275 -14.266 -17.128 1.00 94.62 462 LEU A N 1
ATOM 3463 C CA . LEU A 1 462 ? 34.096 -14.347 -18.340 1.00 94.62 462 LEU A CA 1
ATOM 3464 C C . LEU A 1 462 ? 34.994 -15.601 -18.385 1.00 94.62 462 LEU A C 1
ATOM 3466 O O . LEU A 1 462 ? 34.931 -16.312 -19.388 1.00 94.62 462 LEU A O 1
ATOM 3470 N N . PRO A 1 463 ? 35.780 -15.940 -17.339 1.00 90.88 463 PRO A N 1
ATOM 3471 C CA . PRO A 1 463 ? 36.646 -17.123 -17.378 1.00 90.88 463 PRO A CA 1
ATOM 3472 C C . PRO A 1 463 ? 35.872 -18.422 -17.621 1.00 90.88 463 PRO A C 1
ATOM 3474 O O . PRO A 1 463 ? 36.299 -19.260 -18.412 1.00 90.88 463 PRO A O 1
ATOM 3477 N N . ARG A 1 464 ? 34.696 -18.553 -16.990 1.00 90.62 464 ARG A N 1
ATOM 3478 C CA . ARG A 1 464 ? 33.806 -19.712 -17.134 1.00 90.62 464 ARG A CA 1
ATOM 3479 C C . ARG A 1 464 ? 33.412 -19.927 -18.594 1.00 90.62 464 ARG A C 1
ATOM 3481 O O . ARG A 1 464 ? 33.539 -21.040 -19.093 1.00 90.62 464 ARG A O 1
ATOM 3488 N N . VAL A 1 465 ? 32.969 -18.874 -19.278 1.00 93.50 465 VAL A N 1
ATOM 3489 C CA . VAL A 1 465 ? 32.502 -18.978 -20.669 1.00 93.50 465 VAL A CA 1
ATOM 3490 C C . VAL A 1 465 ? 33.651 -19.252 -21.640 1.00 93.50 465 VAL A C 1
ATOM 3492 O O . VAL A 1 465 ? 33.501 -20.071 -22.544 1.00 93.50 465 VAL A O 1
ATOM 3495 N N . LEU A 1 466 ? 34.827 -18.649 -21.423 1.00 92.62 466 LEU A N 1
ATOM 3496 C CA . LEU A 1 466 ? 36.013 -18.950 -22.233 1.00 92.62 466 LEU A CA 1
ATOM 3497 C C . LEU A 1 466 ? 36.393 -20.439 -22.137 1.00 92.62 466 LEU A C 1
ATOM 3499 O O . LEU A 1 466 ? 36.562 -21.091 -23.167 1.00 92.62 466 LEU A O 1
ATOM 3503 N N . LEU A 1 467 ? 36.439 -21.000 -20.924 1.00 88.25 467 LEU A N 1
ATOM 3504 C CA . LEU A 1 467 ? 36.751 -22.420 -20.714 1.00 88.25 467 LEU A CA 1
ATOM 3505 C C . LEU A 1 467 ? 35.685 -23.351 -21.308 1.00 88.25 467 LEU A C 1
ATOM 3507 O O . LEU A 1 467 ? 36.037 -24.345 -21.948 1.00 88.25 467 LEU A O 1
ATOM 3511 N N . GLN A 1 468 ? 34.396 -23.024 -21.143 1.00 88.50 468 GLN A N 1
ATOM 3512 C CA . GLN A 1 468 ? 33.275 -23.775 -21.731 1.00 88.50 468 GLN A CA 1
ATOM 3513 C C . GLN A 1 468 ? 33.338 -23.801 -23.265 1.00 88.50 468 GLN A C 1
ATOM 3515 O O . GLN A 1 468 ? 32.990 -24.810 -23.876 1.00 88.50 468 GLN A O 1
ATOM 3520 N N . ALA A 1 469 ? 33.840 -22.728 -23.877 1.00 89.25 469 ALA A N 1
ATOM 3521 C CA . ALA A 1 469 ? 34.085 -22.639 -25.312 1.00 89.25 469 ALA A CA 1
ATOM 3522 C C . ALA A 1 469 ? 35.369 -23.353 -25.776 1.00 89.25 469 ALA A C 1
ATOM 3524 O O . ALA A 1 469 ? 35.672 -23.348 -26.969 1.00 89.25 469 ALA A O 1
ATOM 3525 N N . GLY A 1 470 ? 36.140 -23.939 -24.855 1.00 87.19 470 GLY A N 1
ATOM 3526 C CA . GLY A 1 470 ? 37.432 -24.557 -25.154 1.00 87.19 470 GLY A CA 1
ATOM 3527 C C . GLY A 1 470 ? 38.544 -23.548 -25.452 1.00 87.19 470 GLY A C 1
ATOM 3528 O O . GLY A 1 470 ? 39.562 -23.932 -26.019 1.00 87.19 470 GLY A O 1
ATOM 3529 N N . ILE A 1 471 ? 38.363 -22.274 -25.086 1.00 89.00 471 ILE A N 1
ATOM 3530 C CA . ILE A 1 471 ? 39.410 -21.253 -25.167 1.00 89.00 471 ILE A CA 1
ATOM 3531 C C . ILE A 1 471 ? 40.290 -21.389 -23.930 1.00 89.00 471 ILE A C 1
ATOM 3533 O O . ILE A 1 471 ? 39.808 -21.355 -22.798 1.00 89.00 471 ILE A O 1
ATOM 3537 N N . LEU A 1 472 ? 41.590 -21.530 -24.153 1.00 86.94 472 LEU A N 1
ATOM 3538 C CA . LEU A 1 472 ? 42.562 -21.860 -23.118 1.00 86.94 472 LEU A CA 1
ATOM 3539 C C . LEU A 1 472 ? 43.521 -20.680 -22.884 1.00 86.94 472 LEU A C 1
ATOM 3541 O O . LEU A 1 472 ? 43.833 -19.945 -23.832 1.00 86.94 472 LEU A O 1
ATOM 3545 N N . PRO A 1 473 ? 43.986 -20.455 -21.641 1.00 81.75 473 PRO A N 1
ATOM 3546 C CA . PRO A 1 473 ? 44.919 -19.373 -21.324 1.00 81.75 473 PRO A CA 1
ATOM 3547 C C . PRO A 1 473 ? 46.236 -19.546 -22.089 1.00 81.75 473 PRO A C 1
ATOM 3549 O O . PRO A 1 473 ? 46.641 -20.662 -22.386 1.00 81.75 473 PRO A O 1
ATOM 3552 N N . LYS A 1 474 ? 46.922 -18.454 -22.449 1.00 71.25 474 LYS A N 1
ATOM 3553 C CA . LYS A 1 474 ? 48.190 -18.550 -23.199 1.00 71.25 474 LYS A CA 1
ATOM 3554 C C . LYS A 1 474 ? 49.239 -19.329 -22.392 1.00 71.25 474 LYS A C 1
ATOM 3556 O O . LYS A 1 474 ? 49.294 -19.211 -21.177 1.00 71.25 474 LYS A O 1
ATOM 3561 N N . LYS A 1 475 ? 50.096 -20.096 -23.081 1.00 63.41 475 LYS A N 1
ATOM 3562 C CA . LYS A 1 475 ? 51.212 -20.813 -22.444 1.00 63.41 475 LYS A CA 1
ATOM 3563 C C . LYS A 1 475 ? 52.176 -19.827 -21.792 1.00 63.41 475 LYS A C 1
ATOM 3565 O O . LYS A 1 475 ? 52.777 -19.012 -22.496 1.00 63.41 475 LYS A O 1
ATOM 3570 N N . ASP A 1 476 ? 52.413 -19.978 -20.497 1.00 53.88 476 ASP A N 1
ATOM 3571 C CA . ASP A 1 476 ? 53.553 -19.336 -19.856 1.00 53.88 476 ASP A CA 1
ATOM 3572 C C . ASP A 1 476 ? 54.846 -19.999 -20.337 1.00 53.88 476 ASP A C 1
ATOM 3574 O O . ASP A 1 476 ? 54.925 -21.221 -20.484 1.00 53.88 476 ASP A O 1
ATOM 3578 N N . GLY A 1 477 ? 55.873 -19.188 -20.609 1.00 50.06 477 GLY A N 1
ATOM 3579 C CA . GLY A 1 477 ? 57.093 -19.548 -21.349 1.00 50.06 477 GLY A CA 1
ATOM 3580 C C . GLY A 1 477 ? 57.981 -20.669 -20.777 1.00 50.06 477 GLY A C 1
ATOM 3581 O O . GLY A 1 477 ? 59.123 -20.796 -21.219 1.00 50.06 477 GLY A O 1
ATOM 3582 N N . LYS A 1 478 ? 57.503 -21.471 -19.814 1.00 53.44 478 LYS A N 1
ATOM 3583 C CA . LYS A 1 478 ? 58.153 -22.687 -19.290 1.00 53.44 478 LYS A CA 1
ATOM 3584 C C . LYS A 1 478 ? 57.194 -23.852 -18.918 1.00 53.44 478 LYS A C 1
ATOM 3586 O O . LYS A 1 478 ? 57.673 -24.798 -18.300 1.00 53.44 478 LYS A O 1
ATOM 3591 N N . GLY A 1 479 ? 55.896 -23.831 -19.256 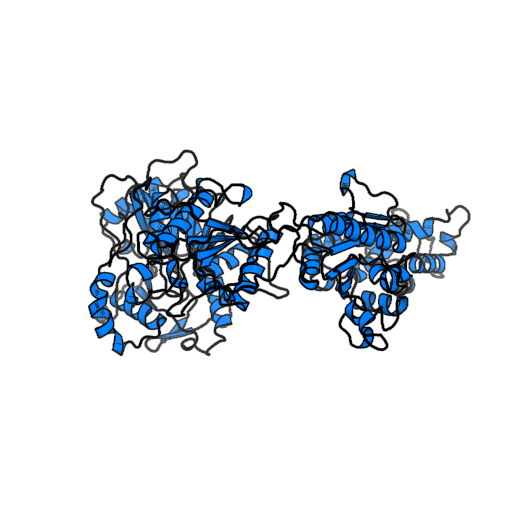1.00 47.50 479 GLY A N 1
ATOM 3592 C CA . GLY A 1 479 ? 54.892 -24.782 -18.722 1.00 47.50 479 GLY A CA 1
ATOM 3593 C C . GLY A 1 479 ? 54.022 -25.526 -19.751 1.00 47.50 479 GLY A C 1
ATOM 3594 O O . GLY A 1 479 ? 54.042 -25.204 -20.935 1.00 47.50 479 GLY A O 1
ATOM 3595 N N . THR A 1 480 ? 53.312 -26.544 -19.251 1.00 51.72 480 THR A N 1
ATOM 3596 C CA . THR A 1 480 ? 52.552 -27.664 -19.857 1.00 51.72 480 THR A CA 1
ATOM 3597 C C . THR A 1 480 ? 51.501 -27.316 -20.935 1.00 51.72 480 THR A C 1
ATOM 3599 O O . THR A 1 480 ? 51.354 -26.172 -21.357 1.00 51.72 480 THR A O 1
ATOM 3602 N N . ALA A 1 481 ? 50.837 -28.343 -21.494 1.00 53.59 481 ALA A N 1
ATOM 3603 C CA . ALA A 1 481 ? 49.814 -28.193 -22.537 1.00 53.59 481 ALA A CA 1
ATOM 3604 C C . ALA A 1 481 ? 48.702 -27.212 -22.119 1.00 53.59 481 ALA A C 1
ATOM 3606 O O . ALA A 1 481 ? 48.445 -27.036 -20.939 1.00 53.59 481 ALA A O 1
ATOM 3607 N N . LEU A 1 482 ? 48.057 -26.573 -23.102 1.00 56.78 482 LEU A N 1
ATOM 3608 C CA . LEU A 1 482 ? 46.841 -25.805 -22.851 1.00 56.78 482 LEU A CA 1
ATOM 3609 C C . LEU A 1 482 ? 45.793 -26.783 -22.318 1.00 56.78 482 LEU A C 1
ATOM 3611 O O . LEU A 1 482 ? 45.418 -27.710 -23.039 1.00 56.78 482 LEU A O 1
ATOM 3615 N N . THR A 1 483 ? 45.335 -26.597 -21.095 1.00 59.78 483 THR A N 1
ATOM 3616 C CA . THR A 1 483 ? 44.381 -27.504 -20.468 1.00 59.78 483 THR A CA 1
ATOM 3617 C C . THR A 1 483 ? 43.282 -26.712 -19.772 1.00 59.78 483 THR A C 1
ATOM 3619 O O . THR A 1 483 ? 43.448 -25.542 -19.414 1.00 59.78 483 THR A O 1
ATOM 3622 N N . GLN A 1 484 ? 42.079 -27.287 -19.734 1.00 60.00 484 GLN A N 1
ATOM 3623 C CA . GLN A 1 484 ? 40.930 -26.638 -19.114 1.00 60.00 484 GLN A CA 1
ATOM 3624 C C . GLN A 1 484 ? 41.111 -26.722 -17.595 1.00 60.00 484 GLN A C 1
ATOM 3626 O O . GLN A 1 484 ? 40.889 -27.790 -17.029 1.00 60.00 484 GLN A O 1
ATOM 3631 N N . GLY A 1 485 ? 41.463 -25.612 -16.940 1.00 54.50 485 GLY A N 1
ATOM 3632 C CA . GLY A 1 485 ? 41.573 -25.568 -15.478 1.00 54.50 485 GLY A CA 1
ATOM 3633 C C . GLY A 1 485 ? 40.303 -26.105 -14.804 1.00 54.50 485 GLY A C 1
ATOM 3634 O O . GLY A 1 485 ? 39.191 -25.689 -15.142 1.00 54.50 485 GLY A O 1
ATOM 3635 N N . GLY A 1 486 ? 40.463 -27.080 -13.905 1.00 54.25 486 GLY A N 1
ATOM 3636 C CA . GLY A 1 486 ? 39.355 -27.774 -13.235 1.00 54.25 486 GLY A CA 1
ATOM 3637 C C . GLY A 1 486 ? 38.650 -28.861 -14.062 1.00 54.25 486 GLY A C 1
ATOM 3638 O O . GLY A 1 486 ? 37.687 -29.465 -13.585 1.00 54.25 486 GLY A O 1
ATOM 3639 N N . SER A 1 487 ? 39.098 -29.140 -15.288 1.00 54.22 487 SER A N 1
ATOM 3640 C CA . SER A 1 487 ? 38.681 -30.336 -16.025 1.00 54.22 487 SER A CA 1
ATOM 3641 C C . SER A 1 487 ? 39.486 -31.552 -15.558 1.00 54.22 487 SER A C 1
ATOM 3643 O O . SER A 1 487 ? 40.659 -31.442 -15.212 1.00 54.22 487 SER A O 1
ATOM 3645 N N . PHE A 1 488 ? 38.891 -32.745 -15.624 1.00 48.22 488 PHE A N 1
ATOM 3646 C CA . PHE A 1 488 ? 39.569 -34.033 -15.390 1.00 48.22 488 PHE A CA 1
ATOM 3647 C C . PHE A 1 488 ? 40.800 -34.283 -16.297 1.00 48.22 488 PHE A C 1
ATOM 3649 O O . PHE A 1 488 ? 41.403 -35.348 -16.209 1.00 48.22 488 PHE A O 1
ATOM 3656 N N . ALA A 1 489 ? 41.148 -33.355 -17.197 1.00 52.81 489 ALA A N 1
ATOM 3657 C CA . ALA A 1 489 ? 42.283 -33.461 -18.105 1.00 52.81 489 ALA A CA 1
ATOM 3658 C C . ALA A 1 489 ? 43.631 -33.062 -17.473 1.00 52.81 489 ALA A C 1
ATOM 3660 O O . ALA A 1 489 ? 44.659 -33.329 -18.091 1.00 52.81 489 ALA A O 1
ATOM 3661 N N . ASP A 1 490 ? 43.633 -32.442 -16.285 1.00 56.75 490 ASP A N 1
ATOM 3662 C CA . ASP A 1 490 ? 44.835 -31.850 -15.673 1.00 56.75 490 ASP A CA 1
ATOM 3663 C C . ASP A 1 490 ? 45.478 -32.624 -14.516 1.00 56.75 490 ASP A C 1
ATOM 3665 O O . ASP A 1 490 ? 46.525 -32.208 -14.028 1.00 56.75 490 ASP A O 1
ATOM 3669 N N . ASP A 1 491 ? 44.893 -33.734 -14.055 1.00 62.31 491 ASP A N 1
ATOM 3670 C CA . ASP A 1 491 ? 45.344 -34.497 -12.869 1.00 62.31 491 ASP A CA 1
ATOM 3671 C C . ASP A 1 491 ? 45.558 -33.649 -11.574 1.00 62.31 491 ASP A C 1
ATOM 3673 O O . ASP A 1 491 ? 46.069 -34.159 -10.574 1.00 62.31 491 ASP A O 1
ATOM 3677 N N . GLY A 1 492 ? 45.157 -32.368 -11.564 1.00 65.00 492 GLY A N 1
ATOM 3678 C CA . GLY A 1 492 ? 45.272 -31.413 -10.453 1.00 65.00 492 GLY A CA 1
ATOM 3679 C C . GLY A 1 492 ? 44.054 -31.381 -9.510 1.00 65.00 492 GLY A C 1
ATOM 3680 O O . GLY A 1 492 ? 43.021 -31.996 -9.797 1.00 65.00 492 GLY A O 1
ATOM 3681 N N . PRO A 1 493 ? 44.150 -30.696 -8.350 1.00 70.94 493 PRO A N 1
ATOM 3682 C CA . PRO A 1 493 ? 43.045 -30.556 -7.401 1.00 70.94 493 PRO A CA 1
ATOM 3683 C C . PRO A 1 493 ? 41.875 -29.748 -7.985 1.00 70.94 493 PRO A C 1
ATOM 3685 O O . PRO A 1 493 ? 42.064 -28.731 -8.648 1.00 70.94 493 PRO A O 1
ATOM 3688 N N . ALA A 1 494 ? 40.641 -30.168 -7.691 1.00 71.12 494 ALA A N 1
ATOM 3689 C CA . ALA A 1 494 ? 39.427 -29.520 -8.202 1.00 71.12 494 ALA A CA 1
ATOM 3690 C C . ALA A 1 494 ? 39.280 -28.058 -7.735 1.00 71.12 494 ALA A C 1
ATOM 3692 O O . ALA A 1 494 ? 38.615 -27.255 -8.391 1.00 71.12 494 ALA A O 1
ATOM 3693 N N . GLU A 1 495 ? 39.911 -27.704 -6.616 1.00 80.44 495 GLU A N 1
ATOM 3694 C CA . GLU A 1 495 ? 39.946 -26.361 -6.041 1.00 80.44 495 GLU A CA 1
ATOM 3695 C C . GLU A 1 495 ? 40.634 -25.329 -6.950 1.00 80.44 495 GLU A C 1
ATOM 3697 O O . GLU A 1 495 ? 40.342 -24.141 -6.820 1.00 80.44 495 GLU A O 1
ATOM 3702 N N . GLU A 1 496 ? 41.459 -25.751 -7.918 1.00 71.88 496 GLU A N 1
ATOM 3703 C CA . GLU A 1 496 ? 42.017 -24.855 -8.947 1.00 71.88 496 GLU A CA 1
ATOM 3704 C C . GLU A 1 496 ? 40.920 -24.175 -9.784 1.00 71.88 496 GLU A C 1
ATOM 3706 O O . GLU A 1 496 ? 41.118 -23.072 -10.289 1.00 71.88 496 GLU A O 1
ATOM 3711 N N . ALA A 1 497 ? 39.718 -24.762 -9.861 1.00 72.56 497 ALA A N 1
ATOM 3712 C CA . ALA A 1 497 ? 38.558 -24.146 -10.509 1.00 72.56 497 ALA A CA 1
ATOM 3713 C C . ALA A 1 497 ? 38.045 -22.872 -9.798 1.00 72.56 497 ALA A C 1
ATOM 3715 O O . ALA A 1 497 ? 37.204 -22.160 -10.352 1.00 72.56 497 ALA A O 1
ATOM 3716 N N . LEU A 1 498 ? 38.507 -22.587 -8.573 1.00 78.12 498 LEU A N 1
ATOM 3717 C CA . LEU A 1 498 ? 38.167 -21.368 -7.829 1.00 78.12 498 LEU A CA 1
ATOM 3718 C C . LEU A 1 498 ? 39.015 -20.160 -8.248 1.00 78.12 498 LEU A C 1
ATOM 3720 O O . LEU A 1 498 ? 38.681 -19.025 -7.897 1.00 78.12 498 LEU A O 1
ATOM 3724 N N . GLU A 1 499 ? 40.095 -20.386 -8.993 1.00 81.25 499 GLU A N 1
ATOM 3725 C CA . GLU A 1 499 ? 40.997 -19.342 -9.461 1.00 81.25 499 GLU A CA 1
ATOM 3726 C C . GLU A 1 499 ? 40.742 -19.030 -10.940 1.00 81.25 499 GLU A C 1
ATOM 3728 O O . GLU A 1 499 ? 40.372 -19.891 -11.733 1.00 81.25 499 GLU A O 1
ATOM 3733 N N . ASN A 1 500 ? 40.912 -17.765 -11.335 1.00 84.19 500 ASN A N 1
ATOM 3734 C CA . ASN A 1 500 ? 40.803 -17.384 -12.740 1.00 84.19 500 ASN A CA 1
ATOM 3735 C C . ASN A 1 500 ? 42.110 -17.746 -13.469 1.00 84.19 500 ASN A C 1
ATOM 3737 O O . ASN A 1 500 ? 43.124 -17.103 -13.189 1.00 84.19 500 ASN A O 1
ATOM 3741 N N . PRO A 1 501 ? 42.101 -18.680 -14.439 1.00 81.06 501 PRO A N 1
ATOM 3742 C CA . PRO A 1 501 ? 43.322 -19.108 -15.117 1.00 81.06 501 PRO A CA 1
ATOM 3743 C C . PRO A 1 501 ? 43.786 -18.127 -16.207 1.00 81.06 501 PRO A C 1
ATOM 3745 O O . PRO A 1 501 ? 44.850 -18.314 -16.793 1.00 81.06 501 PRO A O 1
ATOM 3748 N N . PHE A 1 502 ? 43.003 -17.088 -16.522 1.00 85.50 502 PHE A N 1
ATOM 3749 C CA . PHE A 1 502 ? 43.370 -16.073 -17.510 1.00 85.50 502 PHE A CA 1
ATOM 3750 C C . PHE A 1 502 ? 44.045 -14.867 -16.859 1.00 85.50 502 PHE A C 1
ATOM 3752 O O . PHE A 1 502 ? 43.578 -14.346 -15.843 1.00 85.50 502 PHE A O 1
ATOM 3759 N N . GLY A 1 503 ? 45.090 -14.361 -17.518 1.00 84.00 503 GLY A N 1
ATOM 3760 C CA . GLY A 1 503 ? 45.786 -13.149 -17.103 1.00 84.00 503 GLY A CA 1
ATOM 3761 C C . GLY A 1 503 ? 44.862 -11.921 -17.014 1.00 84.00 503 GLY A C 1
ATOM 3762 O O . GLY A 1 503 ? 43.840 -11.832 -17.713 1.00 84.00 503 GLY A O 1
ATOM 3763 N N . PRO A 1 504 ? 45.192 -10.943 -16.148 1.00 87.94 504 PRO A N 1
ATOM 3764 C CA . PRO A 1 504 ? 44.366 -9.755 -15.921 1.00 87.94 504 PRO A CA 1
ATOM 3765 C C . PRO A 1 504 ? 44.108 -8.940 -17.197 1.00 87.94 504 PRO A C 1
ATOM 3767 O O . PRO A 1 504 ? 43.070 -8.283 -17.303 1.00 87.94 504 PRO A O 1
ATOM 3770 N N . GLU A 1 505 ? 45.004 -9.000 -18.181 1.00 91.75 505 GLU A N 1
ATOM 3771 C CA . GLU A 1 505 ? 44.882 -8.337 -19.478 1.00 91.75 505 GLU A CA 1
ATOM 3772 C C . GLU A 1 505 ? 43.683 -8.827 -20.301 1.00 91.75 505 GLU A C 1
ATOM 3774 O O . GLU A 1 505 ? 43.065 -8.021 -21.001 1.00 91.75 505 GLU A O 1
ATOM 3779 N N . VAL A 1 506 ? 43.301 -10.106 -20.185 1.00 92.94 506 VAL A N 1
ATOM 3780 C CA . VAL A 1 506 ? 42.123 -10.669 -20.868 1.00 92.94 506 VAL A CA 1
ATOM 3781 C C . VAL A 1 506 ? 40.865 -9.996 -20.331 1.00 92.94 506 VAL A C 1
ATOM 3783 O O . VAL A 1 506 ? 40.090 -9.406 -21.084 1.00 92.94 506 VAL A O 1
ATOM 3786 N N . VAL A 1 507 ? 40.708 -10.010 -19.007 1.00 91.44 507 VAL A N 1
ATOM 3787 C CA . VAL A 1 507 ? 39.563 -9.410 -18.315 1.00 91.44 507 VAL A CA 1
ATOM 3788 C C . VAL A 1 507 ? 39.500 -7.904 -18.573 1.00 91.44 507 VAL A C 1
ATOM 3790 O O . VAL A 1 507 ? 38.442 -7.383 -18.920 1.00 91.44 507 VAL A O 1
ATOM 3793 N N . GLN A 1 508 ? 40.625 -7.193 -18.458 1.00 94.38 508 GLN A N 1
ATOM 3794 C CA . GLN A 1 508 ? 40.686 -5.750 -18.710 1.00 94.38 508 GLN A CA 1
ATOM 3795 C C . GLN A 1 508 ? 40.315 -5.396 -20.154 1.00 94.38 508 GLN A C 1
ATOM 3797 O O . GLN A 1 508 ? 39.565 -4.446 -20.376 1.00 94.38 508 GLN A O 1
ATOM 3802 N N . THR A 1 509 ? 40.798 -6.167 -21.130 1.00 96.44 509 THR A N 1
ATOM 3803 C CA . THR A 1 509 ? 40.503 -5.936 -22.550 1.00 96.44 509 THR A CA 1
ATOM 3804 C C . THR A 1 509 ? 39.024 -6.168 -22.851 1.00 96.44 509 THR A C 1
ATOM 3806 O O . THR A 1 509 ? 38.388 -5.316 -23.476 1.00 96.44 509 THR A O 1
ATOM 3809 N N . MET A 1 510 ? 38.453 -7.268 -22.352 1.00 95.94 510 MET A N 1
ATOM 3810 C CA . MET A 1 510 ? 37.039 -7.600 -22.550 1.00 95.94 510 MET A CA 1
ATOM 3811 C C . MET A 1 510 ? 36.103 -6.599 -21.863 1.00 95.94 510 MET A C 1
ATOM 3813 O O . MET A 1 510 ? 35.169 -6.097 -22.491 1.00 95.94 510 MET A O 1
ATOM 3817 N N . MET A 1 511 ? 36.387 -6.222 -20.613 1.00 93.81 511 MET A N 1
ATOM 3818 C CA . MET A 1 511 ? 35.612 -5.193 -19.907 1.00 93.81 511 MET A CA 1
ATOM 3819 C C . MET A 1 511 ? 35.773 -3.810 -20.557 1.00 93.81 511 MET A C 1
ATOM 3821 O O . MET A 1 511 ? 34.809 -3.053 -20.654 1.00 93.81 511 MET A O 1
ATOM 3825 N N . GLY A 1 512 ? 36.963 -3.486 -21.072 1.00 94.06 512 GLY A N 1
ATOM 3826 C CA . GLY A 1 512 ? 37.200 -2.260 -21.836 1.00 94.06 512 GLY A CA 1
ATOM 3827 C C . GLY A 1 512 ? 36.422 -2.206 -23.156 1.00 94.06 512 GLY A C 1
ATOM 3828 O O . GLY A 1 512 ? 36.058 -1.118 -23.609 1.00 94.06 512 GLY A O 1
ATOM 3829 N N . ALA A 1 513 ? 36.125 -3.359 -23.763 1.00 94.88 513 ALA A N 1
ATOM 3830 C CA . ALA A 1 513 ? 35.321 -3.451 -24.980 1.00 94.88 513 ALA A CA 1
ATOM 3831 C C . ALA A 1 513 ? 33.834 -3.131 -24.743 1.00 94.88 513 ALA A C 1
ATOM 3833 O O . ALA A 1 513 ? 33.220 -2.489 -25.597 1.00 94.88 513 ALA A O 1
ATOM 3834 N N . LEU A 1 514 ? 33.283 -3.450 -23.562 1.00 89.75 514 LEU A N 1
ATOM 3835 C CA . LEU A 1 514 ? 31.934 -3.017 -23.150 1.00 89.75 514 LEU A CA 1
ATOM 3836 C C . LEU A 1 514 ? 31.815 -1.483 -23.091 1.00 89.75 514 LEU A C 1
ATOM 3838 O O . LEU A 1 514 ? 30.753 -0.917 -23.329 1.00 89.75 514 LEU A O 1
ATOM 3842 N N . GLY A 1 515 ? 32.924 -0.781 -22.848 1.00 88.62 515 GLY A N 1
ATOM 3843 C CA . GLY A 1 515 ? 32.989 0.678 -22.940 1.00 88.62 515 GLY A CA 1
ATOM 3844 C C . GLY A 1 515 ? 32.955 1.223 -24.371 1.00 88.62 515 GLY A C 1
ATOM 3845 O O . GLY A 1 515 ? 32.829 2.432 -24.541 1.00 88.62 515 GLY A O 1
ATOM 3846 N N . LYS A 1 516 ? 33.072 0.375 -25.403 1.00 92.81 516 LYS A N 1
ATOM 3847 C CA . LYS A 1 516 ? 33.244 0.747 -26.823 1.00 92.81 516 LYS A CA 1
ATOM 3848 C C . LYS A 1 516 ? 32.146 0.191 -27.737 1.00 92.81 516 LYS A C 1
ATOM 3850 O O . LYS A 1 516 ? 32.332 0.138 -28.953 1.00 92.81 516 LYS A O 1
ATOM 3855 N N . LEU A 1 517 ? 31.013 -0.218 -27.168 1.00 91.50 517 LEU A N 1
ATOM 3856 C CA . LEU A 1 517 ? 29.895 -0.772 -27.931 1.00 91.50 517 LEU A CA 1
ATOM 3857 C C . LEU A 1 517 ? 29.400 0.206 -29.002 1.00 91.50 517 LEU A C 1
ATOM 3859 O O . LEU A 1 517 ? 29.422 1.434 -28.818 1.00 91.50 517 LEU A O 1
ATOM 3863 N N . ARG A 1 518 ? 28.978 -0.361 -30.132 1.00 92.62 518 ARG A N 1
ATOM 3864 C CA . ARG A 1 518 ? 28.599 0.383 -31.337 1.00 92.62 518 ARG A CA 1
ATOM 3865 C C . ARG A 1 518 ? 27.072 0.486 -31.436 1.00 92.62 518 ARG A C 1
ATOM 3867 O O . ARG A 1 518 ? 26.396 -0.471 -31.062 1.00 92.62 518 ARG A O 1
ATOM 3874 N N . PRO A 1 519 ? 26.519 1.610 -31.926 1.00 95.38 519 PRO A N 1
ATOM 3875 C CA . PRO A 1 519 ? 25.086 1.736 -32.185 1.00 95.38 519 PRO A CA 1
ATOM 3876 C C . PRO A 1 519 ? 24.576 0.649 -33.137 1.00 95.38 519 PRO A C 1
ATOM 3878 O O . PRO A 1 519 ? 25.214 0.364 -34.153 1.00 95.38 519 PRO A O 1
ATOM 3881 N N . ARG A 1 520 ? 23.412 0.070 -32.837 1.00 95.25 520 ARG A N 1
ATOM 3882 C CA . ARG A 1 520 ? 22.716 -0.864 -33.732 1.00 95.25 520 ARG A CA 1
ATOM 3883 C C . ARG A 1 520 ? 22.106 -0.133 -34.940 1.00 95.25 520 ARG A C 1
ATOM 3885 O O . ARG A 1 520 ? 21.873 1.081 -34.882 1.00 95.25 520 ARG A O 1
ATOM 3892 N N . PRO A 1 521 ? 21.798 -0.852 -36.038 1.00 94.50 521 PRO A N 1
ATOM 3893 C CA . PRO A 1 521 ? 21.188 -0.257 -37.225 1.00 94.50 521 PRO A CA 1
ATOM 3894 C C . PRO A 1 521 ? 19.912 0.538 -36.909 1.00 94.50 521 PRO A C 1
ATOM 3896 O O . PRO A 1 521 ? 19.027 0.069 -36.189 1.00 94.50 521 PRO A O 1
ATOM 3899 N N . GLY A 1 522 ? 19.824 1.751 -37.456 1.00 94.81 522 GLY A N 1
ATOM 3900 C CA . GLY A 1 522 ? 18.687 2.656 -37.273 1.00 94.81 522 GLY A CA 1
ATOM 3901 C C . GLY A 1 522 ? 18.612 3.353 -35.908 1.00 94.81 522 GLY A C 1
ATOM 3902 O O . GLY A 1 522 ? 17.736 4.190 -35.725 1.00 94.81 522 GLY A O 1
ATOM 3903 N N . MET A 1 523 ? 19.513 3.061 -34.955 1.00 96.19 523 MET A N 1
ATOM 3904 C CA . MET A 1 523 ? 19.489 3.675 -33.618 1.00 96.19 523 MET A CA 1
ATOM 3905 C C . MET A 1 523 ? 19.599 5.202 -33.684 1.00 96.19 523 MET A C 1
ATOM 3907 O O . MET A 1 523 ? 18.790 5.911 -33.092 1.00 96.19 523 MET A O 1
ATOM 3911 N N . VAL A 1 524 ? 20.619 5.709 -34.381 1.00 94.69 524 VAL A N 1
ATOM 3912 C CA . VAL A 1 524 ? 20.912 7.149 -34.412 1.00 94.69 524 VAL A CA 1
ATOM 3913 C C . VAL A 1 524 ? 19.744 7.910 -35.035 1.00 94.69 524 VAL A C 1
ATOM 3915 O O . VAL A 1 524 ? 19.264 8.874 -34.443 1.00 94.69 524 VAL A O 1
ATOM 3918 N N . ASP A 1 525 ? 19.223 7.443 -36.170 1.00 93.56 525 ASP A N 1
ATOM 3919 C CA . ASP A 1 525 ? 18.071 8.069 -36.823 1.00 93.56 525 ASP A CA 1
ATOM 3920 C C . ASP A 1 525 ? 16.800 7.984 -35.967 1.00 93.56 525 ASP A C 1
ATOM 3922 O O . ASP A 1 525 ? 16.102 8.989 -35.824 1.00 93.56 525 ASP A O 1
ATOM 3926 N N . ALA A 1 526 ? 16.517 6.838 -35.337 1.00 95.25 526 ALA A N 1
ATOM 3927 C CA . ALA A 1 526 ? 15.356 6.687 -34.459 1.00 95.25 526 ALA A CA 1
ATOM 3928 C C . ALA A 1 526 ? 15.363 7.728 -33.327 1.00 95.25 526 ALA A C 1
ATOM 3930 O O . ALA A 1 526 ? 14.401 8.482 -33.161 1.00 95.25 526 ALA A O 1
ATOM 3931 N N . LEU A 1 527 ? 16.479 7.815 -32.595 1.00 93.88 527 LEU A N 1
ATOM 3932 C CA . LEU A 1 527 ? 16.606 8.632 -31.387 1.00 93.88 527 LEU A CA 1
ATOM 3933 C C . LEU A 1 527 ? 16.761 10.130 -31.698 1.00 93.88 527 LEU A C 1
ATOM 3935 O O . LEU A 1 527 ? 16.235 10.968 -30.965 1.00 93.88 527 LEU A O 1
ATOM 3939 N N . THR A 1 528 ? 17.462 10.496 -32.773 1.00 89.38 528 THR A N 1
ATOM 3940 C CA . THR A 1 528 ? 17.761 11.910 -33.075 1.00 89.38 528 THR A CA 1
ATOM 3941 C C . THR A 1 528 ? 16.755 12.558 -34.017 1.00 89.38 528 THR A C 1
ATOM 3943 O O . THR A 1 528 ? 16.635 13.784 -34.018 1.00 89.38 528 THR A O 1
ATOM 3946 N N . LYS A 1 529 ? 16.023 11.776 -34.816 1.00 89.94 529 LYS A N 1
ATOM 3947 C CA . LYS A 1 529 ? 15.266 12.308 -35.953 1.00 89.94 529 LYS A CA 1
ATOM 3948 C C . LYS A 1 529 ? 13.845 11.769 -36.033 1.00 89.94 529 LYS A C 1
ATOM 3950 O O . LYS A 1 529 ? 12.929 12.582 -36.032 1.00 89.94 529 LYS A O 1
ATOM 3955 N N . ILE A 1 530 ? 13.648 10.451 -36.077 1.00 94.19 530 ILE A N 1
ATOM 3956 C CA . ILE A 1 530 ? 12.352 9.854 -36.441 1.00 94.19 530 ILE A CA 1
ATOM 3957 C C . ILE A 1 530 ? 11.300 10.071 -35.356 1.00 94.19 530 ILE A C 1
ATOM 3959 O O . ILE A 1 530 ? 10.254 10.638 -35.661 1.00 94.19 530 ILE A O 1
ATOM 3963 N N . TYR A 1 531 ? 11.576 9.694 -34.098 1.00 93.50 531 TYR A N 1
ATOM 3964 C CA . TYR A 1 531 ? 10.603 9.856 -33.003 1.00 93.50 531 TYR A CA 1
ATOM 3965 C C . TYR A 1 531 ? 10.127 11.293 -32.833 1.00 93.50 531 TYR A C 1
ATOM 3967 O O . TYR A 1 531 ? 8.988 11.523 -32.455 1.00 93.50 531 TYR A O 1
ATOM 3975 N N . ARG A 1 532 ? 11.010 12.246 -33.124 1.00 90.38 532 ARG A N 1
ATOM 3976 C CA . ARG A 1 532 ? 10.788 13.684 -32.965 1.00 90.38 532 ARG A CA 1
ATOM 3977 C C . ARG A 1 532 ? 10.451 14.373 -34.287 1.00 90.38 532 ARG A C 1
ATOM 3979 O O . ARG A 1 532 ? 10.419 15.591 -34.330 1.00 90.38 532 ARG A O 1
ATOM 3986 N N . ASP A 1 533 ? 10.276 13.612 -35.367 1.00 88.69 533 ASP A N 1
ATOM 3987 C CA . ASP A 1 533 ? 9.978 14.096 -36.719 1.00 88.69 533 ASP A CA 1
ATOM 3988 C C . ASP A 1 533 ? 10.818 15.309 -37.179 1.00 88.69 533 ASP A C 1
ATOM 3990 O O . ASP A 1 533 ? 10.328 16.224 -37.842 1.00 88.69 533 ASP A O 1
ATOM 3994 N N . ARG A 1 534 ? 12.112 15.340 -36.829 1.00 86.56 534 ARG A N 1
ATOM 3995 C CA . ARG A 1 534 ? 12.981 16.512 -37.082 1.00 86.56 534 ARG A CA 1
ATOM 3996 C C . ARG A 1 534 ? 13.346 16.709 -38.554 1.00 86.56 534 ARG A C 1
ATOM 3998 O O . ARG A 1 534 ? 13.869 17.751 -38.932 1.00 86.56 534 ARG A O 1
ATOM 4005 N N . ASP A 1 535 ? 13.085 15.714 -39.390 1.00 86.50 535 ASP A N 1
ATOM 4006 C CA . ASP A 1 535 ? 13.174 15.781 -40.850 1.00 86.50 535 ASP A CA 1
ATOM 4007 C C . ASP A 1 535 ? 11.857 16.187 -41.524 1.00 86.50 535 ASP A C 1
ATOM 4009 O O . ASP A 1 535 ? 11.798 16.219 -42.753 1.00 86.50 535 ASP A O 1
ATOM 4013 N N . GLY A 1 536 ? 10.822 16.516 -40.742 1.00 82.88 536 GLY A N 1
ATOM 4014 C CA . GLY A 1 536 ? 9.614 17.188 -41.214 1.00 82.88 536 GLY A CA 1
ATOM 4015 C C . GLY A 1 536 ? 8.731 16.346 -42.131 1.00 82.88 536 GLY A C 1
ATOM 4016 O O . GLY A 1 536 ? 8.133 16.894 -43.057 1.00 82.88 536 GLY A O 1
ATOM 4017 N N . LYS A 1 537 ? 8.637 15.026 -41.909 1.00 88.62 537 LYS A N 1
ATOM 4018 C CA . LYS A 1 537 ? 7.758 14.166 -42.727 1.00 88.62 537 LYS A CA 1
ATOM 4019 C C . LYS A 1 537 ? 6.327 14.063 -42.194 1.00 88.62 537 LYS A C 1
ATOM 4021 O O . LYS A 1 537 ? 5.536 13.311 -42.760 1.00 88.62 537 LYS A O 1
ATOM 4026 N N . GLY A 1 538 ? 5.981 14.793 -41.134 1.00 86.56 538 GLY A N 1
ATOM 4027 C CA . GLY A 1 538 ? 4.635 14.813 -40.561 1.00 86.56 538 GLY A CA 1
ATOM 4028 C C . GLY A 1 538 ? 4.286 13.513 -39.839 1.00 86.56 538 GLY A C 1
ATOM 4029 O O . GLY A 1 538 ? 3.177 12.998 -39.984 1.00 86.56 538 GLY A O 1
ATOM 4030 N N . ARG A 1 539 ? 5.242 12.929 -39.107 1.00 87.44 539 ARG A N 1
ATOM 4031 C CA . ARG A 1 539 ? 5.055 11.629 -38.445 1.00 87.44 539 ARG A CA 1
ATOM 4032 C C . ARG A 1 539 ? 4.321 11.708 -37.114 1.00 87.44 539 ARG A C 1
ATOM 4034 O O . ARG A 1 539 ? 3.724 10.706 -36.718 1.00 87.44 539 ARG A O 1
ATOM 4041 N N . LEU A 1 540 ? 4.385 12.833 -36.411 1.00 87.25 540 LEU A N 1
ATOM 4042 C CA . LEU A 1 540 ? 3.780 12.945 -35.086 1.00 87.25 540 LEU A CA 1
ATOM 4043 C C . LEU A 1 540 ? 2.242 12.914 -35.172 1.00 87.25 540 LEU A C 1
ATOM 4045 O O . LEU A 1 540 ? 1.665 13.588 -36.027 1.00 87.25 540 LEU A O 1
ATOM 4049 N N . PRO A 1 541 ? 1.558 12.142 -34.306 1.00 82.62 541 PRO A N 1
ATOM 4050 C CA . PRO A 1 541 ? 0.106 12.204 -34.176 1.00 82.62 541 PRO A CA 1
ATOM 4051 C C . PRO A 1 541 ? -0.396 13.612 -33.834 1.00 82.62 541 PRO A C 1
ATOM 4053 O O . PRO A 1 541 ? 0.234 14.351 -33.079 1.00 82.62 541 PRO A O 1
ATOM 4056 N N . ALA A 1 542 ? -1.562 13.975 -34.372 1.00 74.25 542 ALA A N 1
ATOM 4057 C CA . ALA A 1 542 ? -2.149 15.303 -34.208 1.00 74.25 542 ALA A CA 1
ATOM 4058 C C . ALA A 1 542 ? -2.579 15.563 -32.754 1.00 74.25 542 ALA A C 1
ATOM 4060 O O . ALA A 1 542 ? -3.651 15.131 -32.354 1.00 74.25 542 ALA A O 1
ATOM 4061 N N . GLY A 1 543 ? -1.767 16.288 -31.984 1.00 72.56 543 GLY A N 1
ATOM 4062 C CA . GLY A 1 543 ? -1.997 16.564 -30.559 1.00 72.56 543 GLY A CA 1
ATOM 4063 C C . GLY A 1 543 ? -0.826 16.172 -29.657 1.00 72.56 543 GLY A C 1
ATOM 4064 O O . GLY A 1 543 ? -0.823 16.574 -28.502 1.00 72.56 543 GLY A O 1
ATOM 4065 N N . VAL A 1 544 ? 0.180 15.464 -30.190 1.00 82.06 544 VAL A N 1
ATOM 4066 C CA . VAL A 1 544 ? 1.475 15.269 -29.522 1.00 82.06 544 VAL A CA 1
ATOM 4067 C C . VAL A 1 544 ? 2.291 16.556 -29.651 1.00 82.06 544 VAL A C 1
ATOM 4069 O O . VAL A 1 544 ? 2.643 16.956 -30.761 1.00 82.06 544 VAL A O 1
ATOM 4072 N N . ASP A 1 545 ? 2.602 17.192 -28.524 1.00 82.19 545 ASP A N 1
ATOM 4073 C CA . ASP A 1 545 ? 3.450 18.385 -28.438 1.00 82.19 545 ASP A CA 1
ATOM 4074 C C . ASP A 1 545 ? 4.843 18.101 -27.851 1.00 82.19 545 ASP A C 1
ATOM 4076 O O . ASP A 1 545 ? 5.758 18.904 -28.049 1.00 82.19 545 ASP A O 1
ATOM 4080 N N . LYS A 1 546 ? 5.041 16.933 -27.219 1.00 86.69 546 LYS A N 1
ATOM 4081 C CA . LYS A 1 546 ? 6.316 16.521 -26.618 1.00 86.69 546 LYS A CA 1
ATOM 4082 C C . LYS A 1 546 ? 6.655 15.050 -26.874 1.00 86.69 546 LYS A C 1
ATOM 4084 O O . LYS A 1 546 ? 5.795 14.179 -26.765 1.00 86.69 546 LYS A O 1
ATOM 4089 N N . VAL A 1 547 ? 7.932 14.754 -27.140 1.00 90.50 547 VAL A N 1
ATOM 4090 C CA . VAL A 1 547 ? 8.455 13.384 -27.263 1.00 90.50 547 VAL A CA 1
ATOM 4091 C C . VAL A 1 547 ? 9.696 13.180 -26.398 1.00 90.50 547 VAL A C 1
ATOM 4093 O O . VAL A 1 547 ? 10.781 13.703 -26.679 1.00 90.50 547 VAL A O 1
ATOM 4096 N N . ASP A 1 548 ? 9.552 12.338 -25.380 1.00 91.88 548 ASP A N 1
ATOM 4097 C CA . ASP A 1 548 ? 10.653 11.945 -24.511 1.00 91.88 548 ASP A CA 1
ATOM 4098 C C . ASP A 1 548 ? 11.198 10.576 -24.890 1.00 91.88 548 ASP A C 1
ATOM 4100 O O . ASP A 1 548 ? 10.459 9.616 -25.099 1.00 91.88 548 ASP A O 1
ATOM 4104 N N . VAL A 1 549 ? 12.523 10.479 -24.940 1.00 93.75 549 VAL A N 1
ATOM 4105 C CA . VAL A 1 549 ? 13.218 9.229 -25.229 1.00 93.75 549 VAL A CA 1
ATOM 4106 C C . VAL A 1 549 ? 14.050 8.854 -24.017 1.00 93.75 549 VAL A C 1
ATOM 4108 O O . VAL A 1 549 ? 14.807 9.672 -23.494 1.00 93.75 549 VAL A O 1
ATOM 4111 N N . TRP A 1 550 ? 13.882 7.621 -23.567 1.00 95.38 550 TRP A N 1
ATOM 4112 C CA . TRP A 1 550 ? 14.489 7.086 -22.359 1.00 95.38 550 TRP A CA 1
ATOM 4113 C C . TRP A 1 550 ? 15.224 5.785 -22.647 1.00 95.38 550 TRP A C 1
ATOM 4115 O O . TRP A 1 550 ? 14.910 5.073 -23.600 1.00 95.38 550 TRP A O 1
ATOM 4125 N N . ALA A 1 551 ? 16.170 5.445 -21.782 1.00 95.25 551 ALA A N 1
ATOM 4126 C CA . ALA A 1 551 ? 16.812 4.145 -21.751 1.00 95.25 551 ALA A CA 1
ATOM 4127 C C . ALA A 1 551 ? 16.821 3.576 -20.328 1.00 95.25 551 ALA A C 1
ATOM 4129 O O . ALA A 1 551 ? 17.216 4.255 -19.380 1.00 95.25 551 ALA A O 1
ATOM 4130 N N . ALA A 1 552 ? 16.407 2.318 -20.195 1.00 95.00 552 ALA A N 1
ATOM 4131 C CA . ALA A 1 552 ? 16.455 1.549 -18.958 1.00 95.00 552 ALA A CA 1
ATOM 4132 C C . ALA A 1 552 ? 17.487 0.427 -19.116 1.00 95.00 552 ALA A C 1
ATOM 4134 O O . ALA A 1 552 ? 17.339 -0.433 -19.988 1.00 95.00 552 ALA A O 1
ATOM 4135 N N . THR A 1 553 ? 18.531 0.422 -18.288 1.00 92.81 553 THR A N 1
ATOM 4136 C CA . THR A 1 553 ? 19.681 -0.480 -18.441 1.00 92.81 553 THR A CA 1
ATOM 4137 C C . THR A 1 553 ? 19.976 -1.274 -17.171 1.00 92.81 553 THR A C 1
ATOM 4139 O O . THR A 1 553 ? 19.866 -0.759 -16.061 1.00 92.81 553 THR A O 1
ATOM 4142 N N . ASN A 1 554 ? 20.390 -2.535 -17.337 1.00 88.88 554 ASN A N 1
ATOM 4143 C CA . ASN A 1 554 ? 20.991 -3.323 -16.256 1.00 88.88 554 ASN A CA 1
ATOM 4144 C C . ASN A 1 554 ? 22.422 -2.851 -15.920 1.00 88.88 554 ASN A C 1
ATOM 4146 O O . ASN A 1 554 ? 22.962 -3.235 -14.890 1.00 88.88 554 ASN A O 1
ATOM 4150 N N . GLY A 1 555 ? 23.062 -2.058 -16.790 1.00 84.62 555 GLY A N 1
ATOM 4151 C CA . GLY A 1 555 ? 24.389 -1.489 -16.543 1.00 84.62 555 GLY A CA 1
ATOM 4152 C C . GLY A 1 555 ? 24.368 -0.186 -15.762 1.00 84.62 555 GLY A C 1
ATOM 4153 O O . GLY A 1 555 ? 23.318 0.413 -15.549 1.00 84.62 555 GLY A O 1
ATOM 4154 N N . SER A 1 556 ? 25.557 0.291 -15.394 1.00 86.75 556 SER A N 1
ATOM 4155 C CA . SER A 1 556 ? 25.702 1.523 -14.620 1.00 86.75 556 SER A CA 1
ATOM 4156 C C . SER A 1 556 ? 25.320 2.774 -15.418 1.00 86.75 556 SER A C 1
ATOM 4158 O O . SER A 1 556 ? 25.514 2.853 -16.638 1.00 86.75 556 SER A O 1
ATOM 4160 N N . LEU A 1 557 ? 24.852 3.809 -14.710 1.00 87.56 557 LEU A N 1
ATOM 4161 C CA . LEU A 1 557 ? 24.541 5.120 -15.297 1.00 87.56 557 LEU A CA 1
ATOM 4162 C C . LEU A 1 557 ? 25.723 5.718 -16.069 1.00 87.56 557 LEU A C 1
ATOM 4164 O O . LEU A 1 557 ? 25.544 6.303 -17.135 1.00 87.56 557 LEU A O 1
ATOM 4168 N N . GLN A 1 558 ? 26.943 5.565 -15.549 1.00 87.56 558 GLN A N 1
ATOM 4169 C CA . GLN A 1 558 ? 28.147 6.114 -16.173 1.00 87.56 558 GLN A CA 1
ATOM 4170 C C . GLN A 1 558 ? 28.415 5.483 -17.546 1.00 87.56 558 GLN A C 1
ATOM 4172 O O . GLN A 1 558 ? 28.717 6.188 -18.517 1.00 87.56 558 GLN A O 1
ATOM 4177 N N . LEU A 1 559 ? 28.283 4.158 -17.643 1.00 86.38 559 LEU A N 1
ATOM 4178 C CA . LEU A 1 559 ? 28.441 3.441 -18.904 1.00 86.38 559 LEU A CA 1
ATOM 4179 C C . LEU A 1 559 ? 27.311 3.795 -19.881 1.00 86.38 559 LEU A C 1
ATOM 4181 O O . LEU A 1 559 ? 27.568 4.029 -21.065 1.00 86.38 559 LEU A O 1
ATOM 4185 N N . GLY A 1 560 ? 26.085 3.911 -19.364 1.00 87.88 560 GLY A N 1
ATOM 4186 C CA . GLY A 1 560 ? 24.920 4.388 -20.102 1.00 87.88 560 GLY A CA 1
ATOM 4187 C C . GLY A 1 560 ? 25.164 5.738 -20.774 1.00 87.88 560 GLY A C 1
ATOM 4188 O O . GLY A 1 560 ? 25.159 5.864 -22.002 1.00 87.88 560 GLY A O 1
ATOM 4189 N N . ARG A 1 561 ? 25.472 6.741 -19.950 1.00 90.00 561 ARG A N 1
ATOM 4190 C CA . ARG A 1 561 ? 25.679 8.131 -20.364 1.00 90.00 561 ARG A CA 1
ATOM 4191 C C . ARG A 1 561 ? 26.830 8.284 -21.353 1.00 90.00 561 ARG A C 1
ATOM 4193 O O . ARG A 1 561 ? 26.673 8.937 -22.378 1.00 90.00 561 ARG A O 1
ATOM 4200 N N . SER A 1 562 ? 27.976 7.661 -21.078 1.00 89.94 562 SER A N 1
ATOM 4201 C CA . SER A 1 562 ? 29.139 7.742 -21.976 1.00 89.94 562 SER A CA 1
ATOM 4202 C C . SER A 1 562 ? 28.875 7.115 -23.350 1.00 89.94 562 SER A C 1
ATOM 4204 O O . SER A 1 562 ? 29.376 7.617 -24.357 1.00 89.94 562 SER A O 1
ATOM 4206 N N . SER A 1 563 ? 28.051 6.065 -23.418 1.00 91.44 563 SER A N 1
ATOM 4207 C CA . SER A 1 563 ? 27.664 5.439 -24.687 1.00 91.44 563 SER A CA 1
ATOM 4208 C C . SER A 1 563 ? 26.758 6.347 -25.522 1.00 91.44 563 SER A C 1
ATOM 4210 O O . SER A 1 563 ? 26.993 6.495 -26.722 1.00 91.44 563 SER A O 1
ATOM 4212 N N . PHE A 1 564 ? 25.776 7.009 -24.899 1.00 93.50 564 PHE A N 1
ATOM 4213 C CA . PHE A 1 564 ? 24.913 7.974 -25.588 1.00 93.50 564 PHE A CA 1
ATOM 4214 C C . PHE A 1 564 ? 25.665 9.220 -26.045 1.00 93.50 564 PHE A C 1
ATOM 4216 O O . PHE A 1 564 ? 25.531 9.599 -27.205 1.00 93.50 564 PHE A O 1
ATOM 4223 N N . LEU A 1 565 ? 26.511 9.808 -25.194 1.00 91.44 565 LEU A N 1
ATOM 4224 C CA . LEU A 1 565 ? 27.334 10.961 -25.574 1.00 91.44 565 LEU A CA 1
ATOM 4225 C C . LEU A 1 565 ? 28.242 10.639 -26.765 1.00 91.44 565 LEU A C 1
ATOM 4227 O O . LEU A 1 565 ? 28.331 11.424 -27.706 1.00 91.44 565 LEU A O 1
ATOM 4231 N N . ARG A 1 566 ? 28.860 9.450 -26.781 1.00 92.19 566 ARG A N 1
ATOM 4232 C CA . ARG A 1 566 ? 29.682 9.006 -27.916 1.00 92.19 566 ARG A CA 1
ATOM 4233 C C . ARG A 1 566 ? 28.866 8.837 -29.200 1.00 92.19 566 ARG A C 1
ATOM 4235 O O . ARG A 1 566 ? 29.360 9.172 -30.272 1.00 92.19 566 ARG A O 1
ATOM 4242 N N . ALA A 1 567 ? 27.671 8.258 -29.108 1.00 92.06 567 ALA A N 1
ATOM 4243 C CA . ALA A 1 567 ? 26.870 7.905 -30.278 1.00 92.06 567 ALA A CA 1
ATOM 4244 C C . ALA A 1 567 ? 26.057 9.077 -30.849 1.00 92.06 567 ALA A C 1
ATOM 4246 O O . ALA A 1 567 ? 25.847 9.130 -32.058 1.00 92.06 567 ALA A O 1
ATOM 4247 N N . LEU A 1 568 ? 25.583 9.982 -29.990 1.00 91.62 568 LEU A N 1
ATOM 4248 C CA . LEU A 1 568 ? 24.603 11.022 -30.325 1.00 91.62 568 LEU A CA 1
ATOM 4249 C C . LEU A 1 568 ? 25.143 12.453 -30.128 1.00 91.62 568 LEU A C 1
ATOM 4251 O O . LEU A 1 568 ? 24.509 13.414 -30.561 1.00 91.62 568 LEU A O 1
ATOM 4255 N N . GLY A 1 569 ? 26.307 12.610 -29.489 1.00 89.00 569 GLY A N 1
ATOM 4256 C CA . GLY A 1 569 ? 26.922 13.904 -29.185 1.00 89.00 569 GLY A CA 1
ATOM 4257 C C . GLY A 1 569 ? 26.305 14.630 -27.983 1.00 89.00 569 GLY A C 1
ATOM 4258 O O . GLY A 1 569 ? 25.360 14.158 -27.358 1.00 89.00 569 GLY A O 1
ATOM 4259 N N . GLU A 1 570 ? 26.832 15.818 -27.676 1.00 85.38 570 GLU A N 1
ATOM 4260 C CA . GLU A 1 570 ? 26.487 16.616 -26.480 1.00 85.38 570 GLU A CA 1
ATOM 4261 C C . GLU A 1 570 ? 25.061 17.188 -26.468 1.00 85.38 570 GLU A C 1
ATOM 4263 O O . GLU A 1 570 ? 24.615 17.687 -25.444 1.00 85.38 570 GLU A O 1
ATOM 4268 N N . SER A 1 571 ? 24.340 17.138 -27.591 1.00 82.94 571 SER A N 1
ATOM 4269 C CA . SER A 1 571 ? 22.950 17.607 -27.636 1.00 82.94 571 SER A CA 1
ATOM 4270 C C . SER A 1 571 ? 21.969 16.453 -27.443 1.00 82.94 571 SER A C 1
ATOM 4272 O O . SER A 1 571 ? 21.266 16.391 -26.441 1.00 82.94 571 SER A O 1
ATOM 4274 N N . ASP A 1 572 ? 21.935 15.491 -28.366 1.00 86.06 572 ASP A N 1
ATOM 4275 C CA . ASP A 1 572 ? 20.986 14.379 -28.283 1.00 86.06 572 ASP A CA 1
ATOM 4276 C C . ASP A 1 572 ? 21.417 13.273 -27.318 1.00 86.06 572 ASP A C 1
ATOM 4278 O O . ASP A 1 572 ? 20.562 12.512 -26.886 1.00 86.06 572 ASP A O 1
ATOM 4282 N N . GLY A 1 573 ? 22.701 13.174 -26.967 1.00 86.81 573 GLY A N 1
ATOM 4283 C CA . GLY A 1 573 ? 23.215 12.204 -25.995 1.00 86.81 573 GLY A CA 1
ATOM 4284 C C . GLY A 1 573 ? 23.288 12.723 -24.559 1.00 86.81 573 GLY A C 1
ATOM 4285 O O . GLY A 1 573 ? 23.634 11.953 -23.661 1.00 86.81 573 GLY A O 1
ATOM 4286 N N . ALA A 1 574 ? 22.997 14.007 -24.336 1.00 87.50 574 ALA A N 1
ATOM 4287 C CA . ALA A 1 574 ? 22.942 14.598 -23.005 1.00 87.50 574 ALA A CA 1
ATOM 4288 C C . ALA A 1 574 ? 21.658 14.212 -22.256 1.00 87.50 574 ALA A C 1
ATOM 4290 O O . ALA A 1 574 ? 20.720 13.663 -22.833 1.00 87.50 574 ALA A O 1
ATOM 4291 N N . ASP A 1 575 ? 21.629 14.506 -20.954 1.00 86.62 575 ASP A N 1
ATOM 4292 C CA . ASP A 1 575 ? 20.442 14.294 -20.126 1.00 86.62 575 ASP A CA 1
ATOM 4293 C C . ASP A 1 575 ? 19.272 15.135 -20.650 1.00 86.62 575 ASP A C 1
ATOM 4295 O O . ASP A 1 575 ? 19.464 16.304 -21.006 1.00 86.62 575 ASP A O 1
ATOM 4299 N N . ILE A 1 576 ? 18.084 14.528 -20.701 1.00 83.50 576 ILE A N 1
ATOM 4300 C CA . ILE A 1 576 ? 16.894 15.079 -21.366 1.00 83.50 576 ILE A CA 1
ATOM 4301 C C . ILE A 1 576 ? 16.457 16.456 -20.833 1.00 83.50 576 ILE A C 1
ATOM 4303 O O . ILE A 1 576 ? 15.815 17.219 -21.555 1.00 83.50 576 ILE A O 1
ATOM 4307 N N . ASP A 1 577 ? 16.858 16.821 -19.611 1.00 75.62 577 ASP A N 1
ATOM 4308 C CA . ASP A 1 577 ? 16.531 18.111 -18.993 1.00 75.62 577 ASP A CA 1
ATOM 4309 C C . ASP A 1 577 ? 17.731 19.053 -18.811 1.00 75.62 577 ASP A C 1
ATOM 4311 O O . ASP A 1 577 ? 17.590 20.145 -18.254 1.00 75.62 577 ASP A O 1
ATOM 4315 N N . SER A 1 578 ? 18.904 18.680 -19.319 1.00 83.31 578 SER A N 1
ATOM 4316 C CA . SER A 1 578 ? 20.114 19.498 -19.204 1.00 83.31 578 SER A CA 1
ATOM 4317 C C . SER A 1 578 ? 20.158 20.674 -20.188 1.00 83.31 578 SER A C 1
ATOM 4319 O O . SER A 1 578 ? 19.682 20.588 -21.322 1.00 83.31 578 SER A O 1
ATOM 4321 N N . ASP A 1 579 ? 20.829 21.763 -19.795 1.00 82.19 579 ASP A N 1
ATOM 4322 C CA . ASP A 1 579 ? 21.091 22.905 -20.685 1.00 82.19 579 ASP A CA 1
ATOM 4323 C C . ASP A 1 579 ? 21.868 22.487 -21.943 1.00 82.19 579 ASP A C 1
ATOM 4325 O O . ASP A 1 579 ? 21.626 23.007 -23.031 1.00 82.19 579 ASP A O 1
ATOM 4329 N N . ALA A 1 580 ? 22.758 21.497 -21.812 1.00 82.12 580 ALA A N 1
ATOM 4330 C CA . ALA A 1 580 ? 23.503 20.917 -22.927 1.00 82.12 580 ALA A CA 1
ATOM 4331 C C . ALA A 1 580 ? 22.576 20.306 -23.992 1.00 82.12 580 ALA A C 1
ATOM 4333 O O . ALA A 1 580 ? 22.793 20.526 -25.184 1.00 82.12 580 ALA A O 1
ATOM 4334 N N . ALA A 1 581 ? 21.497 19.632 -23.577 1.00 81.25 581 ALA A N 1
ATOM 4335 C CA . ALA A 1 581 ? 20.523 19.057 -24.502 1.00 81.25 581 ALA A CA 1
ATOM 4336 C C . ALA A 1 581 ? 19.730 20.122 -25.282 1.00 81.25 581 ALA A C 1
ATOM 4338 O O . ALA A 1 581 ? 19.345 19.889 -26.431 1.00 81.25 581 ALA A O 1
ATOM 4339 N N . ARG A 1 582 ? 19.524 21.302 -24.682 1.00 80.19 582 ARG A N 1
ATOM 4340 C CA . ARG A 1 582 ? 18.698 22.398 -25.227 1.00 80.19 582 ARG A CA 1
ATOM 4341 C C . ARG A 1 582 ? 19.493 23.417 -26.053 1.00 80.19 582 ARG A C 1
ATOM 4343 O O . ARG A 1 582 ? 18.911 24.184 -26.824 1.00 80.19 582 ARG A O 1
ATOM 4350 N N . ASN A 1 583 ? 20.814 23.456 -25.888 1.00 79.94 583 ASN A N 1
ATOM 4351 C CA . ASN A 1 583 ? 21.672 24.469 -26.495 1.00 79.94 583 ASN A CA 1
ATOM 4352 C C . ASN A 1 583 ? 21.767 24.320 -28.030 1.00 79.94 583 ASN A C 1
ATOM 4354 O O . ASN A 1 583 ? 21.907 23.219 -28.561 1.00 79.94 583 ASN A O 1
ATOM 4358 N N . GLY A 1 584 ? 21.721 25.446 -28.752 1.00 72.94 584 GLY A N 1
ATOM 4359 C CA . GLY A 1 584 ? 21.894 25.496 -30.210 1.00 72.94 584 GLY A CA 1
ATOM 4360 C C . GLY A 1 584 ? 20.690 25.035 -31.046 1.00 72.94 584 GLY A C 1
ATOM 4361 O O . GLY A 1 584 ? 20.848 24.806 -32.246 1.00 72.94 584 GLY A O 1
ATOM 4362 N N . ARG A 1 585 ? 19.496 24.893 -30.450 1.00 74.25 585 ARG A N 1
ATOM 4363 C CA . ARG A 1 585 ? 18.273 24.428 -31.133 1.00 74.25 585 ARG A CA 1
ATOM 4364 C C . ARG A 1 585 ? 17.157 25.473 -31.143 1.00 74.25 585 ARG A C 1
ATOM 4366 O O . ARG A 1 585 ? 17.122 26.368 -30.306 1.00 74.25 585 ARG A O 1
ATOM 4373 N N . SER A 1 586 ? 16.249 25.353 -32.116 1.00 80.38 586 SER A N 1
ATOM 4374 C CA . SER A 1 586 ? 15.056 26.201 -32.214 1.00 80.38 586 SER A CA 1
ATOM 4375 C C . SER A 1 586 ? 14.050 25.877 -31.107 1.00 80.38 586 SER A C 1
ATOM 4377 O O . SER A 1 586 ? 14.005 24.751 -30.609 1.00 80.38 586 SER A O 1
ATOM 4379 N N . GLU A 1 587 ? 13.189 26.837 -30.764 1.00 76.00 587 GLU A N 1
ATOM 4380 C CA . GLU A 1 587 ? 12.114 26.634 -29.780 1.00 76.00 587 GLU A CA 1
ATOM 4381 C C . GLU A 1 587 ? 11.198 25.459 -30.153 1.00 76.00 587 GLU A C 1
ATOM 4383 O O . GLU A 1 587 ? 10.843 24.667 -29.287 1.00 76.00 587 GLU A O 1
ATOM 4388 N N . ALA A 1 588 ? 10.901 25.275 -31.445 1.00 74.44 588 ALA A N 1
ATOM 4389 C CA . ALA A 1 588 ? 10.121 24.137 -31.932 1.00 74.44 588 ALA A CA 1
ATOM 4390 C C . ALA A 1 588 ? 10.815 22.786 -31.671 1.00 74.44 588 ALA A C 1
ATOM 4392 O O . ALA A 1 588 ? 10.170 21.833 -31.242 1.00 74.44 588 ALA A O 1
ATOM 4393 N N . HIS A 1 589 ? 12.135 22.696 -31.877 1.00 72.62 589 HIS A N 1
ATOM 4394 C CA . HIS A 1 589 ? 12.901 21.482 -31.572 1.00 72.62 589 HIS A CA 1
ATOM 4395 C C . HIS A 1 589 ? 13.029 21.220 -30.068 1.00 72.62 589 HIS A C 1
ATOM 4397 O O . HIS A 1 589 ? 13.117 20.062 -29.665 1.00 72.62 589 HIS A O 1
ATOM 4403 N N . ASN A 1 590 ? 13.041 22.273 -29.251 1.00 73.56 590 ASN A N 1
ATOM 4404 C CA . ASN A 1 590 ? 13.079 22.154 -27.796 1.00 73.56 590 ASN A CA 1
ATOM 4405 C C . ASN A 1 590 ? 11.710 21.755 -27.222 1.00 73.56 590 ASN A C 1
ATOM 4407 O O . ASN A 1 590 ? 11.662 20.980 -26.270 1.00 73.56 590 ASN A O 1
ATOM 4411 N N . ALA A 1 591 ? 10.609 22.217 -27.825 1.00 72.81 591 ALA A N 1
ATOM 4412 C CA . ALA A 1 591 ? 9.248 21.862 -27.421 1.00 72.81 591 ALA A CA 1
ATOM 4413 C C . ALA A 1 591 ? 8.968 20.356 -27.582 1.00 72.81 591 ALA A C 1
ATOM 4415 O O . ALA A 1 591 ? 8.478 19.720 -26.653 1.00 72.81 591 ALA A O 1
ATOM 4416 N N . ILE A 1 592 ? 9.386 19.765 -28.708 1.00 78.69 592 ILE A N 1
ATOM 4417 C CA . ILE A 1 592 ? 9.190 18.333 -28.996 1.00 78.69 592 ILE A CA 1
ATOM 4418 C C . ILE A 1 592 ? 10.189 17.399 -28.281 1.00 78.69 592 ILE A C 1
ATOM 4420 O O . ILE A 1 592 ? 10.079 16.184 -28.424 1.00 78.69 592 ILE A O 1
ATOM 4424 N N . GLY A 1 593 ? 11.144 17.933 -27.508 1.00 78.56 593 GLY A N 1
ATOM 4425 C CA . GLY A 1 593 ? 12.093 17.174 -26.679 1.00 78.56 593 GLY A CA 1
ATOM 4426 C C . GLY A 1 593 ? 13.503 16.978 -27.272 1.00 78.56 593 GLY A C 1
ATOM 4427 O O . GLY A 1 593 ? 13.714 16.867 -28.486 1.00 78.56 593 GLY A O 1
ATOM 4428 N N . SER A 1 594 ? 14.505 16.893 -26.390 1.00 78.69 594 SER A N 1
ATOM 4429 C CA . SER A 1 594 ? 15.939 16.758 -26.713 1.00 78.69 594 SER A CA 1
ATOM 4430 C C . SER A 1 594 ? 16.684 15.996 -25.617 1.00 78.69 594 SER A C 1
ATOM 4432 O O . SER A 1 594 ? 16.335 16.160 -24.459 1.00 78.69 594 SER A O 1
ATOM 4434 N N . GLY A 1 595 ? 17.719 15.223 -25.959 1.00 86.88 595 GLY A N 1
ATOM 4435 C CA . GLY A 1 595 ? 18.474 14.407 -24.993 1.00 86.88 595 GLY A CA 1
ATOM 4436 C C . GLY A 1 595 ? 17.848 13.031 -24.720 1.00 86.88 595 GLY A C 1
ATOM 4437 O O . GLY A 1 595 ? 16.859 12.659 -25.362 1.00 86.88 595 GLY A O 1
ATOM 4438 N N . ILE A 1 596 ? 18.432 12.273 -23.787 1.00 91.62 596 ILE A N 1
ATOM 4439 C CA . ILE A 1 596 ? 17.993 10.931 -23.372 1.00 91.62 596 ILE A CA 1
ATOM 4440 C C . ILE A 1 596 ? 17.843 10.881 -21.850 1.00 91.62 596 ILE A C 1
ATOM 4442 O O . ILE A 1 596 ? 18.777 11.200 -21.115 1.00 91.62 596 ILE A O 1
ATOM 4446 N N . GLY A 1 597 ? 16.678 10.445 -21.371 1.00 92.88 597 GLY A N 1
ATOM 4447 C CA . GLY A 1 597 ? 16.497 10.088 -19.966 1.00 92.88 597 GLY A CA 1
ATOM 4448 C C . GLY A 1 597 ? 17.118 8.721 -19.685 1.00 92.88 597 GLY A C 1
ATOM 4449 O O . GLY A 1 597 ? 16.987 7.802 -20.493 1.00 92.88 597 GLY A O 1
ATOM 4450 N N . LEU A 1 598 ? 17.808 8.561 -18.559 1.00 92.75 598 LEU A N 1
ATOM 4451 C CA . LEU A 1 598 ? 18.519 7.323 -18.244 1.00 92.75 598 LEU A CA 1
ATOM 4452 C C . LEU A 1 598 ? 18.100 6.778 -16.880 1.00 92.75 598 LEU A C 1
ATOM 4454 O O . LEU A 1 598 ? 18.014 7.513 -15.898 1.00 92.75 598 LEU A O 1
ATOM 4458 N N . PHE A 1 599 ? 17.874 5.471 -16.831 1.00 93.56 599 PHE A N 1
ATOM 4459 C CA . PHE A 1 599 ? 17.637 4.728 -15.604 1.00 93.56 599 PHE A CA 1
ATOM 4460 C C . PHE A 1 599 ? 18.527 3.486 -15.564 1.00 93.56 599 PHE A C 1
ATOM 4462 O O . PHE A 1 599 ? 18.589 2.720 -16.532 1.00 93.56 599 PHE A O 1
ATOM 4469 N N . SER A 1 600 ? 19.208 3.294 -14.438 1.00 93.56 600 SER A N 1
ATOM 4470 C CA . SER A 1 600 ? 20.017 2.115 -14.158 1.00 93.56 600 SER A CA 1
ATOM 4471 C C . SER A 1 600 ? 19.385 1.267 -13.060 1.00 93.56 600 SER A C 1
ATOM 4473 O O . SER A 1 600 ? 18.996 1.764 -12.006 1.00 93.56 600 SER A O 1
ATOM 4475 N N . CYS A 1 601 ? 19.372 -0.043 -13.284 1.00 92.44 601 CYS A N 1
ATOM 4476 C CA . CYS A 1 601 ? 18.958 -1.037 -12.297 1.00 92.44 601 CYS A CA 1
ATOM 4477 C C . CYS A 1 601 ? 19.798 -0.993 -11.006 1.00 92.44 601 CYS A C 1
ATOM 4479 O O . CYS A 1 601 ? 19.288 -1.335 -9.937 1.00 92.44 601 CYS A O 1
ATOM 4481 N N . ASP A 1 602 ? 21.044 -0.497 -11.082 1.00 92.19 602 ASP A N 1
ATOM 4482 C CA . ASP A 1 602 ? 21.916 -0.299 -9.916 1.00 92.19 602 ASP A CA 1
ATOM 4483 C C . ASP A 1 602 ? 21.295 0.663 -8.892 1.00 92.19 602 ASP A C 1
ATOM 4485 O O . ASP A 1 602 ? 21.550 0.538 -7.698 1.00 92.19 602 ASP A O 1
ATOM 4489 N N . GLU A 1 603 ? 20.453 1.600 -9.338 1.00 89.50 603 GLU A N 1
ATOM 4490 C CA . GLU A 1 603 ? 19.839 2.613 -8.473 1.00 89.50 603 GLU A CA 1
ATOM 4491 C C . GLU A 1 603 ? 18.788 2.037 -7.517 1.00 89.50 603 GLU A C 1
ATOM 4493 O O . GLU A 1 603 ? 18.511 2.647 -6.487 1.00 89.50 603 GLU A O 1
ATOM 4498 N N . ILE A 1 604 ? 18.200 0.882 -7.848 1.00 89.06 604 ILE A N 1
ATOM 4499 C CA . ILE A 1 604 ? 17.161 0.228 -7.034 1.00 89.06 604 ILE A CA 1
ATOM 4500 C C . ILE A 1 604 ? 17.568 -1.163 -6.537 1.00 89.06 604 ILE A C 1
ATOM 4502 O O . ILE A 1 604 ? 16.769 -1.845 -5.896 1.00 89.06 604 ILE A O 1
ATOM 4506 N N . GLY A 1 605 ? 18.789 -1.607 -6.853 1.00 90.19 605 GLY A N 1
ATOM 4507 C CA . GLY A 1 605 ? 19.290 -2.922 -6.455 1.00 90.19 605 GLY A CA 1
ATOM 4508 C C . GLY A 1 605 ? 18.426 -4.083 -6.959 1.00 90.19 605 GLY A C 1
ATOM 4509 O O . GLY A 1 605 ? 18.246 -5.070 -6.244 1.00 90.19 605 GLY A O 1
ATOM 4510 N N . ALA A 1 606 ? 17.853 -3.961 -8.161 1.00 90.38 606 ALA A N 1
ATOM 4511 C CA . ALA A 1 606 ? 16.994 -4.981 -8.758 1.00 90.38 606 ALA A CA 1
ATOM 4512 C C . ALA A 1 606 ? 17.301 -5.161 -10.247 1.00 90.38 606 ALA A C 1
ATOM 4514 O O . ALA A 1 606 ? 17.339 -4.191 -10.995 1.00 90.38 606 ALA A O 1
ATOM 4515 N N . ALA A 1 607 ? 17.496 -6.403 -10.685 1.00 93.25 607 ALA A N 1
ATOM 4516 C CA . ALA A 1 607 ? 17.750 -6.754 -12.078 1.00 93.25 607 ALA A CA 1
ATOM 4517 C C . ALA A 1 607 ? 16.450 -6.920 -12.874 1.00 93.25 607 ALA A C 1
ATOM 4519 O O . ALA A 1 607 ? 15.502 -7.540 -12.386 1.00 93.25 607 ALA A O 1
ATOM 4520 N N . LYS A 1 608 ? 16.419 -6.498 -14.145 1.00 94.75 608 LYS A N 1
ATOM 4521 C CA . LYS A 1 608 ? 15.347 -6.952 -15.049 1.00 94.75 608 LYS A CA 1
ATOM 4522 C C . LYS A 1 608 ? 15.321 -8.498 -15.108 1.00 94.75 608 LYS A C 1
ATOM 4524 O O . LYS A 1 608 ? 16.396 -9.111 -15.061 1.00 94.75 608 LYS A O 1
ATOM 4529 N N . PRO A 1 609 ? 14.145 -9.149 -15.226 1.00 93.44 609 PRO A N 1
ATOM 4530 C CA . PRO A 1 609 ? 12.807 -8.587 -15.450 1.00 93.44 609 PRO A CA 1
ATOM 4531 C C . PRO A 1 609 ? 11.989 -8.316 -14.167 1.00 93.44 609 PRO A C 1
ATOM 4533 O O . PRO A 1 609 ? 10.765 -8.439 -14.188 1.00 93.44 609 PRO A O 1
ATOM 4536 N N . ASP A 1 610 ? 12.619 -7.974 -13.038 1.00 89.94 610 ASP A N 1
ATOM 4537 C CA . ASP A 1 610 ? 11.896 -7.661 -11.796 1.00 89.94 610 ASP A CA 1
ATOM 4538 C C . ASP A 1 610 ? 10.857 -6.528 -12.010 1.00 89.94 610 ASP A C 1
ATOM 4540 O O . ASP A 1 610 ? 11.219 -5.463 -12.526 1.00 89.94 610 ASP A O 1
ATOM 4544 N N . PRO A 1 611 ? 9.578 -6.709 -11.610 1.00 83.44 611 PRO A N 1
ATOM 4545 C CA . PRO A 1 611 ? 8.526 -5.702 -11.776 1.00 83.44 611 PRO A CA 1
ATOM 4546 C C . PRO A 1 611 ? 8.874 -4.319 -11.211 1.00 83.44 611 PRO A C 1
ATOM 4548 O O . PRO A 1 611 ? 8.435 -3.304 -11.761 1.00 83.44 611 PRO A O 1
ATOM 4551 N N . ARG A 1 612 ? 9.699 -4.260 -10.156 1.00 85.06 612 ARG A N 1
ATOM 4552 C CA . ARG A 1 612 ? 10.149 -3.002 -9.538 1.00 85.06 612 ARG A CA 1
ATOM 4553 C C . ARG A 1 612 ? 10.912 -2.113 -10.518 1.00 85.06 612 ARG A C 1
ATOM 4555 O O . ARG A 1 612 ? 10.802 -0.894 -10.433 1.00 85.06 612 ARG A O 1
ATOM 4562 N N . VAL A 1 613 ? 11.631 -2.705 -11.475 1.00 88.44 613 VAL A N 1
ATOM 4563 C CA . VAL A 1 613 ? 12.377 -1.971 -12.508 1.00 88.44 613 VAL A CA 1
ATOM 4564 C C . VAL A 1 613 ? 11.416 -1.165 -13.382 1.00 88.44 613 VAL A C 1
ATOM 4566 O O . VAL A 1 613 ? 11.600 0.033 -13.574 1.00 88.44 613 VAL A O 1
ATOM 4569 N N . TYR A 1 614 ? 10.359 -1.799 -13.884 1.00 91.19 614 TYR A N 1
ATOM 4570 C CA . TYR A 1 614 ? 9.392 -1.154 -14.774 1.00 91.19 614 TYR A CA 1
ATOM 4571 C C . TYR A 1 614 ? 8.484 -0.175 -14.025 1.00 91.19 614 TYR A C 1
ATOM 4573 O O . TYR A 1 614 ? 8.162 0.886 -14.561 1.00 91.19 614 TYR A O 1
ATOM 4581 N N . ALA A 1 615 ? 8.125 -0.488 -12.776 1.00 82.38 615 ALA A N 1
ATOM 4582 C CA . ALA A 1 615 ? 7.391 0.430 -11.907 1.00 82.38 615 ALA A CA 1
ATOM 4583 C C . ALA A 1 615 ? 8.185 1.725 -11.661 1.00 82.38 615 ALA A C 1
ATOM 4585 O O . ALA A 1 615 ? 7.632 2.821 -11.767 1.00 82.38 615 ALA A O 1
ATOM 4586 N N . GLU A 1 616 ? 9.494 1.615 -11.419 1.00 85.62 616 GLU A N 1
ATOM 4587 C CA . GLU A 1 616 ? 10.373 2.774 -11.254 1.00 85.62 616 GLU A CA 1
ATOM 4588 C C . GLU A 1 616 ? 10.507 3.588 -12.551 1.00 85.62 616 GLU A C 1
ATOM 4590 O O . GLU A 1 616 ? 10.457 4.820 -12.508 1.00 85.62 616 GLU A O 1
ATOM 4595 N N . VAL A 1 617 ? 10.600 2.932 -13.717 1.00 89.19 617 VAL A N 1
ATOM 4596 C CA . VAL A 1 617 ? 10.573 3.627 -15.018 1.00 89.19 617 VAL A CA 1
ATOM 4597 C C . VAL A 1 617 ? 9.285 4.436 -15.167 1.00 89.19 617 VAL A C 1
ATOM 4599 O O . VAL A 1 617 ? 9.358 5.632 -15.449 1.00 89.19 617 VAL A O 1
ATOM 4602 N N . LEU A 1 618 ? 8.118 3.821 -14.939 1.00 85.38 618 LEU A N 1
ATOM 4603 C CA . LEU A 1 618 ? 6.810 4.486 -15.023 1.00 85.38 618 LEU A CA 1
ATOM 4604 C C . LEU A 1 618 ? 6.711 5.680 -14.064 1.00 85.38 618 LEU A C 1
ATOM 4606 O O . LEU A 1 618 ? 6.236 6.753 -14.454 1.00 85.38 618 LEU A O 1
ATOM 4610 N N . ARG A 1 619 ? 7.226 5.523 -12.838 1.00 80.38 619 ARG A N 1
ATOM 4611 C CA . ARG A 1 619 ? 7.293 6.589 -11.830 1.00 80.38 619 ARG A CA 1
ATOM 4612 C C . ARG A 1 619 ? 8.132 7.773 -12.316 1.00 80.38 619 ARG A C 1
ATOM 4614 O O . ARG A 1 619 ? 7.693 8.917 -12.207 1.00 80.38 619 ARG A O 1
ATOM 4621 N N . ARG A 1 620 ? 9.319 7.520 -12.880 1.00 82.19 620 ARG A N 1
ATOM 4622 C CA . ARG A 1 620 ? 10.229 8.571 -13.378 1.00 82.19 620 ARG A CA 1
ATOM 4623 C C . ARG A 1 620 ? 9.660 9.319 -14.573 1.00 82.19 620 ARG A C 1
ATOM 4625 O O . ARG A 1 620 ? 9.755 10.545 -14.629 1.00 82.19 620 ARG A O 1
ATOM 4632 N N . ILE A 1 621 ? 9.037 8.601 -15.506 1.00 84.00 621 ILE A N 1
ATOM 4633 C CA . ILE A 1 621 ? 8.442 9.227 -16.689 1.00 84.00 621 ILE A CA 1
ATOM 4634 C C . ILE A 1 621 ? 7.090 9.887 -16.392 1.00 84.00 621 ILE A C 1
ATOM 4636 O O . ILE A 1 621 ? 6.602 10.619 -17.250 1.00 84.00 621 ILE A O 1
ATOM 4640 N N . LYS A 1 622 ? 6.525 9.707 -15.187 1.00 80.25 622 LYS A N 1
ATOM 4641 C CA . LYS A 1 622 ? 5.221 10.250 -14.763 1.00 80.25 622 LYS A CA 1
ATOM 4642 C C . LYS A 1 622 ? 4.088 9.814 -15.701 1.00 80.25 622 LYS A C 1
ATOM 4644 O O . LYS A 1 622 ? 3.347 10.652 -16.207 1.00 80.25 622 LYS A O 1
ATOM 4649 N N . ALA A 1 623 ? 4.027 8.518 -16.003 1.00 67.88 623 ALA A N 1
ATOM 4650 C CA . ALA A 1 623 ? 3.022 7.966 -16.908 1.00 67.88 623 ALA A CA 1
ATOM 4651 C C . ALA A 1 623 ? 1.639 7.852 -16.241 1.00 67.88 623 ALA A C 1
ATOM 4653 O O . ALA A 1 623 ? 1.539 7.471 -15.075 1.00 67.88 623 ALA A O 1
ATOM 4654 N N . GLU A 1 624 ? 0.582 8.117 -17.011 1.00 54.72 624 GLU A N 1
ATOM 4655 C CA . GLU A 1 624 ? -0.824 7.955 -16.612 1.00 54.72 624 GLU A CA 1
ATOM 4656 C C . GLU A 1 624 ? -1.486 6.827 -17.440 1.00 54.72 624 GLU A C 1
ATOM 4658 O O . GLU A 1 624 ? -1.243 6.741 -18.652 1.00 54.72 624 GLU A O 1
ATOM 4663 N N . PRO A 1 625 ? -2.265 5.914 -16.826 1.00 52.47 625 PRO A N 1
ATOM 4664 C CA . PRO A 1 625 ? -2.911 4.812 -17.544 1.00 52.47 625 PRO A CA 1
ATOM 4665 C C . PRO A 1 625 ? -4.074 5.293 -18.440 1.00 52.47 625 PRO A C 1
ATOM 4667 O O . PRO A 1 625 ? -4.785 6.233 -18.099 1.00 52.47 625 PRO A O 1
ATOM 4670 N N . LEU A 1 626 ? -4.290 4.612 -19.574 1.00 49.41 626 LEU A N 1
ATOM 4671 C CA . LEU A 1 626 ? -5.374 4.822 -20.555 1.00 49.41 626 LEU A CA 1
ATOM 4672 C C . LEU A 1 626 ? -6.764 4.555 -19.974 1.00 49.41 626 LEU A C 1
ATOM 4674 O O . LEU A 1 626 ? -7.707 5.294 -20.241 1.00 49.41 626 LEU A O 1
ATOM 4678 N N . ASP A 1 627 ? -6.889 3.465 -19.222 1.00 47.03 627 ASP A N 1
ATOM 4679 C CA . ASP A 1 627 ? -8.080 3.101 -18.463 1.00 47.03 627 ASP A CA 1
ATOM 4680 C C . ASP A 1 627 ? -7.586 2.585 -17.116 1.00 47.03 627 ASP A C 1
ATOM 4682 O O . ASP A 1 627 ? -7.034 1.486 -17.029 1.00 47.03 627 ASP A O 1
ATOM 4686 N N . ALA A 1 628 ? -7.747 3.398 -16.073 1.00 43.81 628 ALA A N 1
ATOM 4687 C CA . ALA A 1 628 ? -7.329 3.053 -14.712 1.00 43.81 628 ALA A CA 1
ATOM 4688 C C . ALA A 1 628 ? -8.028 1.787 -14.174 1.00 43.81 628 ALA A C 1
ATOM 4690 O O . ALA A 1 628 ? -7.608 1.215 -13.175 1.00 43.81 628 ALA A O 1
ATOM 4691 N N . GLU A 1 629 ? -9.061 1.329 -14.882 1.00 38.41 629 GLU A N 1
ATOM 4692 C CA . GLU A 1 629 ? -9.991 0.270 -14.495 1.00 38.41 629 GLU A CA 1
ATOM 4693 C C . GLU A 1 629 ? -9.804 -1.033 -15.252 1.00 38.41 629 GLU A C 1
ATOM 4695 O O . GLU A 1 629 ? -10.496 -2.023 -14.998 1.00 38.41 629 GLU A O 1
ATOM 4700 N N . ALA A 1 630 ? -8.908 -1.038 -16.235 1.00 42.03 630 ALA A N 1
ATOM 4701 C CA . ALA A 1 630 ? -8.598 -2.252 -16.951 1.00 42.03 630 ALA A CA 1
ATOM 4702 C C . ALA A 1 630 ? -7.836 -3.202 -16.016 1.00 42.03 630 ALA A C 1
ATOM 4704 O O . ALA A 1 630 ? -6.841 -2.826 -15.399 1.00 42.03 630 ALA A O 1
ATOM 4705 N N . ALA A 1 631 ? -8.244 -4.477 -15.991 1.00 40.59 631 ALA A N 1
ATOM 4706 C CA . ALA A 1 631 ? -7.541 -5.548 -15.271 1.00 40.59 631 ALA A CA 1
ATOM 4707 C C . ALA A 1 631 ? -6.044 -5.659 -15.649 1.00 40.59 631 ALA A C 1
ATOM 4709 O O . ALA A 1 631 ? -5.261 -6.287 -14.941 1.00 40.59 631 ALA A O 1
ATOM 4710 N N . LYS A 1 632 ? -5.645 -5.051 -16.774 1.00 48.03 632 LYS A N 1
ATOM 4711 C CA . LYS A 1 632 ? -4.263 -4.729 -17.127 1.00 48.03 632 LYS A CA 1
ATOM 4712 C C . LYS A 1 632 ? -4.194 -3.253 -17.504 1.00 48.03 632 LYS A C 1
ATOM 4714 O O . LYS A 1 632 ? -4.815 -2.857 -18.487 1.00 48.03 632 LYS A O 1
ATOM 4719 N N . LYS A 1 633 ? -3.434 -2.466 -16.738 1.00 55.56 633 LYS A N 1
ATOM 4720 C CA . LYS A 1 633 ? -3.189 -1.049 -17.032 1.00 55.56 633 LYS A CA 1
ATOM 4721 C C . LYS A 1 633 ? -2.412 -0.962 -18.341 1.00 55.56 633 LYS A C 1
ATOM 4723 O O . LYS A 1 633 ? -1.369 -1.585 -18.464 1.00 55.56 633 LYS A O 1
ATOM 4728 N N . GLU A 1 634 ? -2.920 -0.223 -19.315 1.00 59.94 634 GLU A N 1
ATOM 4729 C CA . GLU A 1 634 ? -2.182 0.143 -20.528 1.00 59.94 634 GLU A CA 1
ATOM 4730 C C . GLU A 1 634 ? -1.899 1.643 -20.433 1.00 59.94 634 GLU A C 1
ATOM 4732 O O . GLU A 1 634 ? -2.803 2.392 -20.079 1.00 59.94 634 GLU A O 1
ATOM 4737 N N . TYR A 1 635 ? -0.683 2.112 -20.708 1.00 68.69 635 TYR A N 1
ATOM 4738 C CA . TYR A 1 635 ? -0.349 3.543 -20.628 1.00 68.69 635 TYR A CA 1
ATOM 4739 C C . TYR A 1 635 ? -0.451 4.240 -21.991 1.00 68.69 635 TYR A C 1
ATOM 4741 O O . TYR A 1 635 ? -0.047 3.687 -23.018 1.00 68.69 635 TYR A O 1
ATOM 4749 N N . GLN A 1 636 ? -0.967 5.475 -22.021 1.00 71.06 636 GLN A N 1
ATOM 4750 C CA . GLN A 1 636 ? -1.166 6.188 -23.287 1.00 71.06 636 GLN A CA 1
ATOM 4751 C C . GLN A 1 636 ? 0.158 6.735 -23.810 1.00 71.06 636 GLN A C 1
ATOM 4753 O O . GLN A 1 636 ? 0.806 7.533 -23.142 1.00 71.06 636 GLN A O 1
ATOM 4758 N N . GLY A 1 637 ? 0.545 6.349 -25.028 1.00 82.38 637 GLY A N 1
ATOM 4759 C CA . GLY A 1 637 ? 1.756 6.878 -25.658 1.00 82.38 637 GLY A CA 1
ATOM 4760 C C . GLY A 1 637 ? 3.057 6.476 -24.977 1.00 82.38 637 GLY A C 1
ATOM 4761 O O . GLY A 1 637 ? 4.076 7.124 -25.211 1.00 82.38 637 GLY A O 1
ATOM 4762 N N . ILE A 1 638 ? 3.037 5.445 -24.131 1.00 92.00 638 ILE A N 1
ATOM 4763 C CA . ILE A 1 638 ? 4.223 4.965 -23.429 1.00 92.00 638 ILE A CA 1
ATOM 4764 C C . ILE A 1 638 ? 4.638 3.622 -24.019 1.00 92.00 638 ILE A C 1
ATOM 4766 O O . ILE A 1 638 ? 3.921 2.623 -23.912 1.00 92.00 638 ILE A O 1
ATOM 4770 N N . TRP A 1 639 ? 5.820 3.609 -24.625 1.00 95.69 639 TRP A N 1
ATOM 4771 C CA . TRP A 1 639 ? 6.373 2.444 -25.302 1.00 95.69 639 TRP A CA 1
ATOM 4772 C C . TRP A 1 639 ? 7.611 1.922 -24.598 1.00 95.69 639 TRP A C 1
ATOM 4774 O O . TRP A 1 639 ? 8.442 2.698 -24.129 1.00 95.69 639 TRP A O 1
ATOM 4784 N N . PHE A 1 640 ? 7.761 0.603 -24.599 1.00 97.75 640 PHE A N 1
ATOM 4785 C CA . PHE A 1 640 ? 9.001 -0.074 -24.261 1.00 97.75 640 PHE A CA 1
ATOM 4786 C C . PHE A 1 640 ? 9.532 -0.826 -25.481 1.00 97.75 640 PHE A C 1
ATOM 4788 O O . PHE A 1 640 ? 8.839 -1.660 -26.068 1.00 97.75 640 PHE A O 1
ATOM 4795 N N . VAL A 1 641 ? 10.766 -0.531 -25.871 1.00 98.44 641 VAL A N 1
ATOM 4796 C CA . VAL A 1 641 ? 11.403 -1.065 -27.072 1.00 98.44 641 VAL A CA 1
ATOM 4797 C C . VAL A 1 641 ? 12.592 -1.922 -26.673 1.00 98.44 641 VAL A C 1
ATOM 4799 O O . VAL A 1 641 ? 13.542 -1.421 -26.073 1.00 98.44 641 VAL A O 1
ATOM 4802 N N . ALA A 1 642 ? 12.567 -3.199 -27.036 1.00 97.88 642 ALA A N 1
ATOM 4803 C CA . ALA A 1 642 ? 13.675 -4.110 -26.773 1.00 97.88 642 ALA A CA 1
ATOM 4804 C C . ALA A 1 642 ? 13.872 -5.101 -27.920 1.00 97.88 642 ALA A C 1
ATOM 4806 O O . ALA A 1 642 ? 12.942 -5.447 -28.643 1.00 97.88 642 ALA A O 1
ATOM 4807 N N . SER A 1 643 ? 15.100 -5.573 -28.084 1.00 96.25 643 SER A N 1
ATOM 4808 C CA . SER A 1 643 ? 15.419 -6.732 -28.923 1.00 96.25 643 SER A CA 1
ATOM 4809 C C . SER A 1 643 ? 15.251 -8.058 -28.170 1.00 96.25 643 SER A C 1
ATOM 4811 O O . SER A 1 643 ? 15.178 -9.119 -28.787 1.00 96.25 643 SER A O 1
ATOM 4813 N N . HIS A 1 644 ? 15.091 -7.969 -26.846 1.00 94.88 644 HIS A N 1
ATOM 4814 C CA . HIS A 1 644 ? 14.866 -9.080 -25.938 1.00 94.88 644 HIS A CA 1
ATOM 4815 C C . HIS A 1 644 ? 13.386 -9.277 -25.612 1.00 94.88 644 HIS A C 1
ATOM 4817 O O . HIS A 1 644 ? 12.731 -8.409 -25.027 1.00 94.88 644 HIS A O 1
ATOM 4823 N N . THR A 1 645 ? 12.853 -10.442 -25.964 1.00 93.69 645 THR A N 1
ATOM 4824 C CA . THR A 1 645 ? 11.435 -10.786 -25.786 1.00 93.69 645 THR A CA 1
ATOM 4825 C C . THR A 1 645 ? 11.040 -10.882 -24.321 1.00 93.69 645 THR A C 1
ATOM 4827 O O . THR A 1 645 ? 9.968 -10.401 -23.954 1.00 93.69 645 THR A O 1
ATOM 4830 N N . TRP A 1 646 ? 11.926 -11.397 -23.465 1.00 93.62 646 TRP A N 1
ATOM 4831 C CA . TRP A 1 646 ? 11.714 -11.444 -22.019 1.00 93.62 646 TRP A CA 1
ATOM 4832 C C . TRP A 1 646 ? 11.565 -10.039 -21.402 1.00 93.62 646 TRP A C 1
ATOM 4834 O O . TRP A 1 646 ? 10.775 -9.866 -20.473 1.00 93.62 646 TRP A O 1
ATOM 4844 N N . ASP A 1 647 ? 12.254 -9.027 -21.947 1.00 95.44 647 ASP A N 1
ATOM 4845 C CA . ASP A 1 647 ? 12.173 -7.634 -21.480 1.00 95.44 647 ASP A CA 1
ATOM 4846 C C . ASP A 1 647 ? 10.871 -6.980 -21.972 1.00 95.44 647 ASP A C 1
ATOM 4848 O O . ASP A 1 647 ? 10.131 -6.379 -21.192 1.00 95.44 647 ASP A O 1
ATOM 4852 N N . THR A 1 648 ? 10.505 -7.199 -23.246 1.00 95.25 648 THR A N 1
ATOM 4853 C CA . THR A 1 648 ? 9.192 -6.759 -23.756 1.00 95.25 648 THR A CA 1
ATOM 4854 C C . THR A 1 648 ? 8.027 -7.436 -23.033 1.00 95.25 648 THR A C 1
ATOM 4856 O O . THR A 1 648 ? 6.997 -6.810 -22.811 1.00 95.25 648 THR A O 1
ATOM 4859 N N . PHE A 1 649 ? 8.164 -8.695 -22.622 1.00 93.19 649 PHE A N 1
ATOM 4860 C CA . PHE A 1 649 ? 7.129 -9.388 -21.863 1.00 93.19 649 PHE A CA 1
ATOM 4861 C C . PHE A 1 649 ? 6.906 -8.727 -20.507 1.00 93.19 649 PHE A C 1
ATOM 4863 O O . PHE A 1 649 ? 5.771 -8.394 -20.166 1.00 93.19 649 PHE A O 1
ATOM 4870 N N . ALA A 1 650 ? 7.981 -8.505 -19.752 1.00 91.81 650 ALA A N 1
ATOM 4871 C CA . ALA A 1 650 ? 7.899 -7.915 -18.426 1.00 91.81 650 ALA A CA 1
ATOM 4872 C C . ALA A 1 650 ? 7.416 -6.457 -18.474 1.00 91.81 650 ALA A C 1
ATOM 4874 O O . ALA A 1 650 ? 6.524 -6.086 -17.709 1.00 91.81 650 ALA A O 1
ATOM 4875 N N . ALA A 1 651 ? 7.882 -5.671 -19.451 1.00 93.31 651 ALA A N 1
ATOM 4876 C CA . ALA A 1 651 ? 7.350 -4.334 -19.705 1.00 93.31 651 ALA A CA 1
ATOM 4877 C C . ALA A 1 651 ? 5.850 -4.365 -20.049 1.00 93.31 651 ALA A C 1
ATOM 4879 O O . ALA A 1 651 ? 5.077 -3.556 -19.541 1.00 93.31 651 ALA A O 1
ATOM 4880 N N . LYS A 1 652 ? 5.399 -5.337 -20.850 1.00 89.81 652 LYS A N 1
ATOM 4881 C CA . LYS A 1 652 ? 3.975 -5.492 -21.176 1.00 89.81 652 LYS A CA 1
ATOM 4882 C C . LYS A 1 652 ? 3.132 -5.862 -19.954 1.00 89.81 652 LYS A C 1
ATOM 4884 O O . LYS A 1 652 ? 2.020 -5.362 -19.822 1.00 89.81 652 LYS A O 1
ATOM 4889 N N . GLN A 1 653 ? 3.652 -6.682 -19.034 1.00 84.62 653 GLN A N 1
ATOM 4890 C CA . GLN A 1 653 ? 2.976 -6.947 -17.753 1.00 84.62 653 GLN A CA 1
ATOM 4891 C C . GLN A 1 653 ? 2.900 -5.696 -16.870 1.00 84.62 653 GLN A C 1
ATOM 4893 O O . GLN A 1 653 ? 1.924 -5.524 -16.145 1.00 84.62 653 GLN A O 1
ATOM 4898 N N . ALA A 1 654 ? 3.897 -4.815 -16.958 1.00 82.75 654 ALA A N 1
ATOM 4899 C CA . ALA A 1 654 ? 3.901 -3.527 -16.275 1.00 82.75 654 ALA A CA 1
ATOM 4900 C C . ALA A 1 654 ? 3.030 -2.459 -16.965 1.00 82.75 654 ALA A C 1
ATOM 4902 O O . ALA A 1 654 ? 2.890 -1.368 -16.427 1.00 82.75 654 ALA A O 1
ATOM 4903 N N . GLY A 1 655 ? 2.439 -2.759 -18.127 1.00 82.19 655 GLY A N 1
ATOM 4904 C CA . GLY A 1 655 ? 1.465 -1.905 -18.809 1.00 82.19 655 GLY A CA 1
ATOM 4905 C C . GLY A 1 655 ? 1.985 -1.077 -19.982 1.00 82.19 655 GLY A C 1
ATOM 4906 O O . GLY A 1 655 ? 1.246 -0.272 -20.554 1.00 82.19 655 GLY A O 1
ATOM 4907 N N . PHE A 1 656 ? 3.245 -1.259 -20.370 1.00 91.62 656 PHE A N 1
ATOM 4908 C CA . PHE A 1 656 ? 3.793 -0.621 -21.564 1.00 91.62 656 PHE A CA 1
ATOM 4909 C C . PHE A 1 656 ? 3.188 -1.230 -22.834 1.00 91.62 656 PHE A C 1
ATOM 4911 O O . PHE A 1 656 ? 3.004 -2.448 -22.920 1.00 91.62 656 PHE A O 1
ATOM 4918 N N . ARG A 1 657 ? 3.003 -0.406 -23.872 1.00 92.44 657 ARG A N 1
ATOM 4919 C CA . ARG A 1 657 ? 2.985 -0.924 -25.247 1.00 92.44 657 ARG A CA 1
ATOM 4920 C C . ARG A 1 657 ? 4.389 -1.353 -25.614 1.00 92.44 657 ARG A C 1
ATOM 4922 O O . ARG A 1 657 ? 5.349 -0.668 -25.258 1.00 92.44 657 ARG A O 1
ATOM 4929 N N . THR A 1 658 ? 4.539 -2.463 -26.322 1.00 96.06 658 THR A N 1
ATOM 4930 C CA . THR A 1 658 ? 5.872 -3.006 -26.581 1.00 96.06 658 THR A CA 1
ATOM 4931 C C . THR A 1 658 ? 6.191 -3.129 -28.052 1.00 96.06 658 THR A C 1
ATOM 4933 O O . THR A 1 658 ? 5.381 -3.575 -28.865 1.00 96.06 658 THR A O 1
ATOM 4936 N N . ALA A 1 659 ? 7.410 -2.726 -28.396 1.00 97.56 659 ALA A N 1
ATOM 4937 C CA . ALA A 1 659 ? 7.947 -2.898 -29.728 1.00 97.56 659 ALA A CA 1
ATOM 4938 C C . ALA A 1 659 ? 9.197 -3.771 -29.687 1.00 97.56 659 ALA A C 1
ATOM 4940 O O . ALA A 1 659 ? 10.142 -3.502 -28.944 1.00 97.56 659 ALA A O 1
ATOM 4941 N N . TRP A 1 660 ? 9.199 -4.816 -30.503 1.00 97.94 660 TRP A N 1
ATOM 4942 C CA . TRP A 1 660 ? 10.290 -5.771 -30.563 1.00 97.94 660 TRP A CA 1
ATOM 4943 C C . TRP A 1 660 ? 11.129 -5.594 -31.826 1.00 97.94 660 TRP A C 1
ATOM 4945 O O . TRP A 1 660 ? 10.597 -5.472 -32.936 1.00 97.94 660 TRP A O 1
ATOM 4955 N N . VAL A 1 661 ? 12.450 -5.588 -31.647 1.00 97.69 661 VAL A N 1
ATOM 4956 C CA . VAL A 1 661 ? 13.419 -5.491 -32.742 1.00 97.69 661 VAL A CA 1
ATOM 4957 C C . VAL A 1 661 ? 14.042 -6.858 -33.011 1.00 97.69 661 VAL A C 1
ATOM 4959 O O . VAL A 1 661 ? 14.611 -7.471 -32.113 1.00 97.69 661 VAL A O 1
ATOM 4962 N N . THR A 1 662 ? 13.969 -7.343 -34.250 1.00 95.06 662 THR A N 1
ATOM 4963 C CA . THR A 1 662 ? 14.240 -8.764 -34.531 1.00 95.06 662 THR A CA 1
ATOM 4964 C C . THR A 1 662 ? 15.715 -9.145 -34.665 1.00 95.06 662 THR A C 1
ATOM 4966 O O . THR A 1 662 ? 16.000 -10.330 -34.788 1.00 95.06 662 THR A O 1
ATOM 4969 N N . TYR A 1 663 ? 16.654 -8.195 -34.727 1.00 92.56 663 TYR A N 1
ATOM 4970 C CA . TYR A 1 663 ? 18.042 -8.497 -35.118 1.00 92.56 663 TYR A CA 1
ATOM 4971 C C . TYR A 1 663 ? 18.855 -9.280 -34.077 1.00 92.56 663 TYR A C 1
ATOM 4973 O O . TYR A 1 663 ? 19.968 -9.676 -34.401 1.00 92.56 663 TYR A O 1
ATOM 4981 N N . GLU A 1 664 ? 18.342 -9.449 -32.853 1.00 90.69 664 GLU A N 1
ATOM 4982 C CA . GLU A 1 664 ? 19.087 -10.090 -31.761 1.00 90.69 664 GLU A CA 1
ATOM 4983 C C . GLU A 1 664 ? 18.623 -11.523 -31.529 1.00 90.69 664 GLU A C 1
ATOM 4985 O O . GLU A 1 664 ? 19.394 -12.463 -31.670 1.00 90.69 664 GLU A O 1
ATOM 4990 N N . GLU A 1 665 ? 17.342 -11.704 -31.203 1.00 90.81 665 GLU A N 1
ATOM 4991 C CA . GLU A 1 665 ? 16.801 -13.028 -30.879 1.00 90.81 665 GLU A CA 1
ATOM 4992 C C . GLU A 1 665 ? 16.239 -13.759 -32.104 1.00 90.81 665 GLU A C 1
ATOM 4994 O O . GLU A 1 665 ? 16.026 -14.968 -32.045 1.00 90.81 665 GLU A O 1
ATOM 4999 N N . PHE A 1 666 ? 16.019 -13.049 -33.221 1.00 91.81 666 PHE A N 1
ATOM 5000 C CA . PHE A 1 666 ? 15.487 -13.531 -34.510 1.00 91.81 666 PHE A CA 1
ATOM 5001 C C . PHE A 1 666 ? 14.073 -14.139 -34.478 1.00 91.81 666 PHE A C 1
ATOM 5003 O O . PHE A 1 666 ? 13.330 -14.018 -35.454 1.00 91.81 666 PHE A O 1
ATOM 5010 N N . TYR A 1 667 ? 13.667 -14.750 -33.368 1.00 91.69 667 TYR A N 1
ATOM 5011 C CA . TYR A 1 667 ? 12.397 -15.427 -33.162 1.00 91.69 667 TYR A CA 1
ATOM 5012 C C . TYR A 1 667 ? 11.793 -15.031 -31.812 1.00 91.69 667 TYR A C 1
ATOM 5014 O O . TYR A 1 667 ? 12.450 -15.118 -30.781 1.00 91.69 667 TYR A O 1
ATOM 5022 N N . SER A 1 668 ? 10.526 -14.610 -31.809 1.00 85.50 668 SER A N 1
ATOM 5023 C CA . SER A 1 668 ? 9.926 -13.949 -30.645 1.00 85.50 668 SER A CA 1
ATOM 5024 C C . SER A 1 668 ? 9.459 -14.881 -29.520 1.00 85.50 668 SER A C 1
ATOM 5026 O O . SER A 1 668 ? 9.013 -14.407 -28.479 1.00 85.50 668 SER A O 1
ATOM 5028 N N . CYS A 1 669 ? 9.498 -16.201 -29.727 1.00 90.50 669 CYS A N 1
ATOM 5029 C CA . CYS A 1 669 ? 9.015 -17.195 -28.760 1.00 90.50 669 CYS A CA 1
ATOM 5030 C C . CYS A 1 669 ? 7.605 -16.883 -28.188 1.00 90.50 669 CYS A C 1
ATOM 5032 O O . CYS A 1 669 ? 7.425 -16.849 -26.966 1.00 90.50 669 CYS A O 1
ATOM 5034 N N . PRO A 1 670 ? 6.567 -16.688 -29.031 1.00 85.50 670 PRO A N 1
ATOM 5035 C CA . PRO A 1 670 ? 5.272 -16.171 -28.578 1.00 85.50 670 PRO A CA 1
ATOM 5036 C C . PRO A 1 670 ? 4.515 -17.114 -27.635 1.00 85.50 670 PRO A C 1
ATOM 5038 O O . PRO A 1 670 ? 3.695 -16.660 -26.843 1.00 85.50 670 PRO A O 1
ATOM 5041 N N . SER A 1 671 ? 4.806 -18.418 -27.668 1.00 87.38 671 SER A N 1
ATOM 5042 C CA . SER A 1 671 ? 4.257 -19.389 -26.713 1.00 87.38 671 SER A CA 1
ATOM 5043 C C . SER A 1 671 ? 4.776 -19.203 -25.283 1.00 87.38 671 SER A C 1
ATOM 5045 O O . SER A 1 671 ? 4.196 -19.764 -24.360 1.00 87.38 671 SER A O 1
ATOM 5047 N N . VAL A 1 672 ? 5.869 -18.456 -25.103 1.00 87.81 672 VAL A N 1
ATOM 5048 C CA . VAL A 1 672 ? 6.497 -18.181 -23.803 1.00 87.81 672 VAL A CA 1
ATOM 5049 C C . VAL A 1 672 ? 6.199 -16.749 -23.360 1.00 87.81 672 VAL A C 1
ATOM 5051 O O . VAL A 1 672 ? 5.742 -16.534 -22.242 1.00 87.81 672 VAL A O 1
ATOM 5054 N N . TYR A 1 673 ? 6.419 -15.778 -24.250 1.00 88.56 673 TYR A N 1
ATOM 5055 C CA . TYR A 1 673 ? 6.419 -14.348 -23.917 1.00 88.56 673 TYR A CA 1
ATOM 5056 C C . TYR A 1 673 ? 5.237 -13.565 -24.506 1.00 88.56 673 TYR A C 1
ATOM 5058 O O . TYR A 1 673 ? 5.114 -12.360 -24.293 1.00 88.56 673 TYR A O 1
ATOM 5066 N N . GLY A 1 674 ? 4.333 -14.234 -25.226 1.00 88.50 674 GLY A N 1
ATOM 5067 C CA . GLY A 1 674 ? 3.250 -13.572 -25.948 1.00 88.50 674 GLY A CA 1
ATOM 5068 C C . GLY A 1 674 ? 3.752 -12.755 -27.142 1.00 88.50 674 GLY A C 1
ATOM 5069 O O . GLY A 1 674 ? 4.856 -12.955 -27.644 1.00 88.50 674 GLY A O 1
ATOM 5070 N N . THR A 1 675 ? 2.913 -11.847 -27.639 1.00 88.56 675 THR A N 1
ATOM 5071 C CA . THR A 1 675 ? 3.211 -11.045 -28.834 1.00 88.56 675 THR A CA 1
ATOM 5072 C C . THR A 1 675 ? 3.435 -9.566 -28.490 1.00 88.56 675 THR A C 1
ATOM 5074 O O . THR A 1 675 ? 2.569 -8.954 -27.845 1.00 88.56 675 THR A O 1
ATOM 5077 N N . PRO A 1 676 ? 4.548 -8.963 -28.950 1.00 89.25 676 PRO A N 1
ATOM 5078 C CA . PRO A 1 676 ? 4.742 -7.513 -28.944 1.00 89.25 676 PRO A CA 1
ATOM 5079 C C . PRO A 1 676 ? 3.677 -6.796 -29.785 1.00 89.25 676 PRO A C 1
ATOM 5081 O O . PRO A 1 676 ? 3.122 -7.388 -30.712 1.00 89.25 676 PRO A O 1
ATOM 5084 N N . ASP A 1 677 ? 3.397 -5.531 -29.476 1.00 92.81 677 ASP A N 1
ATOM 5085 C CA . ASP A 1 677 ? 2.410 -4.715 -30.205 1.00 92.81 677 ASP A CA 1
ATOM 5086 C C . ASP A 1 677 ? 2.945 -4.259 -31.569 1.00 92.81 677 ASP A C 1
ATOM 5088 O O . ASP A 1 677 ? 2.213 -4.212 -32.558 1.00 92.81 677 ASP A O 1
ATOM 5092 N N . VAL A 1 678 ? 4.249 -3.976 -31.641 1.00 96.19 678 VAL A N 1
ATOM 5093 C CA . VAL A 1 678 ? 4.963 -3.618 -32.872 1.00 96.19 678 VAL A CA 1
ATOM 5094 C C . VAL A 1 678 ? 6.177 -4.524 -33.053 1.00 96.19 678 VAL A C 1
ATOM 5096 O O . VAL A 1 678 ? 6.873 -4.861 -32.101 1.00 96.19 678 VAL A O 1
ATOM 5099 N N . VAL A 1 679 ? 6.469 -4.898 -34.299 1.00 96.00 679 VAL A N 1
ATOM 5100 C CA . VAL A 1 679 ? 7.668 -5.667 -34.661 1.00 96.00 679 VAL A CA 1
ATOM 5101 C C . VAL A 1 679 ? 8.353 -5.016 -35.856 1.00 96.00 679 VAL A C 1
ATOM 5103 O O . VAL A 1 679 ? 7.685 -4.663 -36.835 1.00 96.00 679 VAL A O 1
ATOM 5106 N N . GLY A 1 680 ? 9.677 -4.884 -35.814 1.00 95.88 680 GLY A N 1
ATOM 5107 C CA . GLY A 1 680 ? 10.474 -4.355 -36.924 1.00 95.88 680 GLY A CA 1
ATOM 5108 C C . GLY A 1 680 ? 11.889 -4.927 -36.963 1.00 95.88 680 GLY A C 1
ATOM 5109 O O . GLY A 1 680 ? 12.393 -5.452 -35.972 1.00 95.88 680 GLY A O 1
ATOM 5110 N N . ARG A 1 681 ? 12.542 -4.839 -38.126 1.00 95.50 681 ARG A N 1
ATOM 5111 C CA . ARG A 1 681 ? 13.863 -5.458 -38.342 1.00 95.50 681 ARG A CA 1
ATOM 5112 C C . ARG A 1 681 ? 15.009 -4.673 -37.710 1.00 95.50 681 ARG A C 1
ATOM 5114 O O . ARG A 1 681 ? 16.078 -5.222 -37.471 1.00 95.50 681 ARG A O 1
ATOM 5121 N N . ASN A 1 682 ? 14.805 -3.381 -37.481 1.00 96.44 682 ASN A N 1
ATOM 5122 C CA . ASN A 1 682 ? 15.768 -2.474 -36.873 1.00 96.44 682 ASN A CA 1
ATOM 5123 C C . ASN A 1 682 ? 15.034 -1.334 -36.143 1.00 96.44 682 ASN A C 1
ATOM 5125 O O . ASN A 1 682 ? 13.802 -1.262 -36.165 1.00 96.44 682 ASN A O 1
ATOM 5129 N N . LEU A 1 683 ? 15.789 -0.448 -35.489 1.00 97.50 683 LEU A N 1
ATOM 5130 C CA . LEU A 1 683 ? 15.214 0.629 -34.676 1.00 97.50 683 LEU A CA 1
ATOM 5131 C C . LEU A 1 683 ? 14.518 1.710 -35.515 1.00 97.50 683 LEU A C 1
ATOM 5133 O O . LEU A 1 683 ? 13.519 2.263 -35.067 1.00 97.50 683 LEU A O 1
ATOM 5137 N N . GLU A 1 684 ? 14.988 1.965 -36.738 1.00 95.81 684 GLU A N 1
ATOM 5138 C CA . GLU A 1 684 ? 14.339 2.892 -37.673 1.00 95.81 684 GLU A CA 1
ATOM 5139 C C . GLU A 1 684 ? 12.937 2.388 -38.044 1.00 95.81 684 GLU A C 1
ATOM 5141 O O . GLU A 1 684 ? 11.949 3.093 -37.845 1.00 95.81 684 GLU A O 1
ATOM 5146 N N . GLU A 1 685 ? 12.818 1.133 -38.477 1.00 97.00 685 GLU A N 1
ATOM 5147 C CA . GLU A 1 685 ? 11.533 0.534 -38.841 1.00 97.00 685 GLU A CA 1
ATOM 5148 C C . GLU A 1 685 ? 10.567 0.472 -37.652 1.00 97.00 685 GLU A C 1
ATOM 5150 O O . GLU A 1 685 ? 9.380 0.766 -37.808 1.00 97.00 685 GLU A O 1
ATOM 5155 N N . VAL A 1 686 ? 11.061 0.105 -36.465 1.00 97.38 686 VAL A N 1
ATOM 5156 C CA . VAL A 1 686 ? 10.241 0.102 -35.247 1.00 97.38 686 VAL A CA 1
ATOM 5157 C C . VAL A 1 686 ? 9.750 1.508 -34.916 1.00 97.38 686 VAL A C 1
ATOM 5159 O O . VAL A 1 686 ? 8.563 1.673 -34.643 1.00 97.38 686 VAL A O 1
ATOM 5162 N N . SER A 1 687 ? 10.611 2.524 -35.000 1.00 96.81 687 SER A N 1
ATOM 5163 C CA . SER A 1 687 ? 10.218 3.905 -34.707 1.00 96.81 687 SER A CA 1
ATOM 5164 C C . SER A 1 687 ? 9.137 4.430 -35.660 1.00 96.81 687 SER A C 1
ATOM 5166 O O . SER A 1 687 ? 8.152 5.015 -35.208 1.00 96.81 687 SER A O 1
ATOM 5168 N N . GLU A 1 688 ? 9.241 4.130 -36.959 1.00 95.69 688 GLU A N 1
ATOM 5169 C CA . GLU A 1 688 ? 8.213 4.474 -37.951 1.00 95.69 688 GLU A CA 1
ATOM 5170 C C . GLU A 1 688 ? 6.880 3.761 -37.659 1.00 95.69 688 GLU A C 1
ATOM 5172 O O . GLU A 1 688 ? 5.807 4.369 -37.737 1.00 95.69 688 GLU A O 1
ATOM 5177 N N . LYS A 1 689 ? 6.936 2.477 -37.281 1.00 96.25 689 LYS A N 1
ATOM 5178 C CA . LYS A 1 689 ? 5.747 1.677 -36.952 1.00 96.25 689 LYS A CA 1
ATOM 5179 C C . LYS A 1 689 ? 5.066 2.124 -35.660 1.00 96.25 689 LYS A C 1
ATOM 5181 O O . LYS A 1 689 ? 3.840 2.156 -35.636 1.00 96.25 689 LYS A O 1
ATOM 5186 N N . ILE A 1 690 ? 5.821 2.509 -34.629 1.00 95.31 690 ILE A N 1
ATOM 5187 C CA . ILE A 1 690 ? 5.275 3.084 -33.388 1.00 95.31 690 ILE A CA 1
ATOM 5188 C C . ILE A 1 690 ? 4.485 4.359 -33.702 1.00 95.31 690 ILE A C 1
ATOM 5190 O O . ILE A 1 690 ? 3.324 4.485 -33.317 1.00 95.31 690 ILE A O 1
ATOM 5194 N N . LEU A 1 691 ? 5.076 5.288 -34.459 1.00 93.38 691 LEU A N 1
ATOM 5195 C CA . LEU A 1 691 ? 4.400 6.540 -34.810 1.00 93.38 691 LEU A CA 1
ATOM 5196 C C . LEU A 1 691 ? 3.170 6.293 -35.692 1.00 93.38 691 LEU A C 1
ATOM 5198 O O . LEU A 1 691 ? 2.143 6.946 -35.517 1.00 93.38 691 LEU A O 1
ATOM 5202 N N . ALA A 1 692 ? 3.241 5.335 -36.621 1.00 90.50 692 ALA A N 1
ATOM 5203 C CA . ALA A 1 692 ? 2.085 4.930 -37.418 1.00 90.50 692 ALA A CA 1
ATOM 5204 C C . ALA A 1 692 ? 0.955 4.343 -36.559 1.00 90.50 692 ALA A C 1
ATOM 5206 O O . ALA A 1 692 ? -0.207 4.679 -36.785 1.00 90.50 692 ALA A O 1
ATOM 5207 N N . PHE A 1 693 ? 1.299 3.521 -35.567 1.00 89.81 693 PHE A N 1
ATOM 5208 C CA . PHE A 1 693 ? 0.349 2.943 -34.621 1.00 89.81 693 PHE A CA 1
ATOM 5209 C C . PHE A 1 693 ? -0.375 4.032 -33.818 1.00 89.81 693 PHE A C 1
ATOM 5211 O O . PHE A 1 693 ? -1.603 4.043 -33.762 1.00 89.81 693 PHE A O 1
ATOM 5218 N N . GLU A 1 694 ? 0.360 5.001 -33.266 1.00 86.56 694 GLU A N 1
ATOM 5219 C CA . GLU A 1 694 ? -0.237 6.105 -32.500 1.00 86.56 694 GLU A CA 1
ATOM 5220 C C . GLU A 1 694 ? -1.121 7.021 -33.363 1.00 86.56 694 GLU A C 1
ATOM 5222 O O . GLU A 1 694 ? -2.166 7.490 -32.907 1.00 86.56 694 GLU A O 1
ATOM 5227 N N . ARG A 1 695 ? -0.761 7.245 -34.636 1.00 86.50 695 ARG A N 1
ATOM 5228 C CA . ARG A 1 695 ? -1.619 7.988 -35.579 1.00 86.50 695 ARG A CA 1
ATOM 5229 C C . ARG A 1 695 ? -2.934 7.262 -35.860 1.00 86.50 695 ARG A C 1
ATOM 5231 O O . ARG A 1 695 ? -3.981 7.904 -35.906 1.00 86.50 695 ARG A O 1
ATOM 5238 N N . ASP A 1 696 ? -2.887 5.945 -36.053 1.00 81.62 696 ASP A N 1
ATOM 5239 C CA . ASP A 1 696 ? -4.080 5.135 -36.321 1.00 81.62 696 ASP A CA 1
ATOM 5240 C C . ASP A 1 696 ? -5.015 5.083 -35.100 1.00 81.62 696 ASP A C 1
ATOM 5242 O O . ASP A 1 696 ? -6.233 5.203 -35.243 1.00 81.62 696 ASP A O 1
ATOM 5246 N N . LEU A 1 697 ? -4.454 5.009 -33.888 1.00 75.81 697 LEU A N 1
ATOM 5247 C CA . LEU A 1 697 ? -5.224 5.144 -32.649 1.00 75.81 697 LEU A CA 1
ATOM 5248 C C . LEU A 1 697 ? -5.903 6.512 -32.533 1.00 75.81 697 LEU A C 1
ATOM 5250 O O . LEU A 1 697 ? -7.097 6.579 -32.237 1.00 75.81 697 LEU A O 1
ATOM 5254 N N . ALA A 1 698 ? -5.170 7.594 -32.808 1.00 69.44 698 ALA A N 1
ATOM 5255 C CA . ALA A 1 698 ? -5.709 8.951 -32.761 1.00 69.44 698 ALA A CA 1
ATOM 5256 C C . ALA A 1 698 ? -6.877 9.154 -33.744 1.00 69.44 698 ALA A C 1
ATOM 5258 O O . ALA A 1 698 ? -7.845 9.839 -33.420 1.00 69.44 698 ALA A O 1
ATOM 5259 N N . ALA A 1 699 ? -6.821 8.527 -34.923 1.00 67.56 699 ALA A N 1
ATOM 5260 C CA . ALA A 1 699 ? -7.865 8.626 -35.945 1.00 67.56 699 ALA A CA 1
ATOM 5261 C C . ALA A 1 699 ? -9.162 7.866 -35.594 1.00 67.56 699 ALA A C 1
ATOM 5263 O O . ALA A 1 699 ? -10.215 8.166 -36.158 1.00 67.56 699 ALA A O 1
ATOM 5264 N N . LYS A 1 700 ? -9.103 6.885 -34.681 1.00 61.38 700 LYS A N 1
ATOM 5265 C CA . LYS A 1 700 ? -10.231 6.008 -34.304 1.00 61.38 700 LYS A CA 1
ATOM 5266 C C . LYS A 1 700 ? -10.975 6.450 -33.036 1.00 61.38 700 LYS A C 1
ATOM 5268 O O . LYS A 1 700 ? -12.007 5.865 -32.705 1.00 61.38 700 LYS A O 1
ATOM 5273 N N . ALA A 1 701 ? -10.487 7.462 -32.319 1.00 53.72 701 ALA A N 1
ATOM 5274 C CA . ALA A 1 701 ? -11.094 7.923 -31.074 1.00 53.72 701 ALA A CA 1
ATOM 5275 C C . ALA A 1 701 ? -12.425 8.668 -31.314 1.00 53.72 701 ALA A C 1
ATOM 5277 O O . ALA A 1 701 ? -12.486 9.651 -32.050 1.00 53.72 701 ALA A O 1
ATOM 5278 N N . THR A 1 702 ? -13.501 8.228 -30.649 1.00 44.28 702 THR A N 1
ATOM 5279 C CA . THR A 1 702 ? -14.751 9.003 -30.527 1.00 44.28 702 THR A CA 1
ATOM 5280 C C . THR A 1 702 ? -14.691 9.792 -29.214 1.00 44.28 702 THR A C 1
ATOM 5282 O O . THR A 1 702 ? -14.473 9.179 -28.168 1.00 44.28 702 THR A O 1
ATOM 5285 N N . PRO A 1 703 ? -14.855 11.126 -29.208 1.00 42.69 703 PRO A N 1
ATOM 5286 C CA . PRO A 1 703 ? -14.587 11.929 -28.022 1.00 42.69 703 PRO A CA 1
ATOM 5287 C C . PRO A 1 703 ? -15.693 11.747 -26.976 1.00 42.69 703 PRO A C 1
ATOM 5289 O O . PRO A 1 703 ? -16.765 12.343 -27.071 1.00 42.69 703 PRO A O 1
ATOM 5292 N N . VAL A 1 704 ? -15.418 10.961 -25.935 1.00 43.03 704 VAL A N 1
ATOM 5293 C CA . VAL A 1 704 ? -16.146 11.030 -24.663 1.00 43.03 704 VAL A CA 1
ATOM 5294 C C . VAL A 1 704 ? -15.127 11.367 -23.586 1.00 43.03 704 VAL A C 1
ATOM 5296 O O . VAL A 1 704 ? -14.212 10.602 -23.306 1.00 43.03 704 VAL A O 1
ATOM 5299 N N . LYS A 1 705 ? -15.250 12.566 -23.026 1.00 47.56 705 LYS A N 1
ATOM 5300 C CA . LYS A 1 705 ? -14.345 13.093 -22.010 1.00 47.56 705 LYS A CA 1
ATOM 5301 C C . LYS A 1 705 ? -14.543 12.370 -20.678 1.00 47.56 705 LYS A C 1
ATOM 5303 O O . LYS A 1 705 ? -15.620 12.461 -20.085 1.00 47.56 705 LYS A O 1
ATOM 5308 N N . GLY A 1 706 ? -13.488 11.706 -20.211 1.00 54.50 706 GLY A N 1
ATOM 5309 C CA . GLY A 1 706 ? -13.368 11.259 -18.830 1.00 54.50 706 GLY A CA 1
ATOM 5310 C C . GLY A 1 706 ? -13.334 12.461 -17.884 1.00 54.50 706 GLY A C 1
ATOM 5311 O O . GLY A 1 706 ? -12.687 13.478 -18.149 1.00 54.50 706 GLY A O 1
ATOM 5312 N N . TRP A 1 707 ? -14.102 12.384 -16.811 1.00 64.75 707 TRP A N 1
ATOM 5313 C CA . TRP A 1 707 ? -14.125 13.371 -15.744 1.00 64.75 707 TRP A CA 1
ATOM 5314 C C . TRP A 1 707 ? -12.994 13.088 -14.751 1.00 64.75 707 TRP A C 1
ATOM 5316 O O . TRP A 1 707 ? -12.647 11.934 -14.536 1.00 64.75 707 TRP A O 1
ATOM 5326 N N . THR A 1 708 ? -12.430 14.130 -14.148 1.00 70.31 708 THR A N 1
ATOM 5327 C CA . THR A 1 708 ? -11.424 14.023 -13.083 1.00 70.31 708 THR A CA 1
ATOM 5328 C C . THR A 1 708 ? -11.913 14.854 -11.912 1.00 70.31 708 THR A C 1
ATOM 5330 O O . THR A 1 708 ? -12.432 15.965 -12.088 1.00 70.31 708 THR A O 1
ATOM 5333 N N . TYR A 1 709 ? -11.777 14.312 -10.715 1.00 76.06 709 TYR A N 1
ATOM 5334 C CA . TYR A 1 709 ? -12.171 14.972 -9.498 1.00 76.06 709 TYR A CA 1
ATOM 5335 C C . TYR A 1 709 ? -11.122 16.002 -9.085 1.00 76.06 709 TYR A C 1
ATOM 5337 O O . TYR A 1 709 ? -9.973 15.697 -8.773 1.00 76.06 709 TYR A O 1
ATOM 5345 N N . HIS A 1 710 ? -11.557 17.254 -8.996 1.00 74.19 710 HIS A N 1
ATOM 5346 C CA . HIS A 1 710 ? -10.777 18.315 -8.378 1.00 74.19 710 HIS A CA 1
ATOM 5347 C C . HIS A 1 710 ? -11.608 18.965 -7.279 1.00 74.19 710 HIS A C 1
ATOM 5349 O O . HIS A 1 710 ? -12.581 19.668 -7.561 1.00 74.19 710 HIS A O 1
ATOM 5355 N N . LYS A 1 711 ? -11.196 18.792 -6.018 1.00 69.88 711 LYS A N 1
ATOM 5356 C CA . LYS A 1 711 ? -11.881 19.409 -4.871 1.00 69.88 711 LYS A CA 1
ATOM 5357 C C . LYS A 1 711 ? -11.987 20.936 -4.990 1.00 69.88 711 LYS A C 1
ATOM 5359 O O . LYS A 1 711 ? -12.964 21.516 -4.535 1.00 69.88 711 LYS A O 1
ATOM 5364 N N . ALA A 1 712 ? -11.036 21.595 -5.661 1.00 71.25 712 ALA A N 1
ATOM 5365 C CA . ALA A 1 712 ? -11.064 23.044 -5.908 1.00 71.25 712 ALA A CA 1
ATOM 5366 C C . ALA A 1 712 ? -12.311 23.524 -6.683 1.00 71.25 712 ALA A C 1
ATOM 5368 O O . ALA A 1 712 ? -12.707 24.689 -6.555 1.00 71.25 712 ALA A O 1
ATOM 5369 N N . ASN A 1 713 ? -12.943 22.620 -7.438 1.00 72.44 713 ASN A N 1
ATOM 5370 C CA . ASN A 1 713 ? -14.158 22.877 -8.206 1.00 72.44 713 ASN A CA 1
ATOM 5371 C C . ASN A 1 713 ? -15.434 22.704 -7.366 1.00 72.44 713 ASN A C 1
ATOM 5373 O O . ASN A 1 713 ? -16.527 22.850 -7.901 1.00 72.44 713 ASN A O 1
ATOM 5377 N N . GLN A 1 714 ? -15.310 22.408 -6.068 1.00 73.94 714 GLN A N 1
ATOM 5378 C CA . GLN A 1 714 ? -16.435 22.302 -5.146 1.00 73.94 714 GLN A CA 1
ATOM 5379 C C . GLN A 1 714 ? -16.571 23.594 -4.304 1.00 73.94 714 GLN A C 1
ATOM 5381 O O . GLN A 1 714 ? -15.584 24.149 -3.814 1.00 73.94 714 GLN A O 1
ATOM 5386 N N . GLU A 1 715 ? -17.786 24.113 -4.160 1.00 68.69 715 GLU A N 1
ATOM 5387 C CA . GLU A 1 715 ? -18.231 25.127 -3.212 1.00 68.69 715 GLU A CA 1
ATOM 5388 C C . GLU A 1 715 ? -18.258 24.545 -1.803 1.00 68.69 715 GLU A C 1
ATOM 5390 O O . GLU A 1 715 ? -19.053 23.662 -1.483 1.00 68.69 715 GLU A O 1
ATOM 5395 N N . GLN A 1 716 ? -17.397 25.074 -0.938 1.00 64.00 716 GLN A N 1
ATOM 5396 C CA . GLN A 1 716 ? -17.445 24.772 0.481 1.00 64.00 716 GLN A CA 1
ATOM 5397 C C . GLN A 1 716 ? -16.974 25.971 1.298 1.00 64.00 716 GLN A C 1
ATOM 5399 O O . GLN A 1 716 ? -15.996 26.636 0.950 1.00 64.00 716 GLN A O 1
ATOM 5404 N N . GLN A 1 717 ? -17.676 26.248 2.396 1.00 57.94 717 GLN A N 1
ATOM 5405 C CA . GLN A 1 717 ? -17.238 27.204 3.408 1.00 57.94 717 GLN A CA 1
ATOM 5406 C C . GLN A 1 717 ? -16.582 26.417 4.549 1.00 57.94 717 GLN A C 1
ATOM 5408 O O . GLN A 1 717 ? -17.235 25.605 5.204 1.00 57.94 717 GLN A O 1
ATOM 5413 N N . ASN A 1 718 ? -15.281 26.628 4.766 1.00 51.94 718 ASN A N 1
ATOM 5414 C CA . ASN A 1 718 ? -14.503 25.904 5.775 1.00 51.94 718 ASN A CA 1
ATOM 5415 C C . ASN A 1 718 ? -14.890 26.360 7.190 1.00 51.94 718 ASN A C 1
ATOM 5417 O O . ASN A 1 718 ? -14.396 27.377 7.675 1.00 51.94 718 ASN A O 1
ATOM 5421 N N . VAL A 1 719 ? -15.767 25.597 7.851 1.00 50.62 719 VAL A N 1
ATOM 5422 C CA . VAL A 1 719 ? -16.165 25.829 9.254 1.00 50.62 719 VAL A CA 1
ATOM 5423 C C . VAL A 1 719 ? -15.565 24.769 10.204 1.00 50.62 719 VAL A C 1
ATOM 5425 O O . VAL A 1 719 ? -15.279 25.096 11.353 1.00 50.62 719 VAL A O 1
ATOM 5428 N N . ALA A 1 720 ? -15.305 23.537 9.734 1.00 56.62 720 ALA A N 1
ATOM 5429 C CA . ALA A 1 720 ? -14.633 22.436 10.456 1.00 56.62 720 ALA A CA 1
ATOM 5430 C C . ALA A 1 720 ? -14.216 21.306 9.474 1.00 56.62 720 ALA A C 1
ATOM 5432 O O . ALA A 1 720 ? -14.681 21.320 8.340 1.00 56.62 720 ALA A O 1
ATOM 5433 N N . SER A 1 721 ? -13.404 20.314 9.896 1.00 66.75 721 SER A N 1
ATOM 5434 C CA . SER A 1 721 ? -13.001 19.141 9.073 1.00 66.75 721 SER A CA 1
ATOM 5435 C C . SER A 1 721 ? -13.883 17.893 9.285 1.00 66.75 721 SER A C 1
ATOM 5437 O O . SER A 1 721 ? -14.050 17.434 10.423 1.00 66.75 721 SER A O 1
ATOM 5439 N N . GLN A 1 722 ? -14.395 17.302 8.195 1.00 75.19 722 GLN A N 1
ATOM 5440 C CA . GLN A 1 722 ? -15.165 16.047 8.186 1.00 75.19 722 GLN A CA 1
ATOM 5441 C C . GLN A 1 722 ? -14.371 14.805 8.592 1.00 75.19 722 GLN A C 1
ATOM 5443 O O . GLN A 1 722 ? -14.978 13.753 8.777 1.00 75.19 722 GLN A O 1
ATOM 5448 N N . HIS A 1 723 ? -13.067 14.922 8.822 1.00 81.12 723 HIS A N 1
ATOM 5449 C CA . HIS A 1 723 ? -12.207 13.832 9.270 1.00 81.12 723 HIS A CA 1
ATOM 5450 C C . HIS A 1 723 ? -12.741 13.100 10.513 1.00 81.12 723 HIS A C 1
ATOM 5452 O O . HIS A 1 723 ? -12.695 11.882 10.624 1.00 81.12 723 HIS A O 1
ATOM 5458 N N . THR A 1 724 ? -13.355 13.829 11.448 1.00 77.94 724 THR A N 1
ATOM 5459 C CA . THR A 1 724 ? -13.961 13.219 12.646 1.00 77.94 724 THR A CA 1
ATOM 5460 C C . THR A 1 724 ? -15.280 12.480 12.373 1.00 77.94 724 THR A C 1
ATOM 5462 O O . THR A 1 724 ? -15.772 11.782 13.262 1.00 77.94 724 THR A O 1
ATOM 5465 N N . SER A 1 725 ? -15.841 12.569 11.160 1.00 83.50 725 SER A N 1
ATOM 5466 C CA . SER A 1 725 ? -17.125 11.952 10.779 1.00 83.50 725 SER A CA 1
ATOM 5467 C C . SER A 1 725 ? -17.108 10.428 10.772 1.00 83.50 725 SER A C 1
ATOM 5469 O O . SER A 1 725 ? -18.164 9.811 10.853 1.00 83.50 725 SER A O 1
ATOM 5471 N N . PHE A 1 726 ? -15.924 9.819 10.728 1.00 87.50 726 PHE A N 1
ATOM 5472 C CA . PHE A 1 726 ? -15.742 8.372 10.844 1.00 87.50 726 PHE A CA 1
ATOM 5473 C C . PHE A 1 726 ? -15.742 7.870 12.300 1.00 87.50 726 PHE A C 1
ATOM 5475 O O . PHE A 1 726 ? -15.504 6.690 12.537 1.00 87.50 726 PHE A O 1
ATOM 5482 N N . SER A 1 727 ? -15.966 8.747 13.285 1.00 90.44 727 SER A N 1
ATOM 5483 C CA . SER A 1 727 ? -15.970 8.429 14.721 1.00 90.44 727 SER A CA 1
ATOM 5484 C C . SER A 1 727 ? -17.311 8.768 15.380 1.00 90.44 727 SER A C 1
ATOM 5486 O O . SER A 1 727 ? -18.218 9.295 14.741 1.00 90.44 727 SER A O 1
ATOM 5488 N N . ASP A 1 728 ? -17.424 8.527 16.685 1.00 90.56 728 ASP A N 1
ATOM 5489 C CA . ASP A 1 728 ? -18.627 8.844 17.458 1.00 90.56 728 ASP A CA 1
ATOM 5490 C C . ASP A 1 728 ? -18.773 10.344 17.798 1.00 90.56 728 ASP A C 1
ATOM 5492 O O . ASP A 1 728 ? -19.859 10.803 18.168 1.00 90.56 728 ASP A O 1
ATOM 5496 N N . PHE A 1 729 ? -17.691 11.130 17.693 1.00 85.00 729 PHE A N 1
ATOM 5497 C CA . PHE A 1 729 ? -17.666 12.540 18.111 1.00 85.00 729 PHE A CA 1
ATOM 5498 C C . PHE A 1 729 ? -18.757 13.425 17.477 1.00 85.00 729 PHE A C 1
ATOM 5500 O O . PHE A 1 729 ? -19.374 14.185 18.227 1.00 85.00 729 PHE A O 1
ATOM 5507 N N . PRO A 1 730 ? -19.065 13.344 16.167 1.00 81.88 730 PRO A N 1
ATOM 5508 C CA . PRO A 1 730 ? -20.099 14.173 15.546 1.00 81.88 730 PRO A CA 1
ATOM 5509 C C . PRO A 1 730 ? -21.502 13.958 16.128 1.00 81.88 730 PRO A C 1
ATOM 5511 O O . PRO A 1 730 ? -22.299 14.893 16.151 1.00 81.88 730 PRO A O 1
ATOM 5514 N N . PHE A 1 731 ? -21.815 12.753 16.618 1.00 82.19 731 PHE A N 1
ATOM 5515 C CA . PHE A 1 731 ? -23.124 12.441 17.208 1.00 82.19 731 PHE A CA 1
ATOM 5516 C C . PHE A 1 731 ? -23.255 12.975 18.640 1.00 82.19 731 PHE A C 1
ATOM 5518 O O . PHE A 1 731 ? -24.347 13.325 19.096 1.00 82.19 731 PHE A O 1
ATOM 5525 N N . LEU A 1 732 ? -22.131 13.047 19.354 1.00 80.00 732 LEU A N 1
ATOM 5526 C CA . LEU A 1 732 ? -22.064 13.470 20.752 1.00 80.00 732 LEU A CA 1
ATOM 5527 C C . LEU A 1 732 ? -21.802 14.972 20.906 1.00 80.00 732 LEU A C 1
ATOM 5529 O O . LEU A 1 732 ? -22.238 15.565 21.893 1.00 80.00 732 LEU A O 1
ATOM 5533 N N . LEU A 1 733 ? -21.129 15.587 19.931 1.00 74.69 733 LEU A N 1
ATOM 5534 C CA . LEU A 1 733 ? -20.763 17.006 19.896 1.00 74.69 733 LEU A CA 1
ATOM 5535 C C . LEU A 1 733 ? -21.182 17.683 18.564 1.00 74.69 733 LEU A C 1
ATOM 5537 O O . LEU A 1 733 ? -20.351 18.315 17.911 1.00 74.69 733 LEU A O 1
ATOM 5541 N N . PRO A 1 734 ? -22.467 17.623 18.159 1.00 66.56 734 PRO A N 1
ATOM 5542 C CA . PRO A 1 734 ? -22.981 18.120 16.880 1.00 66.56 734 PRO A CA 1
ATOM 5543 C C . PRO A 1 734 ? -22.781 19.623 16.648 1.00 66.56 734 PRO A C 1
ATOM 5545 O O . PRO A 1 734 ? -22.734 20.084 15.511 1.00 66.56 734 PRO A O 1
ATOM 5548 N N . SER A 1 735 ? -22.649 20.426 17.709 1.00 59.91 735 SER A N 1
ATOM 5549 C CA . SER A 1 735 ? -22.333 21.854 17.572 1.00 59.91 735 SER A CA 1
ATOM 5550 C C . SER A 1 735 ? -20.915 22.105 17.052 1.00 59.91 735 SER A C 1
ATOM 5552 O O . SER A 1 735 ? -20.654 23.194 16.552 1.00 59.91 735 SER A O 1
ATOM 5554 N N . MET A 1 736 ? -20.017 21.120 17.166 1.00 57.12 736 MET A N 1
ATOM 5555 C CA . MET A 1 736 ? -18.636 21.180 16.670 1.00 57.12 736 MET A CA 1
ATOM 5556 C C . MET A 1 736 ? -18.468 20.531 15.285 1.00 57.12 736 MET A C 1
ATOM 5558 O O . MET A 1 736 ? -17.380 20.595 14.723 1.00 57.12 736 MET A O 1
ATOM 5562 N N . SER A 1 737 ? -19.524 19.928 14.728 1.00 54.84 737 SER A N 1
ATOM 5563 C CA . SER A 1 737 ? -19.504 19.189 13.457 1.00 54.84 737 SER A CA 1
ATOM 5564 C C . SER A 1 737 ? -20.463 19.760 12.405 1.00 54.84 737 SER A C 1
ATOM 5566 O O . SER A 1 737 ? -20.896 19.051 11.500 1.00 54.84 737 SER A O 1
ATOM 5568 N N . LYS A 1 738 ? -20.836 21.045 12.500 1.00 55.44 738 LYS A N 1
ATOM 5569 C CA . LYS A 1 738 ? -21.638 21.686 11.448 1.00 55.44 738 LYS A CA 1
ATOM 5570 C C . LYS A 1 738 ? -20.771 21.958 10.220 1.00 55.44 738 LYS A C 1
ATOM 5572 O O . LYS A 1 738 ? -19.965 22.885 10.220 1.00 55.44 738 LYS A O 1
ATOM 5577 N N . PHE A 1 739 ? -20.997 21.176 9.173 1.00 60.84 739 PHE A N 1
ATOM 5578 C CA . PHE A 1 739 ? -20.366 21.328 7.868 1.00 60.84 739 PHE A CA 1
ATOM 5579 C C . PHE A 1 739 ? -21.376 21.922 6.885 1.00 60.84 739 PHE A C 1
ATOM 5581 O O . PHE A 1 739 ? -22.481 21.406 6.727 1.00 60.84 739 PHE A O 1
ATOM 5588 N N . VAL A 1 740 ? -21.028 23.035 6.239 1.00 52.97 740 VAL A N 1
ATOM 5589 C CA . VAL A 1 740 ? -21.895 23.650 5.226 1.00 52.97 740 VAL A CA 1
ATOM 5590 C C . VAL A 1 740 ? -21.609 22.986 3.881 1.00 52.97 740 VAL A C 1
ATOM 5592 O O . VAL A 1 740 ? -20.502 23.110 3.362 1.00 52.97 740 VAL A O 1
ATOM 5595 N N . GLY A 1 741 ? -22.610 22.299 3.323 1.00 57.75 741 GLY A N 1
ATOM 5596 C CA . GLY A 1 741 ? -22.567 21.740 1.968 1.00 57.75 741 GLY A CA 1
ATOM 5597 C C . GLY A 1 741 ? -22.124 20.278 1.843 1.00 57.75 741 GLY A C 1
ATOM 5598 O O . GLY A 1 741 ? -21.978 19.823 0.718 1.00 57.75 741 GLY A O 1
ATOM 5599 N N . SER A 1 742 ? -21.937 19.529 2.932 1.00 70.69 742 SER A N 1
ATOM 5600 C CA . SER A 1 742 ? -21.398 18.161 2.885 1.00 70.69 742 SER A CA 1
ATOM 5601 C C . SER A 1 742 ? -22.418 17.063 3.240 1.00 70.69 742 SER A C 1
ATOM 5603 O O . SER A 1 742 ? -23.571 17.336 3.583 1.00 70.69 742 SER A O 1
ATOM 5605 N N . VAL A 1 743 ? -21.985 15.800 3.134 1.00 80.94 743 VAL A N 1
ATOM 5606 C CA . VAL A 1 743 ? -22.763 14.617 3.534 1.00 80.94 743 VAL A CA 1
ATOM 5607 C C . VAL A 1 743 ? -22.857 14.533 5.060 1.00 80.94 743 VAL A C 1
ATOM 5609 O O . VAL A 1 743 ? -21.859 14.734 5.756 1.00 80.94 743 VAL A O 1
ATOM 5612 N N . GLY A 1 744 ? -24.036 14.200 5.590 1.00 81.38 744 GLY A N 1
ATOM 5613 C CA . GLY A 1 744 ? -24.242 14.016 7.027 1.00 81.38 744 GLY A CA 1
ATOM 5614 C C . GLY A 1 744 ? -23.423 12.860 7.617 1.00 81.38 744 GLY A C 1
ATOM 5615 O O . GLY A 1 744 ? -23.244 11.823 6.980 1.00 81.38 744 GLY A O 1
ATOM 5616 N N . SER A 1 745 ? -22.968 12.994 8.871 1.00 84.19 745 SER A N 1
ATOM 5617 C CA . SER A 1 745 ? -22.174 11.950 9.551 1.00 84.19 745 SER A CA 1
ATOM 5618 C C . SER A 1 745 ? -22.910 10.609 9.670 1.00 84.19 745 SER A C 1
ATOM 5620 O O . SER A 1 745 ? -22.273 9.562 9.653 1.00 84.19 745 SER A O 1
ATOM 5622 N N . GLN A 1 746 ? -24.247 10.629 9.742 1.00 85.81 746 GLN A N 1
ATOM 5623 C CA . GLN A 1 746 ? -25.065 9.416 9.716 1.00 85.81 746 GLN A CA 1
ATOM 5624 C C . GLN A 1 746 ? -24.950 8.688 8.365 1.00 85.81 746 GLN A C 1
ATOM 5626 O O . GLN A 1 746 ? -24.688 7.492 8.346 1.00 85.81 746 GLN A O 1
ATOM 5631 N N . SER A 1 747 ? -25.071 9.399 7.242 1.00 85.88 747 SER A N 1
ATOM 5632 C CA . SER A 1 747 ? -24.949 8.801 5.906 1.00 85.88 747 SER A CA 1
ATOM 5633 C C . SER A 1 747 ? -23.526 8.310 5.621 1.00 85.88 747 SER A C 1
ATOM 5635 O O . SER A 1 747 ? -23.361 7.271 4.988 1.00 85.88 747 SER A O 1
ATOM 5637 N N . ILE A 1 748 ? -22.496 9.012 6.122 1.00 88.62 748 ILE A N 1
ATOM 5638 C CA . ILE A 1 748 ? -21.096 8.548 6.072 1.00 88.62 748 ILE A CA 1
ATOM 5639 C C . ILE A 1 748 ? -20.951 7.219 6.825 1.00 88.62 748 ILE A C 1
ATOM 5641 O O . ILE A 1 748 ? -20.387 6.267 6.292 1.00 88.62 748 ILE A O 1
ATOM 5645 N N . LEU A 1 749 ? -21.482 7.130 8.049 1.00 89.44 749 LEU A N 1
ATOM 5646 C CA . LEU A 1 749 ? -21.476 5.894 8.832 1.00 89.44 749 LEU A CA 1
ATOM 5647 C C . LEU A 1 749 ? -22.169 4.744 8.081 1.00 89.44 749 LEU A C 1
ATOM 5649 O O . LEU A 1 749 ? -21.590 3.664 7.974 1.00 89.44 749 LEU A O 1
ATOM 5653 N N . GLU A 1 750 ? -23.370 4.983 7.549 1.00 89.50 750 GLU A N 1
ATOM 5654 C CA . GLU A 1 750 ? -24.171 3.986 6.822 1.00 89.50 750 GLU A CA 1
ATOM 5655 C C . GLU A 1 750 ? -23.435 3.453 5.585 1.00 89.50 750 GLU A C 1
ATOM 5657 O O . GLU A 1 750 ? -23.231 2.243 5.467 1.00 89.50 750 GLU A O 1
ATOM 5662 N N . VAL A 1 751 ? -22.948 4.337 4.704 1.00 91.25 751 VAL A N 1
ATOM 5663 C CA . VAL A 1 751 ? -22.267 3.908 3.470 1.00 91.25 751 VAL A CA 1
ATOM 5664 C C . VAL A 1 751 ? -20.943 3.200 3.755 1.00 91.25 751 VAL A C 1
ATOM 5666 O O . VAL A 1 751 ? -20.619 2.217 3.090 1.00 91.25 751 VAL A O 1
ATOM 5669 N N . ASN A 1 752 ? -20.205 3.631 4.785 1.00 93.75 752 ASN A N 1
ATOM 5670 C CA . ASN A 1 752 ? -18.994 2.942 5.230 1.00 93.75 752 ASN A CA 1
ATOM 5671 C C . ASN A 1 752 ? -19.305 1.522 5.712 1.00 93.75 752 ASN A C 1
ATOM 5673 O O . ASN A 1 752 ? -18.580 0.585 5.369 1.00 93.75 752 ASN A O 1
ATOM 5677 N N . CYS A 1 753 ? -20.373 1.350 6.497 1.00 93.38 753 CYS A N 1
ATOM 5678 C CA . CYS A 1 753 ? -20.801 0.033 6.967 1.00 93.38 753 CYS A CA 1
ATOM 5679 C C . CYS A 1 753 ? -21.212 -0.864 5.798 1.00 93.38 753 CYS A C 1
ATOM 5681 O O . CYS A 1 753 ? -20.781 -2.014 5.745 1.00 93.38 753 CYS A O 1
ATOM 5683 N N . ASP A 1 754 ? -21.979 -0.340 4.841 1.00 93.19 754 ASP A N 1
ATOM 5684 C CA . ASP A 1 754 ? -22.426 -1.102 3.674 1.00 93.19 754 ASP A CA 1
ATOM 5685 C C . ASP A 1 754 ? -21.272 -1.536 2.770 1.00 93.19 754 ASP A C 1
ATOM 5687 O O . ASP A 1 754 ? -21.225 -2.697 2.351 1.00 93.19 754 ASP A O 1
ATOM 5691 N N . ILE A 1 755 ? -20.325 -0.635 2.490 1.00 96.00 755 ILE A N 1
ATOM 5692 C CA . ILE A 1 755 ? -19.118 -0.966 1.725 1.00 96.00 755 ILE A CA 1
ATOM 5693 C C . ILE A 1 755 ? -18.330 -2.051 2.465 1.00 96.00 755 ILE A C 1
ATOM 5695 O O . ILE A 1 755 ? -18.000 -3.080 1.880 1.00 96.00 755 ILE A O 1
ATOM 5699 N N . THR A 1 756 ? -18.101 -1.883 3.768 1.00 96.56 756 THR A N 1
ATOM 5700 C CA . THR A 1 756 ? -17.345 -2.853 4.578 1.00 96.56 756 THR A CA 1
ATOM 5701 C C . THR A 1 756 ? -18.035 -4.211 4.647 1.00 96.56 756 THR A C 1
ATOM 5703 O O . THR A 1 756 ? -17.382 -5.246 4.530 1.00 96.56 756 THR A O 1
ATOM 5706 N N . ARG A 1 757 ? -19.365 -4.235 4.774 1.00 94.69 757 ARG A N 1
ATOM 5707 C CA . ARG A 1 757 ? -20.159 -5.467 4.744 1.00 94.69 757 ARG A CA 1
ATOM 5708 C C . ARG A 1 757 ? -19.988 -6.195 3.414 1.00 94.69 757 ARG A C 1
ATOM 5710 O O . ARG A 1 757 ? -19.808 -7.407 3.408 1.00 94.69 757 ARG A O 1
ATOM 5717 N N . ARG A 1 758 ? -20.001 -5.471 2.295 1.00 95.19 758 ARG A N 1
ATOM 5718 C CA . ARG A 1 758 ? -19.814 -6.062 0.963 1.00 95.19 758 ARG A CA 1
ATOM 5719 C C . ARG A 1 758 ? -18.403 -6.601 0.753 1.00 95.19 758 ARG A C 1
ATOM 5721 O O . ARG A 1 758 ? -18.256 -7.695 0.212 1.00 95.19 758 ARG A O 1
ATOM 5728 N N . LEU A 1 759 ? -17.399 -5.866 1.228 1.00 96.19 759 LEU A N 1
ATOM 5729 C CA . LEU A 1 759 ? -16.000 -6.291 1.209 1.00 96.19 759 LEU A CA 1
ATOM 5730 C C . LEU A 1 759 ? -15.798 -7.598 1.995 1.00 96.19 759 LEU A C 1
ATOM 5732 O O . LEU A 1 759 ? -15.174 -8.531 1.490 1.00 96.19 759 LEU A O 1
ATOM 5736 N N . ILE A 1 760 ? -16.327 -7.658 3.223 1.00 95.31 760 ILE A N 1
ATOM 5737 C CA . ILE A 1 760 ? -16.008 -8.716 4.192 1.00 95.31 760 ILE A CA 1
ATOM 5738 C C . ILE A 1 760 ? -16.975 -9.906 4.112 1.00 95.31 760 ILE A C 1
ATOM 5740 O O . ILE A 1 760 ? -16.523 -11.046 4.150 1.00 95.31 760 ILE A O 1
ATOM 5744 N N . LEU A 1 761 ? -18.286 -9.667 4.012 1.00 93.50 761 LEU A N 1
ATOM 5745 C CA . LEU A 1 761 ? -19.307 -10.726 4.032 1.00 93.50 761 LEU A CA 1
ATOM 5746 C C . LEU A 1 761 ? -19.701 -11.195 2.631 1.00 93.50 761 LEU A C 1
ATOM 5748 O O . LEU A 1 761 ? -19.840 -12.391 2.403 1.00 93.50 761 LEU A O 1
ATOM 5752 N N . ASP A 1 762 ? -19.878 -10.260 1.693 1.00 93.06 762 ASP A N 1
ATOM 5753 C CA . ASP A 1 762 ? -20.383 -10.588 0.351 1.00 93.06 762 ASP A CA 1
ATOM 5754 C C . ASP A 1 762 ? -19.244 -10.947 -0.628 1.00 93.06 762 ASP A C 1
ATOM 5756 O O . ASP A 1 762 ? -19.503 -11.263 -1.790 1.00 93.06 762 ASP A O 1
ATOM 5760 N N . ASN A 1 763 ? -17.986 -10.867 -0.171 1.00 90.81 763 ASN A N 1
ATOM 5761 C CA . ASN A 1 763 ? -16.762 -11.043 -0.958 1.00 90.81 763 ASN A CA 1
ATOM 5762 C C . ASN A 1 763 ? -16.729 -10.201 -2.251 1.00 90.81 763 ASN A C 1
ATOM 5764 O O . ASN A 1 763 ? -16.126 -10.595 -3.248 1.00 90.81 763 ASN A O 1
ATOM 5768 N N . LYS A 1 764 ? -17.385 -9.035 -2.236 1.00 94.94 764 LYS A N 1
ATOM 5769 C CA . LYS A 1 764 ? -17.357 -8.046 -3.319 1.00 94.94 764 LYS A CA 1
ATOM 5770 C C . LYS A 1 764 ? -16.260 -7.049 -3.012 1.00 94.94 764 LYS A C 1
ATOM 5772 O O . LYS A 1 764 ? -16.520 -6.027 -2.375 1.00 94.94 764 LYS A O 1
ATOM 5777 N N . ARG A 1 765 ? -15.032 -7.405 -3.377 1.00 93.81 765 ARG A N 1
ATOM 5778 C CA . ARG A 1 765 ? -13.836 -6.663 -2.970 1.00 93.81 765 ARG A CA 1
ATOM 5779 C C . ARG A 1 765 ? -13.491 -5.570 -3.972 1.00 93.81 765 ARG A C 1
ATOM 5781 O O . ARG A 1 765 ? -13.192 -4.442 -3.580 1.00 93.81 765 ARG A O 1
ATOM 5788 N N . GLU A 1 766 ? -13.615 -5.892 -5.251 1.00 93.94 766 GLU A N 1
ATOM 5789 C CA . GLU A 1 766 ? -13.261 -5.000 -6.344 1.00 93.94 766 GLU A CA 1
ATOM 5790 C C . GLU A 1 766 ? -14.498 -4.341 -6.969 1.00 93.94 766 GLU A C 1
ATOM 5792 O O . GLU A 1 766 ? -15.652 -4.742 -6.771 1.00 93.94 766 GLU A O 1
ATOM 5797 N N . GLU A 1 767 ? -14.263 -3.312 -7.777 1.00 88.12 767 GLU A N 1
ATOM 5798 C CA . GLU A 1 767 ? -15.327 -2.638 -8.521 1.00 88.12 767 GLU A CA 1
ATOM 5799 C C . GLU A 1 767 ? -16.048 -3.561 -9.496 1.00 88.12 767 GLU A C 1
ATOM 5801 O O . GLU A 1 767 ? -17.274 -3.488 -9.622 1.00 88.12 767 GLU A O 1
ATOM 5806 N N . SER A 1 768 ? -15.302 -4.466 -10.134 1.00 86.38 768 SER A N 1
ATOM 5807 C CA . SER A 1 768 ? -15.840 -5.509 -11.013 1.00 86.38 768 SER A CA 1
ATOM 5808 C C . SER A 1 768 ? -16.832 -6.429 -10.304 1.00 86.38 768 SER A C 1
ATOM 5810 O O . SER A 1 768 ? -17.740 -6.958 -10.942 1.00 86.38 768 SER A O 1
ATOM 5812 N N . ASP A 1 769 ? -16.698 -6.574 -8.986 1.00 88.50 769 ASP A N 1
ATOM 5813 C CA . ASP A 1 769 ? -17.573 -7.406 -8.159 1.00 88.50 769 ASP A CA 1
ATOM 5814 C C . ASP A 1 769 ? -18.853 -6.651 -7.751 1.00 88.50 769 ASP A C 1
ATOM 5816 O O . ASP A 1 769 ? -19.773 -7.208 -7.141 1.00 88.50 769 ASP A O 1
ATOM 5820 N N . GLY A 1 770 ? -18.931 -5.358 -8.086 1.00 89.31 770 GLY A N 1
ATOM 5821 C CA . GLY A 1 770 ? -20.058 -4.489 -7.781 1.00 89.31 770 GLY A CA 1
ATOM 5822 C C . GLY A 1 770 ? -20.075 -3.999 -6.334 1.00 89.31 770 GLY A C 1
ATOM 5823 O O . GLY A 1 770 ? -21.165 -3.802 -5.787 1.00 89.31 770 GLY A O 1
ATOM 5824 N N . VAL A 1 771 ? -18.908 -3.781 -5.708 1.00 93.69 771 VAL A N 1
ATOM 5825 C CA . VAL A 1 771 ? -18.812 -3.269 -4.325 1.00 93.69 771 VAL A CA 1
ATOM 5826 C C . VAL A 1 771 ? -19.623 -1.978 -4.129 1.00 93.69 771 VAL A C 1
ATOM 5828 O O . VAL A 1 771 ? -20.376 -1.870 -3.162 1.00 93.69 771 VAL A O 1
ATOM 5831 N N . PHE A 1 772 ? -19.621 -1.066 -5.108 1.00 92.69 772 PHE A N 1
ATOM 5832 C CA . PHE A 1 772 ? -20.376 0.197 -5.053 1.00 92.69 772 PHE A CA 1
ATOM 5833 C C . PHE A 1 772 ? -21.790 0.134 -5.660 1.00 92.69 772 PHE A C 1
ATOM 5835 O O . PHE A 1 772 ? -22.550 1.100 -5.588 1.00 92.69 772 PHE A O 1
ATOM 5842 N N . ALA A 1 773 ? -22.184 -0.989 -6.267 1.00 87.31 773 ALA A N 1
ATOM 5843 C CA . ALA A 1 773 ? -23.412 -1.059 -7.057 1.00 87.31 773 ALA A CA 1
ATOM 5844 C C . ALA A 1 773 ? -24.680 -1.059 -6.183 1.00 87.31 773 ALA A C 1
ATOM 5846 O O . ALA A 1 773 ? -24.880 -1.947 -5.353 1.00 87.31 773 ALA A O 1
ATOM 5847 N N . GLY A 1 774 ? -25.581 -0.095 -6.384 1.00 81.38 774 GLY A N 1
ATOM 5848 C CA . GLY A 1 774 ? -26.883 -0.070 -5.706 1.00 81.38 774 GLY A CA 1
ATOM 5849 C C . GLY A 1 774 ? -26.813 0.165 -4.194 1.00 81.38 774 GLY A C 1
ATOM 5850 O O . GLY A 1 774 ? -27.688 -0.313 -3.473 1.00 81.38 774 GLY A O 1
ATOM 5851 N N . LEU A 1 775 ? -25.772 0.848 -3.709 1.00 86.19 775 LEU A N 1
ATOM 5852 C CA . LEU A 1 775 ? -25.734 1.390 -2.348 1.00 86.19 775 LEU A CA 1
ATOM 5853 C C . LEU A 1 775 ? -26.852 2.427 -2.193 1.00 86.19 775 LEU A C 1
ATOM 5855 O O . LEU A 1 775 ? -27.031 3.255 -3.085 1.00 86.19 775 LEU A O 1
ATOM 5859 N N . LYS A 1 776 ? -27.616 2.382 -1.099 1.00 80.19 776 LYS A N 1
ATOM 5860 C CA . LYS A 1 776 ? -28.748 3.289 -0.847 1.00 80.19 776 LYS A CA 1
ATOM 5861 C C . LYS A 1 776 ? -28.670 3.844 0.569 1.00 80.19 776 LYS A C 1
ATOM 5863 O O . LYS A 1 776 ? -28.292 3.104 1.468 1.00 80.19 776 LYS A O 1
ATOM 5868 N N . GLY A 1 777 ? -29.040 5.107 0.770 1.00 68.38 777 GLY A N 1
ATOM 5869 C CA . GLY A 1 777 ? -29.218 5.646 2.122 1.00 68.38 777 GLY A CA 1
ATOM 5870 C C . GLY A 1 777 ? -30.421 4.995 2.811 1.00 68.38 777 GLY A C 1
ATOM 5871 O O . GLY A 1 777 ? -31.465 4.811 2.177 1.00 68.38 777 GLY A O 1
ATOM 5872 N N . GLU A 1 778 ? -30.313 4.642 4.098 1.00 64.81 778 GLU A N 1
ATOM 5873 C CA . GLU A 1 778 ? -31.423 3.974 4.804 1.00 64.81 778 GLU A CA 1
ATOM 5874 C C . GLU A 1 778 ? -32.641 4.896 4.949 1.00 64.81 778 GLU A C 1
ATOM 5876 O O . GLU A 1 778 ? -33.785 4.451 4.847 1.00 64.81 778 GLU A O 1
ATOM 5881 N N . LYS A 1 779 ? -32.408 6.194 5.186 1.00 63.03 779 LYS A N 1
ATOM 5882 C CA . LYS A 1 779 ? -33.481 7.156 5.480 1.00 63.03 779 LYS A CA 1
ATOM 5883 C C . LYS A 1 779 ? -34.163 7.740 4.251 1.00 63.03 779 LYS A C 1
ATOM 5885 O O . LYS A 1 779 ? -35.345 8.065 4.319 1.00 63.03 779 LYS A O 1
ATOM 5890 N N . ASP A 1 780 ? -33.431 7.933 3.159 1.00 63.50 780 ASP A N 1
ATOM 5891 C CA . ASP A 1 780 ? -33.964 8.535 1.932 1.00 63.50 780 ASP A CA 1
ATOM 5892 C C . ASP A 1 780 ? -34.256 7.504 0.830 1.00 63.50 780 ASP A C 1
ATOM 5894 O O . ASP A 1 780 ? -34.974 7.820 -0.120 1.00 63.50 780 ASP A O 1
ATOM 5898 N N . GLY A 1 781 ? -33.743 6.272 0.953 1.00 66.88 781 GLY A N 1
ATOM 5899 C CA . GLY A 1 781 ? -33.913 5.200 -0.027 1.00 66.88 781 GLY A CA 1
ATOM 5900 C C . GLY A 1 781 ? -33.281 5.494 -1.391 1.00 66.88 781 GLY A C 1
ATOM 5901 O O . GLY A 1 781 ? -33.469 4.706 -2.329 1.00 66.88 781 GLY A O 1
ATOM 5902 N N . GLN A 1 782 ? -32.553 6.608 -1.523 1.00 73.06 782 GLN A N 1
ATOM 5903 C CA . GLN A 1 782 ? -31.946 7.031 -2.777 1.00 73.06 782 GLN A CA 1
ATOM 5904 C C . GLN A 1 782 ? -30.608 6.332 -2.975 1.00 73.06 782 GLN A C 1
ATOM 5906 O O . GLN A 1 782 ? -29.854 6.099 -2.030 1.00 73.06 782 GLN A O 1
ATOM 5911 N N . ALA A 1 783 ? -30.330 5.956 -4.222 1.00 77.50 783 ALA A N 1
ATOM 5912 C CA . ALA A 1 783 ? -29.073 5.315 -4.558 1.00 77.50 783 ALA A CA 1
ATOM 5913 C C . ALA A 1 783 ? -27.933 6.336 -4.517 1.00 77.50 783 ALA A C 1
ATOM 5915 O O . ALA A 1 783 ? -28.025 7.393 -5.140 1.00 77.50 783 ALA A O 1
ATOM 5916 N N . TRP A 1 784 ? -26.846 5.979 -3.838 1.00 85.50 784 TRP A N 1
ATOM 5917 C CA . TRP A 1 784 ? -25.594 6.716 -3.908 1.00 85.50 784 TRP A CA 1
ATOM 5918 C C . TRP A 1 784 ? -25.119 6.755 -5.352 1.00 85.50 784 TRP A C 1
ATOM 5920 O O . TRP A 1 784 ? -24.995 5.715 -6.011 1.00 85.50 784 TRP A O 1
ATOM 5930 N N . ARG A 1 785 ? -24.831 7.955 -5.850 1.00 85.00 785 ARG A N 1
ATOM 5931 C CA . ARG A 1 785 ? -24.278 8.085 -7.190 1.00 85.00 785 ARG A CA 1
ATOM 5932 C C . ARG A 1 785 ? -22.792 7.766 -7.155 1.00 85.00 785 ARG A C 1
ATOM 5934 O O . ARG A 1 785 ? -22.045 8.346 -6.373 1.00 85.00 785 ARG A O 1
ATOM 5941 N N . VAL A 1 786 ? -22.364 6.864 -8.029 1.00 87.88 786 VAL A N 1
ATOM 5942 C CA . VAL A 1 786 ? -20.956 6.495 -8.178 1.00 87.88 786 VAL A CA 1
ATOM 5943 C C . VAL A 1 786 ? -20.378 7.273 -9.349 1.00 87.88 786 VAL A C 1
ATOM 5945 O O . VAL A 1 786 ? -20.824 7.144 -10.489 1.00 87.88 786 VAL A O 1
ATOM 5948 N N . TRP A 1 787 ? -19.429 8.137 -9.037 1.00 85.88 787 TRP A N 1
ATOM 5949 C CA . TRP A 1 787 ? -18.690 8.975 -9.961 1.00 85.88 787 TRP A CA 1
ATOM 5950 C C . TRP A 1 787 ? -17.323 8.372 -10.116 1.00 85.88 787 TRP A C 1
ATOM 5952 O O . TRP A 1 787 ? -16.691 8.017 -9.129 1.00 85.88 787 TRP A O 1
ATOM 5962 N N . LYS A 1 788 ? -16.873 8.260 -11.352 1.00 83.88 788 LYS A N 1
ATOM 5963 C CA . LYS A 1 788 ? -15.650 7.545 -11.640 1.00 83.88 788 LYS A CA 1
ATOM 5964 C C . LYS A 1 788 ? -14.733 8.411 -12.459 1.00 83.88 788 LYS A C 1
ATOM 5966 O O . LYS A 1 788 ? -15.132 8.880 -13.531 1.00 83.88 788 LYS A O 1
ATOM 5971 N N . GLU A 1 789 ? -13.532 8.629 -11.944 1.00 77.94 789 GLU A N 1
ATOM 5972 C CA . GLU A 1 789 ? -12.508 9.306 -12.718 1.00 77.94 789 GLU A CA 1
ATOM 5973 C C . GLU A 1 789 ? -12.235 8.526 -14.015 1.00 77.94 789 GLU A C 1
ATOM 5975 O O . GLU A 1 789 ? -12.278 7.299 -14.053 1.00 77.94 789 GLU A O 1
ATOM 5980 N N . GLY A 1 790 ? -12.068 9.238 -15.128 1.00 67.56 790 GLY A N 1
ATOM 5981 C CA . GLY A 1 790 ? -11.915 8.633 -16.455 1.00 67.56 790 GLY A CA 1
ATOM 5982 C C . GLY A 1 790 ? -13.222 8.217 -17.151 1.00 67.56 790 GLY A C 1
ATOM 5983 O O . GLY A 1 790 ? -13.196 7.929 -18.347 1.00 67.56 790 GLY A O 1
ATOM 5984 N N . LYS A 1 791 ? -14.389 8.246 -16.485 1.00 70.44 791 LYS A N 1
ATOM 5985 C CA . LYS A 1 791 ? -15.710 8.053 -17.132 1.00 70.44 791 LYS A CA 1
ATOM 5986 C C . LYS A 1 791 ? -16.446 9.385 -17.314 1.00 70.44 791 LYS A C 1
ATOM 5988 O O . LYS A 1 791 ? -16.070 10.399 -16.734 1.00 70.44 791 LYS A O 1
ATOM 5993 N N . ALA A 1 792 ? -17.480 9.410 -18.158 1.00 64.50 792 ALA A N 1
ATOM 5994 C CA . ALA A 1 792 ? -18.255 10.628 -18.397 1.00 64.50 792 ALA A CA 1
ATOM 5995 C C . ALA A 1 792 ? -18.888 11.144 -17.095 1.00 64.50 792 ALA A C 1
ATOM 5997 O O . ALA A 1 792 ? -19.497 10.371 -16.354 1.00 64.50 792 ALA A O 1
ATOM 5998 N N . GLN A 1 793 ? -18.781 12.452 -16.843 1.00 67.50 793 GLN A N 1
ATOM 5999 C CA . GLN A 1 793 ? -19.436 13.069 -15.691 1.00 67.50 793 GLN A CA 1
ATOM 6000 C C . GLN A 1 793 ? -20.959 12.861 -15.782 1.00 67.50 793 GLN A C 1
ATOM 6002 O O . GLN A 1 793 ? -21.544 13.139 -16.839 1.00 67.50 793 GLN A O 1
ATOM 6007 N N . PRO A 1 794 ? -21.627 12.423 -14.702 1.00 65.94 794 PRO A N 1
ATOM 6008 C CA . PRO A 1 794 ? -23.083 12.386 -14.659 1.00 65.94 794 PRO A CA 1
ATOM 6009 C C . PRO A 1 794 ? -23.672 13.786 -14.902 1.00 65.94 794 PRO A C 1
ATOM 6011 O O . PRO A 1 794 ? -23.304 14.744 -14.228 1.00 65.94 794 PRO A O 1
ATOM 6014 N N . LYS A 1 795 ? -24.568 13.920 -15.892 1.00 59.38 795 LYS A N 1
ATOM 6015 C CA . LYS A 1 795 ? -25.093 15.223 -16.356 1.00 59.38 795 LYS A CA 1
ATOM 6016 C C . LYS A 1 795 ? -26.219 15.803 -15.489 1.00 59.38 795 LYS A C 1
ATOM 6018 O O . LYS A 1 795 ? -26.530 16.981 -15.617 1.00 59.38 795 LYS A O 1
ATOM 6023 N N . GLU A 1 796 ? -26.840 14.994 -14.636 1.00 61.50 796 GLU A N 1
ATOM 6024 C CA . GLU A 1 796 ? -28.031 15.359 -13.859 1.00 61.50 796 GLU A CA 1
ATOM 6025 C C . GLU A 1 796 ? -27.668 15.631 -12.395 1.00 61.50 796 GLU A C 1
ATOM 6027 O O . GLU A 1 796 ? -27.927 14.820 -11.509 1.00 61.50 796 GLU A O 1
ATOM 6032 N N . LEU A 1 797 ? -27.020 16.758 -12.120 1.00 63.12 797 LEU A N 1
ATOM 6033 C CA . LEU A 1 797 ? -26.822 17.220 -10.748 1.00 63.12 797 LEU A CA 1
ATOM 6034 C C . LEU A 1 797 ? -28.074 17.942 -10.256 1.00 63.12 797 LEU A C 1
ATOM 6036 O O . LEU A 1 797 ? -28.488 18.933 -10.857 1.00 63.12 797 LEU A O 1
ATOM 6040 N N . ASP A 1 798 ? -28.655 17.490 -9.148 1.00 62.62 798 ASP A N 1
ATOM 6041 C CA . ASP A 1 798 ? -29.684 18.268 -8.467 1.00 62.62 798 ASP A CA 1
ATOM 6042 C C . ASP A 1 798 ? -29.008 19.224 -7.475 1.00 62.62 798 ASP A C 1
ATOM 6044 O O . ASP A 1 798 ? -28.613 18.855 -6.372 1.00 62.62 798 ASP A O 1
ATOM 6048 N N . ALA A 1 799 ? -28.871 20.494 -7.865 1.00 58.28 799 ALA A N 1
ATOM 6049 C CA . ALA A 1 799 ? -28.291 21.539 -7.015 1.00 58.28 799 ALA A CA 1
ATOM 6050 C C . ALA A 1 799 ? -29.065 21.757 -5.690 1.00 58.28 799 ALA A C 1
ATOM 6052 O O . ALA A 1 799 ? -28.548 22.406 -4.771 1.00 58.28 799 ALA A O 1
ATOM 6053 N N . LYS A 1 800 ? -30.289 21.216 -5.582 1.00 61.78 800 LYS A N 1
ATOM 6054 C CA . LYS A 1 800 ? -31.166 21.249 -4.403 1.00 61.78 800 LYS A CA 1
ATOM 6055 C C . LYS A 1 800 ? -31.330 19.879 -3.732 1.00 61.78 800 LYS A C 1
ATOM 6057 O O . LYS A 1 800 ? -32.198 19.761 -2.867 1.00 61.78 800 LYS A O 1
ATOM 6062 N N . ALA A 1 801 ? -30.519 18.880 -4.088 1.00 64.69 801 ALA A N 1
ATOM 6063 C CA . ALA A 1 801 ? -30.560 17.535 -3.521 1.00 64.69 801 ALA A CA 1
ATOM 6064 C C . ALA A 1 801 ? -30.199 17.531 -2.029 1.00 64.69 801 ALA A C 1
ATOM 6066 O O . ALA A 1 801 ? -29.065 17.251 -1.639 1.00 64.69 801 ALA A O 1
ATOM 6067 N N . SER A 1 802 ? -31.172 17.847 -1.183 1.00 64.62 802 SER A N 1
ATOM 6068 C CA . SER A 1 802 ? -31.101 17.627 0.255 1.00 64.62 802 SER A CA 1
ATOM 6069 C C . SER A 1 802 ? -31.792 16.309 0.599 1.00 64.62 802 SER A C 1
ATOM 6071 O O . SER A 1 802 ? -32.957 16.100 0.261 1.00 64.62 802 SER A O 1
ATOM 6073 N N . GLY A 1 803 ? -31.070 15.421 1.277 1.00 62.59 803 GLY A N 1
ATOM 6074 C CA . GLY A 1 803 ? -31.613 14.242 1.928 1.00 62.59 803 GLY A CA 1
ATOM 6075 C C . GLY A 1 803 ? -32.605 14.603 3.037 1.00 62.59 803 GLY A C 1
ATOM 6076 O O . GLY A 1 803 ? -32.746 15.755 3.457 1.00 62.59 803 GLY A O 1
ATOM 6077 N N . SER A 1 804 ? -33.310 13.582 3.521 1.00 59.34 804 SER A N 1
ATOM 6078 C CA . SER A 1 804 ? -34.387 13.706 4.520 1.00 59.34 804 SER A CA 1
ATOM 6079 C C . SER A 1 804 ? -33.963 14.337 5.857 1.00 59.34 804 SER A C 1
ATOM 6081 O O . SER A 1 804 ? -34.812 14.808 6.612 1.00 59.34 804 SER A O 1
ATOM 6083 N N . ASP A 1 805 ? -32.664 14.364 6.154 1.00 59.66 805 ASP A N 1
ATOM 6084 C CA . ASP A 1 805 ? -32.067 14.940 7.361 1.00 59.66 805 ASP A CA 1
ATOM 6085 C C . ASP A 1 805 ? -31.625 16.408 7.192 1.00 59.66 805 ASP A C 1
ATOM 6087 O O . ASP A 1 805 ? -31.088 17.003 8.129 1.00 59.66 805 ASP A O 1
ATOM 6091 N N . GLY A 1 806 ? -31.862 16.999 6.016 1.00 64.19 806 GLY A N 1
ATOM 6092 C CA . GLY A 1 806 ? -31.465 18.365 5.679 1.00 64.19 806 GLY A CA 1
ATOM 6093 C C . GLY A 1 806 ? -30.021 18.509 5.185 1.00 64.19 806 GLY A C 1
ATOM 6094 O O . GLY A 1 806 ? -29.622 19.629 4.861 1.00 64.19 806 GLY A O 1
ATOM 6095 N N . ASN A 1 807 ? -29.249 17.418 5.091 1.00 70.81 807 ASN A N 1
ATOM 6096 C CA . ASN A 1 807 ? -27.916 17.405 4.472 1.00 70.81 807 ASN A CA 1
ATOM 6097 C C . ASN A 1 807 ? -28.015 17.104 2.976 1.00 70.81 807 ASN A C 1
ATOM 6099 O O . ASN A 1 807 ? -29.082 16.763 2.487 1.00 70.81 807 ASN A O 1
ATOM 6103 N N . ARG A 1 808 ? -26.926 17.244 2.217 1.00 76.94 808 ARG A N 1
ATOM 6104 C CA . ARG A 1 808 ? -26.933 16.939 0.777 1.00 76.94 808 ARG A CA 1
ATOM 6105 C C . ARG A 1 808 ? -26.907 15.437 0.500 1.00 76.94 808 ARG A C 1
ATOM 6107 O O . ARG A 1 808 ? -26.346 14.681 1.293 1.00 76.94 808 ARG A O 1
ATOM 6114 N N . LEU A 1 809 ? -27.483 15.019 -0.629 1.00 78.81 809 LEU A N 1
ATOM 6115 C CA . LEU A 1 809 ? -27.350 13.640 -1.104 1.00 78.81 809 LEU A CA 1
ATOM 6116 C C . LEU A 1 809 ? -25.873 13.308 -1.346 1.00 78.81 809 LEU A C 1
ATOM 6118 O O . LEU A 1 809 ? -25.112 14.124 -1.872 1.00 78.81 809 LEU A O 1
ATOM 6122 N N . GLY A 1 810 ? -25.466 12.113 -0.933 1.00 83.12 810 GLY A N 1
ATOM 6123 C CA . GLY A 1 810 ? -24.088 11.658 -1.047 1.00 83.12 810 GLY A CA 1
ATOM 6124 C C . GLY A 1 810 ? -23.753 11.066 -2.417 1.00 83.12 810 GLY A C 1
ATOM 6125 O O . GLY A 1 810 ? -24.575 10.405 -3.055 1.00 83.12 810 GLY A O 1
ATOM 6126 N N . ARG A 1 811 ? -22.503 11.254 -2.841 1.00 87.81 811 ARG A N 1
ATOM 6127 C CA . ARG A 1 811 ? -21.872 10.590 -3.988 1.00 87.81 811 ARG A CA 1
ATOM 6128 C C . ARG A 1 811 ? -20.583 9.898 -3.550 1.00 87.81 811 ARG A C 1
ATOM 6130 O O . ARG A 1 811 ? -19.901 10.352 -2.632 1.00 87.81 811 ARG A O 1
ATOM 6137 N N . LEU A 1 812 ? -20.236 8.821 -4.239 1.00 91.25 812 LEU A N 1
ATOM 6138 C CA . LEU A 1 812 ? -18.943 8.157 -4.117 1.00 91.25 812 LEU A CA 1
ATOM 6139 C C . LEU A 1 812 ? -18.103 8.523 -5.328 1.00 91.25 812 LEU A C 1
ATOM 6141 O O . LEU A 1 812 ? -18.527 8.292 -6.454 1.00 91.25 812 LEU A O 1
ATOM 6145 N N . ILE A 1 813 ? -16.934 9.099 -5.101 1.00 90.75 813 ILE A N 1
ATOM 6146 C CA . ILE A 1 813 ? -15.970 9.441 -6.140 1.00 90.75 813 ILE A CA 1
ATOM 6147 C C . ILE A 1 813 ? -14.890 8.373 -6.117 1.00 90.75 813 ILE A C 1
ATOM 6149 O O . ILE A 1 813 ? -14.089 8.335 -5.191 1.00 90.75 813 ILE A O 1
ATOM 6153 N N . VAL A 1 814 ? -14.890 7.499 -7.110 1.00 92.38 814 VAL A N 1
ATOM 6154 C CA . VAL A 1 814 ? -13.856 6.492 -7.314 1.00 92.38 814 VAL A CA 1
ATOM 6155 C C . VAL A 1 814 ? -12.705 7.115 -8.090 1.00 92.38 814 VAL A C 1
ATOM 6157 O O . VAL A 1 814 ? -12.907 7.641 -9.191 1.00 92.38 814 VAL A O 1
ATOM 6160 N N . HIS A 1 815 ? -11.520 7.067 -7.491 1.00 87.88 815 HIS A N 1
ATOM 6161 C CA . HIS A 1 815 ? -10.305 7.648 -8.034 1.00 87.88 815 HIS A CA 1
ATOM 6162 C C . HIS A 1 815 ? -9.546 6.683 -8.935 1.00 87.88 815 HIS A C 1
ATOM 6164 O O . HIS A 1 815 ? -9.460 5.490 -8.649 1.00 87.88 815 HIS A O 1
ATOM 6170 N N . ALA A 1 816 ? -8.927 7.235 -9.976 1.00 78.38 816 ALA A N 1
ATOM 6171 C CA . ALA A 1 816 ? -8.085 6.484 -10.898 1.00 78.38 816 ALA A CA 1
ATOM 6172 C C . ALA A 1 816 ? -6.721 6.157 -10.255 1.00 78.38 816 ALA A C 1
ATOM 6174 O O . ALA A 1 816 ? -5.886 7.050 -10.045 1.00 78.38 816 ALA A O 1
ATOM 6175 N N . LEU A 1 817 ? -6.483 4.872 -9.959 1.00 73.38 817 LEU A N 1
ATOM 6176 C CA . LEU A 1 817 ? -5.208 4.373 -9.428 1.00 73.38 817 LEU A CA 1
ATOM 6177 C C . LEU A 1 817 ? -4.238 3.983 -10.538 1.00 73.38 817 LEU A C 1
ATOM 6179 O O . LEU A 1 817 ? -4.532 3.069 -11.334 1.00 73.38 817 LEU A O 1
#

Secondary structure (DSSP, 8-state):
--PPPPPTT-SSEEEEEEEEEEEEEEEE-SSSS--EEEETTEEEESSEEEEEEEEEEEEE-SS-------BSSPSSHHHHHHHHHHHTT--GGGHHHHHTTTHHHHT-B-S-EESPPPPPPPTT-EEEEEEEPPTT--TTTTHHHHHHHHHHT-EEEEEE--SS-SSEEEEEPPPPTT----SGGGGTS-STTEEEEE---GGGBTT---HHHHHHHHHHHHHHHHHHHHHHHHHHHTT-HHHHHHH-TTGGGS-HHHHHHHHHHHHTTTT-EEEEEEEEEEETHHHHHHHHHHHSTT---SEEEEES---TTS--SSTT-PPP-S-EEEEEETTGGG-HHHHHHHHHHHHHHHHHTTS--EEEEEEETT-B---S-------PSPSEEEEEEE-BTTTEESHHHHHHHHHHSHHHHSSTT--TTHHHHHHHHHHHHHHHHHHHHHHTT----HHHHHHHHHHHHHHHTT--PPPPTT------TTSTTS-S-GGGGGS--S-HHHHHHHHHHHTTPEEPTTHHHIIIIITTTTT-S--S-TT--EEEEEEEESS-HHHHHHHHHHHHHHHHTSBTTSHHHHTT--HHHHHT--SBEEEEGGGTT--TT-HHHHHHHHHHHT--BS-TTSSS--BTTEEEEES-HHHHHHHHHTT-EEEEETTTTSS--HHHH---SEEESSHHHHHHHHHHHHHHHHHH----PPP---GGGB--B-SS-GGGGGSSHHHH-GGG---BSS--HHHHHHHHHHHHHHHHTS---SGGGTTTTT-B-TTT-PBPEEEETTSPPPS---TT-B-TTSSBPEEEEEE--

Sequence (817 aa):
MSLPALPSGAQYGVSAITLEIPLASPIVQDSPTPYTYQEGGATKAILTTDTTLVTIYYPTSKTSVDAGSLDWLEAPKLRSIGGLLKYAGISKYLALPIILPAYGVISQKLATAVDAPLAELPTDGFPVAVFSHGMGGTRTTYSAYLTSLAASGIIVAAIEHRDGSASSTTIHHPLKEGSSSGGLFKWFSGPSGVENKLYIRPTEVDGKPDPLEFRRAQVEFRRREVLSALSIVADINAGKGASLVDSCTRSSRDEAKLRSRRSEALAGFAGKLQMNDPWMIGHSFGGSTAIQALRHTDCPFGQALVLDPWVEPVPITGADVVPVSKPLYTINSEDFTQWKSHMDDVTTIARESSASTGGKGWLVTIGAEGTEKSDPTATSGSVCPPSRLVIVHDMFGTLFGLDACIDALKGLFKDQLEAEGVPKIVPELVIMDWFHGTQRDFTYSSVCGQYKPIGEVFKGTLPRVLLQAGILPKKDGKGTALTQGGSFADDGPAEEALENPFGPEVVQTMMGALGKLRPRPGMVDALTKIYRDRDGKGRLPAGVDKVDVWAATNGSLQLGRSSFLRALGESDGADIDSDAARNGRSEAHNAIGSGIGLFSCDEIGAAKPDPRVYAEVLRRIKAEPLDAEAAKKEYQGIWFVASHTWDTFAAKQAGFRTAWVTYEEFYSCPSVYGTPDVVGRNLEEVSEKILAFERDLAAKATPVKGWTYHKANQEQQNVASQHTSFSDFPFLLPSMSKFVGSVGSQSILEVNCDITRRLILDNKREESDGVFAGLKGEKDGQAWRVWKEGKAQPKELDAKASGSDGNRLGRLIVHAL

Foldseek 3Di:
DAFDAADPPQQFAKAKEKFKFFDPDKFAQPDPDAWWFDDPNDIDGQLIDGIWIKMKMAGDHPPDDVADWAQLQDPVNVQLLVLLCVVVVHDPVCSVVVVVVLVCNSRYTASHGYLHAHYDFDPQFAAEEEEEEAFQAALRFLRSLSNNLNSLRHIYIYTGDRNLRHSKDKFQADDDPPPDDDDDVPVVDDDPRIDMHGRDQCCRIPVSDDRLVSLLSSLVSVLVSSVVSLVVLVCLQQQVQLVSLVRGSVNVPPDPVSSVSNSVRSSSNHNRYDQQAHEYEYAASGLCSQLVLQQDPPRSHQEYEYEQYNPSSPDQDDLPRRARQHAYEYEYELQSVVPPVRVVSVVSNNVSRCLNHLRFYFYKYKWFFLLFDDDPCPPFPWPFFDLEFEEEEAPELAFFDLVLLLVLQCVQQVCPCVPPPHDVCLSVVLVVCLVVVLQVVQQVCLVVVNHDQSLVSSLVCNLVSCLVSVNFADDDPPDDDGDRQLDPPPVDDNCSVVDRRHDPCSSVSSSVSLLVTDGWPCNQCLQPDLLLPNVVPPLAADNHQEYAYEYEYSHDPVSQLSRLCVHHNQQQSPAFPDPSVVPPDDPSSVRHTGYYHYHYCVVNSHRPPPLVSLVVVCVVVVWDFPALPPSQTATRNFEYEYCDLSNQLSNVSNRHQYEHACCRVVDNPCVVRNDHPHYDPGSNRSSSVSSVVSNVVSVPDDIFGFDADDSVSGDFDPPDDCSCLSTSCCVSPVVSVDTPQTDDSLQVSQLVSQLVCCVRPVVQRDVVSVSQPQDARPQQRDRAAEREGGHHGDPDGDSPQAGPVRHGRIHMYIYRD

Radius of gyration: 32.96 Å; chains: 1; bounding box: 92×62×99 Å

InterPro domains:
  IPR023214 HAD superfamily [G3DSA:3.40.50.1000] (500-692)
  IPR029058 Alpha/Beta hydrolase fold [G3DSA:3.40.50.1820] (1-381)
  IPR029058 Alpha/Beta hydrolase fold [SSF53474] (121-337)
  IPR036412 HAD-like superfamily [SSF56784] (391-688)

pLDDT: mean 83.65, std 15.22, range [31.11, 98.88]

Organism: Kalmanozyma brasiliensis (strain GHG001) (NCBI:txid1365824)